Protein AF-0000000076599589 (afdb_homodimer)

Nearest PDB structures (foldseek):
  5wkc-assembly2_E  TM=8.569E-01  e=1.111E-43  Saccharomyces cerevisiae S288C
  7egv-assembly1_A  TM=8.825E-01  e=1.481E-42  Trichoderma harzianum
  5wkc-assembly1_A  TM=8.512E-01  e=2.184E-43  Saccharomyces cerevisiae S288C
  6deo-assembly1_A  TM=8.855E-01  e=2.102E-40  Candida albicans SC5314
  4d5e-assembly1_B  TM=8.788E-01  e=4.370E-40  Azoarcus olearius

Organism: Saccharopolyspora spinosa (NCBI:txid60894)

InterPro domains:
  IPR000399 TPP-binding enzyme, conserved site [PS00187] (434-453)
  IPR011766 Thiamine pyrophosphate enzyme, TPP-binding [PF02775] (398-544)
  IPR012000 Thiamine pyrophosphate enzyme, central domain [PF00205] (198-332)
  IPR012001 Thiamine pyrophosphate enzyme, N-terminal TPP-binding domain [PF02776] (6-121)
  IPR029035 DHS-like NAD/FAD-binding domain superfamily [SSF52467] (157-364)
  IPR029061 Thiamin diphosphate-binding fold [SSF52518] (2-182)
  IPR029061 Thiamin diphosphate-binding fold [SSF52518] (376-556)
  IPR045229 Thiamine pyrophosphate enzyme [PTHR18968] (4-552)

Solvent-accessible surface area (backbone atoms only — not comparable to full-atom values): 55666 Å² total; per-residue (Å²): 127,85,80,86,41,30,23,11,41,51,53,47,53,49,38,46,15,64,66,35,41,43,37,23,17,36,72,30,82,45,33,46,45,39,54,58,36,39,72,79,32,80,74,38,45,77,50,45,41,48,37,31,31,41,10,21,28,18,13,21,38,29,5,63,76,68,73,43,47,21,29,19,37,22,12,42,26,34,39,40,43,38,23,46,39,20,36,35,35,14,35,55,59,45,10,19,19,41,35,37,31,16,34,55,41,61,93,40,57,96,39,80,36,73,21,61,63,66,60,49,70,59,44,44,88,36,35,80,39,60,41,76,41,68,44,48,89,44,48,66,61,52,52,52,53,38,53,50,52,13,49,32,70,67,24,14,19,16,35,43,33,30,17,26,50,23,26,61,34,71,31,82,79,68,76,88,74,57,76,63,37,71,64,70,75,54,42,77,67,67,56,66,57,54,68,67,56,46,52,55,48,33,54,51,57,67,68,39,76,38,46,30,38,37,32,10,40,38,26,49,76,64,66,20,35,67,31,49,48,49,32,23,64,52,39,49,30,45,31,35,20,27,60,67,10,52,27,19,51,29,51,70,43,88,48,34,55,47,37,29,36,85,54,21,33,30,53,26,50,45,56,61,68,65,28,60,28,37,39,24,32,24,32,60,70,45,24,53,52,26,62,67,64,63,57,85,71,54,47,29,42,31,28,26,62,36,65,86,47,52,44,56,92,46,45,91,47,38,48,74,40,56,11,29,49,38,62,44,28,47,50,36,43,64,69,34,54,91,52,17,66,60,41,24,61,71,21,43,67,61,50,51,53,51,49,51,49,48,55,54,48,57,57,59,58,63,71,50,80,45,92,46,88,70,23,29,24,65,66,34,50,46,53,48,45,63,74,54,51,62,80,77,27,33,40,21,29,13,35,58,53,35,41,59,55,47,73,67,55,83,34,79,46,51,72,29,43,54,62,50,56,39,28,42,35,61,39,39,26,66,35,25,50,49,22,49,25,70,75,36,56,81,47,36,32,41,29,31,31,28,46,43,30,44,28,56,41,45,33,40,52,37,43,41,44,73,72,48,25,25,33,38,39,36,31,49,31,57,38,25,40,57,52,51,39,50,49,26,37,72,73,47,86,56,49,74,71,59,30,76,53,70,82,57,41,57,19,45,26,35,44,19,33,61,33,53,51,41,71,36,40,41,66,69,57,45,43,53,50,51,39,52,33,58,74,65,45,36,48,30,37,36,25,34,35,36,30,73,82,71,44,79,90,70,35,73,50,32,38,71,54,72,80,76,67,74,72,75,75,75,67,88,117,127,85,80,83,40,30,25,11,41,50,52,48,50,49,39,47,17,65,65,36,41,43,36,22,17,34,71,30,82,46,33,44,46,39,54,56,36,39,73,78,33,80,74,38,45,75,50,44,41,47,36,31,33,42,11,20,26,17,11,21,39,30,5,63,76,67,74,43,48,21,30,19,36,22,12,41,26,33,40,40,45,38,23,47,40,20,35,34,35,14,34,55,60,45,11,18,19,41,35,36,32,15,34,54,41,59,93,40,57,94,40,81,37,73,20,61,63,65,60,50,71,60,44,44,88,36,34,79,40,60,41,76,41,67,43,52,88,46,48,65,60,51,52,52,52,37,53,51,53,12,50,32,70,67,25,13,20,16,36,44,33,32,17,26,51,23,27,62,35,71,32,91,77,69,75,88,73,58,76,64,35,71,63,70,74,55,43,76,66,68,57,66,57,54,70,68,57,47,52,54,48,34,53,50,57,66,67,40,78,36,44,32,39,37,31,10,41,38,26,49,76,64,67,20,37,66,31,49,49,50,34,24,65,50,38,50,30,45,31,34,22,28,59,68,9,53,27,20,50,30,52,72,43,86,47,35,54,46,38,29,37,84,53,21,34,30,54,27,50,46,55,61,69,68,28,60,27,37,38,25,32,23,33,59,69,46,23,54,52,25,63,66,65,63,58,85,71,53,49,29,40,32,26,25,64,37,64,86,46,52,44,54,93,46,45,91,46,38,48,73,40,56,11,30,49,37,61,45,27,48,50,36,42,62,69,36,54,91,52,19,66,60,42,25,61,71,20,44,65,61,51,52,52,50,49,51,50,48,55,54,48,56,57,58,61,65,79,54,80,46,91,44,88,69,24,29,22,66,68,48,49,48,54,47,45,63,75,54,51,62,80,77,27,34,40,22,28,12,34,59,53,35,42,59,56,47,71,68,54,83,32,80,46,50,72,31,42,54,62,50,56,39,26,42,35,61,39,37,28,68,35,26,51,49,23,48,24,71,76,36,55,81,49,38,31,41,27,32,30,28,46,42,32,43,27,57,44,46,32,38,52,37,43,41,45,72,71,48,25,25,33,38,39,37,29,50,32,56,37,26,40,58,54,51,41,50,48,26,37,72,73,46,85,56,50,75,72,59,31,75,54,71,81,58,42,56,19,48,27,34,43,19,33,61,32,53,50,42,70,36,40,41,64,68,57,44,42,55,50,52,41,52,33,57,73,65,44,37,47,29,37,35,25,34,36,37,30,71,82,70,45,77,90,71,33,76,49,33,40,69,56,74,80,76,70,76,74,79,77,77,68,86,118

Radius of gyration: 31.48 Å; Cα contacts (8 Å, |Δi|>4): 2829; chains: 2; bounding box: 91×102×76 Å

pLDDT: mean 93.92, std 10.17, range [22.52, 98.94]

Secondary structure (DSSP, 8-state):
-----BHHHHHHHHHHHTT--EEEE---GGGHHHHHHHHT-TTSEEEE-SSHHHHHHHHHHHHHHHSSPPEEEE-STHHHHTTHHHHHHHHHTT--EEEEEE-S-GGGTTTT-TT---HHHHHGGG-S-EEEE-SGGGHHHHHHHHHHHHHSSS--EEEEEE-HHHHHSBPSSPPP--SS-THHHHTT------HHHHHHHHHHHHH-SSEEEEE-THHHHHT-HHHHHHHHHHHT--EEEESTTTTSS-TTSTTEEEEE-SS--HHHHHHHHH-SEEEEES----HHHHTTTTS---EEEEEESSGGGTTTTTGGGEEEEES-HHHHHHHHHHHTGGGHHHHHHHHHHHHHHHHHHHHHHHHTT-----SSTT-B-HHHHHHHHHHHS-TTPEEEEPTTHHHHHGGG---SSTT-B----SS--SS-HHHHHHHHHHH-TT--EEEEEEHHHHHHTTTHHHHHHHH--SEEEEEEE-SB-HHHHHHHHHHTTT---S-B-----HHHHHHHTT-EEEEE-SHHHHHHHHHHHHHHTS-EEEEEEB-TT--TTT-GGGS--------------/-----BHHHHHHHHHHHTT--EEEE---GGGHHHHHHHHT-TTSEEEE-SSHHHHHHHHHHHHHHHSSPPEEEE-STHHHHTTHHHHHHHHHTT--EEEEEE-S-GGGTTTT-TT---HHHHHGGG-S-EEEE-SGGGHHHHHHHHHHHHHSSS--EEEEEE-HHHHHSB-SSPPP--SS-THHHHTT------HHHHHHHHHHHHH-SSEEEEE-THHHHHT-HHHHHHHHHHHT--EEEESTTTTSS-TTSTTEEEEE-SS--HHHHHHHHH-SEEEEES----HHHHTTTTS---EEEEEESSGGGTTTTTGGGEEEEES-HHHHHHHHHHHTGGGHHHHHHHHHHHHHHHHHHHHHHHHTTS----SSTT-B-HHHHHHHHHHHS-TTPEEEEPTTHHHHHGGG---SSTT-B----SS--SS-HHHHHHHHHHH-TT--EEEEEEHHHHHHTTTHHHHHHHH--SEEEEEEE-SB-HHHHHHHHHHTTT---S-B-----HHHHHHHTT-EEEEE-SHHHHHHHHHHHHHHTS-EEEEEEB-TT--TTT-GGGS--------------

Structure (mmCIF, N/CA/C/O backbone):
data_AF-0000000076599589-model_v1
#
loop_
_entity.id
_entity.type
_entity.pdbx_description
1 polymer 'Acetolactate synthase-1/2/3 large subunit'
#
loop_
_atom_site.group_PDB
_atom_site.id
_atom_site.type_symbol
_atom_site.label_atom_id
_atom_site.label_alt_id
_atom_site.label_comp_id
_atom_site.label_asym_id
_atom_site.label_entity_id
_atom_site.label_seq_id
_atom_site.pdbx_PDB_ins_code
_atom_site.Cartn_x
_atom_site.Cartn_y
_atom_site.Cartn_z
_atom_site.occupancy
_atom_site.B_iso_or_equiv
_atom_site.auth_seq_id
_atom_site.auth_comp_id
_atom_site.auth_asym_id
_atom_site.auth_atom_id
_atom_site.pdbx_PDB_model_num
ATOM 1 N N . MET A 1 1 ? 44.25 4.984 -14.055 1 39.44 1 MET A N 1
ATOM 2 C CA . MET A 1 1 ? 43.156 4.312 -14.727 1 39.44 1 MET A CA 1
ATOM 3 C C . MET A 1 1 ? 41.812 4.617 -14.039 1 39.44 1 MET A C 1
ATOM 5 O O . MET A 1 1 ? 41.75 4.578 -12.812 1 39.44 1 MET A O 1
ATOM 9 N N . SER A 1 2 ? 41.031 5.32 -14.711 1 53.62 2 SER A N 1
ATOM 10 C CA . SER A 1 2 ? 39.812 5.809 -14.062 1 53.62 2 SER A CA 1
ATOM 11 C C . SER A 1 2 ? 39 4.668 -13.438 1 53.62 2 SER A C 1
ATOM 13 O O . SER A 1 2 ? 38.906 3.588 -14.023 1 53.62 2 SER A O 1
ATOM 15 N N . GLU A 1 3 ? 38.75 4.59 -12.141 1 69.44 3 GLU A N 1
ATOM 16 C CA . GLU A 1 3 ? 38.156 3.521 -11.359 1 69.44 3 GLU A CA 1
ATOM 17 C C . GLU A 1 3 ? 36.781 3.117 -11.938 1 69.44 3 GLU A C 1
ATOM 19 O O . GLU A 1 3 ? 35.969 3.975 -12.266 1 69.44 3 GLU A O 1
ATOM 24 N N . LYS A 1 4 ? 36.688 1.906 -12.508 1 88.31 4 LYS A N 1
ATOM 25 C CA . LYS A 1 4 ? 35.438 1.313 -13.008 1 88.31 4 LYS A CA 1
ATOM 26 C C . LYS A 1 4 ? 34.375 1.248 -11.914 1 88.31 4 LYS A C 1
ATOM 28 O O . LYS A 1 4 ? 34.625 0.699 -10.836 1 88.31 4 LYS A O 1
ATOM 33 N N . ILE A 1 5 ? 33.344 2.037 -12.141 1 94.81 5 ILE A N 1
ATOM 34 C CA . ILE A 1 5 ? 32.25 1.989 -11.164 1 94.81 5 ILE A CA 1
ATOM 35 C C . ILE A 1 5 ? 30.969 1.555 -11.852 1 94.81 5 ILE A C 1
ATOM 37 O O . ILE A 1 5 ? 30.766 1.825 -13.039 1 94.81 5 ILE A O 1
ATOM 41 N N . THR A 1 6 ? 30.125 0.84 -11.148 1 97.12 6 THR A N 1
ATOM 42 C CA . THR A 1 6 ? 28.812 0.448 -11.664 1 97.12 6 THR A CA 1
ATOM 43 C C . THR A 1 6 ? 27.828 1.616 -11.594 1 97.12 6 THR A C 1
ATOM 45 O O . THR A 1 6 ? 28.109 2.627 -10.938 1 97.12 6 THR A O 1
ATOM 48 N N . GLY A 1 7 ? 26.719 1.521 -12.359 1 98.12 7 GLY A N 1
ATOM 49 C CA . GLY A 1 7 ? 25.656 2.516 -12.242 1 98.12 7 GLY A CA 1
ATOM 50 C C . GLY A 1 7 ? 25.156 2.68 -10.82 1 98.12 7 GLY A C 1
ATOM 51 O O . GLY A 1 7 ? 24.859 3.793 -10.383 1 98.12 7 GLY A O 1
ATOM 52 N N . GLY A 1 8 ? 25.016 1.545 -10.102 1 98.38 8 GLY A N 1
ATOM 53 C CA . GLY A 1 8 ? 24.594 1.59 -8.711 1 98.38 8 GLY A CA 1
ATOM 54 C C . GLY A 1 8 ? 25.547 2.383 -7.824 1 98.38 8 GLY A C 1
ATOM 55 O O . GLY A 1 8 ? 25.094 3.17 -6.984 1 98.38 8 GLY A O 1
ATOM 56 N N . GLN A 1 9 ? 26.828 2.168 -7.957 1 98.12 9 GLN A N 1
ATOM 57 C CA . GLN A 1 9 ? 27.812 2.936 -7.219 1 98.12 9 GLN A CA 1
ATOM 58 C C . GLN A 1 9 ? 27.734 4.422 -7.555 1 98.12 9 GLN A C 1
ATOM 60 O O . GLN A 1 9 ? 27.859 5.27 -6.672 1 98.12 9 GLN A O 1
ATOM 65 N N . LEU A 1 10 ? 27.531 4.727 -8.844 1 98.12 10 LEU A N 1
ATOM 66 C CA . LEU A 1 10 ? 27.406 6.117 -9.266 1 98.12 10 LEU A CA 1
ATOM 67 C C . LEU A 1 10 ? 26.188 6.77 -8.602 1 98.12 10 LEU A C 1
ATOM 69 O O . LEU A 1 10 ? 26.266 7.922 -8.172 1 98.12 10 LEU A O 1
ATOM 73 N N . VAL A 1 11 ? 25.031 6.066 -8.531 1 98.75 11 VAL A N 1
ATOM 74 C CA . VAL A 1 11 ? 23.828 6.559 -7.875 1 98.75 11 VAL A CA 1
ATOM 75 C C . VAL A 1 11 ? 24.125 6.922 -6.426 1 98.75 11 VAL A C 1
ATOM 77 O O . VAL A 1 11 ? 23.781 8.008 -5.961 1 98.75 11 VAL A O 1
ATOM 80 N N . VAL A 1 12 ? 24.812 6.066 -5.703 1 98.75 12 VAL A N 1
ATOM 81 C CA . VAL A 1 12 ? 25.094 6.266 -4.281 1 98.75 12 VAL A CA 1
ATOM 82 C C . VAL A 1 12 ? 26.062 7.43 -4.105 1 98.75 12 VAL A C 1
ATOM 84 O O . VAL A 1 12 ? 25.906 8.242 -3.193 1 98.75 12 VAL A O 1
ATOM 87 N N . LYS A 1 13 ? 27.094 7.504 -4.98 1 98.12 13 LYS A N 1
ATOM 88 C CA . LYS A 1 13 ? 28.016 8.633 -4.93 1 98.12 13 LYS A CA 1
ATOM 89 C C . LYS A 1 13 ? 27.297 9.953 -5.16 1 98.12 13 LYS A C 1
ATOM 91 O O . LYS A 1 13 ? 27.594 10.953 -4.516 1 98.12 13 LYS A O 1
ATOM 96 N N . MET A 1 14 ? 26.359 9.938 -6.09 1 98.31 14 MET A N 1
ATOM 97 C CA . MET A 1 14 ? 25.547 11.117 -6.352 1 98.31 14 MET A CA 1
ATOM 98 C C . MET A 1 14 ? 24.719 11.492 -5.129 1 98.31 14 MET A C 1
ATOM 100 O O . MET A 1 14 ? 24.625 12.672 -4.777 1 98.31 14 MET A O 1
ATOM 104 N N . LEU A 1 15 ? 24.078 10.508 -4.492 1 98.75 15 LEU A N 1
ATOM 105 C CA . LEU A 1 15 ? 23.297 10.766 -3.287 1 98.75 15 LEU A CA 1
ATOM 106 C C . LEU A 1 15 ? 24.156 11.422 -2.213 1 98.75 15 LEU A C 1
ATOM 108 O O . LEU A 1 15 ? 23.734 12.391 -1.578 1 98.75 15 LEU A O 1
ATOM 112 N N . GLU A 1 16 ? 25.359 10.883 -2.039 1 98.25 16 GLU A N 1
ATOM 113 C CA . GLU A 1 16 ? 26.281 11.438 -1.061 1 98.25 16 GLU A CA 1
ATOM 114 C C . GLU A 1 16 ? 26.641 12.883 -1.407 1 98.25 16 GLU A C 1
ATOM 116 O O . GLU A 1 16 ? 26.641 13.758 -0.538 1 98.25 16 GLU A O 1
ATOM 121 N N . SER A 1 17 ? 26.984 13.07 -2.674 1 98 17 SER A N 1
ATOM 122 C CA . SER A 1 17 ? 27.344 14.406 -3.145 1 98 17 SER A CA 1
ATOM 123 C C . SER A 1 17 ? 26.219 15.406 -2.91 1 98 17 SER A C 1
ATOM 125 O O . SER A 1 17 ? 26.469 16.578 -2.607 1 98 17 SER A O 1
ATOM 127 N N . LEU A 1 18 ? 24.984 14.93 -2.998 1 98.25 18 LEU A N 1
ATOM 128 C CA . LEU A 1 18 ? 23.797 15.773 -2.859 1 98.25 18 LEU A CA 1
ATOM 129 C C . LEU A 1 18 ? 23.406 15.93 -1.393 1 98.25 18 LEU A C 1
ATOM 131 O O . LEU A 1 18 ? 22.453 16.625 -1.071 1 98.25 18 LEU A O 1
ATOM 135 N N . GLY A 1 19 ? 24.078 15.258 -0.465 1 97.62 19 GLY A N 1
ATOM 136 C CA . GLY A 1 19 ? 23.906 15.453 0.966 1 97.62 19 GLY A CA 1
ATOM 137 C C . GLY A 1 19 ? 22.891 14.508 1.576 1 97.62 19 GLY A C 1
ATOM 138 O O . GLY A 1 19 ? 22.422 14.719 2.701 1 97.62 19 GLY A O 1
ATOM 139 N N . VAL A 1 20 ? 22.5 13.469 0.83 1 98.62 20 VAL A N 1
ATOM 140 C CA . VAL A 1 20 ? 21.562 12.484 1.36 1 98.62 20 VAL A CA 1
ATOM 141 C C . VAL A 1 20 ? 22.266 11.625 2.42 1 98.62 20 VAL A C 1
ATOM 143 O O . VAL A 1 20 ? 23.375 11.125 2.197 1 98.62 20 VAL A O 1
ATOM 146 N N . THR A 1 21 ? 21.578 11.461 3.549 1 98.5 21 THR A N 1
ATOM 147 C CA . THR A 1 21 ? 22.203 10.734 4.641 1 98.5 21 THR A CA 1
ATOM 148 C C . THR A 1 21 ? 21.375 9.523 5.039 1 98.5 21 THR A C 1
ATOM 150 O O . THR A 1 21 ? 21.844 8.648 5.77 1 98.5 21 THR A O 1
ATOM 153 N N . HIS A 1 22 ? 20.141 9.469 4.598 1 98.75 22 HIS A N 1
ATOM 154 C CA . HIS A 1 22 ? 19.266 8.375 5.012 1 98.75 22 HIS A CA 1
ATOM 155 C C . HIS A 1 22 ? 18.516 7.793 3.822 1 98.75 22 HIS A C 1
ATOM 157 O O . HIS A 1 22 ? 18.031 8.531 2.967 1 98.75 22 HIS A O 1
ATOM 163 N N . VAL A 1 23 ? 18.484 6.496 3.752 1 98.88 23 VAL A N 1
ATOM 164 C CA . VAL A 1 23 ? 17.703 5.703 2.809 1 98.88 23 VAL A CA 1
ATOM 165 C C . VAL A 1 23 ? 16.797 4.746 3.568 1 98.88 23 VAL A C 1
ATOM 167 O O . VAL A 1 23 ? 17.25 4.031 4.465 1 98.88 23 VAL A O 1
ATOM 170 N N . PHE A 1 24 ? 15.5 4.809 3.262 1 98.88 24 PHE A N 1
ATOM 171 C CA . PHE A 1 24 ? 14.508 3.902 3.822 1 98.88 24 PHE A CA 1
ATOM 172 C C . PHE A 1 24 ? 13.969 2.959 2.752 1 98.88 24 PHE A C 1
ATOM 174 O O . PHE A 1 24 ? 13.734 3.371 1.614 1 98.88 24 PHE A O 1
ATOM 181 N N . GLY A 1 25 ? 13.828 1.687 3.057 1 98.5 25 GLY A N 1
ATOM 182 C CA . GLY A 1 25 ? 13.242 0.876 2.004 1 98.5 25 GLY A CA 1
ATOM 183 C C . GLY A 1 25 ? 13.219 -0.605 2.33 1 98.5 25 GLY A C 1
ATOM 184 O O . GLY A 1 25 ? 13.617 -1.01 3.426 1 98.5 25 GLY A O 1
ATOM 185 N N . VAL A 1 26 ? 12.594 -1.386 1.473 1 98.19 26 VAL A N 1
ATOM 186 C CA . VAL A 1 26 ? 12.664 -2.842 1.408 1 98.19 26 VAL A CA 1
ATOM 187 C C . VAL A 1 26 ? 13.57 -3.268 0.254 1 98.19 26 VAL A C 1
ATOM 189 O O . VAL A 1 26 ? 13.359 -2.857 -0.89 1 98.19 26 VAL A O 1
ATOM 192 N N . VAL A 1 27 ? 14.555 -4.094 0.578 1 97 27 VAL A N 1
ATOM 193 C CA . VAL A 1 27 ? 15.523 -4.508 -0.438 1 97 27 VAL A CA 1
ATOM 194 C C . VAL A 1 27 ? 14.906 -5.59 -1.322 1 97 27 VAL A C 1
ATOM 196 O O . VAL A 1 27 ? 14.242 -6.504 -0.826 1 97 27 VAL A O 1
ATOM 199 N N . GLY A 1 28 ? 14.969 -5.398 -2.553 1 95.81 28 GLY A N 1
ATOM 200 C CA . GLY A 1 28 ? 14.562 -6.387 -3.539 1 95.81 28 GLY A CA 1
ATOM 201 C C . GLY A 1 28 ? 15.641 -6.688 -4.562 1 95.81 28 GLY A C 1
ATOM 202 O O . GLY A 1 28 ? 16.672 -6.004 -4.613 1 95.81 28 GLY A O 1
ATOM 203 N N . GLY A 1 29 ? 15.406 -7.727 -5.316 1 94.44 29 GLY A N 1
ATOM 204 C CA . GLY A 1 29 ? 16.406 -8.219 -6.254 1 94.44 29 GLY A CA 1
ATOM 205 C C . GLY A 1 29 ? 16.922 -7.141 -7.188 1 94.44 29 GLY A C 1
ATOM 206 O O . GLY A 1 29 ? 18.125 -7.059 -7.441 1 94.44 29 GLY A O 1
ATOM 207 N N . GLN A 1 30 ? 16.078 -6.262 -7.629 1 96.19 30 GLN A N 1
ATOM 208 C CA . GLN A 1 30 ? 16.453 -5.273 -8.633 1 96.19 30 GLN A CA 1
ATOM 209 C C . GLN A 1 30 ? 17.266 -4.137 -8 1 96.19 30 GLN A C 1
ATOM 211 O O . GLN A 1 30 ? 17.891 -3.352 -8.711 1 96.19 30 GLN A O 1
ATOM 216 N N . THR A 1 31 ? 17.234 -3.984 -6.691 1 97.69 31 THR A N 1
ATOM 217 C CA . THR A 1 31 ? 17.844 -2.83 -6.035 1 97.69 31 THR A CA 1
ATOM 218 C C . THR A 1 31 ? 19.234 -3.168 -5.531 1 97.69 31 THR A C 1
ATOM 220 O O . THR A 1 31 ? 19.938 -2.307 -4.984 1 97.69 31 THR A O 1
ATOM 223 N N . LEU A 1 32 ? 19.734 -4.398 -5.668 1 97.88 32 LEU A N 1
ATOM 224 C CA . LEU A 1 32 ? 20.875 -4.922 -4.93 1 97.88 32 LEU A CA 1
ATOM 225 C C . LEU A 1 32 ? 22.156 -4.172 -5.297 1 97.88 32 LEU A C 1
ATOM 227 O O . LEU A 1 32 ? 23.031 -3.98 -4.453 1 97.88 32 LEU A O 1
ATOM 231 N N . ALA A 1 33 ? 22.297 -3.703 -6.555 1 97.81 33 ALA A N 1
ATOM 232 C CA . ALA A 1 33 ? 23.484 -2.969 -6.941 1 97.81 33 ALA A CA 1
ATOM 233 C C . ALA A 1 33 ? 23.594 -1.653 -6.176 1 97.81 33 ALA A C 1
ATOM 235 O O . ALA A 1 33 ? 24.703 -1.239 -5.793 1 97.81 33 ALA A O 1
ATOM 236 N N . ILE A 1 34 ? 22.469 -1.037 -5.953 1 98.5 34 ILE A N 1
ATOM 237 C CA . ILE A 1 34 ? 22.453 0.224 -5.219 1 98.5 34 ILE A CA 1
ATOM 238 C C . ILE A 1 34 ? 22.672 -0.042 -3.732 1 98.5 34 ILE A C 1
ATOM 240 O O . ILE A 1 34 ? 23.5 0.618 -3.088 1 98.5 34 ILE A O 1
ATOM 244 N N . THR A 1 35 ? 21.953 -1.015 -3.174 1 98.19 35 THR A N 1
ATOM 245 C CA . THR A 1 35 ? 22.031 -1.254 -1.737 1 98.19 35 THR A CA 1
ATOM 246 C C . THR A 1 35 ? 23.422 -1.781 -1.352 1 98.19 35 THR A C 1
ATOM 248 O O . THR A 1 35 ? 23.938 -1.44 -0.291 1 98.19 35 THR A O 1
ATOM 251 N N . ASP A 1 36 ? 24.016 -2.631 -2.229 1 98.25 36 ASP A N 1
ATOM 252 C CA . ASP A 1 36 ? 25.391 -3.084 -1.973 1 98.25 36 ASP A CA 1
ATOM 253 C C . ASP A 1 36 ? 26.359 -1.907 -1.919 1 98.25 36 ASP A C 1
ATOM 255 O O . ASP A 1 36 ? 27.25 -1.876 -1.079 1 98.25 36 ASP A O 1
ATOM 259 N N . ALA A 1 37 ? 26.156 -0.947 -2.814 1 98.19 37 ALA A N 1
ATOM 260 C CA . ALA A 1 37 ? 27.016 0.236 -2.857 1 98.19 37 ALA A CA 1
ATOM 261 C C . ALA A 1 37 ? 26.875 1.056 -1.577 1 98.19 37 ALA A C 1
ATOM 263 O O . ALA A 1 37 ? 27.828 1.725 -1.159 1 98.19 37 ALA A O 1
ATOM 264 N N . ILE A 1 38 ? 25.734 1.024 -0.933 1 98.5 38 ILE A N 1
ATOM 265 C CA . ILE A 1 38 ? 25.516 1.761 0.307 1 98.5 38 ILE A CA 1
ATOM 266 C C . ILE A 1 38 ? 26.391 1.18 1.415 1 98.5 38 ILE A C 1
ATOM 268 O O . ILE A 1 38 ? 26.875 1.913 2.275 1 98.5 38 ILE A O 1
ATOM 272 N N . ILE A 1 39 ? 26.641 -0.198 1.401 1 98 39 ILE A N 1
ATOM 273 C CA . ILE A 1 39 ? 27.5 -0.832 2.396 1 98 39 ILE A CA 1
ATOM 274 C C . ILE A 1 39 ? 28.859 -0.13 2.432 1 98 39 ILE A C 1
ATOM 276 O O . ILE A 1 39 ? 29.422 0.078 3.506 1 98 39 ILE A O 1
ATOM 280 N N . ASP A 1 40 ? 29.312 0.333 1.292 1 97.62 40 ASP A N 1
ATOM 281 C CA . ASP A 1 40 ? 30.625 0.945 1.17 1 97.62 40 ASP A CA 1
ATOM 282 C C . ASP A 1 40 ? 30.562 2.449 1.424 1 97.62 40 ASP A C 1
ATOM 284 O O . ASP A 1 40 ? 31.547 3.16 1.246 1 97.62 40 ASP A O 1
ATOM 288 N N . THR A 1 41 ? 29.422 2.945 1.796 1 97.75 41 THR A N 1
ATOM 289 C CA . THR A 1 41 ? 29.203 4.375 1.981 1 97.75 41 THR A CA 1
ATOM 290 C C . THR A 1 41 ? 28.641 4.664 3.369 1 97.75 41 THR A C 1
ATOM 292 O O . THR A 1 41 ? 27.453 4.984 3.508 1 97.75 41 THR A O 1
ATOM 295 N N . PRO A 1 42 ? 29.406 4.727 4.355 1 96.44 42 PRO A N 1
ATOM 296 C CA . PRO A 1 42 ? 28.969 4.824 5.746 1 96.44 42 PRO A CA 1
ATOM 297 C C . PRO A 1 42 ? 28.25 6.141 6.043 1 96.44 42 PRO A C 1
ATOM 299 O O . PRO A 1 42 ? 27.562 6.254 7.062 1 96.44 42 PRO A O 1
ATOM 302 N N . SER A 1 43 ? 28.438 7.156 5.18 1 97.25 43 SER A N 1
ATOM 303 C CA . SER A 1 43 ? 27.75 8.43 5.383 1 97.25 43 SER A CA 1
ATOM 304 C C . SER A 1 43 ? 26.25 8.297 5.129 1 97.25 43 SER A C 1
ATOM 306 O O . SER A 1 43 ? 25.469 9.188 5.48 1 97.25 43 SER A O 1
ATOM 308 N N . ILE A 1 44 ? 25.812 7.223 4.539 1 98.31 44 ILE A N 1
ATOM 309 C CA . ILE A 1 44 ? 24.406 6.977 4.273 1 98.31 44 ILE A CA 1
ATOM 310 C C . ILE A 1 44 ? 23.922 5.805 5.125 1 98.31 44 ILE A C 1
ATOM 312 O O . ILE A 1 44 ? 24.422 4.688 5 1 98.31 44 ILE A O 1
ATOM 316 N N . GLU A 1 45 ? 22.984 6.059 5.969 1 98.31 45 GLU A N 1
ATOM 317 C CA . GLU A 1 45 ? 22.359 5.004 6.766 1 98.31 45 GLU A CA 1
ATOM 318 C C . GLU A 1 45 ? 21.172 4.387 6.031 1 98.31 45 GLU A C 1
ATOM 320 O O . GLU A 1 45 ? 20.328 5.102 5.504 1 98.31 45 GLU A O 1
ATOM 325 N N . PHE A 1 46 ? 21.172 3.1 5.957 1 98.38 46 PHE A N 1
ATOM 326 C CA . PHE A 1 46 ? 20.031 2.373 5.41 1 98.38 46 PHE A CA 1
ATOM 327 C C . PHE A 1 46 ? 19.156 1.819 6.531 1 98.38 46 PHE A C 1
ATOM 329 O O . PHE A 1 46 ? 19.609 0.994 7.328 1 98.38 46 PHE A O 1
ATOM 336 N N . VAL A 1 47 ? 17.938 2.32 6.66 1 98.12 47 VAL A N 1
ATOM 337 C CA . VAL A 1 47 ? 16.938 1.773 7.566 1 98.12 47 VAL A CA 1
ATOM 338 C C . VAL A 1 47 ? 15.93 0.933 6.781 1 98.12 47 VAL A C 1
ATOM 340 O O . VAL A 1 47 ? 15.086 1.473 6.059 1 98.12 47 VAL A O 1
ATOM 343 N N . HIS A 1 48 ? 16.016 -0.36 6.871 1 96.06 48 HIS A N 1
ATOM 344 C CA . HIS A 1 48 ? 15.062 -1.151 6.105 1 96.06 48 HIS A CA 1
ATOM 345 C C . HIS A 1 48 ? 13.781 -1.38 6.895 1 96.06 48 HIS A C 1
ATOM 347 O O . HIS A 1 48 ? 13.82 -1.562 8.109 1 96.06 48 HIS A O 1
ATOM 353 N N . THR A 1 49 ? 12.703 -1.265 6.195 1 98.31 49 THR A N 1
ATOM 354 C CA . THR A 1 49 ? 11.352 -1.278 6.742 1 98.31 49 THR A CA 1
ATOM 355 C C . THR A 1 49 ? 10.68 -2.629 6.5 1 98.31 49 THR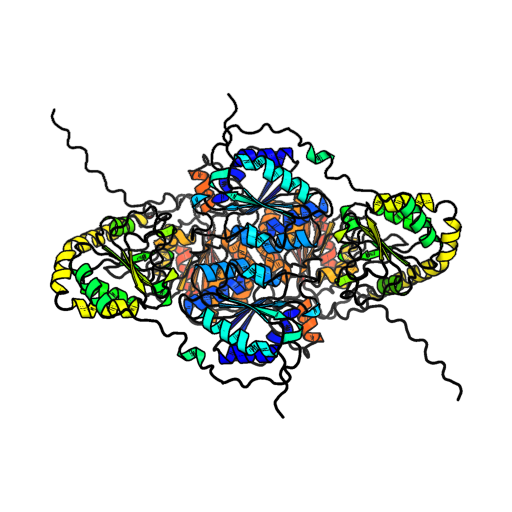 A C 1
ATOM 357 O O . THR A 1 49 ? 11.234 -3.484 5.805 1 98.31 49 THR A O 1
ATOM 360 N N . ARG A 1 50 ? 9.539 -2.844 7.125 1 98.06 50 ARG A N 1
ATOM 361 C CA . ARG A 1 50 ? 8.727 -4.039 6.914 1 98.06 50 ARG A CA 1
ATOM 362 C C . ARG A 1 50 ? 7.844 -3.891 5.684 1 98.06 50 ARG A C 1
ATOM 364 O O . ARG A 1 50 ? 7.402 -4.887 5.105 1 98.06 50 ARG A O 1
ATOM 371 N N . HIS A 1 51 ? 7.543 -2.734 5.289 1 98.5 51 HIS A N 1
ATOM 372 C CA . HIS A 1 51 ? 6.699 -2.422 4.141 1 98.5 51 HIS A CA 1
ATOM 373 C C . HIS A 1 51 ? 7.188 -1.172 3.42 1 98.5 51 HIS A C 1
ATOM 375 O O . HIS A 1 51 ? 7.582 -0.195 4.059 1 98.5 51 HIS A O 1
ATOM 381 N N . GLU A 1 52 ? 7.168 -1.118 2.139 1 98.69 52 GLU A N 1
ATOM 382 C CA . GLU A 1 52 ? 7.625 0.03 1.36 1 98.69 52 GLU A CA 1
ATOM 383 C C . GLU A 1 52 ? 6.785 1.269 1.661 1 98.69 52 GLU A C 1
ATOM 385 O O . GLU A 1 52 ? 7.297 2.389 1.648 1 98.69 52 GLU A O 1
ATOM 390 N N . GLY A 1 53 ? 5.449 1.083 1.934 1 98.56 53 GLY A N 1
ATOM 391 C CA . GLY A 1 53 ? 4.625 2.211 2.336 1 98.56 53 GLY A CA 1
ATOM 392 C C . GLY A 1 53 ? 5.195 2.977 3.514 1 98.56 53 GLY A C 1
ATOM 393 O O . GLY A 1 53 ? 5.152 4.207 3.539 1 98.56 53 GLY A O 1
ATOM 394 N N . ALA A 1 54 ? 5.742 2.27 4.523 1 98.75 54 ALA A N 1
ATOM 395 C CA . ALA A 1 54 ? 6.379 2.896 5.68 1 98.75 54 ALA A CA 1
ATOM 396 C C . ALA A 1 54 ? 7.641 3.652 5.27 1 98.75 54 ALA A C 1
ATOM 398 O O . ALA A 1 54 ? 7.938 4.719 5.816 1 98.75 54 ALA A O 1
ATOM 399 N N . ALA A 1 55 ? 8.383 3.098 4.297 1 98.88 55 ALA A N 1
ATOM 400 C CA . ALA A 1 55 ? 9.578 3.76 3.797 1 98.88 55 ALA A CA 1
ATOM 401 C C . ALA A 1 55 ? 9.25 5.125 3.199 1 98.88 55 ALA A C 1
ATOM 403 O O . ALA A 1 55 ? 9.945 6.109 3.455 1 98.88 55 ALA A O 1
ATOM 404 N N . ALA A 1 56 ? 8.188 5.141 2.395 1 98.88 56 ALA A N 1
ATOM 405 C CA . ALA A 1 56 ? 7.762 6.395 1.784 1 98.88 56 ALA A CA 1
ATOM 406 C C . ALA A 1 56 ? 7.324 7.402 2.844 1 98.88 56 ALA A C 1
ATOM 408 O O . ALA A 1 56 ? 7.629 8.594 2.742 1 98.88 56 ALA A O 1
ATOM 409 N N . VAL A 1 57 ? 6.609 6.957 3.871 1 98.88 57 VAL A N 1
ATOM 410 C CA . VAL A 1 57 ? 6.18 7.832 4.957 1 98.88 57 VAL A CA 1
ATOM 411 C C . VAL A 1 57 ? 7.398 8.344 5.719 1 98.88 57 VAL A C 1
ATOM 413 O O . VAL A 1 57 ? 7.438 9.508 6.125 1 98.88 57 VAL A O 1
ATOM 416 N N . MET A 1 58 ? 8.398 7.457 5.938 1 98.94 58 MET A N 1
ATOM 417 C CA . MET A 1 58 ? 9.609 7.879 6.633 1 98.94 58 MET A CA 1
ATOM 418 C C . MET A 1 58 ? 10.336 8.961 5.844 1 98.94 58 MET A C 1
ATOM 420 O O . MET A 1 58 ? 10.805 9.953 6.418 1 98.94 58 MET A O 1
ATOM 424 N N . ALA A 1 59 ? 10.398 8.805 4.516 1 98.94 59 ALA A N 1
ATOM 425 C CA . ALA A 1 59 ? 11.016 9.844 3.686 1 98.94 59 ALA A CA 1
ATOM 426 C C . ALA A 1 59 ? 10.234 11.148 3.771 1 98.94 59 ALA A C 1
ATOM 428 O O . ALA A 1 59 ? 10.828 12.227 3.836 1 98.94 59 ALA A O 1
ATOM 429 N N . ASP A 1 60 ? 8.914 11.07 3.795 1 98.75 60 ASP A N 1
ATOM 430 C CA . ASP A 1 60 ? 8.047 12.227 3.961 1 98.75 60 ASP A CA 1
ATOM 431 C C . ASP A 1 60 ? 8.336 12.953 5.273 1 98.75 60 ASP A C 1
ATOM 433 O O . ASP A 1 60 ? 8.656 14.148 5.273 1 98.75 60 ASP A O 1
ATOM 437 N N . ALA A 1 61 ? 8.297 12.195 6.387 1 98.69 61 ALA A N 1
ATOM 438 C CA . ALA A 1 61 ? 8.5 12.766 7.711 1 98.69 61 ALA A CA 1
ATOM 439 C C . ALA A 1 61 ? 9.906 13.359 7.844 1 98.69 61 ALA A C 1
ATOM 441 O O . ALA A 1 61 ? 10.078 14.438 8.422 1 98.69 61 ALA A O 1
ATOM 442 N N . TYR A 1 62 ? 10.891 12.672 7.305 1 98.69 62 TYR A N 1
ATOM 443 C CA . TYR A 1 62 ? 12.266 13.164 7.324 1 98.69 62 TYR A CA 1
ATOM 444 C C . TYR A 1 62 ? 12.383 14.508 6.625 1 98.69 62 TYR A C 1
ATOM 446 O O . TYR A 1 62 ? 12.992 15.445 7.152 1 98.69 62 TYR A O 1
ATOM 454 N N . GLY A 1 63 ? 11.789 14.57 5.449 1 98.19 63 GLY A N 1
ATOM 455 C CA . GLY A 1 63 ? 11.805 15.82 4.695 1 98.19 63 GLY A CA 1
ATOM 456 C C . GLY A 1 63 ? 11.141 16.969 5.43 1 98.19 63 GLY A C 1
ATOM 457 O O . GLY A 1 63 ? 11.641 18.094 5.402 1 98.19 63 GLY A O 1
ATOM 458 N N . ARG A 1 64 ? 10.023 16.703 6.109 1 97.44 64 ARG A N 1
ATOM 459 C CA . ARG A 1 64 ? 9.297 17.719 6.855 1 97.44 64 ARG A CA 1
ATOM 460 C C . ARG A 1 64 ? 10.125 18.219 8.039 1 97.44 64 ARG A C 1
ATOM 462 O O . ARG A 1 64 ? 10.148 19.422 8.312 1 97.44 64 ARG A O 1
ATOM 469 N N . LEU A 1 65 ? 10.789 17.312 8.695 1 97 65 LEU A N 1
ATOM 470 C CA . LEU A 1 65 ? 11.453 17.609 9.961 1 97 65 LEU A CA 1
ATOM 471 C C . LEU A 1 65 ? 12.812 18.25 9.719 1 97 65 LEU A C 1
ATOM 473 O O . LEU A 1 65 ? 13.273 19.062 10.539 1 97 65 LEU A O 1
ATOM 477 N N . THR A 1 66 ? 13.445 17.953 8.555 1 96.5 66 THR A N 1
ATOM 478 C CA . THR A 1 66 ? 14.828 18.375 8.359 1 96.5 66 THR A CA 1
ATOM 479 C C . THR A 1 66 ? 14.93 19.375 7.211 1 96.5 66 THR A C 1
ATOM 481 O O . THR A 1 66 ? 15.953 20.047 7.059 1 96.5 66 THR A O 1
ATOM 484 N N . ARG A 1 67 ? 13.883 19.359 6.34 1 94.38 67 ARG A N 1
ATOM 485 C CA . ARG A 1 67 ? 13.859 20.188 5.137 1 94.38 67 ARG A CA 1
ATOM 486 C C . ARG A 1 67 ? 14.867 19.688 4.109 1 94.38 67 ARG A C 1
ATOM 488 O O . ARG A 1 67 ? 15.211 20.406 3.164 1 94.38 67 ARG A O 1
ATOM 495 N N . ARG A 1 68 ? 15.43 18.484 4.352 1 95.88 68 ARG A N 1
ATOM 496 C CA . ARG A 1 68 ? 16.297 17.781 3.416 1 95.88 68 ARG A CA 1
ATOM 497 C C . ARG A 1 68 ? 15.672 16.469 2.969 1 95.88 68 ARG A C 1
ATOM 499 O O . ARG A 1 68 ? 15 15.797 3.752 1 95.88 68 ARG A O 1
ATOM 506 N N . PRO A 1 69 ? 15.984 16.141 1.703 1 98.31 69 PRO A N 1
ATOM 507 C CA . PRO A 1 69 ? 15.344 14.906 1.226 1 98.31 69 PRO A CA 1
ATOM 508 C C . PRO A 1 69 ? 16.062 13.648 1.721 1 98.31 69 PRO A C 1
ATOM 510 O O . PRO A 1 69 ? 17.281 13.617 1.804 1 98.31 69 PRO A O 1
ATOM 513 N N . ALA A 1 70 ? 15.312 12.664 2.168 1 98.81 70 ALA A N 1
ATOM 514 C CA . ALA A 1 70 ? 15.758 11.273 2.275 1 98.81 70 ALA A CA 1
ATOM 515 C C . ALA A 1 70 ? 15.273 10.453 1.088 1 98.81 70 ALA A C 1
ATOM 517 O O . ALA A 1 70 ? 14.523 10.953 0.243 1 98.81 70 ALA A O 1
ATOM 518 N N . VAL A 1 71 ? 15.82 9.266 0.989 1 98.88 71 VAL A N 1
ATOM 519 C CA . VAL A 1 71 ? 15.453 8.383 -0.111 1 98.88 71 VAL A CA 1
ATOM 520 C C . VAL A 1 71 ? 14.5 7.305 0.391 1 98.88 71 VAL A C 1
ATOM 522 O O . VAL A 1 71 ? 14.68 6.762 1.482 1 98.88 71 VAL A O 1
ATOM 525 N N . ALA A 1 72 ? 13.398 7.062 -0.304 1 98.94 72 ALA A N 1
ATOM 526 C CA . ALA A 1 72 ? 12.648 5.809 -0.226 1 98.94 72 ALA A CA 1
ATOM 527 C C . ALA A 1 72 ? 12.945 4.922 -1.433 1 98.94 72 ALA A C 1
ATOM 529 O O . ALA A 1 72 ? 12.766 5.344 -2.578 1 98.94 72 ALA A O 1
ATOM 530 N N . ILE A 1 73 ? 13.438 3.697 -1.209 1 98.81 73 ILE A N 1
ATOM 531 C CA . ILE A 1 73 ? 13.859 2.832 -2.305 1 98.81 73 ILE A CA 1
ATOM 532 C C . ILE A 1 73 ? 13.039 1.548 -2.301 1 98.81 73 ILE A C 1
ATOM 534 O O . ILE A 1 73 ? 12.719 1.008 -1.237 1 98.81 73 ILE A O 1
ATOM 538 N N . ALA A 1 74 ? 12.594 1.106 -3.424 1 98.44 74 ALA A N 1
ATOM 539 C CA . ALA A 1 74 ? 11.852 -0.142 -3.576 1 98.44 74 ALA A CA 1
ATOM 540 C C . ALA A 1 74 ? 12.188 -0.828 -4.895 1 98.44 74 ALA A C 1
ATOM 542 O O . ALA A 1 74 ? 12.648 -0.179 -5.84 1 98.44 74 ALA A O 1
ATOM 543 N N . THR A 1 75 ? 12.008 -2.145 -4.934 1 97.19 75 THR A N 1
ATOM 544 C CA . THR A 1 75 ? 12.172 -2.949 -6.141 1 97.19 75 THR A CA 1
ATOM 545 C C . THR A 1 75 ? 11 -2.736 -7.094 1 97.19 75 THR A C 1
ATOM 547 O O . THR A 1 75 ? 10.203 -1.809 -6.914 1 97.19 75 THR A O 1
ATOM 550 N N . THR A 1 76 ? 10.914 -3.494 -8.164 1 95.94 76 THR A N 1
ATOM 551 C CA . THR A 1 76 ? 9.938 -3.354 -9.234 1 95.94 76 THR A CA 1
ATOM 552 C C . THR A 1 76 ? 8.57 -3.855 -8.797 1 95.94 76 THR A C 1
ATOM 554 O O . THR A 1 76 ? 8.453 -4.543 -7.777 1 95.94 76 THR A O 1
ATOM 557 N N . GLY A 1 77 ? 7.535 -3.438 -9.547 1 96.44 77 GLY A N 1
ATOM 558 C CA . GLY A 1 77 ? 6.207 -4.016 -9.43 1 96.44 77 GLY A CA 1
ATOM 559 C C . GLY A 1 77 ? 5.562 -3.762 -8.078 1 96.44 77 GLY A C 1
ATOM 560 O O . GLY A 1 77 ? 5.305 -2.611 -7.715 1 96.44 77 GLY A O 1
ATOM 561 N N . PRO A 1 78 ? 5.383 -4.859 -7.285 1 97.38 78 PRO A N 1
ATOM 562 C CA . PRO A 1 78 ? 4.707 -4.707 -5.996 1 97.38 78 PRO A CA 1
ATOM 563 C C . PRO A 1 78 ? 5.469 -3.799 -5.031 1 97.38 78 PRO A C 1
ATOM 565 O O . PRO A 1 78 ? 4.855 -3.023 -4.293 1 97.38 78 PRO A O 1
ATOM 568 N N . GLY A 1 79 ? 6.797 -3.916 -5.047 1 97.94 79 GLY A N 1
ATOM 569 C CA . GLY A 1 79 ? 7.559 -3.004 -4.207 1 97.94 79 GLY A CA 1
ATOM 570 C C . GLY A 1 79 ? 7.289 -1.543 -4.516 1 97.94 79 GLY A C 1
ATOM 571 O O . GLY A 1 79 ? 7.039 -0.749 -3.607 1 97.94 79 GLY A O 1
ATOM 572 N N . ALA A 1 80 ? 7.32 -1.235 -5.785 1 98.25 80 ALA A N 1
ATOM 573 C CA . ALA A 1 80 ? 7.117 0.142 -6.227 1 98.25 80 ALA A CA 1
ATOM 574 C C . ALA A 1 80 ? 5.699 0.614 -5.906 1 98.25 80 ALA A C 1
ATOM 576 O O . ALA A 1 80 ? 5.508 1.707 -5.367 1 98.25 80 ALA A O 1
ATOM 577 N N . THR A 1 81 ? 4.695 -0.169 -6.219 1 98.12 81 THR A N 1
ATOM 578 C CA . THR A 1 81 ? 3.311 0.249 -6.043 1 98.12 81 THR A CA 1
ATOM 579 C C . THR A 1 81 ? 2.977 0.417 -4.562 1 98.12 81 THR A C 1
ATOM 581 O O . THR A 1 81 ? 2.096 1.202 -4.207 1 98.12 81 THR A O 1
ATOM 584 N N . ASN A 1 82 ? 3.678 -0.264 -3.686 1 98.56 82 ASN A N 1
ATOM 585 C CA . ASN A 1 82 ? 3.473 -0.136 -2.246 1 98.56 82 ASN A CA 1
ATOM 586 C C . ASN A 1 82 ? 3.906 1.236 -1.738 1 98.56 82 ASN A C 1
ATOM 588 O O . ASN A 1 82 ? 3.52 1.649 -0.644 1 98.56 82 ASN A O 1
ATOM 592 N N . LEU A 1 83 ? 4.715 1.979 -2.502 1 98.75 83 LEU A N 1
ATOM 593 C CA . LEU A 1 83 ? 5.223 3.281 -2.082 1 98.75 83 LEU A CA 1
ATOM 594 C C . LEU A 1 83 ? 4.156 4.359 -2.248 1 98.75 83 LEU A C 1
ATOM 596 O O . LEU A 1 83 ? 4.258 5.434 -1.654 1 98.75 83 LEU A O 1
ATOM 600 N N . LEU A 1 84 ? 3.152 4.129 -3.002 1 98.56 84 LEU A N 1
ATOM 601 C CA . LEU A 1 84 ? 2.371 5.176 -3.656 1 98.56 84 LEU A CA 1
ATOM 602 C C . LEU A 1 84 ? 1.652 6.039 -2.627 1 98.56 84 LEU A C 1
ATOM 604 O O . LEU A 1 84 ? 1.645 7.27 -2.74 1 98.56 84 LEU A O 1
ATOM 608 N N . THR A 1 85 ? 1.013 5.449 -1.611 1 98.62 85 THR A N 1
ATOM 609 C CA . THR A 1 85 ? 0.238 6.207 -0.636 1 98.62 85 THR A CA 1
ATOM 610 C C . THR A 1 85 ? 1.137 7.16 0.147 1 98.62 85 THR A C 1
ATOM 612 O O . THR A 1 85 ? 0.794 8.328 0.34 1 98.62 85 THR A O 1
ATOM 615 N N . GLY A 1 86 ? 2.332 6.629 0.624 1 98.62 86 GLY A N 1
ATOM 616 C CA . GLY A 1 86 ? 3.271 7.5 1.313 1 98.62 86 GLY A CA 1
ATOM 617 C C . GLY A 1 86 ? 3.787 8.633 0.443 1 98.62 86 GLY A C 1
ATOM 618 O O . GLY A 1 86 ? 3.971 9.75 0.918 1 98.62 86 GLY A O 1
ATOM 619 N N . VAL A 1 87 ? 4 8.344 -0.872 1 98.75 87 VAL A N 1
ATOM 620 C CA . VAL A 1 87 ? 4.457 9.359 -1.815 1 98.75 87 VAL A CA 1
ATOM 621 C C . VAL A 1 87 ? 3.373 10.414 -2.004 1 98.75 87 VAL A C 1
ATOM 623 O O . VAL A 1 87 ? 3.668 11.609 -2.072 1 98.75 87 VAL A O 1
ATOM 626 N N . GLY A 1 88 ? 2.102 9.961 -2.09 1 98 88 GLY A N 1
ATOM 627 C CA . GLY A 1 88 ? 0.991 10.898 -2.145 1 98 88 GLY A CA 1
ATOM 628 C C . GLY A 1 88 ? 0.94 11.836 -0.949 1 98 88 GLY A C 1
ATOM 629 O O . GLY A 1 88 ? 0.658 13.023 -1.097 1 98 88 GLY A O 1
ATOM 630 N N . GLY A 1 89 ? 1.187 11.312 0.261 1 97.5 89 GLY A N 1
ATOM 631 C CA . GLY A 1 89 ? 1.272 12.141 1.452 1 97.5 89 GLY A CA 1
ATOM 632 C C . GLY A 1 89 ? 2.357 13.195 1.366 1 97.5 89 GLY A C 1
ATOM 633 O O . GLY A 1 89 ? 2.115 14.367 1.658 1 97.5 89 GLY A O 1
ATOM 634 N N . ALA A 1 90 ? 3.539 12.758 0.91 1 98.38 90 ALA A N 1
ATOM 635 C CA . ALA A 1 90 ? 4.66 13.68 0.768 1 98.38 90 ALA A CA 1
ATOM 636 C C . ALA A 1 90 ? 4.328 14.797 -0.215 1 98.38 90 ALA A C 1
ATOM 638 O O . ALA A 1 90 ? 4.68 15.961 0.015 1 98.38 90 ALA A O 1
ATOM 639 N N . PHE A 1 91 ? 3.666 14.453 -1.27 1 97.56 91 PHE A N 1
ATOM 640 C CA . PHE A 1 91 ? 3.318 15.398 -2.324 1 97.56 91 PHE A CA 1
ATOM 641 C C . PHE A 1 91 ? 2.312 16.422 -1.82 1 97.56 91 PHE A C 1
ATOM 643 O O . PHE A 1 91 ? 2.529 17.641 -1.954 1 97.56 91 PHE A O 1
ATOM 650 N N . ARG A 1 92 ? 1.309 15.984 -1.148 1 95.44 92 ARG A N 1
ATOM 651 C CA . ARG A 1 92 ? 0.215 16.859 -0.734 1 95.44 92 ARG A CA 1
ATOM 652 C C . ARG A 1 92 ? 0.62 17.719 0.458 1 95.44 92 ARG A C 1
ATOM 654 O O . ARG A 1 92 ? 0.045 18.781 0.687 1 95.44 92 ARG A O 1
ATOM 661 N N . ASP A 1 93 ? 1.631 17.297 1.199 1 95.5 93 ASP A N 1
ATOM 662 C CA . ASP A 1 93 ? 2.066 18.062 2.363 1 95.5 93 ASP A CA 1
ATOM 663 C C . ASP A 1 93 ? 3.387 18.781 2.086 1 95.5 93 ASP A C 1
ATOM 665 O O . ASP A 1 93 ? 4.027 19.281 3.008 1 95.5 93 ASP A O 1
ATOM 669 N N . SER A 1 94 ? 3.838 18.781 0.829 1 95.81 94 SER A N 1
ATOM 670 C CA . SER A 1 94 ? 4.977 19.562 0.364 1 95.81 94 SER A CA 1
ATOM 671 C C . SER A 1 94 ? 6.258 19.156 1.08 1 95.81 94 SER A C 1
ATOM 673 O O . SER A 1 94 ? 6.977 20 1.609 1 95.81 94 SER A O 1
ATOM 675 N N . SER A 1 95 ? 6.551 17.891 1.066 1 97.38 95 SER A N 1
ATOM 676 C CA . SER A 1 95 ? 7.754 17.344 1.681 1 97.38 95 SER A CA 1
ATOM 677 C C . SER A 1 95 ? 8.758 16.891 0.624 1 97.38 95 SER A C 1
ATOM 679 O O . SER A 1 95 ? 8.422 16.109 -0.266 1 97.38 95 SER A O 1
ATOM 681 N N . PRO A 1 96 ? 10.031 17.406 0.665 1 98.19 96 PRO A N 1
ATOM 682 C CA . PRO A 1 96 ? 11.031 16.891 -0.278 1 98.19 96 PRO A CA 1
ATOM 683 C C . PRO A 1 96 ? 11.406 15.438 0.002 1 98.19 96 PRO A C 1
ATOM 685 O O . PRO A 1 96 ? 11.609 15.062 1.158 1 98.19 96 PRO A O 1
ATOM 688 N N . ALA A 1 97 ? 11.445 14.633 -0.977 1 98.81 97 ALA A N 1
ATOM 689 C CA . ALA A 1 97 ? 11.852 13.234 -0.914 1 98.81 97 ALA A CA 1
ATOM 690 C C . ALA A 1 97 ? 12.289 12.727 -2.285 1 98.81 97 ALA A C 1
ATOM 692 O O . ALA A 1 97 ? 11.812 13.211 -3.314 1 98.81 97 ALA A O 1
ATOM 693 N N . ILE A 1 98 ? 13.266 11.812 -2.312 1 98.94 98 ILE A N 1
ATOM 694 C CA . ILE A 1 98 ? 13.688 11.156 -3.543 1 98.94 98 ILE A CA 1
ATOM 695 C C . ILE A 1 98 ? 13.227 9.703 -3.533 1 98.94 98 ILE A C 1
ATOM 697 O O . ILE A 1 98 ? 13.711 8.898 -2.736 1 98.94 98 ILE A O 1
ATOM 701 N N . ILE A 1 99 ? 12.273 9.414 -4.406 1 98.94 99 ILE A N 1
ATOM 702 C CA . ILE A 1 99 ? 11.758 8.055 -4.551 1 98.94 99 ILE A CA 1
ATOM 703 C C . ILE A 1 99 ? 12.555 7.316 -5.629 1 98.94 99 ILE A C 1
ATOM 705 O O . ILE A 1 99 ? 12.594 7.75 -6.781 1 98.94 99 ILE A O 1
ATOM 709 N N . ILE A 1 100 ? 13.203 6.234 -5.211 1 98.88 100 ILE A N 1
ATOM 710 C CA . ILE A 1 100 ? 13.984 5.434 -6.145 1 98.88 100 ILE A CA 1
ATOM 711 C C . ILE A 1 100 ? 13.344 4.059 -6.316 1 98.88 100 ILE A C 1
ATOM 713 O O . ILE A 1 100 ? 13.148 3.334 -5.336 1 98.88 100 ILE A O 1
ATOM 717 N N . THR A 1 101 ? 12.938 3.781 -7.492 1 98.62 101 THR A N 1
ATOM 718 C CA . THR A 1 101 ? 12.555 2.42 -7.852 1 98.62 101 THR A CA 1
ATOM 719 C C . THR A 1 101 ? 13.523 1.841 -8.883 1 98.62 101 THR A C 1
ATOM 721 O O . THR A 1 101 ? 14.156 2.586 -9.633 1 98.62 101 THR A O 1
ATOM 724 N N . CYS A 1 102 ? 13.711 0.56 -8.805 1 97.94 102 CYS A N 1
ATOM 725 C CA . CYS A 1 102 ? 14.516 -0.151 -9.797 1 97.94 102 CYS A CA 1
ATOM 726 C C . CYS A 1 102 ? 13.656 -1.125 -10.594 1 97.94 102 CYS A C 1
ATOM 728 O O . CYS A 1 102 ? 13.094 -2.066 -10.031 1 97.94 102 CYS A O 1
ATOM 730 N N . ASN A 1 103 ? 13.602 -0.913 -11.859 1 96.81 103 ASN A N 1
ATOM 731 C CA . ASN A 1 103 ? 12.773 -1.687 -12.773 1 96.81 103 ASN A CA 1
ATOM 732 C C . ASN A 1 103 ? 13.508 -2.916 -13.297 1 96.81 103 ASN A C 1
ATOM 734 O O . ASN A 1 103 ? 14.594 -3.242 -12.82 1 96.81 103 ASN A O 1
ATOM 738 N N . ASN A 1 104 ? 12.859 -3.723 -14.164 1 95.69 104 ASN A N 1
ATOM 739 C CA . ASN A 1 104 ? 13.484 -4.836 -14.867 1 95.69 104 ASN A CA 1
ATOM 740 C C . ASN A 1 104 ? 14.57 -4.352 -15.828 1 95.69 104 ASN A C 1
ATOM 742 O O . ASN A 1 104 ? 14.805 -3.148 -15.953 1 95.69 104 ASN A O 1
ATOM 746 N N . ASN A 1 105 ? 15.297 -5.344 -16.422 1 95 105 ASN A N 1
ATOM 747 C CA . ASN A 1 105 ? 16.25 -4.98 -17.469 1 95 105 ASN A CA 1
ATOM 748 C C . ASN A 1 105 ? 15.586 -4.152 -18.578 1 95 105 ASN A C 1
ATOM 750 O O . ASN A 1 105 ? 14.445 -4.414 -18.953 1 95 105 ASN A O 1
ATOM 754 N N . GLY A 1 106 ? 16.375 -3.158 -19.016 1 93.44 106 GLY A N 1
ATOM 755 C CA . GLY A 1 106 ? 15.852 -2.27 -20.031 1 93.44 106 GLY A CA 1
ATOM 756 C C . GLY A 1 106 ? 15.172 -3.008 -21.172 1 93.44 106 GLY A C 1
ATOM 757 O O . GLY A 1 106 ? 14.094 -2.605 -21.625 1 93.44 106 GLY A O 1
ATOM 758 N N . ALA A 1 107 ? 15.758 -4.129 -21.578 1 90.75 107 ALA A N 1
ATOM 759 C CA . ALA A 1 107 ? 15.242 -4.891 -22.703 1 90.75 107 ALA A CA 1
ATOM 760 C C . ALA A 1 107 ? 13.883 -5.512 -22.375 1 90.75 107 ALA A C 1
ATOM 762 O O . ALA A 1 107 ? 13.141 -5.918 -23.266 1 90.75 107 ALA A O 1
ATOM 763 N N . ASN A 1 108 ? 13.586 -5.574 -21.078 1 91.12 108 ASN A N 1
ATOM 764 C CA . ASN A 1 108 ? 12.391 -6.293 -20.656 1 91.12 108 ASN A CA 1
ATOM 765 C C . ASN A 1 108 ? 11.32 -5.336 -20.125 1 91.12 108 ASN A C 1
ATOM 767 O O . ASN A 1 108 ? 10.195 -5.754 -19.844 1 91.12 108 ASN A O 1
ATOM 771 N N . ILE A 1 109 ? 11.633 -4.102 -20 1 90.06 109 ILE A N 1
ATOM 772 C CA . ILE A 1 109 ? 10.656 -3.121 -19.531 1 90.06 109 ILE A CA 1
ATOM 773 C C . ILE A 1 109 ? 9.516 -3.006 -20.531 1 90.06 109 ILE A C 1
ATOM 775 O O . ILE A 1 109 ? 9.75 -2.908 -21.75 1 90.06 109 ILE A O 1
ATOM 779 N N . HIS A 1 110 ? 8.266 -3.059 -20.016 1 82.94 110 HIS A N 1
ATOM 780 C CA . HIS A 1 110 ? 7.023 -2.973 -20.781 1 82.94 110 HIS A CA 1
ATOM 781 C C . HIS A 1 110 ? 6.77 -4.254 -21.562 1 82.94 110 HIS A C 1
ATOM 783 O O . HIS A 1 110 ? 5.918 -4.281 -22.453 1 82.94 110 HIS A O 1
ATOM 789 N N . LYS A 1 111 ? 7.703 -5.137 -21.141 1 85.88 111 LYS A N 1
ATOM 790 C CA . LYS A 1 111 ? 7.367 -6.484 -21.594 1 85.88 111 LYS A CA 1
ATOM 791 C C . LYS A 1 111 ? 6.613 -7.258 -20.531 1 85.88 111 LYS A C 1
ATOM 793 O O . LYS A 1 111 ? 6.305 -6.719 -19.469 1 85.88 111 LYS A O 1
ATOM 798 N N . ASP A 1 112 ? 5.832 -8.078 -20.641 1 85.12 112 ASP A N 1
ATOM 799 C CA . ASP A 1 112 ? 5.07 -8.914 -19.703 1 85.12 112 ASP A CA 1
ATOM 800 C C . ASP A 1 112 ? 6 -9.727 -18.812 1 85.12 112 ASP A C 1
ATOM 802 O O . ASP A 1 112 ? 5.758 -10.914 -18.578 1 85.12 112 ASP A O 1
ATOM 806 N N . ASP A 1 113 ? 7.188 -8.953 -18.375 1 89 113 ASP A N 1
ATOM 807 C CA . ASP A 1 113 ? 8.102 -9.602 -17.453 1 89 113 ASP A CA 1
ATOM 808 C C . ASP A 1 113 ? 7.48 -9.719 -16.062 1 89 113 ASP A C 1
ATOM 810 O O . ASP A 1 113 ? 6.398 -9.18 -15.812 1 89 113 ASP A O 1
ATOM 814 N N . ALA A 1 114 ? 8.125 -10.562 -15.25 1 87.38 114 ALA A N 1
ATOM 815 C CA . ALA A 1 114 ? 7.652 -10.719 -13.875 1 87.38 114 ALA A CA 1
ATOM 816 C C . ALA A 1 114 ? 7.625 -9.383 -13.141 1 87.38 114 ALA A C 1
ATOM 818 O O . ALA A 1 114 ? 8.523 -8.555 -13.312 1 87.38 114 ALA A O 1
ATOM 819 N N . GLN A 1 115 ? 6.629 -9.078 -12.391 1 89.75 115 GLN A N 1
ATOM 820 C CA . GLN A 1 115 ? 6.484 -7.914 -11.516 1 89.75 115 GLN A CA 1
ATOM 821 C C . GLN A 1 115 ? 6.453 -6.621 -12.328 1 89.75 115 GLN A C 1
ATOM 823 O O . GLN A 1 115 ? 6.664 -5.535 -11.781 1 89.75 115 GLN A O 1
ATOM 828 N N . ASN A 1 116 ? 6.172 -6.719 -13.633 1 89.62 116 ASN A N 1
ATOM 829 C CA . ASN A 1 116 ? 6.207 -5.559 -14.516 1 89.62 116 ASN A CA 1
ATOM 830 C C . ASN A 1 116 ? 5.16 -4.52 -14.125 1 89.62 116 ASN A C 1
ATOM 832 O O . ASN A 1 116 ? 4.031 -4.871 -13.781 1 89.62 116 ASN A O 1
ATOM 836 N N . ALA A 1 117 ? 5.547 -3.283 -14.07 1 93.25 117 ALA A N 1
ATOM 837 C CA . ALA A 1 117 ? 4.672 -2.129 -13.875 1 93.25 117 ALA A CA 1
ATOM 838 C C . ALA A 1 117 ? 5.289 -0.868 -14.477 1 93.25 117 ALA A C 1
ATOM 840 O O . ALA A 1 117 ? 6.512 -0.726 -14.516 1 93.25 117 ALA A O 1
ATOM 841 N N . ASP A 1 118 ? 4.414 -0.011 -15.008 1 94.38 118 ASP A N 1
ATOM 842 C CA . ASP A 1 118 ? 4.863 1.301 -15.461 1 94.38 118 ASP A CA 1
ATOM 843 C C . ASP A 1 118 ? 4.984 2.277 -14.297 1 94.38 118 ASP A C 1
ATOM 845 O O . ASP A 1 118 ? 4.078 3.082 -14.055 1 94.38 118 ASP A O 1
ATOM 849 N N . HIS A 1 119 ? 6.203 2.262 -13.711 1 96.5 119 HIS A N 1
ATOM 850 C CA . HIS A 1 119 ? 6.41 3.035 -12.492 1 96.5 119 HIS A CA 1
ATOM 851 C C . HIS A 1 119 ? 6.219 4.527 -12.742 1 96.5 119 HIS A C 1
ATOM 853 O O . HIS A 1 119 ? 5.586 5.219 -11.945 1 96.5 119 HIS A O 1
ATOM 859 N N . VAL A 1 120 ? 6.73 5.016 -13.828 1 96.62 120 VAL A N 1
ATOM 860 C CA . VAL A 1 120 ? 6.676 6.445 -14.125 1 96.62 120 VAL A CA 1
ATOM 861 C C . VAL A 1 120 ? 5.219 6.891 -14.234 1 96.62 120 VAL A C 1
ATOM 863 O O . VAL A 1 120 ? 4.832 7.918 -13.68 1 96.62 120 VAL A O 1
ATOM 866 N N . GLN A 1 121 ? 4.398 6.109 -14.914 1 94.81 121 GLN A N 1
ATOM 867 C CA . GLN A 1 121 ? 2.984 6.434 -15.07 1 94.81 121 GLN A CA 1
ATOM 868 C C . GLN A 1 121 ? 2.262 6.434 -13.727 1 94.81 121 GLN A C 1
ATOM 870 O O . GLN A 1 121 ? 1.431 7.305 -13.461 1 94.81 121 GLN A O 1
ATOM 875 N N . ILE A 1 122 ? 2.584 5.527 -12.914 1 95.88 122 ILE A N 1
ATOM 876 C CA . ILE A 1 122 ? 1.907 5.316 -11.641 1 95.88 122 ILE A CA 1
ATOM 877 C C . ILE A 1 122 ? 2.242 6.457 -10.688 1 95.88 122 ILE A C 1
ATOM 879 O O . ILE A 1 122 ? 1.381 6.914 -9.93 1 95.88 122 ILE A O 1
ATOM 883 N N . PHE A 1 123 ? 3.521 6.965 -10.703 1 97.5 123 PHE A N 1
ATOM 884 C CA . PHE A 1 123 ? 3.977 7.941 -9.727 1 97.5 123 PHE A CA 1
ATOM 885 C C . PHE A 1 123 ? 3.756 9.359 -10.234 1 97.5 123 PHE A C 1
ATOM 887 O O . PHE A 1 123 ? 3.801 10.32 -9.453 1 97.5 123 PHE A O 1
ATOM 894 N N . ALA A 1 124 ? 3.428 9.523 -11.461 1 95.94 124 ALA A N 1
ATOM 895 C CA . ALA A 1 124 ? 3.383 10.836 -12.102 1 95.94 124 ALA A CA 1
ATOM 896 C C . ALA A 1 124 ? 2.393 11.758 -11.398 1 95.94 124 ALA A C 1
ATOM 898 O O . ALA A 1 124 ? 2.674 12.945 -11.195 1 95.94 124 ALA A O 1
ATOM 899 N N . PRO A 1 125 ? 1.269 11.273 -10.961 1 94.31 125 PRO A N 1
ATOM 900 C CA . PRO A 1 125 ? 0.3 12.188 -10.344 1 94.31 125 PRO A CA 1
ATOM 901 C C . PRO A 1 125 ? 0.745 12.68 -8.969 1 94.31 125 PRO A C 1
ATOM 903 O O . PRO A 1 125 ? 0.165 13.625 -8.43 1 94.31 125 PRO A O 1
ATOM 906 N N . PHE A 1 126 ? 1.786 12.07 -8.391 1 96.88 126 PHE A N 1
ATOM 907 C CA . PHE A 1 126 ? 2.125 12.359 -7.004 1 96.88 126 PHE A CA 1
ATOM 908 C C . PHE A 1 126 ? 3.574 12.812 -6.887 1 96.88 126 PHE A C 1
ATOM 910 O O . PHE A 1 126 ? 4.176 12.719 -5.812 1 96.88 126 PHE A O 1
ATOM 917 N N . THR A 1 127 ? 4.219 13.211 -7.98 1 98 127 THR A N 1
ATOM 918 C CA . THR A 1 127 ? 5.598 13.68 -7.93 1 98 127 THR A CA 1
ATOM 919 C C . THR A 1 127 ? 5.773 14.945 -8.766 1 98 127 THR A C 1
ATOM 921 O O . THR A 1 127 ? 4.992 15.195 -9.688 1 98 127 THR A O 1
ATOM 924 N N . LYS A 1 128 ? 6.766 15.75 -8.406 1 97.62 128 LYS A N 1
ATOM 925 C CA . LYS A 1 128 ? 7.102 16.953 -9.156 1 97.62 128 LYS A CA 1
ATOM 926 C C . LYS A 1 128 ? 7.867 16.609 -10.438 1 97.62 128 LYS A C 1
ATOM 928 O O . LYS A 1 128 ? 7.879 17.391 -11.391 1 97.62 128 LYS A O 1
ATOM 933 N N . TYR A 1 129 ? 8.578 15.484 -10.367 1 97.06 129 TYR A N 1
ATOM 934 C CA . TYR A 1 129 ? 9.445 14.984 -11.43 1 97.06 129 TYR A CA 1
ATOM 935 C C . TYR A 1 129 ? 9.523 13.461 -11.391 1 97.06 129 TYR A C 1
ATOM 937 O O . TYR A 1 129 ? 9.711 12.867 -10.328 1 97.06 129 TYR A O 1
ATOM 945 N N . ALA A 1 130 ? 9.18 12.758 -12.477 1 98.12 130 ALA A N 1
ATOM 946 C CA . ALA A 1 130 ? 9.281 11.305 -12.586 1 98.12 130 ALA A CA 1
ATOM 947 C C . ALA A 1 130 ? 9.938 10.906 -13.914 1 98.12 130 ALA A C 1
ATOM 949 O O . ALA A 1 130 ? 9.539 11.383 -14.977 1 98.12 130 ALA A O 1
ATOM 950 N N . ARG A 1 131 ? 10.953 9.992 -13.781 1 96.94 131 ARG A N 1
ATOM 951 C CA . ARG A 1 131 ? 11.719 9.672 -14.984 1 96.94 131 ARG A CA 1
ATOM 952 C C . ARG A 1 131 ? 12.258 8.242 -14.914 1 96.94 131 ARG A C 1
ATOM 954 O O . ARG A 1 131 ? 12.711 7.797 -13.859 1 96.94 131 ARG A O 1
ATOM 961 N N . LEU A 1 132 ? 12.141 7.539 -16.047 1 97.88 132 LEU A N 1
ATOM 962 C CA . LEU A 1 132 ? 12.891 6.301 -16.234 1 97.88 132 LEU A CA 1
ATOM 963 C C . LEU A 1 132 ? 14.328 6.59 -16.641 1 97.88 132 LEU A C 1
ATOM 965 O O . LEU A 1 132 ? 14.578 7.332 -17.594 1 97.88 132 LEU A O 1
ATOM 969 N N . VAL A 1 133 ? 15.305 6.125 -15.906 1 98.06 133 VAL A N 1
ATOM 970 C CA . VAL A 1 133 ? 16.719 6.227 -16.234 1 98.06 133 VAL A CA 1
ATOM 971 C C . VAL A 1 133 ? 17.203 4.922 -16.875 1 98.06 133 VAL A C 1
ATOM 973 O O . VAL A 1 133 ? 17.688 4.027 -16.172 1 98.06 133 VAL A O 1
ATOM 976 N N . ALA A 1 134 ? 17.328 4.859 -18.156 1 96 134 ALA A N 1
ATOM 977 C CA . ALA A 1 134 ? 17.484 3.613 -18.891 1 96 134 ALA A CA 1
ATOM 978 C C . ALA A 1 134 ? 18.938 3.404 -19.312 1 96 134 ALA A C 1
ATOM 980 O O . ALA A 1 134 ? 19.281 2.359 -19.875 1 96 134 ALA A O 1
ATOM 981 N N . HIS A 1 135 ? 19.797 4.426 -19.125 1 95.38 135 HIS A N 1
ATOM 982 C CA . HIS A 1 135 ? 21.188 4.312 -19.547 1 95.38 135 HIS A CA 1
ATOM 983 C C . HIS A 1 135 ? 22.125 4.977 -18.531 1 95.38 135 HIS A C 1
ATOM 985 O O . HIS A 1 135 ? 21.797 6.023 -17.969 1 95.38 135 HIS A O 1
ATOM 991 N N . GLY A 1 136 ? 23.297 4.395 -18.344 1 95.75 136 GLY A N 1
ATOM 992 C CA . GLY A 1 136 ? 24.25 4.867 -17.359 1 95.75 136 GLY A CA 1
ATOM 993 C C . GLY A 1 136 ? 24.672 6.305 -17.594 1 95.75 136 GLY A C 1
ATOM 994 O O . GLY A 1 136 ? 24.938 7.035 -16.625 1 95.75 136 GLY A O 1
ATOM 995 N N . SER A 1 137 ? 24.734 6.785 -18.797 1 94.31 137 SER A N 1
ATOM 996 C CA . SER A 1 137 ? 25.188 8.133 -19.141 1 94.31 137 SER A CA 1
ATOM 997 C C . SER A 1 137 ? 24.172 9.18 -18.672 1 94.31 137 SER A C 1
ATOM 999 O O . SER A 1 137 ? 24.5 10.375 -18.609 1 94.31 137 SER A O 1
ATOM 1001 N N . SER A 1 138 ? 22.984 8.719 -18.281 1 95.38 138 SER A N 1
ATOM 1002 C CA . SER A 1 138 ? 21.922 9.648 -17.922 1 95.38 138 SER A CA 1
ATOM 1003 C C . SER A 1 138 ? 21.812 9.789 -16.406 1 95.38 138 SER A C 1
ATOM 1005 O O . SER A 1 138 ? 21.062 10.641 -15.914 1 95.38 138 SER A O 1
ATOM 1007 N N . ILE A 1 139 ? 22.516 9.016 -15.672 1 97.69 139 ILE A N 1
ATOM 1008 C CA . ILE A 1 139 ? 22.328 8.922 -14.227 1 97.69 139 ILE A CA 1
ATOM 1009 C C . ILE A 1 139 ? 22.578 10.289 -13.586 1 97.69 139 ILE A C 1
ATOM 1011 O O . ILE A 1 139 ? 21.734 10.805 -12.852 1 97.69 139 ILE A O 1
ATOM 1015 N N . LYS A 1 140 ? 23.734 10.883 -13.859 1 96.31 140 LYS A N 1
ATOM 1016 C CA . LYS A 1 140 ? 24.094 12.148 -13.227 1 96.31 140 LYS A CA 1
ATOM 1017 C C . LYS A 1 140 ? 23.062 13.227 -13.539 1 96.31 140 LYS A C 1
ATOM 1019 O O . LYS A 1 140 ? 22.562 13.898 -12.633 1 96.31 140 LYS A O 1
ATOM 1024 N N . GLN A 1 141 ? 22.719 13.383 -14.789 1 96.06 141 GLN A N 1
ATOM 1025 C CA . GLN A 1 141 ? 21.781 14.406 -15.203 1 96.06 141 GLN A CA 1
ATOM 1026 C C . GLN A 1 141 ? 20.406 14.195 -14.555 1 96.06 141 GLN A C 1
ATOM 1028 O O . GLN A 1 141 ? 19.797 15.148 -14.07 1 96.06 141 GLN A O 1
ATOM 1033 N N . ALA A 1 142 ? 19.938 12.961 -14.562 1 98 142 ALA A N 1
ATOM 1034 C CA . ALA A 1 142 ? 18.641 12.633 -13.992 1 98 142 ALA A CA 1
ATOM 1035 C C . ALA A 1 142 ? 18.594 12.961 -12.508 1 98 142 ALA A C 1
ATOM 1037 O O . ALA A 1 142 ? 17.609 13.516 -12.016 1 98 142 ALA A O 1
ATOM 1038 N N . MET A 1 143 ? 19.625 12.617 -11.836 1 98.31 143 MET A N 1
ATOM 1039 C CA . MET A 1 143 ? 19.641 12.82 -10.383 1 98.31 143 MET A CA 1
ATOM 1040 C C . MET A 1 143 ? 19.797 14.297 -10.047 1 98.31 143 MET A C 1
ATOM 1042 O O . MET A 1 143 ? 19.219 14.773 -9.062 1 98.31 143 MET A O 1
ATOM 1046 N N . GLU A 1 144 ? 20.547 15.07 -10.844 1 97.5 144 GLU A N 1
ATOM 1047 C CA . GLU A 1 144 ? 20.641 16.516 -10.672 1 97.5 144 GLU A CA 1
ATOM 1048 C C . GLU A 1 144 ? 19.281 17.188 -10.867 1 97.5 144 GLU A C 1
ATOM 1050 O O . GLU A 1 144 ? 18.859 17.984 -10.031 1 97.5 144 GLU A O 1
ATOM 1055 N N . GLU A 1 145 ? 18.609 16.797 -11.898 1 97.56 145 GLU A N 1
ATOM 1056 C CA . GLU A 1 145 ? 17.297 17.344 -12.18 1 97.56 145 GLU A CA 1
ATOM 1057 C C . GLU A 1 145 ? 16.297 16.984 -11.078 1 97.56 145 GLU A C 1
ATOM 1059 O O . GLU A 1 145 ? 15.5 17.828 -10.656 1 97.56 145 GLU A O 1
ATOM 1064 N N . ALA A 1 146 ? 16.406 15.758 -10.633 1 98.44 146 ALA A N 1
ATOM 1065 C CA . ALA A 1 146 ? 15.508 15.297 -9.57 1 98.44 146 ALA A CA 1
ATOM 1066 C C . ALA A 1 146 ? 15.711 16.109 -8.297 1 98.44 146 ALA A C 1
ATOM 1068 O O . ALA A 1 146 ? 14.75 16.547 -7.672 1 98.44 146 ALA A O 1
ATOM 1069 N N . TYR A 1 147 ? 16.953 16.312 -7.914 1 98.19 147 TYR A N 1
ATOM 1070 C CA . TYR A 1 147 ? 17.266 17.031 -6.688 1 98.19 147 TYR A CA 1
ATOM 1071 C C . TYR A 1 147 ? 16.766 18.469 -6.754 1 98.19 147 TYR A C 1
ATOM 1073 O O . TYR A 1 147 ? 16.156 18.969 -5.805 1 98.19 147 TYR A O 1
ATOM 1081 N N . ILE A 1 148 ? 16.984 19.156 -7.848 1 97.19 148 ILE A N 1
ATOM 1082 C CA . ILE A 1 148 ? 16.562 20.531 -8.039 1 97.19 148 ILE A CA 1
ATOM 1083 C C . ILE A 1 148 ? 15.039 20.625 -7.953 1 97.19 148 ILE A C 1
ATOM 1085 O O . ILE A 1 148 ? 14.508 21.484 -7.246 1 97.19 148 ILE A O 1
ATOM 1089 N N . ASN A 1 149 ? 14.359 19.719 -8.562 1 97.38 149 ASN A N 1
ATOM 1090 C CA . ASN A 1 149 ? 12.898 19.719 -8.539 1 97.38 149 ASN A CA 1
ATOM 1091 C C . ASN A 1 149 ? 12.367 19.438 -7.133 1 97.38 149 ASN A C 1
ATOM 1093 O O . ASN A 1 149 ? 11.375 20.047 -6.711 1 97.38 149 ASN A O 1
ATOM 1097 N N . ALA A 1 150 ? 13.008 18.562 -6.426 1 98.25 150 ALA A N 1
ATOM 1098 C CA . ALA A 1 150 ? 12.539 18.188 -5.094 1 98.25 150 ALA A CA 1
ATOM 1099 C C . ALA A 1 150 ? 12.641 19.359 -4.129 1 98.25 150 ALA A C 1
ATOM 1101 O O . ALA A 1 150 ? 11.812 19.5 -3.225 1 98.25 150 ALA A O 1
ATOM 1102 N N . MET A 1 151 ? 13.586 20.266 -4.367 1 96.62 151 MET A N 1
ATOM 1103 C CA . MET A 1 151 ? 13.984 21.188 -3.314 1 96.62 151 MET A CA 1
ATOM 1104 C C . MET A 1 151 ? 13.492 22.594 -3.625 1 96.62 151 MET A C 1
ATOM 1106 O O . MET A 1 151 ? 13.398 23.438 -2.729 1 96.62 151 MET A O 1
ATOM 1110 N N . THR A 1 152 ? 13.188 22.938 -4.848 1 93.44 152 THR A N 1
ATOM 1111 C CA . THR A 1 152 ? 12.891 24.312 -5.219 1 93.44 152 THR A CA 1
ATOM 1112 C C . THR A 1 152 ? 11.383 24.547 -5.242 1 93.44 152 THR A C 1
ATOM 1114 O O . THR A 1 152 ? 10.602 23.609 -5.328 1 93.44 152 THR A O 1
ATOM 1117 N N . GLY A 1 153 ? 10.992 25.891 -5.07 1 91.38 153 GLY A N 1
ATOM 1118 C CA . GLY A 1 153 ? 9.578 26.219 -4.973 1 91.38 153 GLY A CA 1
ATOM 1119 C C . GLY A 1 153 ? 8.898 25.594 -3.773 1 91.38 153 GLY A C 1
ATOM 1120 O O . GLY A 1 153 ? 9.398 25.688 -2.65 1 91.38 153 GLY A O 1
ATOM 1121 N N . ASN A 1 154 ? 7.738 25.172 -4.051 1 92.94 154 ASN A N 1
ATOM 1122 C CA . ASN A 1 154 ? 7.141 24.281 -3.07 1 92.94 154 ASN A CA 1
ATOM 1123 C C . ASN A 1 154 ? 7.789 22.891 -3.109 1 92.94 154 ASN A C 1
ATOM 1125 O O . ASN A 1 154 ? 7.703 22.188 -4.117 1 92.94 154 ASN A O 1
ATOM 1129 N N . PRO A 1 155 ? 8.562 22.578 -2.102 1 96.12 155 PRO A N 1
ATOM 1130 C CA . PRO A 1 155 ? 9.25 21.281 -2.158 1 96.12 155 PRO A CA 1
ATOM 1131 C C . PRO A 1 155 ? 8.289 20.109 -2.275 1 96.12 155 PRO A C 1
ATOM 1133 O O . PRO A 1 155 ? 7.098 20.25 -1.978 1 96.12 155 PRO A O 1
ATOM 1136 N N . GLY A 1 156 ? 8.773 18.938 -2.779 1 97.75 156 GLY A N 1
ATOM 1137 C CA . GLY A 1 156 ? 7.953 17.75 -2.953 1 97.75 156 GLY A CA 1
ATOM 1138 C C . GLY A 1 156 ? 8.742 16.547 -3.426 1 97.75 156 GLY A C 1
ATOM 1139 O O . GLY A 1 156 ? 9.938 16.641 -3.707 1 97.75 156 GLY A O 1
ATOM 1140 N N . PRO A 1 157 ? 8.086 15.422 -3.469 1 98.81 157 PRO A N 1
ATOM 1141 C CA . PRO A 1 157 ? 8.773 14.195 -3.879 1 98.81 157 PRO A CA 1
ATOM 1142 C C . PRO A 1 157 ? 9.055 14.148 -5.379 1 98.81 157 PRO A C 1
ATOM 1144 O O . PRO A 1 157 ? 8.297 14.727 -6.168 1 98.81 157 PRO A O 1
ATOM 1147 N N . VAL A 1 158 ? 10.18 13.484 -5.734 1 98.88 158 VAL A N 1
ATOM 1148 C CA . VAL A 1 158 ? 10.539 13.164 -7.109 1 98.88 158 VAL A CA 1
ATOM 1149 C C . VAL A 1 158 ? 10.789 11.664 -7.246 1 98.88 158 VAL A C 1
ATOM 1151 O O . VAL A 1 158 ? 11.023 10.977 -6.254 1 98.88 158 VAL A O 1
ATOM 1154 N N . HIS A 1 159 ? 10.633 11.148 -8.477 1 98.88 159 HIS A N 1
ATOM 1155 C CA . HIS A 1 159 ? 10.75 9.711 -8.711 1 98.88 159 HIS A CA 1
ATOM 1156 C C . HIS A 1 159 ? 11.766 9.406 -9.805 1 98.88 159 HIS A C 1
ATOM 1158 O O . HIS A 1 159 ? 11.68 9.953 -10.906 1 98.88 159 HIS A O 1
ATOM 1164 N N . LEU A 1 160 ? 12.766 8.641 -9.445 1 98.81 160 LEU A N 1
ATOM 1165 C CA . LEU A 1 160 ? 13.727 8.086 -10.391 1 98.81 160 LEU A CA 1
ATOM 1166 C C . LEU A 1 160 ? 13.57 6.574 -10.5 1 98.81 160 LEU A C 1
ATOM 1168 O O . LEU A 1 160 ? 13.789 5.852 -9.523 1 98.81 160 LEU A O 1
ATOM 1172 N N . ASP A 1 161 ? 13.195 6.137 -11.664 1 98.56 161 ASP A N 1
ATOM 1173 C CA . ASP A 1 161 ? 13.078 4.711 -11.961 1 98.56 161 ASP A CA 1
ATOM 1174 C C . ASP A 1 161 ? 14.273 4.219 -12.766 1 98.56 161 ASP A C 1
ATOM 1176 O O . ASP A 1 161 ? 14.438 4.574 -13.938 1 98.56 161 ASP A O 1
ATOM 1180 N N . PHE A 1 162 ? 15.133 3.369 -12.18 1 98.62 162 PHE A N 1
ATOM 1181 C CA . PHE A 1 162 ? 16.328 2.902 -12.867 1 98.62 162 PHE A CA 1
ATOM 1182 C C . PHE A 1 162 ? 16.094 1.535 -13.492 1 98.62 162 PHE A C 1
ATOM 1184 O O . PHE A 1 162 ? 15.578 0.626 -12.844 1 98.62 162 PHE A O 1
ATOM 1191 N N . ALA A 1 163 ? 16.484 1.393 -14.766 1 97.88 163 ALA A N 1
ATOM 1192 C CA . ALA A 1 163 ? 16.578 0.04 -15.312 1 97.88 163 ALA A CA 1
ATOM 1193 C C . ALA A 1 163 ? 17.641 -0.776 -14.586 1 97.88 163 ALA A C 1
ATOM 1195 O O . ALA A 1 163 ? 18.703 -0.256 -14.242 1 97.88 163 ALA A O 1
ATOM 1196 N N . ARG A 1 164 ? 17.328 -2.004 -14.398 1 96.94 164 ARG A N 1
ATOM 1197 C CA . ARG A 1 164 ? 18.203 -2.869 -13.617 1 96.94 164 ARG A CA 1
ATOM 1198 C C . ARG A 1 164 ? 19.609 -2.908 -14.203 1 96.94 164 ARG A C 1
ATOM 1200 O O . ARG A 1 164 ? 20.594 -2.791 -13.477 1 96.94 164 ARG A O 1
ATOM 1207 N N . ASP A 1 165 ? 19.734 -3.068 -15.5 1 96.75 165 ASP A N 1
ATOM 1208 C CA . ASP A 1 165 ? 21.031 -3.156 -16.156 1 96.75 165 ASP A CA 1
ATOM 1209 C C . ASP A 1 165 ? 21.781 -1.83 -16.078 1 96.75 165 ASP A C 1
ATOM 1211 O O . ASP A 1 165 ? 23.016 -1.808 -16.062 1 96.75 165 ASP A O 1
ATOM 1215 N N . THR A 1 166 ? 21.047 -0.697 -15.977 1 97.38 166 THR A N 1
ATOM 1216 C CA . THR A 1 166 ? 21.656 0.618 -15.836 1 97.38 166 THR A CA 1
ATOM 1217 C C . THR A 1 166 ? 22.438 0.71 -14.531 1 97.38 166 THR A C 1
ATOM 1219 O O . THR A 1 166 ? 23.516 1.305 -14.484 1 97.38 166 THR A O 1
ATOM 1222 N N . ILE A 1 167 ? 21.969 0.107 -13.477 1 97.69 167 ILE A N 1
ATOM 1223 C CA . ILE A 1 167 ? 22.641 0.247 -12.188 1 97.69 167 ILE A CA 1
ATOM 1224 C C . ILE A 1 167 ? 23.609 -0.909 -11.984 1 97.69 167 ILE A C 1
ATOM 1226 O O . ILE A 1 167 ? 24.594 -0.785 -11.234 1 97.69 167 ILE A O 1
ATOM 1230 N N . GLU A 1 168 ? 23.438 -2.057 -12.625 1 97.38 168 GLU A N 1
ATOM 1231 C CA . GLU A 1 168 ? 24.281 -3.232 -12.422 1 97.38 168 GLU A CA 1
ATOM 1232 C C . GLU A 1 168 ? 25.531 -3.172 -13.289 1 97.38 168 GLU A C 1
ATOM 1234 O O . GLU A 1 168 ? 26.594 -3.703 -12.922 1 97.38 168 GLU A O 1
ATOM 1239 N N . GLN A 1 169 ? 25.516 -2.496 -14.438 1 96.69 169 GLN A N 1
ATOM 1240 C CA . GLN A 1 169 ? 26.625 -2.498 -15.398 1 96.69 169 GLN A CA 1
ATOM 1241 C C . GLN A 1 169 ? 27.625 -1.396 -15.078 1 96.69 169 GLN A C 1
ATOM 1243 O O . GLN A 1 169 ? 27.281 -0.405 -14.43 1 96.69 169 GLN A O 1
ATOM 1248 N N . ILE A 1 170 ? 28.812 -1.605 -15.57 1 96.81 170 ILE A N 1
ATOM 1249 C CA . ILE A 1 170 ? 29.875 -0.608 -15.445 1 96.81 170 ILE A CA 1
ATOM 1250 C C . ILE A 1 170 ? 29.547 0.602 -16.312 1 96.81 170 ILE A C 1
ATOM 1252 O O . ILE A 1 170 ? 29.078 0.451 -17.453 1 96.81 170 ILE A O 1
ATOM 1256 N N . VAL A 1 171 ? 29.641 1.816 -15.719 1 95.38 171 VAL A N 1
ATOM 1257 C CA . VAL A 1 171 ? 29.422 3.059 -16.453 1 95.38 171 VAL A CA 1
ATOM 1258 C C . VAL A 1 171 ? 30.672 3.393 -17.281 1 95.38 171 VAL A C 1
ATOM 1260 O O . VAL A 1 171 ? 31.75 3.582 -16.719 1 95.38 171 VAL A O 1
ATOM 1263 N N . GLU A 1 172 ? 30.312 3.502 -18.578 1 88.81 172 GLU A N 1
ATOM 1264 C CA . GLU A 1 172 ? 31.406 3.887 -19.484 1 88.81 172 GLU A CA 1
ATOM 1265 C C . GLU A 1 172 ? 31.797 5.348 -19.266 1 88.81 172 GLU A C 1
ATOM 1267 O O . GLU A 1 172 ? 30.953 6.238 -19.359 1 88.81 172 GLU A O 1
ATOM 1272 N N . ASP A 1 173 ? 32.969 5.699 -18.828 1 89.38 173 ASP A N 1
ATOM 1273 C CA . ASP A 1 173 ? 33.5 7.051 -18.625 1 89.38 173 ASP A CA 1
ATOM 1274 C C . ASP A 1 173 ? 32.688 7.77 -17.516 1 89.38 173 ASP A C 1
ATOM 1276 O O . ASP A 1 173 ? 32 8.75 -17.781 1 89.38 173 ASP A O 1
ATOM 1280 N N . PRO A 1 174 ? 32.719 7.23 -16.422 1 92.81 174 PRO A N 1
ATOM 1281 C CA . PRO A 1 174 ? 31.969 7.828 -15.312 1 92.81 174 PRO A CA 1
ATOM 1282 C C . PRO A 1 174 ? 32.281 9.312 -15.125 1 92.81 174 PRO A C 1
ATOM 1284 O O . PRO A 1 174 ? 33.438 9.719 -15.227 1 92.81 174 PRO A O 1
ATOM 1287 N N . PRO A 1 175 ? 31.25 10.117 -14.93 1 92.38 175 PRO A N 1
ATOM 1288 C CA . PRO A 1 175 ? 31.453 11.547 -14.711 1 92.38 175 PRO A CA 1
ATOM 1289 C C . PRO A 1 175 ? 32.188 11.844 -13.406 1 92.38 175 PRO A C 1
ATOM 1291 O O . PRO A 1 175 ? 32.125 11.055 -12.461 1 92.38 175 PRO A O 1
ATOM 1294 N N . ALA A 1 176 ? 32.875 12.938 -13.398 1 91.25 176 ALA A N 1
ATOM 1295 C CA . ALA A 1 176 ? 33.438 13.438 -12.156 1 91.25 176 ALA A CA 1
ATOM 1296 C C . ALA A 1 176 ? 32.344 13.969 -11.227 1 91.25 176 ALA A C 1
ATOM 1298 O O . ALA A 1 176 ? 31.406 14.617 -11.68 1 91.25 176 ALA A O 1
ATOM 1299 N N . LEU A 1 177 ? 32.469 13.625 -9.992 1 94.12 177 LEU A N 1
ATOM 1300 C CA . LEU A 1 177 ? 31.5 14.102 -9.008 1 94.12 177 LEU A CA 1
ATOM 1301 C C . LEU A 1 177 ? 32.188 14.945 -7.934 1 94.12 177 LEU A C 1
ATOM 1303 O O . LEU A 1 177 ? 33.25 14.555 -7.414 1 94.12 177 LEU A O 1
ATOM 1307 N N . PRO A 1 178 ? 31.656 16.094 -7.688 1 94.56 178 PRO A N 1
ATOM 1308 C CA . PRO A 1 178 ? 32.188 16.844 -6.543 1 94.56 178 PRO A CA 1
ATOM 1309 C C . PRO A 1 178 ? 31.828 16.203 -5.203 1 94.56 178 PRO A C 1
ATOM 1311 O O . PRO A 1 178 ? 30.828 15.477 -5.113 1 94.56 178 PRO A O 1
ATOM 1314 N N . GLU A 1 179 ? 32.625 16.5 -4.215 1 95 179 GLU A N 1
ATOM 1315 C CA . GLU A 1 179 ? 32.312 16.016 -2.873 1 95 179 GLU A CA 1
ATOM 1316 C C . GLU A 1 179 ? 30.984 16.609 -2.375 1 95 179 GLU A C 1
ATOM 1318 O O . GLU A 1 179 ? 30.156 15.883 -1.815 1 95 179 GLU A O 1
ATOM 1323 N N . VAL A 1 180 ? 30.906 17.844 -2.584 1 97.12 180 VAL A N 1
ATOM 1324 C CA . VAL A 1 180 ? 29.672 18.562 -2.273 1 97.12 180 VAL A CA 1
ATOM 1325 C C . VAL A 1 180 ? 29.078 19.156 -3.553 1 97.12 180 VAL A C 1
ATOM 1327 O O . VAL A 1 180 ? 29.672 20.047 -4.16 1 97.12 180 VAL A O 1
ATOM 1330 N N . HIS A 1 181 ? 27.969 18.625 -3.92 1 96.44 181 HIS A N 1
ATOM 1331 C CA . HIS A 1 181 ? 27.344 19.094 -5.156 1 96.44 181 HIS A CA 1
ATOM 1332 C C . HIS A 1 181 ? 27 20.578 -5.062 1 96.44 181 HIS A C 1
ATOM 1334 O O . HIS A 1 181 ? 26.438 21.031 -4.062 1 96.44 181 HIS A O 1
ATOM 1340 N N . PRO A 1 182 ? 27.188 21.344 -6.07 1 94.25 182 PRO A N 1
ATOM 1341 C CA . PRO A 1 182 ? 26.969 22.781 -6.023 1 94.25 182 PRO A CA 1
ATOM 1342 C C . PRO A 1 182 ? 25.5 23.156 -5.848 1 94.25 182 PRO A C 1
ATOM 1344 O O . PRO A 1 182 ? 25.172 24.203 -5.281 1 94.25 182 PRO A O 1
ATOM 1347 N N . SER A 1 183 ? 24.578 22.297 -6.289 1 93.88 183 SER A N 1
ATOM 1348 C CA . SER A 1 183 ? 23.156 22.578 -6.184 1 93.88 183 SER A CA 1
ATOM 1349 C C . SER A 1 183 ? 22.719 22.734 -4.727 1 93.88 183 SER A C 1
ATOM 1351 O O . SER A 1 183 ? 21.734 23.406 -4.43 1 93.88 183 SER A O 1
ATOM 1353 N N . ARG A 1 184 ? 23.484 22.125 -3.844 1 94.75 184 ARG A N 1
ATOM 1354 C CA . ARG A 1 184 ? 23.141 22.172 -2.428 1 94.75 184 ARG A CA 1
ATOM 1355 C C . ARG A 1 184 ? 23.109 23.609 -1.923 1 94.75 184 ARG A C 1
ATOM 1357 O O . ARG A 1 184 ? 22.375 23.938 -0.983 1 94.75 184 ARG A O 1
ATOM 1364 N N . SER A 1 185 ? 23.859 24.531 -2.537 1 93.38 185 SER A N 1
ATOM 1365 C CA . SER A 1 185 ? 24.047 25.875 -2.012 1 93.38 185 SER A CA 1
ATOM 1366 C C . SER A 1 185 ? 22.938 26.812 -2.471 1 93.38 185 SER A C 1
ATOM 1368 O O . SER A 1 185 ? 22.609 27.797 -1.79 1 93.38 185 SER A O 1
ATOM 1370 N N . TRP A 1 186 ? 22.297 26.516 -3.596 1 90.44 186 TRP A N 1
ATOM 1371 C CA . TRP A 1 186 ? 21.406 27.562 -4.109 1 90.44 186 TRP A CA 1
ATOM 1372 C C . TRP A 1 186 ? 19.953 27.094 -4.117 1 90.44 186 TRP A C 1
ATOM 1374 O O . TRP A 1 186 ? 19.031 27.906 -4.254 1 90.44 186 TRP A O 1
ATOM 1384 N N . VAL A 1 187 ? 19.672 25.812 -3.98 1 90.75 187 VAL A N 1
ATOM 1385 C CA . VAL A 1 187 ? 18.312 25.297 -4.098 1 90.75 187 VAL A CA 1
ATOM 1386 C C . VAL A 1 187 ? 17.453 25.828 -2.941 1 90.75 187 VAL A C 1
ATOM 1388 O O . VAL A 1 187 ? 16.234 25.844 -3.021 1 90.75 187 VAL A O 1
ATOM 1391 N N . GLY A 1 188 ? 18.016 26.266 -1.892 1 85.81 188 GLY A N 1
ATOM 1392 C CA . GLY A 1 188 ? 17.297 26.797 -0.742 1 85.81 188 GLY A CA 1
ATOM 1393 C C . GLY A 1 188 ? 17 28.281 -0.862 1 85.81 188 GLY A C 1
ATOM 1394 O O . GLY A 1 188 ? 16.281 28.844 -0.028 1 85.81 188 GLY A O 1
ATOM 1395 N N . HIS A 1 189 ? 17.562 28.922 -1.933 1 87.88 189 HIS A N 1
ATOM 1396 C CA . HIS A 1 189 ? 17.297 30.344 -2.125 1 87.88 189 HIS A CA 1
ATOM 1397 C C . HIS A 1 189 ? 15.867 30.594 -2.568 1 87.88 189 HIS A C 1
ATOM 1399 O O . HIS A 1 189 ? 15.367 29.922 -3.477 1 87.88 189 HIS A O 1
ATOM 1405 N N . ARG A 1 190 ? 15.227 31.531 -1.862 1 91.31 190 ARG A N 1
ATOM 1406 C CA . ARG A 1 190 ? 13.82 31.859 -2.123 1 91.31 190 ARG A CA 1
ATOM 1407 C C . ARG A 1 190 ? 13.664 33.281 -2.633 1 91.31 190 ARG A C 1
ATOM 1409 O O . ARG A 1 190 ? 14.43 34.156 -2.25 1 91.31 190 ARG A O 1
ATOM 1416 N N . PRO A 1 191 ? 12.711 33.469 -3.492 1 92.12 191 PRO A N 1
ATOM 1417 C CA . PRO A 1 191 ? 12.477 34.812 -4 1 92.12 191 PRO A CA 1
ATOM 1418 C C . PRO A 1 191 ? 11.953 35.781 -2.928 1 92.12 191 PRO A C 1
ATOM 1420 O O . PRO A 1 191 ? 11.414 35.344 -1.91 1 92.12 191 PRO A O 1
ATOM 1423 N N . VAL A 1 192 ? 12.156 37.031 -3.193 1 95.5 192 VAL A N 1
ATOM 1424 C CA . VAL A 1 192 ? 11.641 38.062 -2.291 1 95.5 192 VAL A CA 1
ATOM 1425 C C . VAL A 1 192 ? 10.703 39 -3.053 1 95.5 192 VAL A C 1
ATOM 1427 O O . VAL A 1 192 ? 10.852 39.188 -4.262 1 95.5 192 VAL A O 1
ATOM 1430 N N . ALA A 1 193 ? 9.719 39.562 -2.318 1 95.5 193 ALA A N 1
ATOM 1431 C CA . ALA A 1 193 ? 8.742 40.469 -2.914 1 95.5 193 ALA A CA 1
ATOM 1432 C C . ALA A 1 193 ? 9.383 41.812 -3.262 1 95.5 193 ALA A C 1
ATOM 1434 O O . ALA A 1 193 ? 10.281 42.281 -2.557 1 95.5 193 ALA A O 1
ATOM 1435 N N . ALA A 1 194 ? 8.828 42.438 -4.309 1 94.56 194 ALA A N 1
ATOM 1436 C CA . ALA A 1 194 ? 9.305 43.75 -4.715 1 94.56 194 ALA A CA 1
ATOM 1437 C C . ALA A 1 194 ? 8.961 44.812 -3.666 1 94.56 194 ALA A C 1
ATOM 1439 O O . ALA A 1 194 ? 7.895 44.75 -3.043 1 94.56 194 ALA A O 1
ATOM 1440 N N . ALA A 1 195 ? 9.812 45.875 -3.617 1 96.12 195 ALA A N 1
ATOM 1441 C CA . ALA A 1 195 ? 9.641 46.938 -2.631 1 96.12 195 ALA A CA 1
ATOM 1442 C C . ALA A 1 195 ? 8.312 47.656 -2.822 1 96.12 195 ALA A C 1
ATOM 1444 O O . ALA A 1 195 ? 7.664 48.062 -1.849 1 96.12 195 ALA A O 1
ATOM 1445 N N . GLU A 1 196 ? 7.992 47.844 -4.016 1 96.25 196 GLU A N 1
ATOM 1446 C CA . GLU A 1 196 ? 6.738 48.531 -4.316 1 96.25 196 GLU A CA 1
ATOM 1447 C C . GLU A 1 196 ? 5.539 47.75 -3.801 1 96.25 196 GLU A C 1
ATOM 1449 O O . GLU A 1 196 ? 4.566 48.344 -3.314 1 96.25 196 GLU A O 1
ATOM 1454 N N . GLN A 1 197 ? 5.633 46.5 -3.947 1 96.25 197 GLN A N 1
ATOM 1455 C CA . GLN A 1 197 ? 4.559 45.656 -3.461 1 96.25 197 GLN A CA 1
ATOM 1456 C C . GLN A 1 197 ? 4.484 45.656 -1.937 1 96.25 197 GLN A C 1
ATOM 1458 O O . GLN A 1 197 ? 3.395 45.688 -1.363 1 96.25 197 GLN A O 1
ATOM 1463 N N . ILE A 1 198 ? 5.648 45.688 -1.335 1 98.12 198 ILE A N 1
ATOM 1464 C CA . ILE A 1 198 ? 5.719 45.75 0.12 1 98.12 198 ILE A CA 1
ATOM 1465 C C . ILE A 1 198 ? 5.07 47.031 0.608 1 98.12 198 ILE A C 1
ATOM 1467 O O . ILE A 1 198 ? 4.27 47.031 1.547 1 98.12 198 ILE A O 1
ATOM 1471 N N . SER A 1 199 ? 5.398 48.094 -0.047 1 97.75 199 SER A N 1
ATOM 1472 C CA . SER A 1 199 ? 4.855 49.406 0.342 1 97.75 199 SER A CA 1
ATOM 1473 C C . SER A 1 199 ? 3.34 49.438 0.191 1 97.75 199 SER A C 1
ATOM 1475 O O . SER A 1 199 ? 2.637 49.938 1.061 1 97.75 199 SER A O 1
ATOM 1477 N N . ALA A 1 200 ? 2.922 48.938 -0.891 1 97.69 200 ALA A N 1
ATOM 1478 C CA . ALA A 1 200 ? 1.484 48.906 -1.15 1 97.69 200 ALA A CA 1
ATOM 1479 C C . ALA A 1 200 ? 0.749 48.062 -0.109 1 97.69 200 ALA A C 1
ATOM 1481 O O . ALA A 1 200 ? -0.318 48.469 0.371 1 97.69 200 ALA A O 1
ATOM 1482 N N . VAL A 1 201 ? 1.285 46.938 0.256 1 98.25 201 VAL A N 1
ATOM 1483 C CA . VAL A 1 201 ? 0.667 46.062 1.233 1 98.25 201 VAL A CA 1
ATOM 1484 C C . VAL A 1 201 ? 0.714 46.688 2.619 1 98.25 201 VAL A C 1
ATOM 1486 O O . VAL A 1 201 ? -0.234 46.562 3.398 1 98.25 201 VAL A O 1
ATOM 1489 N N . ALA A 1 202 ? 1.824 47.344 2.93 1 98.44 202 ALA A N 1
ATOM 1490 C CA . ALA A 1 202 ? 1.964 48 4.215 1 98.44 202 ALA A CA 1
ATOM 1491 C C . ALA A 1 202 ? 0.847 49.031 4.426 1 98.44 202 ALA A C 1
ATOM 1493 O O . ALA A 1 202 ? 0.269 49.125 5.512 1 98.44 202 ALA A O 1
ATOM 1494 N N . GLU A 1 203 ? 0.553 49.781 3.395 1 98.06 203 GLU A N 1
ATOM 1495 C CA . GLU A 1 203 ? -0.499 50.781 3.494 1 98.06 203 GLU A CA 1
ATOM 1496 C C . GLU A 1 203 ? -1.861 50.156 3.732 1 98.06 203 GLU A C 1
ATOM 1498 O O . GLU A 1 203 ? -2.658 50.656 4.531 1 98.06 203 GLU A O 1
ATOM 1503 N N . ARG A 1 204 ? -2.092 49.125 3.092 1 97.69 204 ARG A N 1
ATOM 1504 C CA . ARG A 1 204 ? -3.355 48.406 3.26 1 97.69 204 ARG A CA 1
ATOM 1505 C C . ARG A 1 204 ? -3.463 47.812 4.656 1 97.69 204 ARG A C 1
ATOM 1507 O O . ARG A 1 204 ? -4.531 47.844 5.273 1 97.69 204 ARG A O 1
ATOM 1514 N N . LEU A 1 205 ? -2.383 47.25 5.074 1 97.88 205 LEU A N 1
ATOM 1515 C CA . LEU A 1 205 ? -2.342 46.656 6.398 1 97.88 205 LEU A CA 1
ATOM 1516 C C . LEU A 1 205 ? -2.6 47.688 7.488 1 97.88 205 LEU A C 1
ATOM 1518 O O . LEU A 1 205 ? -3.336 47.438 8.438 1 97.88 205 LEU A O 1
ATOM 1522 N N . LEU A 1 206 ? -2.01 48.844 7.328 1 97.88 206 LEU A N 1
ATOM 1523 C CA . LEU A 1 206 ? -2.166 49.906 8.297 1 97.88 206 LEU A CA 1
ATOM 1524 C C . LEU A 1 206 ? -3.582 50.469 8.273 1 97.88 206 LEU A C 1
ATOM 1526 O O . LEU A 1 206 ? -4.094 50.938 9.289 1 97.88 206 LEU A O 1
ATOM 1530 N N . ALA A 1 207 ? -4.211 50.406 7.137 1 97.12 207 ALA A N 1
ATOM 1531 C CA . ALA A 1 207 ? -5.562 50.906 6.969 1 97.12 207 ALA A CA 1
ATOM 1532 C C . ALA A 1 207 ? -6.602 49.969 7.527 1 97.12 207 ALA A C 1
ATOM 1534 O O . ALA A 1 207 ? -7.707 50.375 7.895 1 97.12 207 ALA A O 1
ATOM 1535 N N . ALA A 1 208 ? -6.266 48.688 7.66 1 98 208 ALA A N 1
ATOM 1536 C CA . ALA A 1 208 ? -7.203 47.688 8.125 1 98 208 ALA A CA 1
ATOM 1537 C C . ALA A 1 208 ? -7.469 47.812 9.617 1 98 208 ALA A C 1
ATOM 1539 O O . ALA A 1 208 ? -6.555 48.094 10.398 1 98 208 ALA A O 1
ATOM 1540 N N . ASP A 1 209 ? -8.703 47.625 10.031 1 97.81 209 ASP A N 1
ATOM 1541 C CA . ASP A 1 209 ? -9.086 47.656 11.438 1 97.81 209 ASP A CA 1
ATOM 1542 C C . ASP A 1 209 ? -8.82 46.312 12.117 1 97.81 209 ASP A C 1
ATOM 1544 O O . ASP A 1 209 ? -8.336 46.281 13.25 1 97.81 209 ASP A O 1
ATOM 1548 N N . LYS A 1 210 ? -9.148 45.219 11.414 1 98.44 210 LYS A N 1
ATOM 1549 C CA . LYS A 1 210 ? -9.047 43.875 11.984 1 98.44 210 LYS A CA 1
ATOM 1550 C C . LYS A 1 210 ? -8.344 42.906 11.031 1 98.44 210 LYS A C 1
ATOM 1552 O O . LYS A 1 210 ? -8.922 41.906 10.602 1 98.44 210 LYS A O 1
ATOM 1557 N N . PRO A 1 211 ? -7.027 43.219 10.742 1 98.62 211 PRO A N 1
ATOM 1558 C CA . PRO A 1 211 ? -6.281 42.25 9.922 1 98.62 211 PRO A CA 1
ATOM 1559 C C . PRO A 1 211 ? -5.957 40.969 10.664 1 98.62 211 PRO A C 1
ATOM 1561 O O . PRO A 1 211 ? -5.789 40.969 11.891 1 98.62 211 PRO A O 1
ATOM 1564 N N . VAL A 1 212 ? -5.883 39.875 9.953 1 98.56 212 VAL A N 1
ATOM 1565 C CA . VAL A 1 212 ? -5.5 38.594 10.516 1 98.56 212 VAL A CA 1
ATOM 1566 C C . VAL A 1 212 ? -4.391 37.969 9.68 1 98.56 212 VAL A C 1
ATOM 1568 O O . VAL A 1 212 ? -4.414 38.062 8.445 1 98.56 212 VAL A O 1
ATOM 1571 N N . ILE A 1 213 ? -3.363 37.469 10.32 1 98.81 213 ILE A N 1
ATOM 1572 C CA . ILE A 1 213 ? -2.377 36.594 9.664 1 98.81 213 ILE A CA 1
ATOM 1573 C C . ILE A 1 213 ? -2.863 35.156 9.664 1 98.81 213 ILE A C 1
ATOM 1575 O O . ILE A 1 213 ? -3.117 34.594 10.727 1 98.81 213 ILE A O 1
ATOM 1579 N N . TRP A 1 214 ? -3.141 34.594 8.539 1 98.25 214 TRP A N 1
ATOM 1580 C CA . TRP A 1 214 ? -3.498 33.188 8.359 1 98.25 214 TRP A CA 1
ATOM 1581 C C . TRP A 1 214 ? -2.332 32.406 7.773 1 98.25 214 TRP A C 1
ATOM 1583 O O . TRP A 1 214 ? -2.184 32.312 6.551 1 98.25 214 TRP A O 1
ATOM 1593 N N . LEU A 1 215 ? -1.545 31.812 8.703 1 98.44 215 LEU A N 1
ATOM 1594 C CA . LEU A 1 215 ? -0.288 31.156 8.375 1 98.44 215 LEU A CA 1
ATOM 1595 C C . LEU A 1 215 ? -0.531 29.719 7.926 1 98.44 215 LEU A C 1
ATOM 1597 O O . LEU A 1 215 ? -1.223 28.953 8.609 1 98.44 215 LEU A O 1
ATOM 1601 N N . GLY A 1 216 ? -0.021 29.375 6.715 1 97.38 216 GLY A N 1
ATOM 1602 C CA . GLY A 1 216 ? -0.158 28.031 6.203 1 97.38 216 GLY A CA 1
ATOM 1603 C C . GLY A 1 216 ? 1.07 27.172 6.441 1 97.38 216 GLY A C 1
ATOM 1604 O O . GLY A 1 216 ? 1.928 27.516 7.254 1 97.38 216 GLY A O 1
ATOM 1605 N N . ASN A 1 217 ? 1.103 26.016 5.77 1 96.69 217 ASN A N 1
ATOM 1606 C CA . ASN A 1 217 ? 2.199 25.062 5.891 1 96.69 217 ASN A CA 1
ATOM 1607 C C . ASN A 1 217 ? 3.516 25.656 5.391 1 96.69 217 ASN A C 1
ATOM 1609 O O . ASN A 1 217 ? 4.59 25.141 5.715 1 96.69 217 ASN A O 1
ATOM 1613 N N . GLY A 1 218 ? 3.408 26.703 4.609 1 96.94 218 GLY A N 1
ATOM 1614 C CA . GLY A 1 218 ? 4.609 27.406 4.215 1 96.94 218 GLY A CA 1
ATOM 1615 C C . GLY A 1 218 ? 5.406 27.938 5.395 1 96.94 218 GLY A C 1
ATOM 1616 O O . GLY A 1 218 ? 6.629 28.078 5.312 1 96.94 218 GLY A O 1
ATOM 1617 N N . GLY A 1 219 ? 4.715 28.297 6.488 1 97.69 219 GLY A N 1
ATOM 1618 C CA . GLY A 1 219 ? 5.402 28.703 7.699 1 97.69 219 GLY A CA 1
ATOM 1619 C C . GLY A 1 219 ? 6.309 27.625 8.266 1 97.69 219 GLY A C 1
ATOM 1620 O O . GLY A 1 219 ? 7.387 27.922 8.781 1 97.69 219 GLY A O 1
ATOM 1621 N N . ASN A 1 220 ? 5.809 26.375 8.188 1 97 220 ASN A N 1
ATOM 1622 C CA . ASN A 1 220 ? 6.637 25.25 8.609 1 97 220 ASN A CA 1
ATOM 1623 C C . ASN A 1 220 ? 7.828 25.047 7.68 1 97 220 ASN A C 1
ATOM 1625 O O . ASN A 1 220 ? 8.961 24.875 8.133 1 97 220 ASN A O 1
ATOM 1629 N N . ARG A 1 221 ? 7.578 25.156 6.406 1 95.12 221 ARG A N 1
ATOM 1630 C CA . ARG A 1 221 ? 8.594 24.859 5.398 1 95.12 221 ARG A CA 1
ATOM 1631 C C . ARG A 1 221 ? 9.664 25.953 5.371 1 95.12 221 ARG A C 1
ATOM 1633 O O . ARG A 1 221 ? 10.844 25.672 5.156 1 95.12 221 ARG A O 1
ATOM 1640 N N . ALA A 1 222 ? 9.25 27.172 5.625 1 95.25 222 ALA A N 1
ATOM 1641 C CA . ALA A 1 222 ? 10.164 28.312 5.582 1 95.25 222 ALA A CA 1
ATOM 1642 C C . ALA A 1 222 ? 10.797 28.562 6.945 1 95.25 222 ALA A C 1
ATOM 1644 O O . ALA A 1 222 ? 11.719 29.375 7.066 1 95.25 222 ALA A O 1
ATOM 1645 N N . GLN A 1 223 ? 10.336 27.891 7.992 1 95.75 223 GLN A N 1
ATOM 1646 C CA . GLN A 1 223 ? 10.75 28.172 9.359 1 95.75 223 GLN A CA 1
ATOM 1647 C C . GLN A 1 223 ? 10.633 29.672 9.664 1 95.75 223 GLN A C 1
ATOM 1649 O O . GLN A 1 223 ? 11.594 30.297 10.117 1 95.75 223 GLN A O 1
ATOM 1654 N N . ALA A 1 224 ? 9.422 30.109 9.57 1 97.88 224 ALA A N 1
ATOM 1655 C CA . ALA A 1 224 ? 9.219 31.562 9.539 1 97.88 224 ALA A CA 1
ATOM 1656 C C . ALA A 1 224 ? 8.57 32.062 10.82 1 97.88 224 ALA A C 1
ATOM 1658 O O . ALA A 1 224 ? 8.07 33.188 10.883 1 97.88 224 ALA A O 1
ATOM 1659 N N . ALA A 1 225 ? 8.594 31.281 11.867 1 98.5 225 ALA A N 1
ATOM 1660 C CA . ALA A 1 225 ? 7.887 31.609 13.109 1 98.5 225 ALA A CA 1
ATOM 1661 C C . ALA A 1 225 ? 8.289 32.969 13.633 1 98.5 225 ALA A C 1
ATOM 1663 O O . ALA A 1 225 ? 7.43 33.844 13.883 1 98.5 225 ALA A O 1
ATOM 1664 N N . ASP A 1 226 ? 9.562 33.281 13.727 1 98.56 226 ASP A N 1
ATOM 1665 C CA . ASP A 1 226 ? 10.055 34.531 14.32 1 98.56 226 ASP A CA 1
ATOM 1666 C C . ASP A 1 226 ? 9.617 35.75 13.5 1 98.56 226 ASP A C 1
ATOM 1668 O O . ASP A 1 226 ? 9.172 36.75 14.055 1 98.56 226 ASP A O 1
ATOM 1672 N N . ALA A 1 227 ? 9.773 35.594 12.195 1 98.75 227 ALA A N 1
ATOM 1673 C CA . ALA A 1 227 ? 9.422 36.688 11.305 1 98.75 227 ALA A CA 1
ATOM 1674 C C . ALA A 1 227 ? 7.93 37 11.383 1 98.75 227 ALA A C 1
ATOM 1676 O O . ALA A 1 227 ? 7.531 38.188 11.461 1 98.75 227 ALA A O 1
ATOM 1677 N N . VAL A 1 228 ? 7.109 35.969 11.383 1 98.81 228 VAL A N 1
ATOM 1678 C CA . VAL A 1 228 ? 5.656 36.125 11.406 1 98.81 228 VAL A CA 1
ATOM 1679 C C . VAL A 1 228 ? 5.219 36.719 12.742 1 98.81 228 VAL A C 1
ATOM 1681 O O . VAL A 1 228 ? 4.375 37.625 12.781 1 98.81 228 VAL A O 1
ATOM 1684 N N . LEU A 1 229 ? 5.801 36.25 13.844 1 98.75 229 LEU A N 1
ATOM 1685 C CA . LEU A 1 229 ? 5.426 36.719 15.172 1 98.75 229 LEU A CA 1
ATOM 1686 C C . LEU A 1 229 ? 5.914 38.156 15.383 1 98.75 229 LEU A C 1
ATOM 1688 O O . LEU A 1 229 ? 5.258 38.938 16.062 1 98.75 229 LEU A O 1
ATOM 1692 N N . ALA A 1 230 ? 7.074 38.469 14.797 1 98.75 230 ALA A N 1
ATOM 1693 C CA . ALA A 1 230 ? 7.547 39.875 14.867 1 98.75 230 ALA A CA 1
ATOM 1694 C C . ALA A 1 230 ? 6.551 40.812 14.211 1 98.75 230 ALA A C 1
ATOM 1696 O O . ALA A 1 230 ? 6.289 41.906 14.727 1 98.75 230 ALA A O 1
ATOM 1697 N N . LEU A 1 231 ? 6.051 40.406 13.086 1 98.81 231 LEU A N 1
ATOM 1698 C CA . LEU A 1 231 ? 5.047 41.188 12.391 1 98.81 231 LEU A CA 1
ATOM 1699 C C . LEU A 1 231 ? 3.77 41.312 13.219 1 98.81 231 LEU A C 1
ATOM 1701 O O . LEU A 1 231 ? 3.203 42.375 13.367 1 98.81 231 LEU A O 1
ATOM 1705 N N . ALA A 1 232 ? 3.299 40.188 13.758 1 98.81 232 ALA A N 1
ATOM 1706 C CA . ALA A 1 232 ? 2.109 40.156 14.602 1 98.81 232 ALA A CA 1
ATOM 1707 C C . ALA A 1 232 ? 2.262 41.094 15.805 1 98.81 232 ALA A C 1
ATOM 1709 O O . ALA A 1 232 ? 1.368 41.875 16.094 1 98.81 232 ALA A O 1
ATOM 1710 N N . ASP A 1 233 ? 3.393 41.031 16.469 1 98.56 233 ASP A N 1
ATOM 1711 C CA . ASP A 1 233 ? 3.672 41.812 17.672 1 98.56 233 ASP A CA 1
ATOM 1712 C C . ASP A 1 233 ? 3.76 43.281 17.344 1 98.56 233 ASP A C 1
ATOM 1714 O O . ASP A 1 233 ? 3.266 44.125 18.109 1 98.56 233 ASP A O 1
ATOM 1718 N N . ALA A 1 234 ? 4.387 43.562 16.219 1 98.25 234 ALA A N 1
ATOM 1719 C CA . ALA A 1 234 ? 4.625 44.969 15.859 1 98.25 234 ALA A CA 1
ATOM 1720 C C . ALA A 1 234 ? 3.307 45.688 15.633 1 98.25 234 ALA A C 1
ATOM 1722 O O . ALA A 1 234 ? 3.201 46.906 15.906 1 98.25 234 ALA A O 1
ATOM 1723 N N . LEU A 1 235 ? 2.297 44.969 15.172 1 98.38 235 LEU A N 1
ATOM 1724 C CA . LEU A 1 235 ? 1.094 45.656 14.719 1 98.38 235 LEU A CA 1
ATOM 1725 C C . LEU A 1 235 ? -0.138 45.156 15.453 1 98.38 235 LEU A C 1
ATOM 1727 O O . LEU A 1 235 ? -1.263 45.562 15.148 1 98.38 235 LEU A O 1
ATOM 1731 N N . ASN A 1 236 ? 0.065 44.25 16.422 1 98.31 236 ASN A N 1
ATOM 1732 C CA . ASN A 1 236 ? -1.016 43.625 17.188 1 98.31 236 ASN A CA 1
ATOM 1733 C C . ASN A 1 236 ? -2.025 42.938 16.266 1 98.31 236 ASN A C 1
ATOM 1735 O O . ASN A 1 236 ? -3.223 43.219 16.328 1 98.31 236 ASN A O 1
ATOM 1739 N N . ILE A 1 237 ? -1.527 42.031 15.477 1 98.75 237 ILE A N 1
ATOM 1740 C CA . ILE A 1 237 ? -2.354 41.312 14.531 1 98.75 237 ILE A CA 1
ATOM 1741 C C . ILE A 1 237 ? -2.504 39.844 15 1 98.75 237 ILE A C 1
ATOM 1743 O O . ILE A 1 237 ? -1.509 39.188 15.258 1 98.75 237 ILE A O 1
ATOM 1747 N N . PRO A 1 238 ? -3.744 39.344 15.188 1 98.5 238 PRO A N 1
ATOM 1748 C CA . PRO A 1 238 ? -3.912 37.938 15.547 1 98.5 238 PRO A CA 1
ATOM 1749 C C . PRO A 1 238 ? -3.418 36.969 14.461 1 98.5 238 PRO A C 1
ATOM 1751 O O . PRO A 1 238 ? -3.512 37.281 13.273 1 98.5 238 PRO A O 1
ATOM 1754 N N . VAL A 1 239 ? -2.871 35.844 14.914 1 98.44 239 VAL A N 1
ATOM 1755 C CA . VAL A 1 239 ? -2.357 34.812 14.031 1 98.44 239 VAL A CA 1
ATOM 1756 C C . VAL A 1 239 ? -3.186 33.531 14.195 1 98.44 239 VAL A C 1
ATOM 1758 O O . VAL A 1 239 ? -3.424 33.062 15.312 1 98.44 239 VAL A O 1
ATOM 1761 N N . ILE A 1 240 ? -3.676 33 13.117 1 96.69 240 ILE A N 1
ATOM 1762 C CA . ILE A 1 240 ? -4.23 31.656 13.062 1 96.69 240 ILE A CA 1
ATOM 1763 C C . ILE A 1 240 ? -3.479 30.828 12.023 1 96.69 240 ILE A C 1
ATOM 1765 O O . ILE A 1 240 ? -2.719 31.375 11.219 1 96.69 240 ILE A O 1
ATOM 1769 N N . THR A 1 241 ? -3.611 29.516 12.078 1 96.38 241 THR A N 1
ATOM 1770 C CA . THR A 1 241 ? -2.963 28.656 11.102 1 96.38 241 THR A CA 1
ATOM 1771 C C . THR A 1 241 ? -3.994 27.812 10.344 1 96.38 241 THR A C 1
ATOM 1773 O O . THR A 1 241 ? -5.137 27.688 10.789 1 96.38 241 THR A O 1
ATOM 1776 N N . THR A 1 242 ? -3.578 27.422 9.133 1 94.25 242 THR A N 1
ATOM 1777 C CA . THR A 1 242 ? -4.336 26.344 8.516 1 94.25 242 THR A CA 1
ATOM 1778 C C . THR A 1 242 ? -4.152 25.047 9.289 1 94.25 242 THR A C 1
ATOM 1780 O O . THR A 1 242 ? -3.336 24.969 10.211 1 94.25 242 THR A O 1
ATOM 1783 N N . PHE A 1 243 ? -4.965 24.078 8.914 1 90.88 243 PHE A N 1
ATOM 1784 C CA . PHE A 1 243 ? -4.793 22.75 9.492 1 90.88 243 PHE A CA 1
ATOM 1785 C C . PHE A 1 243 ? -3.398 22.203 9.195 1 90.88 243 PHE A C 1
ATOM 1787 O O . PHE A 1 243 ? -2.744 21.641 10.078 1 90.88 243 PHE A O 1
ATOM 1794 N N . ASN A 1 244 ? -2.91 22.438 8.039 1 91.94 244 ASN A N 1
ATOM 1795 C CA . ASN A 1 244 ? -1.588 21.984 7.617 1 91.94 244 ASN A CA 1
ATOM 1796 C C . ASN A 1 244 ? -0.483 22.844 8.227 1 91.94 244 ASN A C 1
ATOM 1798 O O . ASN A 1 244 ? 0.679 22.438 8.258 1 91.94 244 ASN A O 1
ATOM 1802 N N . GLY A 1 245 ? -0.818 24 8.664 1 95.44 245 GLY A N 1
ATOM 1803 C CA . GLY A 1 245 ? 0.157 24.953 9.18 1 95.44 245 GLY A CA 1
ATOM 1804 C C . GLY A 1 245 ? 0.39 24.812 10.672 1 95.44 245 GLY A C 1
ATOM 1805 O O . GLY A 1 245 ? 1.234 25.5 11.242 1 95.44 245 GLY A O 1
ATOM 1806 N N . MET A 1 246 ? -0.342 23.844 11.297 1 94.62 246 MET A N 1
ATOM 1807 C CA . MET A 1 246 ? -0.123 23.609 12.719 1 94.62 246 MET A CA 1
ATOM 1808 C C . MET A 1 246 ? 1.347 23.328 13.008 1 94.62 246 MET A C 1
ATOM 1810 O O . MET A 1 246 ? 2.002 22.609 12.25 1 94.62 246 MET A O 1
ATOM 1814 N N . GLY A 1 247 ? 1.853 23.922 14.055 1 96.06 247 GLY A N 1
ATOM 1815 C CA . GLY A 1 247 ? 3.236 23.719 14.453 1 96.06 247 GLY A CA 1
ATOM 1816 C C . GLY A 1 247 ? 4.164 24.812 13.984 1 96.06 247 GLY A C 1
ATOM 1817 O O . GLY A 1 247 ? 5.293 24.938 14.469 1 96.06 247 GLY A O 1
ATOM 1818 N N . ALA A 1 248 ? 3.676 25.703 13.086 1 97.81 248 ALA A N 1
ATOM 1819 C CA . ALA A 1 248 ? 4.523 26.75 12.508 1 97.81 248 ALA A CA 1
ATOM 1820 C C . ALA A 1 248 ? 4.828 27.844 13.531 1 97.81 248 ALA A C 1
ATOM 1822 O O . ALA A 1 248 ? 5.84 28.531 13.422 1 97.81 248 ALA A O 1
ATOM 1823 N N . VAL A 1 249 ? 3.924 28.062 14.453 1 98.12 249 VAL A N 1
ATOM 1824 C CA . VAL A 1 249 ? 4.086 29.031 15.531 1 98.12 249 VAL A CA 1
ATOM 1825 C C . VAL A 1 249 ? 3.646 28.406 16.859 1 98.12 249 VAL A C 1
ATOM 1827 O O . VAL A 1 249 ? 2.84 27.484 16.875 1 98.12 249 VAL A O 1
ATOM 1830 N N . PRO A 1 250 ? 4.199 28.875 17.969 1 97.38 250 PRO A N 1
ATOM 1831 C CA . PRO A 1 250 ? 3.742 28.359 19.266 1 97.38 250 PRO A CA 1
ATOM 1832 C C . PRO A 1 250 ? 2.309 28.781 19.578 1 97.38 250 PRO A C 1
ATOM 1834 O O . PRO A 1 250 ? 1.948 29.953 19.438 1 97.38 250 PRO A O 1
ATOM 1837 N N . THR A 1 251 ? 1.53 27.828 20.047 1 93.38 251 THR A N 1
ATOM 1838 C CA . THR A 1 251 ? 0.146 28.109 20.406 1 93.38 251 THR A CA 1
ATOM 1839 C C . THR A 1 251 ? 0.079 28.891 21.719 1 93.38 251 THR A C 1
ATOM 1841 O O . THR A 1 251 ? -0.959 29.469 22.047 1 93.38 251 THR A O 1
ATOM 1844 N N . THR A 1 252 ? 1.185 29 22.406 1 94.88 252 THR A N 1
ATOM 1845 C CA . THR A 1 252 ? 1.239 29.688 23.688 1 94.88 252 THR A CA 1
ATOM 1846 C C . THR A 1 252 ? 1.491 31.172 23.5 1 94.88 252 THR A C 1
ATOM 1848 O O . THR A 1 252 ? 1.389 31.953 24.438 1 94.88 252 THR A O 1
ATOM 1851 N N . HIS A 1 253 ? 1.845 31.594 22.297 1 97.5 253 HIS A N 1
ATOM 1852 C CA . HIS A 1 253 ? 2.016 33.031 22.031 1 97.5 253 HIS A CA 1
ATOM 1853 C C . HIS A 1 253 ? 0.693 33.781 22.156 1 97.5 253 HIS A C 1
ATOM 1855 O O . HIS A 1 253 ? -0.336 33.312 21.656 1 97.5 253 HIS A O 1
ATOM 1861 N N . PRO A 1 254 ? 0.661 34.875 22.766 1 97.25 254 PRO A N 1
ATOM 1862 C CA . PRO A 1 254 ? -0.587 35.562 23.109 1 97.25 254 PRO A CA 1
ATOM 1863 C C . PRO A 1 254 ? -1.366 36.031 21.875 1 97.25 254 PRO A C 1
ATOM 1865 O O . PRO A 1 254 ? -2.562 36.312 21.969 1 97.25 254 PRO A O 1
ATOM 1868 N N . LEU A 1 255 ? -0.766 36.094 20.703 1 98.25 255 LEU A N 1
ATOM 1869 C CA . LEU A 1 255 ? -1.451 36.562 19.5 1 98.25 255 LEU A CA 1
ATOM 1870 C C . LEU A 1 255 ? -1.805 35.375 18.594 1 98.25 255 LEU A C 1
ATOM 1872 O O . LEU A 1 255 ? -2.303 35.562 17.484 1 98.25 255 LEU A O 1
ATOM 1876 N N . VAL A 1 256 ? -1.508 34.125 19.031 1 97.44 256 VAL A N 1
ATOM 1877 C CA . VAL A 1 256 ? -1.828 32.938 18.25 1 97.44 256 VAL A CA 1
ATOM 1878 C C . VAL A 1 256 ? -3.119 32.312 18.766 1 97.44 256 VAL A C 1
ATOM 1880 O O . VAL A 1 256 ? -3.248 32.062 19.953 1 97.44 256 VAL A O 1
ATOM 1883 N N . PHE A 1 257 ? -4.07 32.094 17.859 1 95.38 257 PHE A N 1
ATOM 1884 C CA . PHE A 1 257 ? -5.398 31.703 18.312 1 95.38 257 PHE A CA 1
ATOM 1885 C C . PHE A 1 257 ? -5.801 30.344 17.719 1 95.38 257 PHE A C 1
ATOM 1887 O O . PHE A 1 257 ? -6.988 30.031 17.656 1 95.38 257 PHE A O 1
ATOM 1894 N N . GLY A 1 258 ? -4.836 29.531 17.203 1 92.31 258 GLY A N 1
ATOM 1895 C CA . GLY A 1 258 ? -5.09 28.141 16.859 1 92.31 258 GLY A CA 1
ATOM 1896 C C . GLY A 1 258 ? -5.309 27.922 15.375 1 92.31 258 GLY A C 1
ATOM 1897 O O . GLY A 1 258 ? -5.016 28.812 14.562 1 92.31 258 GLY A O 1
ATOM 1898 N N . ALA A 1 259 ? -5.734 26.719 15.008 1 93 259 ALA A N 1
ATOM 1899 C CA . ALA A 1 259 ? -5.863 26.297 13.617 1 93 259 ALA A CA 1
ATOM 1900 C C . ALA A 1 259 ? -7.316 26.359 13.156 1 93 259 ALA A C 1
ATOM 1902 O O . ALA A 1 259 ? -8.234 26.016 13.914 1 93 259 ALA A O 1
ATOM 1903 N N . LEU A 1 260 ? -7.465 26.844 11.961 1 90.69 260 LEU A N 1
ATOM 1904 C CA . LEU A 1 260 ? -8.766 26.766 11.305 1 90.69 260 LEU A CA 1
ATOM 1905 C C . LEU A 1 260 ? -8.906 25.453 10.523 1 90.69 260 LEU A C 1
ATOM 1907 O O . LEU A 1 260 ? -8.125 25.188 9.609 1 90.69 260 LEU A O 1
ATOM 1911 N N . SER A 1 261 ? -9.727 24.516 10.961 1 80.19 261 SER A N 1
ATOM 1912 C CA . SER A 1 261 ? -10.055 23.25 10.297 1 80.19 261 SER A CA 1
ATOM 1913 C C . SER A 1 261 ? -11.562 23.031 10.242 1 80.19 261 SER A C 1
ATOM 1915 O O . SER A 1 261 ? -12.336 23.891 10.664 1 80.19 261 SER A O 1
ATOM 1917 N N . ARG A 1 262 ? -12.016 21.906 9.477 1 71.25 262 ARG A N 1
ATOM 1918 C CA . ARG A 1 262 ? -13.422 21.547 9.508 1 71.25 262 ARG A CA 1
ATOM 1919 C C . ARG A 1 262 ? -13.93 21.453 10.945 1 71.25 262 ARG A C 1
ATOM 1921 O O . ARG A 1 262 ? -15.062 21.828 11.234 1 71.25 262 ARG A O 1
ATOM 1928 N N . MET A 1 263 ? -13.062 20.953 11.781 1 61 263 MET A N 1
ATOM 1929 C CA . MET A 1 263 ? -13.359 20.734 13.195 1 61 263 MET A CA 1
ATOM 1930 C C . MET A 1 263 ? -12.688 21.812 14.055 1 61 263 MET A C 1
ATOM 1932 O O . MET A 1 263 ? -12.828 21.797 15.281 1 61 263 MET A O 1
ATOM 1936 N N . GLY A 1 264 ? -12.234 22.781 13.438 1 62.75 264 GLY A N 1
ATOM 1937 C CA . GLY A 1 264 ? -11.445 23.75 14.18 1 62.75 264 GLY A CA 1
ATOM 1938 C C . GLY A 1 264 ? -12.125 24.234 15.438 1 62.75 264 GLY A C 1
ATOM 1939 O O . GLY A 1 264 ? -13.07 23.625 15.922 1 62.75 264 GLY A O 1
ATOM 1940 N N . THR A 1 265 ? -11.445 25.266 16.078 1 73 265 THR A N 1
ATOM 1941 C CA . THR A 1 265 ? -11.93 25.781 17.344 1 73 265 THR A CA 1
ATOM 1942 C C . THR A 1 265 ? -12.938 26.906 17.125 1 73 265 THR A C 1
ATOM 1944 O O . THR A 1 265 ? -12.891 27.609 16.094 1 73 265 THR A O 1
ATOM 1947 N N . ASN A 1 266 ? -13.93 26.953 17.859 1 74.62 266 ASN A N 1
ATOM 1948 C CA . ASN A 1 266 ? -14.852 28.078 17.875 1 74.62 266 ASN A CA 1
ATOM 1949 C C . ASN A 1 266 ? -14.102 29.422 17.906 1 74.62 266 ASN A C 1
ATOM 1951 O O . ASN A 1 266 ? -14.609 30.422 17.422 1 74.62 266 ASN A O 1
ATOM 1955 N N . LEU A 1 267 ? -12.828 29.328 18.172 1 84 267 LEU A N 1
ATOM 1956 C CA . LEU A 1 267 ? -12.039 30.547 18.328 1 84 267 LEU A CA 1
ATOM 1957 C C . LEU A 1 267 ? -11.516 31.016 16.969 1 84 267 LEU A C 1
ATOM 1959 O O . LEU A 1 267 ? -11.617 32.188 16.641 1 84 267 LEU A O 1
ATOM 1963 N N . THR A 1 268 ? -11.047 30.125 16.203 1 89.19 268 THR A N 1
ATOM 1964 C CA . THR A 1 268 ? -10.398 30.484 14.945 1 89.19 268 THR A CA 1
ATOM 1965 C C . THR A 1 268 ? -11.414 30.984 13.922 1 89.19 268 THR A C 1
ATOM 1967 O O . THR A 1 268 ? -11.125 31.891 13.141 1 89.19 268 THR A O 1
ATOM 1970 N N . THR A 1 269 ? -12.594 30.391 13.992 1 88.06 269 THR A N 1
ATOM 1971 C CA . THR A 1 269 ? -13.656 30.828 13.094 1 88.06 269 THR A CA 1
ATOM 1972 C C . THR A 1 269 ? -14.086 32.25 13.43 1 88.06 269 THR A C 1
ATOM 1974 O O . THR A 1 269 ? -14.461 33.031 12.531 1 88.06 269 THR A O 1
ATOM 1977 N N . ARG A 1 270 ? -14.016 32.594 14.625 1 89.31 270 ARG A N 1
ATOM 1978 C CA . ARG A 1 270 ? -14.32 33.969 15.047 1 89.31 270 ARG A CA 1
ATOM 1979 C C . ARG A 1 270 ? -13.289 34.969 14.508 1 89.31 270 ARG A C 1
ATOM 1981 O O . ARG A 1 270 ? -13.641 36.031 14.016 1 89.31 270 ARG A O 1
ATOM 1988 N N . VAL A 1 271 ? -12.016 34.562 14.625 1 93.75 271 VAL A N 1
ATOM 1989 C CA . VAL A 1 271 ? -10.922 35.438 14.195 1 93.75 271 VAL A CA 1
ATOM 1990 C C . VAL A 1 271 ? -11.086 35.781 12.719 1 93.75 271 VAL A C 1
ATOM 1992 O O . VAL A 1 271 ? -11.07 36.938 12.336 1 93.75 271 VAL A O 1
ATOM 1995 N N . VAL A 1 272 ? -11.258 34.844 11.914 1 93 272 VAL A N 1
ATOM 1996 C CA . VAL A 1 272 ? -11.352 35.031 10.477 1 93 272 VAL A CA 1
ATOM 1997 C C . VAL A 1 272 ? -12.672 35.719 10.133 1 93 272 VAL A C 1
ATOM 1999 O O . VAL A 1 272 ? -12.727 36.594 9.258 1 93 272 VAL A O 1
ATOM 2002 N N . GLY A 1 273 ? -13.734 35.344 10.844 1 91.25 273 GLY A N 1
ATOM 2003 C CA . GLY A 1 273 ? -15.055 35.906 10.594 1 91.25 273 GLY A CA 1
ATOM 2004 C C . GLY A 1 273 ? -15.133 37.406 10.867 1 91.25 273 GLY A C 1
ATOM 2005 O O . GLY A 1 273 ? -15.883 38.125 10.211 1 91.25 273 GLY A O 1
ATOM 2006 N N . GLU A 1 274 ? -14.383 37.875 11.773 1 94.31 274 GLU A N 1
ATOM 2007 C CA . GLU A 1 274 ? -14.398 39.281 12.172 1 94.31 274 GLU A CA 1
ATOM 2008 C C . GLU A 1 274 ? -13.391 40.094 11.367 1 94.31 274 GLU A C 1
ATOM 2010 O O . GLU A 1 274 ? -13.438 41.312 11.359 1 94.31 274 GLU A O 1
ATOM 2015 N N . SER A 1 275 ? -12.562 39.469 10.648 1 97.12 275 SER A N 1
ATOM 2016 C CA . SER A 1 275 ? -11.445 40.125 10 1 97.12 275 SER A CA 1
ATOM 2017 C C . SER A 1 275 ? -11.914 40.938 8.797 1 97.12 275 SER A C 1
ATOM 2019 O O . SER A 1 275 ? -12.891 40.594 8.133 1 97.12 275 SER A O 1
ATOM 2021 N N . ASP A 1 276 ? -11.25 42.062 8.523 1 98.31 276 ASP A N 1
ATOM 2022 C CA . ASP A 1 276 ? -11.531 42.875 7.34 1 98.31 276 ASP A CA 1
ATOM 2023 C C . ASP A 1 276 ? -10.398 42.781 6.328 1 98.31 276 ASP A C 1
ATOM 2025 O O . ASP A 1 276 ? -10.5 43.344 5.223 1 98.31 276 ASP A O 1
ATOM 2029 N N . LEU A 1 277 ? -9.312 42.094 6.652 1 98.56 277 LEU A N 1
ATOM 2030 C CA . LEU A 1 277 ? -8.188 41.812 5.773 1 98.56 277 LEU A CA 1
ATOM 2031 C C . LEU A 1 277 ? -7.492 40.531 6.184 1 98.56 277 LEU A C 1
ATOM 2033 O O . LEU A 1 277 ? -7.176 40.312 7.359 1 98.56 277 LEU A O 1
ATOM 2037 N N . VAL A 1 278 ? -7.316 39.625 5.25 1 98.38 278 VAL A N 1
ATOM 2038 C CA . VAL A 1 278 ? -6.613 38.375 5.512 1 98.38 278 VAL A CA 1
ATOM 2039 C C . VAL A 1 278 ? -5.227 38.406 4.871 1 98.38 278 VAL A C 1
ATOM 2041 O O . VAL A 1 278 ? -5.098 38.625 3.664 1 98.38 278 VAL A O 1
ATOM 2044 N N . LEU A 1 279 ? -4.199 38.312 5.664 1 98.62 279 LEU A N 1
ATOM 2045 C CA . LEU A 1 279 ? -2.84 38.094 5.199 1 98.62 279 LEU A CA 1
ATOM 2046 C C . LEU A 1 279 ? -2.527 36.594 5.195 1 98.62 279 LEU A C 1
ATOM 2048 O O . LEU A 1 279 ? -2.057 36.031 6.195 1 98.62 279 LEU A O 1
ATOM 2052 N N . ALA A 1 280 ? -2.732 35.938 4.043 1 98.5 280 ALA A N 1
ATOM 2053 C CA . ALA A 1 280 ? -2.463 34.5 3.873 1 98.5 280 ALA A CA 1
ATOM 2054 C C . ALA A 1 280 ? -0.993 34.25 3.543 1 98.5 280 ALA A C 1
ATOM 2056 O O . ALA A 1 280 ? -0.581 34.375 2.389 1 98.5 280 ALA A O 1
ATOM 2057 N N . LEU A 1 281 ? -0.212 33.844 4.543 1 98.56 281 LEU A N 1
ATOM 2058 C CA . LEU A 1 281 ? 1.229 33.688 4.391 1 98.56 281 LEU A CA 1
ATOM 2059 C C . LEU A 1 281 ? 1.589 32.219 4.238 1 98.56 281 LEU A C 1
ATOM 2061 O O . LEU A 1 281 ? 1.369 31.422 5.156 1 98.56 281 LEU A O 1
ATOM 2065 N N . GLY A 1 282 ? 2.254 31.859 3.117 1 97.69 282 GLY A N 1
ATOM 2066 C CA . GLY A 1 282 ? 2.543 30.453 2.881 1 97.69 282 GLY A CA 1
ATOM 2067 C C . GLY A 1 282 ? 1.316 29.562 2.988 1 97.69 282 GLY A C 1
ATOM 2068 O O . GLY A 1 282 ? 1.384 28.469 3.547 1 97.69 282 GLY A O 1
ATOM 2069 N N . ASN A 1 283 ? 0.214 30.031 2.594 1 97 283 ASN A N 1
ATOM 2070 C CA . ASN A 1 283 ? -1.124 29.469 2.746 1 97 283 ASN A CA 1
ATOM 2071 C C . ASN A 1 283 ? -1.812 29.281 1.396 1 97 283 ASN A C 1
ATOM 2073 O O . ASN A 1 283 ? -2.07 30.266 0.69 1 97 283 ASN A O 1
ATOM 2077 N N . SER A 1 284 ? -2.158 28.047 1.062 1 93.38 284 SER A N 1
ATOM 2078 C CA . SER A 1 284 ? -2.787 27.766 -0.222 1 93.38 284 SER A CA 1
ATOM 2079 C C . SER A 1 284 ? -4.289 28.016 -0.172 1 93.38 284 SER A C 1
ATOM 2081 O O . SER A 1 284 ? -4.977 27.906 -1.19 1 93.38 284 SER A O 1
ATOM 2083 N N . LEU A 1 285 ? -4.824 28.391 0.97 1 94.12 285 LEU A N 1
ATOM 2084 C CA . LEU A 1 285 ? -6.266 28.516 1.162 1 94.12 285 LEU A CA 1
ATOM 2085 C C . LEU A 1 285 ? -6.973 27.219 0.745 1 94.12 285 LEU A C 1
ATOM 2087 O O . LEU A 1 285 ? -7.914 27.266 -0.054 1 94.12 285 LEU A O 1
ATOM 2091 N N . ASN A 1 286 ? -6.535 26.125 1.365 1 90.19 286 ASN A N 1
ATOM 2092 C CA . ASN A 1 286 ? -6.953 24.781 0.96 1 90.19 286 ASN A CA 1
ATOM 2093 C C . ASN A 1 286 ? -8.406 24.516 1.331 1 90.19 286 ASN A C 1
ATOM 2095 O O . ASN A 1 286 ? -9.023 25.297 2.055 1 90.19 286 ASN A O 1
ATOM 2099 N N . ALA A 1 287 ? -8.922 23.406 0.874 1 90.81 287 ALA A N 1
ATOM 2100 C CA . ALA A 1 287 ? -10.328 23.031 1.012 1 90.81 287 ALA A CA 1
ATOM 2101 C C . ALA A 1 287 ? -10.703 22.844 2.479 1 90.81 287 ALA A C 1
ATOM 2103 O O . ALA A 1 287 ? -11.766 23.297 2.914 1 90.81 287 ALA A O 1
ATOM 2104 N N . VAL A 1 288 ? -9.867 22.297 3.242 1 88.44 288 VAL A N 1
ATOM 2105 C CA . VAL A 1 288 ? -10.18 21.938 4.621 1 88.44 288 VAL A CA 1
ATOM 2106 C C . VAL A 1 288 ? -10.359 23.203 5.461 1 88.44 288 VAL A C 1
ATOM 2108 O O . VAL A 1 288 ? -11.352 23.328 6.188 1 88.44 288 VAL A O 1
ATOM 2111 N N . SER A 1 289 ? -9.516 24.094 5.297 1 90.5 289 SER A N 1
ATOM 2112 C CA . SER A 1 289 ? -9.516 25.297 6.129 1 90.5 289 SER A CA 1
ATOM 2113 C C . SER A 1 289 ? -10.555 26.297 5.648 1 90.5 289 SER A C 1
ATOM 2115 O O . SER A 1 289 ? -11.047 27.109 6.434 1 90.5 289 SER A O 1
ATOM 2117 N N . THR A 1 290 ? -10.977 26.219 4.375 1 91.19 290 THR A N 1
ATOM 2118 C CA . THR A 1 290 ? -11.898 27.203 3.818 1 91.19 290 THR A CA 1
ATOM 2119 C C . THR A 1 290 ? -13.297 26.625 3.686 1 91.19 290 THR A C 1
ATOM 2121 O O . THR A 1 290 ? -14.172 27.234 3.062 1 91.19 290 THR A O 1
ATOM 2124 N N . GLY A 1 291 ? -13.484 25.406 4.211 1 88.5 291 GLY A N 1
ATOM 2125 C CA . GLY A 1 291 ? -14.773 24.766 4.008 1 88.5 291 GLY A CA 1
ATOM 2126 C C . GLY A 1 291 ? -15.102 24.531 2.547 1 88.5 291 GLY A C 1
ATOM 2127 O O . GLY A 1 291 ? -16.188 24.875 2.084 1 88.5 291 GLY A O 1
ATOM 2128 N N . ARG A 1 292 ? -14.039 24 1.817 1 90.88 292 ARG A N 1
ATOM 2129 C CA . ARG A 1 292 ? -14.141 23.734 0.385 1 90.88 292 ARG A CA 1
ATOM 2130 C C . ARG A 1 292 ? -14.492 25 -0.381 1 90.88 292 ARG A C 1
ATOM 2132 O O . ARG A 1 292 ? -15.414 25 -1.196 1 90.88 292 ARG A O 1
ATOM 2139 N N . TRP A 1 293 ? -13.789 26.078 0.074 1 91.25 293 TRP A N 1
ATOM 2140 C CA . TRP A 1 293 ? -13.766 27.375 -0.584 1 91.25 293 TRP A CA 1
ATOM 2141 C C . TRP A 1 293 ? -15.141 28.047 -0.527 1 91.25 293 TRP A C 1
ATOM 2143 O O . TRP A 1 293 ? -15.453 28.906 -1.344 1 91.25 293 TRP A O 1
ATOM 2153 N N . ARG A 1 294 ? -15.93 27.656 0.478 1 90.06 294 ARG A N 1
ATOM 2154 C CA . ARG A 1 294 ? -17.219 28.281 0.695 1 90.06 294 ARG A CA 1
ATOM 2155 C C . ARG A 1 294 ? -17.125 29.422 1.706 1 90.06 294 ARG A C 1
ATOM 2157 O O . ARG A 1 294 ? -18.016 30.25 1.809 1 90.06 294 ARG A O 1
ATOM 2164 N N . LEU A 1 295 ? -16.047 29.422 2.451 1 91 295 LEU A N 1
ATOM 2165 C CA . LEU A 1 295 ? -15.836 30.484 3.436 1 91 295 LEU A CA 1
ATOM 2166 C C . LEU A 1 295 ? -15.734 31.844 2.756 1 91 295 LEU A C 1
ATOM 2168 O O . LEU A 1 295 ? -14.945 32.031 1.825 1 91 295 LEU A O 1
ATOM 2172 N N . GLN A 1 296 ? -16.594 32.719 3.191 1 92.81 296 GLN A N 1
ATOM 2173 C CA . GLN A 1 296 ? -16.484 34.094 2.686 1 92.81 296 GLN A CA 1
ATOM 2174 C C . GLN A 1 296 ? -15.312 34.812 3.338 1 92.81 296 GLN A C 1
ATOM 2176 O O . GLN A 1 296 ? -15.188 34.844 4.566 1 92.81 296 GLN A O 1
ATOM 2181 N N . LEU A 1 297 ? -14.492 35.344 2.537 1 95.5 297 LEU A N 1
ATOM 2182 C CA . LEU A 1 297 ? -13.312 36.062 3.02 1 95.5 297 LEU A CA 1
ATOM 2183 C C . LEU A 1 297 ? -13.336 37.5 2.572 1 95.5 297 LEU A C 1
ATOM 2185 O O . LEU A 1 297 ? -13.906 37.844 1.525 1 95.5 297 LEU A O 1
ATOM 2189 N N . PRO A 1 298 ? -12.828 38.375 3.416 1 96.62 298 PRO A N 1
ATOM 2190 C CA . PRO A 1 298 ? -12.562 39.719 2.916 1 96.62 298 PRO A CA 1
ATOM 2191 C C . PRO A 1 298 ? -11.422 39.75 1.901 1 96.62 298 PRO A C 1
ATOM 2193 O O . PRO A 1 298 ? -11.094 38.719 1.289 1 96.62 298 PRO A O 1
ATOM 2196 N N . GLU A 1 299 ? -10.906 40.969 1.677 1 96.94 299 GLU A N 1
ATOM 2197 C CA . GLU A 1 299 ? -9.734 41.062 0.811 1 96.94 299 GLU A CA 1
ATOM 2198 C C . GLU A 1 299 ? -8.586 40.188 1.346 1 96.94 299 GLU A C 1
ATOM 2200 O O . GLU A 1 299 ? -8.359 40.125 2.557 1 96.94 299 GLU A O 1
ATOM 2205 N N . VAL A 1 300 ? -7.945 39.531 0.404 1 98.25 300 VAL A N 1
ATOM 2206 C CA . VAL A 1 300 ? -6.859 38.625 0.765 1 98.25 300 VAL A CA 1
ATOM 2207 C C . VAL A 1 300 ? -5.551 39.094 0.144 1 98.25 300 VAL A C 1
ATOM 2209 O O . VAL A 1 300 ? -5.516 39.469 -1.03 1 98.25 300 VAL A O 1
ATOM 2212 N N . ILE A 1 301 ? -4.562 39.25 0.904 1 98.5 301 ILE A N 1
ATOM 2213 C CA . ILE A 1 301 ? -3.186 39.344 0.426 1 98.5 301 ILE A CA 1
ATOM 2214 C C . ILE A 1 301 ? -2.5 37.969 0.624 1 98.5 301 ILE A C 1
ATOM 2216 O O . ILE A 1 301 ? -2.326 37.531 1.757 1 98.5 301 ILE A O 1
ATOM 2220 N N . GLN A 1 302 ? -2.174 37.312 -0.407 1 98.44 302 GLN A N 1
ATOM 2221 C CA . GLN A 1 302 ? -1.602 35.969 -0.345 1 98.44 302 GLN A CA 1
ATOM 2222 C C . GLN A 1 302 ? -0.14 35.969 -0.784 1 98.44 302 GLN A C 1
ATOM 2224 O O . GLN A 1 302 ? 0.188 36.469 -1.861 1 98.44 302 GLN A O 1
ATOM 2229 N N . VAL A 1 303 ? 0.718 35.469 0.06 1 98.25 303 VAL A N 1
ATOM 2230 C CA . VAL A 1 303 ? 2.152 35.406 -0.19 1 98.25 303 VAL A CA 1
ATOM 2231 C C . VAL A 1 303 ? 2.574 33.938 -0.295 1 98.25 303 VAL A C 1
ATOM 2233 O O . VAL A 1 303 ? 2.312 33.125 0.61 1 98.25 303 VAL A O 1
ATOM 2236 N N . ASP A 1 304 ? 3.203 33.594 -1.343 1 96.94 304 ASP A N 1
ATOM 2237 C CA . ASP A 1 304 ? 3.68 32.219 -1.553 1 96.94 304 ASP A CA 1
ATOM 2238 C C . ASP A 1 304 ? 4.914 32.188 -2.451 1 96.94 304 ASP A C 1
ATOM 2240 O O . ASP A 1 304 ? 5.086 33.094 -3.297 1 96.94 304 ASP A O 1
ATOM 2244 N N . VAL A 1 305 ? 5.789 31.266 -2.197 1 95.81 305 VAL A N 1
ATOM 2245 C CA . VAL A 1 305 ? 6.988 31.125 -3.014 1 95.81 305 VAL A CA 1
ATOM 2246 C C . VAL A 1 305 ? 6.621 30.578 -4.387 1 95.81 305 VAL A C 1
ATOM 2248 O O . VAL A 1 305 ? 7.348 30.781 -5.363 1 95.81 305 VAL A O 1
ATOM 2251 N N . ASP A 1 306 ? 5.566 29.844 -4.465 1 93.38 306 ASP A N 1
ATOM 2252 C CA . ASP A 1 306 ? 5.055 29.25 -5.699 1 93.38 306 ASP A CA 1
ATOM 2253 C C . ASP A 1 306 ? 3.885 30.078 -6.25 1 93.38 306 ASP A C 1
ATOM 2255 O O . ASP A 1 306 ? 2.775 30.016 -5.715 1 93.38 306 ASP A O 1
ATOM 2259 N N . PRO A 1 307 ? 4.082 30.734 -7.355 1 92.56 307 PRO A N 1
ATOM 2260 C CA . PRO A 1 307 ? 3.018 31.594 -7.891 1 92.56 307 PRO A CA 1
ATOM 2261 C C . PRO A 1 307 ? 1.772 30.797 -8.281 1 92.56 307 PRO A C 1
ATOM 2263 O O . PRO A 1 307 ? 0.671 31.359 -8.32 1 92.56 307 PRO A O 1
ATOM 2266 N N . THR A 1 308 ? 1.931 29.5 -8.523 1 91 308 THR A N 1
ATOM 2267 C CA . THR A 1 308 ? 0.801 28.688 -8.977 1 91 308 THR A CA 1
ATOM 2268 C C . THR A 1 308 ? -0.161 28.406 -7.82 1 91 308 THR A C 1
ATOM 2270 O O . THR A 1 308 ? -1.297 27.984 -8.047 1 91 308 THR A O 1
ATOM 2273 N N . MET A 1 309 ? 0.235 28.672 -6.633 1 92.5 309 MET A N 1
ATOM 2274 C CA . MET A 1 309 ? -0.615 28.484 -5.465 1 92.5 309 MET A CA 1
ATOM 2275 C C . MET A 1 309 ? -1.454 29.719 -5.184 1 92.5 309 MET A C 1
ATOM 2277 O O . MET A 1 309 ? -2.428 29.656 -4.434 1 92.5 309 MET A O 1
ATOM 2281 N N . ILE A 1 310 ? -1.163 30.828 -5.77 1 95 310 ILE A N 1
ATOM 2282 C CA . ILE A 1 310 ? -1.749 32.094 -5.414 1 95 310 ILE A CA 1
ATOM 2283 C C . ILE A 1 310 ? -3.062 32.312 -6.168 1 95 310 ILE A C 1
ATOM 2285 O O . ILE A 1 310 ? -3.119 32.125 -7.383 1 95 310 ILE A O 1
ATOM 2289 N N . GLY A 1 311 ? -4.098 32.688 -5.383 1 93.25 311 GLY A N 1
ATOM 2290 C CA . GLY A 1 311 ? -5.375 33.094 -5.949 1 93.25 311 GLY A CA 1
ATOM 2291 C C . GLY A 1 311 ? -6.23 31.922 -6.402 1 93.25 311 GLY A C 1
ATOM 2292 O O . GLY A 1 311 ? -7.238 32.125 -7.082 1 93.25 311 GLY A O 1
ATOM 2293 N N . ARG A 1 312 ? -5.73 30.75 -5.93 1 88.25 312 ARG A N 1
ATOM 2294 C CA . ARG A 1 312 ? -6.527 29.594 -6.309 1 88.25 312 ARG A CA 1
ATOM 2295 C C . ARG A 1 312 ? -7.926 29.656 -5.699 1 88.25 312 ARG A C 1
ATOM 2297 O O . ARG A 1 312 ? -8.07 29.828 -4.488 1 88.25 312 ARG A O 1
ATOM 2304 N N . TYR A 1 313 ? -8.977 29.703 -6.27 1 89.56 313 TYR A N 1
ATOM 2305 C CA . TYR A 1 313 ? -10.391 29.594 -5.906 1 89.56 313 TYR A CA 1
ATOM 2306 C C . TYR A 1 313 ? -10.875 30.891 -5.246 1 89.56 313 TYR A C 1
ATOM 2308 O O . TYR A 1 313 ? -12.047 31 -4.891 1 89.56 313 TYR A O 1
ATOM 2316 N N . TYR A 1 314 ? -9.898 31.891 -4.855 1 95.12 314 TYR A N 1
ATOM 2317 C CA . TYR A 1 314 ? -10.242 33.219 -4.316 1 95.12 314 TYR A CA 1
ATOM 2318 C C . TYR A 1 314 ? -9.594 34.312 -5.133 1 95.12 314 TYR A C 1
ATOM 2320 O O . TYR A 1 314 ? -9.188 35.344 -4.582 1 95.12 314 TYR A O 1
ATOM 2328 N N . SER A 1 315 ? -9.531 34.156 -6.387 1 94.44 315 SER A N 1
ATOM 2329 C CA . SER A 1 315 ? -8.727 35.031 -7.254 1 94.44 315 SER A CA 1
ATOM 2330 C C . SER A 1 315 ? -9.25 36.438 -7.266 1 94.44 315 SER A C 1
ATOM 2332 O O . SER A 1 315 ? -8.461 37.406 -7.305 1 94.44 315 SER A O 1
ATOM 2334 N N . GLU A 1 316 ? -10.539 36.625 -7.223 1 94.94 316 GLU A N 1
ATOM 2335 C CA . GLU A 1 316 ? -11.156 37.938 -7.426 1 94.94 316 GLU A CA 1
ATOM 2336 C C . GLU A 1 316 ? -10.883 38.875 -6.246 1 94.94 316 GLU A C 1
ATOM 2338 O O . GLU A 1 316 ? -10.93 40.094 -6.387 1 94.94 316 GLU A O 1
ATOM 2343 N N . ILE A 1 317 ? -10.602 38.312 -5.145 1 96.81 317 ILE A N 1
ATOM 2344 C CA . ILE A 1 317 ? -10.43 39.156 -3.961 1 96.81 317 ILE A CA 1
ATOM 2345 C C . ILE A 1 317 ? -8.984 39.062 -3.469 1 96.81 317 ILE A C 1
ATOM 2347 O O . ILE A 1 317 ? -8.68 39.469 -2.344 1 96.81 317 ILE A O 1
ATOM 2351 N N . THR A 1 318 ? -8.102 38.438 -4.312 1 97.62 318 THR A N 1
ATOM 2352 C CA . THR A 1 318 ? -6.742 38.188 -3.857 1 97.62 318 THR A CA 1
ATOM 2353 C C . THR A 1 318 ? -5.746 39.125 -4.527 1 97.62 318 THR A C 1
ATOM 2355 O O . THR A 1 318 ? -5.746 39.25 -5.75 1 97.62 318 THR A O 1
ATOM 2358 N N . THR A 1 319 ? -4.953 39.812 -3.752 1 97.31 319 THR A N 1
ATOM 2359 C CA . THR A 1 319 ? -3.689 40.406 -4.199 1 97.31 319 THR A CA 1
ATOM 2360 C C . THR A 1 319 ? -2.543 39.406 -3.99 1 97.31 319 THR A C 1
ATOM 2362 O O . THR A 1 319 ? -2.262 39 -2.859 1 97.31 319 THR A O 1
ATOM 2365 N N . GLY A 1 320 ? -1.941 39.031 -5.023 1 97.19 320 GLY A N 1
ATOM 2366 C CA . GLY A 1 320 ? -0.892 38.031 -4.953 1 97.19 320 GLY A CA 1
ATOM 2367 C C . GLY A 1 320 ? 0.498 38.625 -4.832 1 97.19 320 GLY A C 1
ATOM 2368 O O . GLY A 1 320 ? 0.801 39.625 -5.461 1 97.19 320 GLY A O 1
ATOM 2369 N N . VAL A 1 321 ? 1.296 38.062 -3.977 1 97.56 321 VAL A N 1
ATOM 2370 C CA . VAL A 1 321 ? 2.705 38.406 -3.812 1 97.56 321 VAL A CA 1
ATOM 2371 C C . VAL A 1 321 ? 3.555 37.125 -3.902 1 97.56 321 VAL A C 1
ATOM 2373 O O . VAL A 1 321 ? 3.41 36.219 -3.086 1 97.56 321 VAL A O 1
ATOM 2376 N N . THR A 1 322 ? 4.363 37.031 -4.922 1 96.06 322 THR A N 1
ATOM 2377 C CA . THR A 1 322 ? 5.297 35.906 -5.016 1 96.06 322 THR A CA 1
ATOM 2378 C C . THR A 1 322 ? 6.566 36.219 -4.219 1 96.06 322 THR A C 1
ATOM 2380 O O . THR A 1 322 ? 7.27 37.188 -4.488 1 96.06 322 THR A O 1
ATOM 2383 N N . GLY A 1 323 ? 6.84 35.406 -3.193 1 96.44 323 GLY A N 1
ATOM 2384 C CA . GLY A 1 323 ? 8.031 35.625 -2.385 1 96.44 323 GLY A CA 1
ATOM 2385 C C . GLY A 1 323 ? 8.039 34.781 -1.116 1 96.44 323 GLY A C 1
ATOM 2386 O O . GLY A 1 323 ? 7.062 34.094 -0.807 1 96.44 323 GLY A O 1
ATOM 2387 N N . ASP A 1 324 ? 9.172 34.875 -0.46 1 97.19 324 ASP A N 1
ATOM 2388 C CA . ASP A 1 324 ? 9.352 34.219 0.82 1 97.19 324 ASP A CA 1
ATOM 2389 C C . ASP A 1 324 ? 8.602 34.938 1.937 1 97.19 324 ASP A C 1
ATOM 2391 O O . ASP A 1 324 ? 8.727 36.156 2.088 1 97.19 324 ASP A O 1
ATOM 2395 N N . LEU A 1 325 ? 7.879 34.125 2.686 1 98.06 325 LEU A N 1
ATOM 2396 C CA . LEU A 1 325 ? 6.973 34.75 3.65 1 98.06 325 LEU A CA 1
ATOM 2397 C C . LEU A 1 325 ? 7.754 35.375 4.805 1 98.06 325 LEU A C 1
ATOM 2399 O O . LEU A 1 325 ? 7.312 36.375 5.395 1 98.06 325 LEU A O 1
ATOM 2403 N N . ALA A 1 326 ? 8.891 34.781 5.199 1 98.06 326 ALA A N 1
ATOM 2404 C CA . ALA A 1 326 ? 9.695 35.375 6.262 1 98.06 326 ALA A CA 1
ATOM 2405 C C . ALA A 1 326 ? 10.266 36.75 5.832 1 98.06 326 ALA A C 1
ATOM 2407 O O . ALA A 1 326 ? 10.18 37.719 6.574 1 98.06 326 ALA A O 1
ATOM 2408 N N . ALA A 1 327 ? 10.867 36.75 4.648 1 97.88 327 ALA A N 1
ATOM 2409 C CA . ALA A 1 327 ? 11.391 37.969 4.102 1 97.88 327 ALA A CA 1
ATOM 2410 C C . ALA A 1 327 ? 10.297 39.031 3.967 1 97.88 327 ALA A C 1
ATOM 2412 O O . ALA A 1 327 ? 10.508 40.219 4.277 1 97.88 327 ALA A O 1
ATOM 2413 N N . PHE A 1 328 ? 9.219 38.656 3.496 1 98.38 328 PHE A N 1
ATOM 2414 C CA . PHE A 1 328 ? 8.062 39.531 3.332 1 98.38 328 PHE A CA 1
ATOM 2415 C C . PHE A 1 328 ? 7.633 40.094 4.672 1 98.38 328 PHE A C 1
ATOM 2417 O O . PHE A 1 328 ? 7.406 41.312 4.785 1 98.38 328 PHE A O 1
ATOM 2424 N N . SER A 1 329 ? 7.461 39.281 5.691 1 98.69 329 SER A N 1
ATOM 2425 C CA . SER A 1 329 ? 7.047 39.688 7.023 1 98.69 329 SER A CA 1
ATOM 2426 C C . SER A 1 329 ? 8.031 40.719 7.609 1 98.69 329 SER A C 1
ATOM 2428 O O . SER A 1 329 ? 7.617 41.719 8.164 1 98.69 329 SER A O 1
ATOM 2430 N N . ASN A 1 330 ? 9.297 40.438 7.484 1 98.5 330 ASN A N 1
ATOM 2431 C CA . ASN A 1 330 ? 10.32 41.344 7.969 1 98.5 330 ASN A CA 1
ATOM 2432 C C . ASN A 1 330 ? 10.234 42.688 7.262 1 98.5 330 ASN A C 1
ATOM 2434 O O . ASN A 1 330 ? 10.375 43.75 7.895 1 98.5 330 ASN A O 1
ATOM 2438 N N . ALA A 1 331 ? 10.031 42.625 5.984 1 98.5 331 ALA A N 1
ATOM 2439 C CA . ALA A 1 331 ? 9.922 43.875 5.203 1 98.5 331 ALA A CA 1
ATOM 2440 C C . ALA A 1 331 ? 8.711 44.688 5.645 1 98.5 331 ALA A C 1
ATOM 2442 O O . ALA A 1 331 ? 8.766 45.906 5.672 1 98.5 331 ALA A O 1
ATOM 2443 N N . LEU A 1 332 ? 7.621 44.062 5.957 1 98.56 332 LEU A N 1
ATOM 2444 C CA . LEU A 1 332 ? 6.422 44.75 6.402 1 98.56 332 LEU A CA 1
ATOM 2445 C C . LEU A 1 332 ? 6.645 45.406 7.758 1 98.56 332 LEU A C 1
ATOM 2447 O O . LEU A 1 332 ? 6.141 46.531 8.008 1 98.56 332 LEU A O 1
ATOM 2451 N N . VAL A 1 333 ? 7.336 44.688 8.688 1 98.62 333 VAL A N 1
ATOM 2452 C CA . VAL A 1 333 ? 7.66 45.281 9.984 1 98.62 333 VAL A CA 1
ATOM 2453 C C . VAL A 1 333 ? 8.406 46.594 9.773 1 98.62 333 VAL A C 1
ATOM 2455 O O . VAL A 1 333 ? 8.07 47.625 10.383 1 98.62 333 VAL A O 1
ATOM 2458 N N . ALA A 1 334 ? 9.375 46.531 8.883 1 98.31 334 ALA A N 1
ATOM 2459 C CA . ALA A 1 334 ? 10.18 47.719 8.594 1 98.31 334 ALA A CA 1
ATOM 2460 C C . ALA A 1 334 ? 9.328 48.812 7.973 1 98.31 334 ALA A C 1
ATOM 2462 O O . ALA A 1 334 ? 9.43 50 8.359 1 98.31 334 ALA A O 1
ATOM 2463 N N . ALA A 1 335 ? 8.492 48.469 7.086 1 98.31 335 ALA A N 1
ATOM 2464 C CA . ALA A 1 335 ? 7.715 49.438 6.312 1 98.31 335 ALA A CA 1
ATOM 2465 C C . ALA A 1 335 ? 6.637 50.094 7.176 1 98.31 335 ALA A C 1
ATOM 2467 O O . ALA A 1 335 ? 6.145 51.156 6.852 1 98.31 335 ALA A O 1
ATOM 2468 N N . THR A 1 336 ? 6.238 49.469 8.266 1 98.25 336 THR A N 1
ATOM 2469 C CA . THR A 1 336 ? 5.133 50 9.07 1 98.25 336 THR A CA 1
ATOM 2470 C C . THR A 1 336 ? 5.641 50.531 10.398 1 98.25 336 THR A C 1
ATOM 2472 O O . THR A 1 336 ? 4.848 50.938 11.258 1 98.25 336 THR A O 1
ATOM 2475 N N . ALA A 1 337 ? 6.926 50.594 10.609 1 97.94 337 ALA A N 1
ATOM 2476 C CA . ALA A 1 337 ? 7.547 50.875 11.898 1 97.94 337 ALA A CA 1
ATOM 2477 C C . ALA A 1 337 ? 7.066 52.219 12.438 1 97.94 337 ALA A C 1
ATOM 2479 O O . ALA A 1 337 ? 6.781 52.344 13.633 1 97.94 337 ALA A O 1
ATOM 2480 N N . ASP A 1 338 ? 6.863 53.188 11.594 1 97.31 338 ASP A N 1
ATOM 2481 C CA . ASP A 1 338 ? 6.559 54.562 12.008 1 97.31 338 ASP A CA 1
ATOM 2482 C C . ASP A 1 338 ? 5.125 54.656 12.523 1 97.31 338 ASP A C 1
ATOM 2484 O O . ASP A 1 338 ? 4.793 55.594 13.25 1 97.31 338 ASP A O 1
ATOM 2488 N N . ARG A 1 339 ? 4.32 53.781 12.164 1 97.88 339 ARG A N 1
ATOM 2489 C CA . ARG A 1 339 ? 2.912 53.844 12.539 1 97.88 339 ARG A CA 1
ATOM 2490 C C . ARG A 1 339 ? 2.48 52.625 13.328 1 97.88 339 ARG A C 1
ATOM 2492 O O . ARG A 1 339 ? 1.285 52.375 13.477 1 97.88 339 ARG A O 1
ATOM 2499 N N . ALA A 1 340 ? 3.41 51.906 13.836 1 97.69 340 ALA A N 1
ATOM 2500 C CA . ALA A 1 340 ? 3.152 50.625 14.516 1 97.69 340 ALA A CA 1
ATOM 2501 C C . ALA A 1 340 ? 2.398 50.844 15.82 1 97.69 340 ALA A C 1
ATOM 2503 O O . ALA A 1 340 ? 1.466 50.094 16.141 1 97.69 340 ALA A O 1
ATOM 2504 N N . ALA A 1 341 ? 2.801 51.812 16.547 1 97.38 341 ALA A N 1
ATOM 2505 C CA . ALA A 1 341 ? 2.201 52.062 17.859 1 97.38 341 ALA A CA 1
ATOM 2506 C C . ALA A 1 341 ? 0.721 52.406 17.719 1 97.38 341 ALA A C 1
ATOM 2508 O O . ALA A 1 341 ? -0.104 51.969 18.516 1 97.38 341 ALA A O 1
ATOM 2509 N N . GLU A 1 342 ? 0.491 53.25 16.797 1 97.38 342 GLU A N 1
ATOM 2510 C CA . GLU A 1 342 ? -0.894 53.625 16.547 1 97.38 342 GLU A CA 1
ATOM 2511 C C . GLU A 1 342 ? -1.739 52.438 16.125 1 97.38 342 GLU A C 1
ATOM 2513 O O . GLU A 1 342 ? -2.867 52.25 16.594 1 97.38 342 GLU A O 1
ATOM 2518 N N . ALA A 1 343 ? -1.189 51.719 15.242 1 96.69 343 ALA A N 1
ATOM 2519 C CA . ALA A 1 343 ? -1.88 50.5 14.773 1 96.69 343 ALA A CA 1
ATOM 2520 C C . ALA A 1 343 ? -2.146 49.531 15.922 1 96.69 343 ALA A C 1
ATOM 2522 O O . ALA A 1 343 ? -3.232 48.969 16.016 1 96.69 343 ALA A O 1
ATOM 2523 N N . LYS A 1 344 ? -1.229 49.344 16.797 1 97.19 344 LYS A N 1
ATOM 2524 C CA . LYS A 1 344 ? -1.355 48.469 17.953 1 97.19 344 LYS A CA 1
ATOM 2525 C C . LYS A 1 344 ? -2.475 48.906 18.875 1 97.19 344 LYS A C 1
ATOM 2527 O O . LYS A 1 344 ? -3.283 48.125 19.344 1 97.19 344 LYS A O 1
ATOM 2532 N N . ALA A 1 345 ? -2.414 50.188 19.109 1 96.94 345 ALA A N 1
ATOM 2533 C CA . ALA A 1 345 ? -3.406 50.75 20.016 1 96.94 345 ALA A CA 1
ATOM 2534 C C . ALA A 1 345 ? -4.816 50.594 19.469 1 96.94 345 ALA A C 1
ATOM 2536 O O . ALA A 1 345 ? -5.754 50.281 20.219 1 96.94 345 ALA A O 1
ATOM 2537 N N . LYS A 1 346 ? -4.883 50.75 18.234 1 96.81 346 LYS A N 1
ATOM 2538 C CA . LYS A 1 346 ? -6.168 50.656 17.547 1 96.81 346 LYS A CA 1
ATOM 2539 C C . LYS A 1 346 ? -6.754 49.25 17.656 1 96.81 346 LYS A C 1
ATOM 2541 O O . LYS A 1 346 ? -7.977 49.094 17.703 1 96.81 346 LYS A O 1
ATOM 2546 N N . ARG A 1 347 ? -5.953 48.25 17.781 1 98.06 347 ARG A N 1
ATOM 2547 C CA . ARG A 1 347 ? -6.387 46.875 17.703 1 98.06 347 ARG A CA 1
ATOM 2548 C C . ARG A 1 347 ? -6.445 46.25 19.094 1 98.06 347 ARG A C 1
ATOM 2550 O O . ARG A 1 347 ? -6.859 45.094 19.234 1 98.06 347 ARG A O 1
ATOM 2557 N N . SER A 1 348 ? -6.117 46.938 20.125 1 97.88 348 SER A N 1
ATOM 2558 C CA . SER A 1 348 ? -5.934 46.406 21.469 1 97.88 348 SER A CA 1
ATOM 2559 C C . SER A 1 348 ? -7.223 45.781 22.016 1 97.88 348 SER A C 1
ATOM 2561 O O . SER A 1 348 ? -7.211 44.719 22.594 1 97.88 348 SER A O 1
ATOM 2563 N N . ASP A 1 349 ? -8.312 46.469 21.797 1 97.69 349 ASP A N 1
ATOM 2564 C CA . ASP A 1 349 ? -9.586 45.969 22.312 1 97.69 349 ASP A CA 1
ATOM 2565 C C . ASP A 1 349 ? -9.984 44.688 21.641 1 97.69 349 ASP A C 1
ATOM 2567 O O . ASP A 1 349 ? -10.492 43.75 22.297 1 97.69 349 ASP A O 1
ATOM 2571 N N . TRP A 1 350 ? -9.805 44.656 20.391 1 97.5 350 TRP A N 1
ATOM 2572 C CA . TRP A 1 350 ? -10.125 43.438 19.625 1 97.5 350 TRP A CA 1
ATOM 2573 C C . TRP A 1 350 ? -9.289 42.281 20.109 1 97.5 350 TRP A C 1
ATOM 2575 O O . TRP A 1 350 ? -9.812 41.188 20.359 1 97.5 350 TRP A O 1
ATOM 2585 N N . ILE A 1 351 ? -7.992 42.469 20.344 1 97.94 351 ILE A N 1
ATOM 2586 C CA . ILE A 1 351 ? -7.07 41.438 20.797 1 97.94 351 ILE A CA 1
ATOM 2587 C C . ILE A 1 351 ? -7.465 40.938 22.188 1 97.94 351 ILE A C 1
ATOM 2589 O O . ILE A 1 351 ? -7.461 39.75 22.453 1 97.94 351 ILE A O 1
ATOM 2593 N N . GLN A 1 352 ? -7.785 41.844 23.016 1 97.62 352 GLN A N 1
ATOM 2594 C CA . GLN A 1 352 ? -8.211 41.469 24.359 1 97.62 352 GLN A CA 1
ATOM 2595 C C . GLN A 1 352 ? -9.461 40.594 24.328 1 97.62 352 GLN A C 1
ATOM 2597 O O . GLN A 1 352 ? -9.586 39.656 25.094 1 97.62 352 GLN A O 1
ATOM 2602 N N . SER A 1 353 ? -10.344 40.969 23.453 1 96.5 353 SER A N 1
ATOM 2603 C CA . SER A 1 353 ? -11.555 40.156 23.312 1 96.5 353 SER A CA 1
ATOM 2604 C C . SER A 1 353 ? -11.25 38.75 22.828 1 96.5 353 SER A C 1
ATOM 2606 O O . SER A 1 353 ? -11.867 37.781 23.281 1 96.5 353 SER A O 1
ATOM 2608 N N . LEU A 1 354 ? -10.344 38.625 21.922 1 96.31 354 LEU A N 1
ATOM 2609 C CA . LEU A 1 354 ? -9.938 37.312 21.406 1 96.31 354 LEU A CA 1
ATOM 2610 C C . LEU A 1 354 ? -9.227 36.5 22.484 1 96.31 354 LEU A C 1
ATOM 2612 O O . LEU A 1 354 ? -9.43 35.281 22.578 1 96.31 354 LEU A O 1
ATOM 2616 N N . GLN A 1 355 ? -8.398 37.125 23.281 1 97.12 355 GLN A N 1
ATOM 2617 C CA . GLN A 1 355 ? -7.684 36.438 24.359 1 97.12 355 GLN A CA 1
ATOM 2618 C C . GLN A 1 355 ? -8.648 35.938 25.422 1 97.12 355 GLN A C 1
ATOM 2620 O O . GLN A 1 355 ? -8.453 34.875 25.984 1 97.12 355 GLN A O 1
ATOM 2625 N N . GLN A 1 356 ? -9.648 36.719 25.656 1 95.62 356 GLN A N 1
ATOM 2626 C CA . GLN A 1 356 ? -10.688 36.25 26.562 1 95.62 356 GLN A CA 1
ATOM 2627 C C . GLN A 1 356 ? -11.43 35.062 26 1 95.62 356 GLN A C 1
ATOM 2629 O O . GLN A 1 356 ? -11.719 34.094 26.703 1 95.62 356 GLN A O 1
ATOM 2634 N N . ALA A 1 357 ? -11.75 35.125 24.734 1 92.19 357 ALA A N 1
ATOM 2635 C CA . ALA A 1 357 ? -12.406 34.031 24.062 1 92.19 357 ALA A CA 1
ATOM 2636 C C . ALA A 1 357 ? -11.547 32.75 24.125 1 92.19 357 ALA A C 1
ATOM 2638 O O . ALA A 1 357 ? -12.07 31.641 24.234 1 92.19 357 ALA A O 1
ATOM 2639 N N . GLU A 1 358 ? -10.273 32.938 24 1 93.19 358 GLU A N 1
ATOM 2640 C CA . GLU A 1 358 ? -9.344 31.797 24.078 1 93.19 358 GLU A CA 1
ATOM 2641 C C . GLU A 1 358 ? -9.398 31.141 25.453 1 93.19 358 GLU A C 1
ATOM 2643 O O . GLU A 1 358 ? -9.398 29.906 25.562 1 93.19 358 GLU A O 1
ATOM 2648 N N . LYS A 1 359 ? -9.375 31.922 26.484 1 92.88 359 LYS A N 1
ATOM 2649 C CA . LYS A 1 359 ? -9.484 31.406 27.844 1 92.88 359 LYS A CA 1
ATOM 2650 C C . LYS A 1 359 ? -10.773 30.594 28.016 1 92.88 359 LYS A C 1
ATOM 2652 O O . LYS A 1 359 ? -10.758 29.516 28.594 1 92.88 359 LYS A O 1
ATOM 2657 N N . GLU A 1 360 ? -11.797 31.094 27.484 1 89.69 360 GLU A N 1
ATOM 2658 C CA . GLU A 1 360 ? -13.094 30.422 27.562 1 89.69 360 GLU A CA 1
ATOM 2659 C C . GLU A 1 360 ? -13.078 29.109 26.781 1 89.69 360 GLU A C 1
ATOM 2661 O O . GLU A 1 360 ? -13.672 28.125 27.219 1 89.69 360 GLU A O 1
ATOM 2666 N N . TRP A 1 361 ? -12.453 29.125 25.688 1 88.75 361 TRP A N 1
ATOM 2667 C CA . TRP A 1 361 ? -12.367 27.938 24.844 1 88.75 361 TRP A CA 1
ATOM 2668 C C . TRP A 1 361 ? -11.641 26.812 25.578 1 88.75 361 TRP A C 1
ATOM 2670 O O . TRP A 1 361 ? -12.062 25.656 25.531 1 88.75 361 TRP A O 1
ATOM 2680 N N . TRP A 1 362 ? -10.57 27.109 26.25 1 88.44 362 TRP A N 1
ATOM 2681 C CA . TRP A 1 362 ? -9.797 26.109 27 1 88.44 362 TRP A CA 1
ATOM 2682 C C . TRP A 1 362 ? -10.617 25.531 28.141 1 88.44 362 TRP A C 1
ATOM 2684 O O . TRP A 1 362 ? -10.461 24.359 28.484 1 88.44 362 TRP A O 1
ATOM 2694 N N . GLU A 1 363 ? -11.523 26.281 28.641 1 87.94 363 GLU A N 1
ATOM 2695 C CA . GLU A 1 363 ? -12.391 25.828 29.734 1 87.94 363 GLU A CA 1
ATOM 2696 C C . GLU A 1 363 ? -13.383 24.781 29.234 1 87.94 363 GLU A C 1
ATOM 2698 O O . GLU A 1 363 ? -13.805 23.906 30 1 87.94 363 GLU A O 1
ATOM 2703 N N . LEU A 1 364 ? -13.719 24.844 27.984 1 83.5 364 LEU A N 1
ATOM 2704 C CA . LEU A 1 364 ? -14.633 23.875 27.391 1 83.5 364 LEU A CA 1
ATOM 2705 C C . LEU A 1 364 ? -14.023 22.469 27.406 1 83.5 364 LEU A C 1
ATOM 2707 O O . LEU A 1 364 ? -14.75 21.469 27.344 1 83.5 364 LEU A O 1
ATOM 2711 N N . SER A 1 365 ? -12.781 22.312 27.469 1 78.38 365 SER A N 1
ATOM 2712 C CA . SER A 1 365 ? -12.117 21.016 27.375 1 78.38 365 SER A CA 1
ATOM 2713 C C . SER A 1 365 ? -11.617 20.547 28.734 1 78.38 365 SER A C 1
ATOM 2715 O O . SER A 1 365 ? -10.945 19.516 28.828 1 78.38 365 SER A O 1
ATOM 2717 N N . ALA A 1 366 ? -11.977 21.219 29.766 1 75.94 366 ALA A N 1
ATOM 2718 C CA . ALA A 1 366 ? -11.391 20.984 31.094 1 75.94 366 ALA A CA 1
ATOM 2719 C C . ALA A 1 366 ? -11.984 19.734 31.734 1 75.94 366 ALA A C 1
ATOM 2721 O O . ALA A 1 366 ? -11.375 19.141 32.625 1 75.94 366 ALA A O 1
ATOM 2722 N N . SER A 1 367 ? -13.07 19.219 31.172 1 68.81 367 SER A N 1
ATOM 2723 C CA . SER A 1 367 ? -13.648 18.047 31.812 1 68.81 367 SER A CA 1
ATOM 2724 C C . SER A 1 367 ? -12.891 16.766 31.438 1 68.81 367 SER A C 1
ATOM 2726 O O . SER A 1 367 ? -12.586 16.562 30.266 1 68.81 367 SER A O 1
ATOM 2728 N N . LEU A 1 368 ? -12.516 15.93 32.5 1 67.19 368 LEU A N 1
ATOM 2729 C CA . LEU A 1 368 ? -11.586 14.82 32.344 1 67.19 368 LEU A CA 1
ATOM 2730 C C . LEU A 1 368 ? -12.281 13.484 32.594 1 67.19 368 LEU A C 1
ATOM 2732 O O . LEU A 1 368 ? -11.734 12.43 32.25 1 67.19 368 LEU A O 1
ATOM 2736 N N . GLU A 1 369 ? -13.477 13.398 33.062 1 75.31 369 GLU A N 1
ATOM 2737 C CA . GLU A 1 369 ? -13.891 12.078 33.531 1 75.31 369 GLU A CA 1
ATOM 2738 C C . GLU A 1 369 ? -14.492 11.266 32.375 1 75.31 369 GLU A C 1
ATOM 2740 O O . GLU A 1 369 ? -15.281 11.797 31.578 1 75.31 369 GLU A O 1
ATOM 2745 N N . PRO A 1 370 ? -14.023 9.961 32.281 1 79.94 370 PRO A N 1
ATOM 2746 C CA . PRO A 1 370 ? -14.656 9.07 31.312 1 79.94 370 PRO A CA 1
ATOM 2747 C C . PRO A 1 370 ? -16.094 8.703 31.688 1 79.94 370 PRO A C 1
ATOM 2749 O O . PRO A 1 370 ? -16.453 8.781 32.875 1 79.94 370 PRO A O 1
ATOM 2752 N N . GLU A 1 371 ? -16.875 8.383 30.719 1 80.06 371 GLU A N 1
ATOM 2753 C CA . GLU A 1 371 ? -18.234 7.922 30.984 1 80.06 371 GLU A CA 1
ATOM 2754 C C . GLU A 1 371 ? -18.25 6.457 31.406 1 80.06 371 GLU A C 1
ATOM 2756 O O . GLU A 1 371 ? -19.109 6.039 32.188 1 80.06 371 GLU A O 1
ATOM 2761 N N . ASN A 1 372 ? -17.266 5.66 30.891 1 86.19 372 ASN A N 1
ATOM 2762 C CA . ASN A 1 372 ? -17.203 4.23 31.172 1 86.19 372 ASN A CA 1
ATOM 2763 C C . ASN A 1 372 ? -16.031 3.885 32.062 1 86.19 372 ASN A C 1
ATOM 2765 O O . ASN A 1 372 ? -14.906 4.34 31.844 1 86.19 372 ASN A O 1
ATOM 2769 N N . GLU A 1 373 ? -16.344 3.006 33.062 1 85.88 373 GLU A N 1
ATOM 2770 C CA . GLU A 1 373 ? -15.312 2.578 34 1 85.88 373 GLU A CA 1
ATOM 2771 C C . GLU A 1 373 ? -14.234 1.752 33.312 1 85.88 373 GLU A C 1
ATOM 2773 O O . GLU A 1 373 ? -14.531 0.998 32.375 1 85.88 373 GLU A O 1
ATOM 2778 N N . GLY A 1 374 ? -13.062 1.924 33.719 1 90.56 374 GLY A N 1
ATOM 2779 C CA . GLY A 1 374 ? -11.977 1.131 33.188 1 90.56 374 GLY A CA 1
ATOM 2780 C C . GLY A 1 374 ? -11.461 1.659 31.859 1 90.56 374 GLY A C 1
ATOM 2781 O O . GLY A 1 374 ? -10.758 0.952 31.125 1 90.56 374 GLY A O 1
ATOM 2782 N N . THR A 1 375 ? -11.875 2.814 31.422 1 94.06 375 THR A N 1
ATOM 2783 C CA . THR A 1 375 ? -11.422 3.467 30.203 1 94.06 375 THR A CA 1
ATOM 2784 C C . THR A 1 375 ? -10.891 4.867 30.5 1 94.06 375 THR A C 1
ATOM 2786 O O . THR A 1 375 ? -11.008 5.352 31.625 1 94.06 375 THR A O 1
ATOM 2789 N N . VAL A 1 376 ? -10.234 5.445 29.578 1 94.94 376 VAL A N 1
ATOM 2790 C CA . VAL A 1 376 ? -9.719 6.805 29.703 1 94.94 376 VAL A CA 1
ATOM 2791 C C . VAL A 1 376 ? -10.344 7.691 28.625 1 94.94 376 VAL A C 1
ATOM 2793 O O . VAL A 1 376 ? -10.477 7.277 27.469 1 94.94 376 VAL A O 1
ATOM 2796 N N . SER A 1 377 ? -10.781 8.906 29.031 1 92.94 377 SER A N 1
ATOM 2797 C CA . SER A 1 377 ? -11.32 9.852 28.047 1 92.94 377 SER A CA 1
ATOM 2798 C C . SER A 1 377 ? -10.219 10.383 27.125 1 92.94 377 SER A C 1
ATOM 2800 O O . SER A 1 377 ? -9.117 10.68 27.594 1 92.94 377 SER A O 1
ATOM 2802 N N . PRO A 1 378 ? -10.547 10.461 25.828 1 93.12 378 PRO A N 1
ATOM 2803 C CA . PRO A 1 378 ? -9.508 10.922 24.906 1 93.12 378 PRO A CA 1
ATOM 2804 C C . PRO A 1 378 ? -8.984 12.312 25.25 1 93.12 378 PRO A C 1
ATOM 2806 O O . PRO A 1 378 ? -7.777 12.562 25.156 1 93.12 378 PRO A O 1
ATOM 2809 N N . ALA A 1 379 ? -9.844 13.25 25.641 1 91.44 379 ALA A N 1
ATOM 2810 C CA . ALA A 1 379 ? -9.414 14.594 26.031 1 91.44 379 ALA A CA 1
ATOM 2811 C C . ALA A 1 379 ? -8.484 14.539 27.234 1 91.44 379 ALA A C 1
ATOM 2813 O O . ALA A 1 379 ? -7.504 15.289 27.297 1 91.44 379 ALA A O 1
ATOM 2814 N N . ALA A 1 380 ? -8.781 13.617 28.156 1 92.19 380 ALA A N 1
ATOM 2815 C CA . ALA A 1 380 ? -7.961 13.453 29.359 1 92.19 380 ALA A CA 1
ATOM 2816 C C . ALA A 1 380 ? -6.574 12.93 29 1 92.19 380 ALA A C 1
ATOM 2818 O O . ALA A 1 380 ? -5.582 13.312 29.625 1 92.19 380 ALA A O 1
ATOM 2819 N N . VAL A 1 381 ? -6.52 12.078 28.016 1 95 381 VAL A N 1
ATOM 2820 C CA . VAL A 1 381 ? -5.242 11.523 27.578 1 95 381 VAL A CA 1
ATOM 2821 C C . VAL A 1 381 ? -4.328 12.656 27.109 1 95 381 VAL A C 1
ATOM 2823 O O . VAL A 1 381 ? -3.182 12.758 27.547 1 95 381 VAL A O 1
ATOM 2826 N N . VAL A 1 382 ? -4.82 13.523 26.219 1 94.62 382 VAL A N 1
ATOM 2827 C CA . VAL A 1 382 ? -4.008 14.578 25.609 1 94.62 382 VAL A CA 1
ATOM 2828 C C . VAL A 1 382 ? -3.562 15.562 26.703 1 94.62 382 VAL A C 1
ATOM 2830 O O . VAL A 1 382 ? -2.395 15.953 26.75 1 94.62 382 VAL A O 1
ATOM 2833 N N . ARG A 1 383 ? -4.43 15.922 27.578 1 90.94 383 ARG A N 1
ATOM 2834 C CA . ARG A 1 383 ? -4.113 16.859 28.656 1 90.94 383 ARG A CA 1
ATOM 2835 C C . ARG A 1 383 ? -3.064 16.281 29.594 1 90.94 383 ARG A C 1
ATOM 2837 O O . ARG A 1 383 ? -2.129 16.969 30 1 90.94 383 ARG A O 1
ATOM 2844 N N . ALA A 1 384 ? -3.297 15.023 29.922 1 92.75 384 ALA A N 1
ATOM 2845 C CA . ALA A 1 384 ? -2.363 14.352 30.828 1 92.75 384 ALA A CA 1
ATOM 2846 C C . ALA A 1 384 ? -0.973 14.266 30.203 1 92.75 384 ALA A C 1
ATOM 2848 O O . ALA A 1 384 ? 0.034 14.445 30.891 1 92.75 384 ALA A O 1
ATOM 2849 N N . LEU A 1 385 ? -0.924 13.984 28.969 1 95.94 385 LEU A N 1
ATOM 2850 C CA . LEU A 1 385 ? 0.35 13.797 28.281 1 95.94 385 LEU A CA 1
ATOM 2851 C C . LEU A 1 385 ? 1.106 15.117 28.172 1 95.94 385 LEU A C 1
ATOM 2853 O O . LEU A 1 385 ? 2.34 15.133 28.141 1 95.94 385 LEU A O 1
ATOM 2857 N N . ARG A 1 386 ? 0.439 16.281 28.125 1 91.81 386 ARG A N 1
ATOM 2858 C CA . ARG A 1 386 ? 1.069 17.594 28.062 1 91.81 386 ARG A CA 1
ATOM 2859 C C . ARG A 1 386 ? 1.985 17.828 29.25 1 91.81 386 ARG A C 1
ATOM 2861 O O . ARG A 1 386 ? 3.02 18.5 29.141 1 91.81 386 ARG A O 1
ATOM 2868 N N . ASP A 1 387 ? 1.593 17.25 30.312 1 85.81 387 ASP A N 1
ATOM 2869 C CA . ASP A 1 387 ? 2.285 17.516 31.562 1 85.81 387 ASP A CA 1
ATOM 2870 C C . ASP A 1 387 ? 3.592 16.719 31.656 1 85.81 387 ASP A C 1
ATOM 2872 O O . ASP A 1 387 ? 4.52 17.125 32.375 1 85.81 387 ASP A O 1
ATOM 2876 N N . VAL A 1 388 ? 3.652 15.672 30.938 1 95 388 VAL A N 1
ATOM 2877 C CA . VAL A 1 388 ? 4.766 14.766 31.203 1 95 388 VAL A CA 1
ATOM 2878 C C . VAL A 1 388 ? 5.656 14.672 29.969 1 95 388 VAL A C 1
ATOM 2880 O O . VAL A 1 388 ? 6.789 14.195 30.047 1 95 388 VAL A O 1
ATOM 2883 N N . THR A 1 389 ? 5.207 15.094 28.844 1 97 389 THR A N 1
ATOM 2884 C CA . THR A 1 389 ? 6.004 15.047 27.625 1 97 389 THR A CA 1
ATOM 2885 C C . THR A 1 389 ? 7.051 16.156 27.609 1 97 389 THR A C 1
ATOM 2887 O O . THR A 1 389 ? 6.746 17.312 27.922 1 97 389 THR A O 1
ATOM 2890 N N . PRO A 1 390 ? 8.289 15.859 27.234 1 96.12 390 PRO A N 1
ATOM 2891 C CA . PRO A 1 390 ? 9.312 16.906 27.156 1 96.12 390 PRO A CA 1
ATOM 2892 C C . PRO A 1 390 ? 8.914 18.047 26.219 1 96.12 390 PRO A C 1
ATOM 2894 O O . PRO A 1 390 ? 8.312 17.797 25.156 1 96.12 390 PRO A O 1
ATOM 2897 N N . THR A 1 391 ? 9.32 19.234 26.531 1 92.25 391 THR A N 1
ATOM 2898 C CA . THR A 1 391 ? 8.922 20.422 25.781 1 92.25 391 THR A CA 1
ATOM 2899 C C . THR A 1 391 ? 9.492 20.391 24.375 1 92.25 391 THR A C 1
ATOM 2901 O O . THR A 1 391 ? 8.883 20.938 23.438 1 92.25 391 THR A O 1
ATOM 2904 N N . ASP A 1 392 ? 10.539 19.688 24.234 1 93.56 392 ASP A N 1
ATOM 2905 C CA . ASP A 1 392 ? 11.203 19.672 22.938 1 93.56 392 ASP A CA 1
ATOM 2906 C C . ASP A 1 392 ? 10.766 18.469 22.109 1 93.56 392 ASP A C 1
ATOM 2908 O O . ASP A 1 392 ? 11.25 18.266 21 1 93.56 392 ASP A O 1
ATOM 2912 N N . ALA A 1 393 ? 9.805 17.75 22.594 1 97.38 393 ALA A N 1
ATOM 2913 C CA . ALA A 1 393 ? 9.344 16.562 21.891 1 97.38 393 ALA A CA 1
ATOM 2914 C C . ALA A 1 393 ? 8.57 16.922 20.641 1 97.38 393 ALA A C 1
ATOM 2916 O O . ALA A 1 393 ? 7.879 17.938 20.594 1 97.38 393 ALA A O 1
ATOM 2917 N N . VAL A 1 394 ? 8.797 16.125 19.609 1 97.75 394 VAL A N 1
ATOM 2918 C CA . VAL A 1 394 ? 7.926 16.219 18.438 1 97.75 394 VAL A CA 1
ATOM 2919 C C . VAL A 1 394 ? 6.637 15.438 18.688 1 97.75 394 VAL A C 1
ATOM 2921 O O . VAL A 1 394 ? 6.676 14.273 19.078 1 97.75 394 VAL A O 1
ATOM 2924 N N . LEU A 1 395 ? 5.516 16.094 18.578 1 98.31 395 LEU A N 1
ATOM 2925 C CA . LEU A 1 395 ? 4.227 15.406 18.609 1 98.31 395 LEU A CA 1
ATOM 2926 C C . LEU A 1 395 ? 3.805 14.953 17.219 1 98.31 395 LEU A C 1
ATOM 2928 O O . LEU A 1 395 ? 3.811 15.75 16.281 1 98.31 395 LEU A O 1
ATOM 2932 N N . ILE A 1 396 ? 3.414 13.68 17.125 1 98.5 396 ILE A N 1
ATOM 2933 C CA . ILE A 1 396 ? 2.98 13.133 15.836 1 98.5 396 ILE A CA 1
ATOM 2934 C C . ILE A 1 396 ? 1.624 12.453 16 1 98.5 396 ILE A C 1
ATOM 2936 O O . ILE A 1 396 ? 1.55 11.234 16.141 1 98.5 396 ILE A O 1
ATOM 2940 N N . PRO A 1 397 ? 0.599 13.211 15.961 1 98.12 397 PRO A N 1
ATOM 2941 C CA . PRO A 1 397 ? -0.727 12.594 15.898 1 98.12 397 PRO A CA 1
ATOM 2942 C C . PRO A 1 397 ? -1.034 12 14.531 1 98.12 397 PRO A C 1
ATOM 2944 O O . PRO A 1 397 ? -0.744 12.617 13.5 1 98.12 397 PRO A O 1
ATOM 2947 N N . ASP A 1 398 ? -1.623 10.82 14.5 1 98.12 398 ASP A N 1
ATOM 2948 C CA . ASP A 1 398 ? -1.994 10.172 13.25 1 98.12 398 ASP A CA 1
ATOM 2949 C C . ASP A 1 398 ? -3.318 10.711 12.711 1 98.12 398 ASP A C 1
ATOM 2951 O O . ASP A 1 398 ? -3.934 11.578 13.336 1 98.12 398 ASP A O 1
ATOM 2955 N N . ALA A 1 399 ? -3.688 10.297 11.508 1 95.69 399 ALA A N 1
ATOM 2956 C CA . ALA A 1 399 ? -5.004 10.609 10.953 1 95.69 399 ALA A CA 1
ATOM 2957 C C . ALA A 1 399 ? -6.117 10.055 11.836 1 95.69 399 ALA A C 1
ATOM 2959 O O . ALA A 1 399 ? -5.887 9.148 12.641 1 95.69 399 ALA A O 1
ATOM 2960 N N . GLY A 1 400 ? -7.273 10.633 11.703 1 94.31 400 GLY A N 1
ATOM 2961 C CA . GLY A 1 400 ? -8.414 10.211 12.5 1 94.31 400 GLY A CA 1
ATOM 2962 C C . GLY A 1 400 ? -8.539 10.969 13.812 1 94.31 400 GLY A C 1
ATOM 2963 O O . GLY A 1 400 ? -8.125 12.125 13.906 1 94.31 400 GLY A O 1
ATOM 2964 N N . ASN A 1 401 ? -9.133 10.297 14.789 1 95.62 401 ASN A N 1
ATOM 2965 C CA . ASN A 1 401 ? -9.461 10.961 16.047 1 95.62 401 ASN A CA 1
ATOM 2966 C C . ASN A 1 401 ? -8.211 11.469 16.766 1 95.62 401 ASN A C 1
ATOM 2968 O O . ASN A 1 401 ? -8.242 12.523 17.391 1 95.62 401 ASN A O 1
ATOM 2972 N N . PRO A 1 402 ? -7.062 10.727 16.688 1 96.38 402 PRO A N 1
ATOM 2973 C CA . PRO A 1 402 ? -5.867 11.281 17.312 1 96.38 402 PRO A CA 1
ATOM 2974 C C . PRO A 1 402 ? -5.512 12.672 16.781 1 96.38 402 PRO A C 1
ATOM 2976 O O . PRO A 1 402 ? -5.105 13.547 17.547 1 96.38 402 PRO A O 1
ATOM 2979 N N . GLY A 1 403 ? -5.691 12.867 15.516 1 94.12 403 GLY A N 1
ATOM 2980 C CA . GLY A 1 403 ? -5.449 14.172 14.922 1 94.12 403 GLY A CA 1
ATOM 2981 C C . GLY A 1 403 ? -6.41 15.234 15.414 1 94.12 403 GLY A C 1
ATOM 2982 O O . GLY A 1 403 ? -6.023 16.391 15.609 1 94.12 403 GLY A O 1
ATOM 2983 N N . VAL A 1 404 ? -7.633 14.867 15.633 1 91.75 404 VAL A N 1
ATOM 2984 C CA . VAL A 1 404 ? -8.648 15.805 16.094 1 91.75 404 VAL A CA 1
ATOM 2985 C C . VAL A 1 404 ? -8.367 16.188 17.547 1 91.75 404 VAL A C 1
ATOM 2987 O O . VAL A 1 404 ? -8.328 17.375 17.891 1 91.75 404 VAL A O 1
ATOM 2990 N N . TRP A 1 405 ? -8.094 15.219 18.344 1 92.56 405 TRP A N 1
ATOM 2991 C CA . TRP A 1 405 ? -7.867 15.453 19.766 1 92.56 405 TRP A CA 1
ATOM 2992 C C . TRP A 1 405 ? -6.586 16.25 19.984 1 92.56 405 TRP A C 1
ATOM 2994 O O . TRP A 1 405 ? -6.434 16.922 21.016 1 92.56 405 TRP A O 1
ATOM 3004 N N . SER A 1 406 ? -5.723 16.219 19 1 92.81 406 SER A N 1
ATOM 3005 C CA . SER A 1 406 ? -4.445 16.922 19.125 1 92.81 406 SER A CA 1
ATOM 3006 C C . SER A 1 406 ? -4.629 18.422 19.109 1 92.81 406 SER A C 1
ATOM 3008 O O . SER A 1 406 ? -3.715 19.172 19.484 1 92.81 406 SER A O 1
ATOM 3010 N N . PHE A 1 407 ? -5.84 18.938 18.828 1 90.06 407 PHE A N 1
ATOM 3011 C CA . PHE A 1 407 ? -6.117 20.375 18.922 1 90.06 407 PHE A CA 1
ATOM 3012 C C . PHE A 1 407 ? -5.992 20.844 20.375 1 90.06 407 PHE A C 1
ATOM 3014 O O . PHE A 1 407 ? -5.824 22.047 20.625 1 90.06 407 PHE A O 1
ATOM 3021 N N . LEU A 1 408 ? -6.074 19.891 21.266 1 90.44 408 LEU A N 1
ATOM 3022 C CA . LEU A 1 408 ? -5.973 20.219 22.688 1 90.44 408 LEU A CA 1
ATOM 3023 C C . LEU A 1 408 ? -4.52 20.203 23.141 1 90.44 408 LEU A C 1
ATOM 3025 O O . LEU A 1 408 ? -4.238 20.328 24.328 1 90.44 408 LEU A O 1
ATOM 3029 N N . TRP A 1 409 ? -3.625 20.078 22.203 1 93.5 409 TRP A N 1
ATOM 3030 C CA . TRP A 1 409 ? -2.199 20.078 22.516 1 93.5 409 TRP A CA 1
ATOM 3031 C C . TRP A 1 409 ? -1.633 21.5 22.453 1 93.5 409 TRP A C 1
ATOM 3033 O O . TRP A 1 409 ? -1.827 22.203 21.469 1 93.5 409 TRP A O 1
ATOM 3043 N N . GLU A 1 410 ? -0.954 21.922 23.484 1 91.06 410 GLU A N 1
ATOM 3044 C CA . GLU A 1 410 ? -0.253 23.203 23.5 1 91.06 410 GLU A CA 1
ATOM 3045 C C . GLU A 1 410 ? 1.162 23.062 22.953 1 91.06 410 GLU A C 1
ATOM 3047 O O . GLU A 1 410 ? 1.911 22.172 23.359 1 91.06 410 GLU A O 1
ATOM 3052 N N . MET A 1 411 ? 1.485 23.875 22 1 92.88 411 MET A N 1
ATOM 3053 C CA . MET A 1 411 ? 2.812 23.875 21.391 1 92.88 411 MET A CA 1
ATOM 3054 C C . MET A 1 411 ? 3.625 25.078 21.859 1 92.88 411 MET A C 1
ATOM 3056 O O . MET A 1 411 ? 3.408 26.188 21.391 1 92.88 411 MET A O 1
ATOM 3060 N N . GLU A 1 412 ? 4.629 24.828 22.641 1 93.75 412 GLU A N 1
ATOM 3061 C CA . GLU A 1 412 ? 5.473 25.891 23.172 1 93.75 412 GLU A CA 1
ATOM 3062 C C . GLU A 1 412 ? 6.582 26.25 22.188 1 93.75 412 GLU A C 1
ATOM 3064 O O . GLU A 1 412 ? 7.043 27.406 22.172 1 93.75 412 GLU A O 1
ATOM 3069 N N . LYS A 1 413 ? 6.992 25.281 21.5 1 95.75 413 LYS A N 1
ATOM 3070 C CA . LYS A 1 413 ? 8.039 25.469 20.5 1 95.75 413 LYS A CA 1
ATOM 3071 C C . LYS A 1 413 ? 7.52 25.188 19.094 1 95.75 413 LYS A C 1
ATOM 3073 O O . LYS A 1 413 ? 6.758 24.25 18.891 1 95.75 413 LYS A O 1
ATOM 3078 N N . PRO A 1 414 ? 7.898 26.078 18.141 1 97.12 414 PRO A N 1
ATOM 3079 C CA . PRO A 1 414 ? 7.5 25.797 16.766 1 97.12 414 PRO A CA 1
ATOM 3080 C C . PRO A 1 414 ? 8.234 24.609 16.172 1 97.12 414 PRO A C 1
ATOM 3082 O O . PRO A 1 414 ? 9.25 24.172 16.719 1 97.12 414 PRO A O 1
ATOM 3085 N N . TYR A 1 415 ? 7.688 24.031 15.148 1 96.75 415 TYR A N 1
ATOM 3086 C CA . TYR A 1 415 ? 8.289 23.016 14.297 1 96.75 415 TYR A CA 1
ATOM 3087 C C . TYR A 1 415 ? 8.453 21.703 15.062 1 96.75 415 TYR A C 1
ATOM 3089 O O . TYR A 1 415 ? 9.406 20.953 14.828 1 96.75 415 TYR A O 1
ATOM 3097 N N . ARG A 1 416 ? 7.578 21.469 16.094 1 96.56 416 ARG A N 1
ATOM 3098 C CA . ARG A 1 416 ? 7.574 20.25 16.875 1 96.56 416 ARG A CA 1
ATOM 3099 C C . ARG A 1 416 ? 6.266 19.484 16.703 1 96.56 416 ARG A C 1
ATOM 3101 O O . ARG A 1 416 ? 5.809 18.797 17.609 1 96.56 416 ARG A O 1
ATOM 3108 N N . TYR A 1 417 ? 5.688 19.625 15.523 1 97.06 417 TYR A N 1
ATOM 3109 C CA . TYR A 1 417 ? 4.398 19 15.242 1 97.06 417 TYR A CA 1
ATOM 3110 C C . TYR A 1 417 ? 4.305 18.578 13.781 1 97.06 417 TYR A C 1
ATOM 3112 O O . TYR A 1 417 ? 4.469 19.391 12.875 1 97.06 417 TYR A O 1
ATOM 3120 N N . ILE A 1 418 ? 4.051 17.25 13.523 1 96.94 418 ILE A N 1
ATOM 3121 C CA . ILE A 1 418 ? 3.738 16.844 12.164 1 96.94 418 ILE A CA 1
ATOM 3122 C C . ILE A 1 418 ? 2.592 15.836 12.18 1 96.94 418 ILE A C 1
ATOM 3124 O O . ILE A 1 418 ? 2.496 15.008 13.094 1 96.94 418 ILE A O 1
ATOM 3128 N N . LYS A 1 419 ? 1.72 15.914 11.273 1 95.88 419 LYS A N 1
ATOM 3129 C CA . LYS A 1 419 ? 0.583 15.023 11.078 1 95.88 419 LYS A CA 1
ATOM 3130 C C . LYS A 1 419 ? 0.21 14.914 9.602 1 95.88 419 LYS A C 1
ATOM 3132 O O . LYS A 1 419 ? 0.5 15.82 8.82 1 95.88 419 LYS A O 1
ATOM 3137 N N . PRO A 1 420 ? -0.394 13.773 9.18 1 95.94 420 PRO A N 1
ATOM 3138 C CA . PRO A 1 420 ? -0.883 13.719 7.797 1 95.94 420 PRO A CA 1
ATOM 3139 C C . PRO A 1 420 ? -2.158 14.539 7.594 1 95.94 420 PRO A C 1
ATOM 3141 O O . PRO A 1 420 ? -3.182 14.258 8.219 1 95.94 420 PRO A O 1
ATOM 3144 N N . VAL A 1 421 ? -2.113 15.57 6.75 1 92.62 421 VAL A N 1
ATOM 3145 C CA . VAL A 1 421 ? -3.27 16.438 6.578 1 92.62 421 VAL A CA 1
ATOM 3146 C C . VAL A 1 421 ? -3.705 16.438 5.113 1 92.62 421 VAL A C 1
ATOM 3148 O O . VAL A 1 421 ? -4.852 16.109 4.801 1 92.62 421 VAL A O 1
ATOM 3151 N N . GLY A 1 422 ? -2.75 16.734 4.227 1 91.62 422 GLY A N 1
ATOM 3152 C CA . GLY A 1 422 ? -3.094 16.875 2.82 1 91.62 422 GLY A CA 1
ATOM 3153 C C . GLY A 1 422 ? -3.74 15.633 2.238 1 91.62 422 GLY A C 1
ATOM 3154 O O . GLY A 1 422 ? -4.875 15.68 1.758 1 91.62 422 GLY A O 1
ATOM 3155 N N . PHE A 1 423 ? -3.023 14.531 2.336 1 94.56 423 PHE A N 1
ATOM 3156 C CA . PHE A 1 423 ? -3.555 13.273 1.823 1 94.56 423 PHE A CA 1
ATOM 3157 C C . PHE A 1 423 ? -4.348 12.539 2.9 1 94.56 423 PHE A C 1
ATOM 3159 O O . PHE A 1 423 ? -5.223 11.727 2.59 1 94.56 423 PHE A O 1
ATOM 3166 N N . GLY A 1 424 ? -3.988 12.781 4.176 1 95.62 424 GLY A N 1
ATOM 3167 C CA . GLY A 1 424 ? -4.734 12.242 5.297 1 95.62 424 GLY A CA 1
ATOM 3168 C C . GLY A 1 424 ? -4.578 10.742 5.449 1 95.62 424 GLY A C 1
ATOM 3169 O O . GLY A 1 424 ? -5.508 10.055 5.879 1 95.62 424 GLY A O 1
ATOM 3170 N N . ASN A 1 425 ? -3.479 10.156 5.047 1 97.25 425 ASN A N 1
ATOM 3171 C CA . ASN A 1 425 ? -3.295 8.711 5.09 1 97.25 425 ASN A CA 1
ATOM 3172 C C . ASN A 1 425 ? -3.086 8.219 6.52 1 97.25 425 ASN A C 1
ATOM 3174 O O . ASN A 1 425 ? -2.309 8.797 7.277 1 97.25 425 ASN A O 1
ATOM 3178 N N . MET A 1 426 ? -3.799 7.191 6.898 1 97.56 426 MET A N 1
ATOM 3179 C CA . MET A 1 426 ? -3.523 6.441 8.125 1 97.56 426 MET A CA 1
ATOM 3180 C C . MET A 1 426 ? -2.203 5.688 8.008 1 97.56 426 MET A C 1
ATOM 3182 O O . MET A 1 426 ? -1.662 5.531 6.914 1 97.56 426 MET A O 1
ATOM 3186 N N . GLY A 1 427 ? -1.691 5.227 9.133 1 97.81 427 GLY A N 1
ATOM 3187 C CA . GLY A 1 427 ? -0.431 4.5 9.133 1 97.81 427 GLY A CA 1
ATOM 3188 C C . GLY A 1 427 ? 0.781 5.41 9.07 1 97.81 427 GLY A C 1
ATOM 3189 O O . GLY A 1 427 ? 1.861 4.984 8.656 1 97.81 427 GLY A O 1
ATOM 3190 N N . PHE A 1 428 ? 0.659 6.672 9.445 1 98.56 428 PHE A N 1
ATOM 3191 C CA . PHE A 1 428 ? 1.685 7.699 9.305 1 98.56 428 PHE A CA 1
ATOM 3192 C C . PHE A 1 428 ? 2.539 7.789 10.562 1 98.56 428 PHE A C 1
ATOM 3194 O O . PHE A 1 428 ? 3.77 7.82 10.484 1 98.56 428 PHE A O 1
ATOM 3201 N N . ALA A 1 429 ? 2.027 7.75 11.734 1 98.81 429 ALA A N 1
ATOM 3202 C CA . ALA A 1 429 ? 2.67 8.203 12.969 1 98.81 429 ALA A CA 1
ATOM 3203 C C . ALA A 1 429 ? 3.832 7.297 13.352 1 98.81 429 ALA A C 1
ATOM 3205 O O . ALA A 1 429 ? 4.902 7.77 13.742 1 98.81 429 ALA A O 1
ATOM 3206 N N . LEU A 1 430 ? 3.639 6.004 13.234 1 98.88 430 LEU A N 1
ATOM 3207 C CA . LEU A 1 430 ? 4.688 5.082 13.648 1 98.88 430 LEU A CA 1
ATOM 3208 C C . LEU A 1 430 ? 5.91 5.199 12.742 1 98.88 430 LEU A C 1
ATOM 3210 O O . LEU A 1 430 ? 7.016 5.477 13.219 1 98.88 430 LEU A O 1
ATOM 3214 N N . PRO A 1 431 ? 5.758 5.086 11.414 1 98.88 431 PRO A N 1
ATOM 3215 C CA . PRO A 1 431 ? 6.934 5.285 10.562 1 98.88 431 PRO A CA 1
ATOM 3216 C C . PRO A 1 431 ? 7.539 6.68 10.711 1 98.88 431 PRO A C 1
ATOM 3218 O O . PRO A 1 431 ? 8.766 6.832 10.68 1 98.88 431 PRO A O 1
ATOM 3221 N N . ALA A 1 432 ? 6.695 7.695 10.875 1 98.88 432 ALA A N 1
ATOM 3222 C CA . ALA A 1 432 ? 7.188 9.062 11.039 1 98.88 432 ALA A CA 1
ATOM 3223 C C . ALA A 1 432 ? 8.023 9.195 12.305 1 98.88 432 ALA A C 1
ATOM 3225 O O . ALA A 1 432 ? 9.023 9.922 12.328 1 98.88 432 ALA A O 1
ATOM 3226 N N . SER A 1 433 ? 7.621 8.516 13.383 1 98.81 433 SER A N 1
ATOM 3227 C CA . SER A 1 433 ? 8.383 8.523 14.625 1 98.81 433 SER A CA 1
ATOM 3228 C C . SER A 1 433 ? 9.781 7.934 14.422 1 98.81 433 SER A C 1
ATOM 3230 O O . SER A 1 433 ? 10.766 8.477 14.922 1 98.81 433 SER A O 1
ATOM 3232 N N . ILE A 1 434 ? 9.852 6.879 13.664 1 98.81 434 ILE A N 1
ATOM 3233 C CA . ILE A 1 434 ? 11.125 6.223 13.383 1 98.81 434 ILE A CA 1
ATOM 3234 C C . ILE A 1 434 ? 12.016 7.16 12.57 1 98.81 434 ILE A C 1
ATOM 3236 O O . ILE A 1 434 ? 13.211 7.293 12.852 1 98.81 434 ILE A O 1
ATOM 3240 N N . ALA A 1 435 ? 11.422 7.836 11.586 1 98.75 435 ALA A N 1
ATOM 3241 C CA . ALA A 1 435 ? 12.172 8.789 10.773 1 98.75 435 ALA A CA 1
ATOM 3242 C C . ALA A 1 435 ? 12.695 9.938 11.633 1 98.75 435 ALA A C 1
ATOM 3244 O O . ALA A 1 435 ? 13.781 10.469 11.375 1 98.75 435 ALA A O 1
ATOM 3245 N N . SER A 1 436 ? 11.898 10.344 12.617 1 98.38 436 SER A N 1
ATOM 3246 C CA . SER A 1 436 ? 12.297 11.438 13.5 1 98.38 436 SER A CA 1
ATOM 3247 C C . SER A 1 436 ? 13.586 11.102 14.242 1 98.38 436 SER A C 1
ATOM 3249 O O . SER A 1 436 ? 14.508 11.914 14.297 1 98.38 436 SER A O 1
ATOM 3251 N N . VAL A 1 437 ? 13.688 9.891 14.758 1 97.5 437 VAL A N 1
ATOM 3252 C CA . VAL A 1 437 ? 14.867 9.508 15.523 1 97.5 437 VAL A CA 1
ATOM 3253 C C . VAL A 1 437 ? 16.016 9.164 14.578 1 97.5 437 VAL A C 1
ATOM 3255 O O . VAL A 1 437 ? 17.188 9.289 14.938 1 97.5 437 VAL A O 1
ATOM 3258 N N . ALA A 1 438 ? 15.656 8.719 13.344 1 97.62 438 ALA A N 1
ATOM 3259 C CA . ALA A 1 438 ? 16.703 8.555 12.344 1 97.62 438 ALA A CA 1
ATOM 3260 C C . ALA A 1 438 ? 17.406 9.883 12.055 1 97.62 438 ALA A C 1
ATOM 3262 O O . ALA A 1 438 ? 18.625 9.922 11.883 1 97.62 438 ALA A O 1
ATOM 3263 N N . ALA A 1 439 ? 16.641 10.945 12.047 1 96.88 439 ALA A N 1
ATOM 3264 C CA . ALA A 1 439 ? 17.156 12.281 11.773 1 96.88 439 ALA A CA 1
ATOM 3265 C C . ALA A 1 439 ? 17.906 12.836 12.969 1 96.88 439 ALA A C 1
ATOM 3267 O O . ALA A 1 439 ? 18.922 13.523 12.812 1 96.88 439 ALA A O 1
ATOM 3268 N N . ASP A 1 440 ? 17.406 12.609 14.172 1 96.94 440 ASP A N 1
ATOM 3269 C CA . ASP A 1 440 ? 17.969 13.07 15.438 1 96.94 440 ASP A CA 1
ATOM 3270 C C . ASP A 1 440 ? 17.734 12.055 16.547 1 96.94 440 ASP A C 1
ATOM 3272 O O . ASP A 1 440 ? 16.703 12.102 17.234 1 96.94 440 ASP A O 1
ATOM 3276 N N . PRO A 1 441 ? 18.703 11.219 16.797 1 96.5 441 PRO A N 1
ATOM 3277 C CA . PRO A 1 441 ? 18.531 10.078 17.703 1 96.5 441 PRO A CA 1
ATOM 3278 C C . PRO A 1 441 ? 18.172 10.5 19.125 1 96.5 441 PRO A C 1
ATOM 3280 O O . PRO A 1 441 ? 17.656 9.688 19.906 1 96.5 441 PRO A O 1
ATOM 3283 N N . ASP A 1 442 ? 18.406 11.773 19.453 1 95.69 442 ASP A N 1
ATOM 3284 C CA . ASP A 1 442 ? 18.188 12.219 20.828 1 95.69 442 ASP A CA 1
ATOM 3285 C C . ASP A 1 442 ? 16.859 12.953 20.969 1 95.69 442 ASP A C 1
ATOM 3287 O O . ASP A 1 442 ? 16.453 13.305 22.078 1 95.69 442 ASP A O 1
ATOM 3291 N N . ARG A 1 443 ? 16.172 13.172 19.891 1 95.19 443 ARG A N 1
ATOM 3292 C CA . ARG A 1 443 ? 14.914 13.914 19.906 1 95.19 443 ARG A CA 1
ATOM 3293 C C . ARG A 1 443 ? 13.781 13.078 20.484 1 95.19 443 ARG A C 1
ATOM 3295 O O . ARG A 1 443 ? 13.453 12.016 19.953 1 95.19 443 ARG A O 1
ATOM 3302 N N . PRO A 1 444 ? 13.18 13.57 21.609 1 98.19 444 PRO A N 1
ATOM 3303 C CA . PRO A 1 444 ? 12 12.844 22.094 1 98.19 444 PRO A CA 1
ATOM 3304 C C . PRO A 1 444 ? 10.82 12.93 21.125 1 98.19 444 PRO A C 1
ATOM 3306 O O . PRO A 1 444 ? 10.609 13.977 20.484 1 98.19 444 PRO A O 1
ATOM 3309 N N . VAL A 1 445 ? 10.094 11.828 21.016 1 98.69 445 VAL A N 1
ATOM 3310 C CA . VAL A 1 445 ? 8.938 11.766 20.125 1 98.69 445 VAL A CA 1
ATOM 3311 C C . VAL A 1 445 ? 7.738 11.195 20.875 1 98.69 445 VAL A C 1
ATOM 3313 O O . VAL A 1 445 ? 7.863 10.195 21.578 1 98.69 445 VAL A O 1
ATOM 3316 N N . LEU A 1 446 ? 6.629 11.852 20.797 1 98.75 446 LEU A N 1
ATOM 3317 C CA . LEU A 1 446 ? 5.348 11.32 21.25 1 98.75 446 LEU A CA 1
ATOM 3318 C C . LEU A 1 446 ? 4.402 11.117 20.062 1 98.75 446 LEU A C 1
ATOM 3320 O O . LEU A 1 446 ? 4.039 12.078 19.391 1 98.75 446 LEU A O 1
ATOM 3324 N N . ALA A 1 447 ? 4.059 9.906 19.812 1 98.75 447 ALA A N 1
ATOM 3325 C CA . ALA A 1 447 ? 3.092 9.602 18.766 1 98.75 447 ALA A CA 1
ATOM 3326 C C . ALA A 1 447 ? 1.732 9.242 19.359 1 98.75 447 ALA A C 1
ATOM 3328 O O . ALA A 1 447 ? 1.653 8.484 20.328 1 98.75 447 ALA A O 1
ATOM 3329 N N . LEU A 1 448 ? 0.68 9.852 18.875 1 98.62 448 LEU A N 1
ATOM 3330 C CA . LEU A 1 448 ? -0.702 9.477 19.156 1 98.62 448 LEU A CA 1
ATOM 3331 C C . LEU A 1 448 ? -1.313 8.742 17.969 1 98.62 448 LEU A C 1
ATOM 3333 O O . LEU A 1 448 ? -1.501 9.328 16.891 1 98.62 448 LEU A O 1
ATOM 3337 N N . ILE A 1 449 ? -1.641 7.473 18.156 1 98.62 449 ILE A N 1
ATOM 3338 C CA . ILE A 1 449 ? -2.076 6.668 17.031 1 98.62 449 ILE A CA 1
ATOM 3339 C C . ILE A 1 449 ? -3.338 5.891 17.391 1 98.62 449 ILE A C 1
ATOM 3341 O O . ILE A 1 449 ? -3.414 5.293 18.469 1 98.62 449 ILE A O 1
ATOM 3345 N N . GLY A 1 450 ? -4.398 5.969 16.547 1 98.12 450 GLY A N 1
ATOM 3346 C CA . GLY A 1 450 ? -5.543 5.09 16.734 1 98.12 450 GLY A CA 1
ATOM 3347 C C . GLY A 1 450 ? -5.227 3.631 16.469 1 98.12 450 GLY A C 1
ATOM 3348 O O . GLY A 1 450 ? -4.336 3.32 15.672 1 98.12 450 GLY A O 1
ATOM 3349 N N . ASP A 1 451 ? -6.031 2.74 17.109 1 97.88 451 ASP A N 1
ATOM 3350 C CA . ASP A 1 451 ? -5.789 1.312 16.906 1 97.88 451 ASP A CA 1
ATOM 3351 C C . ASP A 1 451 ? -6.012 0.906 15.461 1 97.88 451 ASP A C 1
ATOM 3353 O O . ASP A 1 451 ? -5.348 -0.002 14.953 1 97.88 451 ASP A O 1
ATOM 3357 N N . GLY A 1 452 ? -6.961 1.553 14.75 1 97.62 452 GLY A N 1
ATOM 3358 C CA . GLY A 1 452 ? -7.145 1.297 13.336 1 97.62 452 GLY A CA 1
ATOM 3359 C C . GLY A 1 452 ? -5.93 1.66 12.5 1 97.62 452 GLY A C 1
ATOM 3360 O O . GLY A 1 452 ? -5.469 0.86 11.68 1 97.62 452 GLY A O 1
ATOM 3361 N N . SER A 1 453 ? -5.395 2.834 12.719 1 98.12 453 SER A N 1
ATOM 3362 C CA . SER A 1 453 ? -4.23 3.318 11.984 1 98.12 453 SER A CA 1
ATOM 3363 C C . SER A 1 453 ? -2.992 2.48 12.289 1 98.12 453 SER A C 1
ATOM 3365 O O . SER A 1 453 ? -2.205 2.172 11.391 1 98.12 453 SER A O 1
ATOM 3367 N N . LEU A 1 454 ? -2.787 2.105 13.539 1 98.56 454 LEU A N 1
ATOM 3368 C CA . LEU A 1 454 ? -1.634 1.288 13.898 1 98.56 454 LEU A CA 1
ATOM 3369 C C . LEU A 1 454 ? -1.655 -0.042 13.156 1 98.56 454 LEU A C 1
ATOM 3371 O O . LEU A 1 454 ? -0.605 -0.552 12.758 1 98.56 454 LEU A O 1
ATOM 3375 N N . GLY A 1 455 ? -2.83 -0.577 12.969 1 97.69 455 GLY A N 1
ATOM 3376 C CA . GLY A 1 455 ? -2.963 -1.836 12.25 1 97.69 455 GLY A CA 1
ATOM 3377 C C . GLY A 1 455 ? -2.4 -1.785 10.844 1 97.69 455 GLY A C 1
ATOM 3378 O O . GLY A 1 455 ? -1.958 -2.805 10.312 1 97.69 455 GLY A O 1
ATOM 3379 N N . MET A 1 456 ? -2.295 -0.622 10.242 1 97.94 456 MET A N 1
ATOM 3380 C CA . MET A 1 456 ? -1.86 -0.466 8.859 1 97.94 456 MET A CA 1
ATOM 3381 C C . MET A 1 456 ? -0.338 -0.481 8.766 1 97.94 456 MET A C 1
ATOM 3383 O O . MET A 1 456 ? 0.218 -0.692 7.684 1 97.94 456 MET A O 1
ATOM 3387 N N . SER A 1 457 ? 0.325 -0.208 9.852 1 97.88 457 SER A N 1
ATOM 3388 C CA . SER A 1 457 ? 1.784 -0.193 9.859 1 97.88 457 SER A CA 1
ATOM 3389 C C . SER A 1 457 ? 2.338 -1.027 11.008 1 97.88 457 SER A C 1
ATOM 3391 O O . SER A 1 457 ? 3.459 -0.794 11.469 1 97.88 457 SER A O 1
ATOM 3393 N N . LEU A 1 458 ? 1.61 -2.004 11.438 1 98.38 458 LEU A N 1
ATOM 3394 C CA . LEU A 1 458 ? 1.877 -2.746 12.664 1 98.38 458 LEU A CA 1
ATOM 3395 C C . LEU A 1 458 ? 3.25 -3.41 12.617 1 98.38 458 LEU A C 1
ATOM 3397 O O . LEU A 1 458 ? 3.947 -3.484 13.625 1 98.38 458 LEU A O 1
ATOM 3401 N N . GLY A 1 459 ? 3.631 -3.895 11.461 1 98.19 459 GLY A N 1
ATOM 3402 C CA . GLY A 1 459 ? 4.918 -4.559 11.32 1 98.19 459 GLY A CA 1
ATOM 3403 C C . GLY A 1 459 ? 6.09 -3.668 11.688 1 98.19 459 GLY A C 1
ATOM 3404 O O . GLY A 1 459 ? 7.141 -4.156 12.102 1 98.19 459 GLY A O 1
ATOM 3405 N N . GLU A 1 460 ? 5.938 -2.365 11.609 1 98.75 460 GLU A N 1
ATOM 3406 C CA . GLU A 1 460 ? 7.027 -1.418 11.828 1 98.75 460 GLU A CA 1
ATOM 3407 C C . GLU A 1 460 ? 7.367 -1.291 13.312 1 98.75 460 GLU A C 1
ATOM 3409 O O . GLU A 1 460 ? 8.367 -0.668 13.672 1 98.75 460 GLU A O 1
ATOM 3414 N N . LEU A 1 461 ? 6.535 -1.872 14.219 1 98.81 461 LEU A N 1
ATOM 3415 C CA . LEU A 1 461 ? 6.957 -1.952 15.617 1 98.81 461 LEU A CA 1
ATOM 3416 C C . LEU A 1 461 ? 8.305 -2.648 15.734 1 98.81 461 LEU A C 1
ATOM 3418 O O . LEU A 1 461 ? 9.133 -2.277 16.578 1 98.81 461 LEU A O 1
ATOM 3422 N N . GLU A 1 462 ? 8.531 -3.674 14.906 1 98.62 462 GLU A N 1
ATOM 3423 C CA . GLU A 1 462 ? 9.828 -4.344 14.883 1 98.62 462 GLU A CA 1
ATOM 3424 C C . GLU A 1 462 ? 10.922 -3.408 14.383 1 98.62 462 GLU A C 1
ATOM 3426 O O . GLU A 1 462 ? 12.039 -3.424 14.906 1 98.62 462 GLU A O 1
ATOM 3431 N N . THR A 1 463 ? 10.648 -2.6 13.336 1 98.62 463 THR A N 1
ATOM 3432 C CA . THR A 1 463 ? 11.609 -1.612 12.859 1 98.62 463 THR A CA 1
ATOM 3433 C C . THR A 1 463 ? 11.984 -0.642 13.977 1 98.62 463 THR A C 1
ATOM 3435 O O . THR A 1 463 ? 13.148 -0.281 14.133 1 98.62 463 THR A O 1
ATOM 3438 N N . LEU A 1 464 ? 10.938 -0.223 14.719 1 98.62 464 LEU A N 1
ATOM 3439 C CA . LEU A 1 464 ? 11.164 0.654 15.859 1 98.62 464 LEU A CA 1
ATOM 3440 C C . LEU A 1 464 ? 12.07 -0.014 16.891 1 98.62 464 LEU A C 1
ATOM 3442 O O . LEU A 1 464 ? 12.969 0.625 17.438 1 98.62 464 LEU A O 1
ATOM 3446 N N . ALA A 1 465 ? 11.812 -1.278 17.125 1 98.44 465 ALA A N 1
ATOM 3447 C CA . ALA A 1 465 ? 12.633 -2.025 18.078 1 98.44 465 ALA A CA 1
ATOM 3448 C C . ALA A 1 465 ? 14.102 -2.035 17.656 1 98.44 465 ALA A C 1
ATOM 3450 O O . ALA A 1 465 ? 15 -1.905 18.484 1 98.44 465 ALA A O 1
ATOM 3451 N N . ARG A 1 466 ? 14.383 -2.18 16.359 1 97.38 466 ARG A N 1
ATOM 3452 C CA . ARG A 1 466 ? 15.742 -2.191 15.828 1 97.38 466 ARG A CA 1
ATOM 3453 C C . ARG A 1 466 ? 16.359 -0.8 15.898 1 97.38 466 ARG A C 1
ATOM 3455 O O . ARG A 1 466 ? 17.547 -0.656 16.219 1 97.38 466 ARG A O 1
ATOM 3462 N N . LYS A 1 467 ? 15.586 0.214 15.555 1 97.12 467 LYS A N 1
ATOM 3463 C CA . LYS A 1 467 ? 16.109 1.569 15.445 1 97.12 467 LYS A CA 1
ATOM 3464 C C . LYS A 1 467 ? 16.391 2.162 16.828 1 97.12 467 LYS A C 1
ATOM 3466 O O . LYS A 1 467 ? 17.375 2.883 17.016 1 97.12 467 LYS A O 1
ATOM 3471 N N . GLY A 1 468 ? 15.422 1.948 17.812 1 97.44 468 GLY A N 1
ATOM 3472 C CA . GLY A 1 468 ? 15.539 2.525 19.141 1 97.44 468 GLY A CA 1
ATOM 3473 C C . GLY A 1 468 ? 15.203 4.004 19.172 1 97.44 468 GLY A C 1
ATOM 3474 O O . GLY A 1 468 ? 14.508 4.512 18.297 1 97.44 468 GLY A O 1
ATOM 3475 N N . GLY A 1 469 ? 15.555 4.699 20.328 1 97.56 469 GLY A N 1
ATOM 3476 C CA . GLY A 1 469 ? 15.352 6.125 20.5 1 97.56 469 GLY A CA 1
ATOM 3477 C C . GLY A 1 469 ? 14.281 6.457 21.531 1 97.56 469 GLY A C 1
ATOM 3478 O O . GLY A 1 469 ? 13.594 5.562 22.016 1 97.56 469 GLY A O 1
ATOM 3479 N N . PRO A 1 470 ? 14.234 7.691 21.938 1 98.5 470 PRO A N 1
ATOM 3480 C CA . PRO A 1 470 ? 13.258 8.148 22.938 1 98.5 470 PRO A CA 1
ATOM 3481 C C . PRO A 1 470 ? 11.875 8.391 22.344 1 98.5 470 PRO A C 1
ATOM 3483 O O . PRO A 1 470 ? 11.406 9.531 22.312 1 98.5 470 PRO A O 1
ATOM 3486 N N . ILE A 1 471 ? 11.219 7.312 21.984 1 98.69 471 ILE A N 1
ATOM 3487 C CA . ILE A 1 471 ? 9.922 7.359 21.344 1 98.69 471 ILE A CA 1
ATOM 3488 C C . ILE A 1 471 ? 8.867 6.703 22.234 1 98.69 471 ILE A C 1
ATOM 3490 O O . ILE A 1 471 ? 9.055 5.574 22.688 1 98.69 471 ILE A O 1
ATOM 3494 N N . VAL A 1 472 ? 7.824 7.398 22.484 1 98.88 472 VAL A N 1
ATOM 3495 C CA . VAL A 1 472 ? 6.664 6.812 23.141 1 98.88 472 VAL A CA 1
ATOM 3496 C C . VAL A 1 472 ? 5.48 6.777 22.172 1 98.88 472 VAL A C 1
ATOM 3498 O O . VAL A 1 472 ? 5.047 7.82 21.688 1 98.88 472 VAL A O 1
ATOM 3501 N N . ILE A 1 473 ? 5.023 5.598 21.875 1 98.81 473 ILE A N 1
ATOM 3502 C CA . ILE A 1 473 ? 3.83 5.391 21.062 1 98.81 473 ILE A CA 1
ATOM 3503 C C . ILE A 1 473 ? 2.619 5.191 21.969 1 98.81 473 ILE A C 1
ATOM 3505 O O . ILE A 1 473 ? 2.553 4.215 22.719 1 98.81 473 ILE A O 1
ATOM 3509 N N . VAL A 1 474 ? 1.695 6.086 21.891 1 98.81 474 VAL A N 1
ATOM 3510 C CA . VAL A 1 474 ? 0.445 5.957 22.625 1 98.81 474 VAL A CA 1
ATOM 3511 C C . VAL A 1 474 ? -0.674 5.527 21.688 1 98.81 474 VAL A C 1
ATOM 3513 O O . VAL A 1 474 ? -1.082 6.293 20.812 1 98.81 474 VAL A O 1
ATOM 3516 N N . VAL A 1 475 ? -1.162 4.32 21.906 1 98.75 475 VAL A N 1
ATOM 3517 C CA . VAL A 1 475 ? -2.258 3.781 21.109 1 98.75 475 VAL A CA 1
ATOM 3518 C C . VAL A 1 475 ? -3.594 4.145 21.766 1 98.75 475 VAL A C 1
ATOM 3520 O O . VAL A 1 475 ? -3.891 3.705 22.875 1 98.75 475 VAL A O 1
ATOM 3523 N N . LEU A 1 476 ? -4.297 4.984 21.094 1 98.25 476 LEU A N 1
ATOM 3524 C CA . LEU A 1 476 ? -5.668 5.277 21.5 1 98.25 476 LEU A CA 1
ATOM 3525 C C . LEU A 1 476 ? -6.621 4.188 21.016 1 98.25 476 LEU A C 1
ATOM 3527 O O . LEU A 1 476 ? -7.184 4.289 19.922 1 98.25 476 LEU A O 1
ATOM 3531 N N . ASN A 1 477 ? -6.871 3.184 21.875 1 98.25 477 ASN A N 1
ATOM 3532 C CA . ASN A 1 477 ? -7.512 1.93 21.5 1 98.25 477 ASN A CA 1
ATOM 3533 C C . ASN A 1 477 ? -8.992 1.927 21.859 1 98.25 477 ASN A C 1
ATOM 3535 O O . ASN A 1 477 ? -9.359 1.619 23 1 98.25 477 ASN A O 1
ATOM 3539 N N . ASP A 1 478 ? -9.812 2.207 20.906 1 96.94 478 ASP A N 1
ATOM 3540 C CA . ASP A 1 478 ? -11.25 2.094 21.109 1 96.94 478 ASP A CA 1
ATOM 3541 C C . ASP A 1 478 ? -11.836 0.912 20.344 1 96.94 478 ASP A C 1
ATOM 3543 O O . ASP A 1 478 ? -13.047 0.835 20.125 1 96.94 478 ASP A O 1
ATOM 3547 N N . SER A 1 479 ? -10.969 0.022 19.766 1 97.19 479 SER A N 1
ATOM 3548 C CA . SER A 1 479 ? -11.312 -1.196 19.047 1 97.19 479 SER A CA 1
ATOM 3549 C C . SER A 1 479 ? -12.242 -0.898 17.875 1 97.19 479 SER A C 1
ATOM 3551 O O . SER A 1 479 ? -13.234 -1.604 17.672 1 97.19 479 SER A O 1
ATOM 3553 N N . SER A 1 480 ? -11.922 0.179 17.172 1 97.44 480 SER A N 1
ATOM 3554 C CA . SER A 1 480 ? -12.75 0.552 16.031 1 97.44 480 SER A CA 1
ATOM 3555 C C . SER A 1 480 ? -12.047 1.572 15.133 1 97.44 480 SER A C 1
ATOM 3557 O O . SER A 1 480 ? -11.078 2.209 15.562 1 97.44 480 SER A O 1
ATOM 3559 N N . TYR A 1 481 ? -12.445 1.645 13.891 1 97.69 481 TYR A N 1
ATOM 3560 C CA . TYR A 1 481 ? -12.242 2.896 13.164 1 97.69 481 TYR A CA 1
ATOM 3561 C C . TYR A 1 481 ? -13.102 4.012 13.758 1 97.69 481 TYR A C 1
ATOM 3563 O O . TYR A 1 481 ? -14.164 4.336 13.227 1 97.69 481 TYR A O 1
ATOM 3571 N N . GLY A 1 482 ? -12.555 4.59 14.844 1 96.88 482 GLY A N 1
ATOM 3572 C CA . GLY A 1 482 ? -13.352 5.406 15.75 1 96.88 482 GLY A CA 1
ATOM 3573 C C . GLY A 1 482 ? -13.984 6.609 15.07 1 96.88 482 GLY A C 1
ATOM 3574 O O . GLY A 1 482 ? -15.141 6.93 15.328 1 96.88 482 GLY A O 1
ATOM 3575 N N . ASN A 1 483 ? -13.242 7.301 14.242 1 96.5 483 ASN A N 1
ATOM 3576 C CA . ASN A 1 483 ? -13.766 8.484 13.578 1 96.5 483 ASN A CA 1
ATOM 3577 C C . ASN A 1 483 ? -14.93 8.133 12.648 1 96.5 483 ASN A C 1
ATOM 3579 O O . ASN A 1 483 ? -15.961 8.812 12.656 1 96.5 483 ASN A O 1
ATOM 3583 N N . ILE A 1 484 ? -14.828 7.062 11.891 1 97 484 ILE A N 1
ATOM 3584 C CA . ILE A 1 484 ? -15.852 6.633 10.938 1 97 484 ILE A CA 1
ATOM 3585 C C . ILE A 1 484 ? -17.047 6.062 11.695 1 97 484 ILE A C 1
ATOM 3587 O O . ILE A 1 484 ? -18.203 6.297 11.312 1 97 484 ILE A O 1
ATOM 3591 N N . ARG A 1 485 ? -16.781 5.316 12.727 1 97.44 485 ARG A N 1
ATOM 3592 C CA . ARG A 1 485 ? -17.875 4.816 13.562 1 97.44 485 ARG A CA 1
ATOM 3593 C C . ARG A 1 485 ? -18.734 5.965 14.078 1 97.44 485 ARG A C 1
ATOM 3595 O O . ARG A 1 485 ? -19.969 5.879 14.055 1 97.44 485 ARG A O 1
ATOM 3602 N N . GLN A 1 486 ? -18.078 6.973 14.625 1 96.38 486 GLN A N 1
ATOM 3603 C CA . GLN A 1 486 ? -18.781 8.133 15.156 1 96.38 486 GLN A CA 1
ATOM 3604 C C . GLN A 1 486 ? -19.594 8.828 14.078 1 96.38 486 GLN A C 1
ATOM 3606 O O . GLN A 1 486 ? -20.719 9.266 14.328 1 96.38 486 GLN A O 1
ATOM 3611 N N . GLU A 1 487 ? -19.047 8.883 12.883 1 95.06 487 GLU A N 1
ATOM 3612 C CA . GLU A 1 487 ? -19.781 9.445 11.758 1 95.06 487 GLU A CA 1
ATOM 3613 C C . GLU A 1 487 ? -21.016 8.609 11.422 1 95.06 487 GLU A C 1
ATOM 3615 O O . GLU A 1 487 ? -22.078 9.156 11.117 1 95.06 487 GLU A O 1
ATOM 3620 N N . GLN A 1 488 ? -20.859 7.281 11.398 1 96.88 488 GLN A N 1
ATOM 3621 C CA . GLN A 1 488 ? -21.984 6.391 11.156 1 96.88 488 GLN A CA 1
ATOM 3622 C C . GLN A 1 488 ? -23.078 6.59 12.195 1 96.88 488 GLN A C 1
ATOM 3624 O O . GLN A 1 488 ? -24.266 6.695 11.852 1 96.88 488 GLN A O 1
ATOM 3629 N N . VAL A 1 489 ? -22.703 6.707 13.438 1 96 489 VAL A N 1
ATOM 3630 C CA . VAL A 1 489 ? -23.672 6.879 14.523 1 96 489 VAL A CA 1
ATOM 3631 C C . VAL A 1 489 ? -24.422 8.188 14.344 1 96 489 VAL A C 1
ATOM 3633 O O . VAL A 1 489 ? -25.641 8.234 14.523 1 96 489 VAL A O 1
ATOM 3636 N N . LEU A 1 490 ? -23.734 9.188 13.93 1 94.5 490 LEU A N 1
ATOM 3637 C CA . LEU A 1 490 ? -24.312 10.523 13.828 1 94.5 490 LEU A CA 1
ATOM 3638 C C . LEU A 1 490 ? -25.219 10.641 12.609 1 94.5 490 LEU A C 1
ATOM 3640 O O . LEU A 1 490 ? -26.266 11.281 12.672 1 94.5 490 LEU A O 1
ATOM 3644 N N . HIS A 1 491 ? -24.828 9.953 11.5 1 94.62 491 HIS A N 1
ATOM 3645 C CA . HIS A 1 491 ? -25.469 10.305 10.242 1 94.62 491 HIS A CA 1
ATOM 3646 C C . HIS A 1 491 ? -26.281 9.141 9.688 1 94.62 491 HIS A C 1
ATOM 3648 O O . HIS A 1 491 ? -27.047 9.305 8.734 1 94.62 491 HIS A O 1
ATOM 3654 N N . PHE A 1 492 ? -26.172 7.98 10.281 1 96.06 492 PHE A N 1
ATOM 3655 C CA . PHE A 1 492 ? -26.859 6.812 9.75 1 96.06 492 PHE A CA 1
ATOM 3656 C C . PHE A 1 492 ? -27.672 6.117 10.844 1 96.06 492 PHE A C 1
ATOM 3658 O O . PHE A 1 492 ? -27.625 4.891 10.969 1 96.06 492 PHE A O 1
ATOM 3665 N N . ASN A 1 493 ? -28.375 6.891 11.633 1 95.06 493 ASN A N 1
ATOM 3666 C CA . ASN A 1 493 ? -29.344 6.441 12.633 1 95.06 493 ASN A CA 1
ATOM 3667 C C . ASN A 1 493 ? -28.719 5.43 13.594 1 95.06 493 ASN A C 1
ATOM 3669 O O . ASN A 1 493 ? -29.344 4.426 13.93 1 95.06 493 ASN A O 1
ATOM 3673 N N . GLY A 1 494 ? -27.453 5.629 13.883 1 94.88 494 GLY A N 1
ATOM 3674 C CA . GLY A 1 494 ? -26.781 4.797 14.867 1 94.88 494 GLY A CA 1
ATOM 3675 C C . GLY A 1 494 ? -26.328 3.455 14.312 1 94.88 494 GLY A C 1
ATOM 3676 O O . GLY A 1 494 ? -25.734 2.654 15.023 1 94.88 494 GLY A O 1
ATOM 3677 N N . ARG A 1 495 ? -26.594 3.182 13.016 1 96.56 495 ARG A N 1
ATOM 3678 C CA . ARG A 1 495 ? -26.203 1.927 12.383 1 96.56 495 ARG A CA 1
ATOM 3679 C C . ARG A 1 495 ? -24.719 1.929 12.055 1 96.56 495 ARG A C 1
ATOM 3681 O O . ARG A 1 495 ? -24.188 2.91 11.516 1 96.56 495 ARG A O 1
ATOM 3688 N N . THR A 1 496 ? -24 0.904 12.5 1 97.25 496 THR A N 1
ATOM 3689 C CA . THR A 1 496 ? -22.578 0.819 12.211 1 97.25 496 THR A CA 1
ATOM 3690 C C . THR A 1 496 ? -22.266 -0.455 11.43 1 97.25 496 THR A C 1
ATOM 3692 O O . THR A 1 496 ? -22.938 -1.476 11.602 1 97.25 496 THR A O 1
ATOM 3695 N N . ILE A 1 497 ? -21.312 -0.397 10.531 1 98.06 497 ILE A N 1
ATOM 3696 C CA . ILE A 1 497 ? -20.828 -1.527 9.75 1 98.06 497 ILE A CA 1
ATOM 3697 C C . ILE A 1 497 ? -19.344 -1.329 9.414 1 98.06 497 ILE A C 1
ATOM 3699 O O . ILE A 1 497 ? -18.922 -0.215 9.109 1 98.06 497 ILE A O 1
ATOM 3703 N N . GLY A 1 498 ? -18.594 -2.385 9.516 1 97.56 498 GLY A N 1
ATOM 3704 C CA . GLY A 1 498 ? -17.234 -2.406 9 1 97.56 498 GLY A CA 1
ATOM 3705 C C . GLY A 1 498 ? -16.266 -1.56 9.812 1 97.56 498 GLY A C 1
ATOM 3706 O O . GLY A 1 498 ? -15.234 -1.124 9.305 1 97.56 498 GLY A O 1
ATOM 3707 N N . VAL A 1 499 ? -16.578 -1.273 11.109 1 97.81 499 VAL A N 1
ATOM 3708 C CA . VAL A 1 499 ? -15.75 -0.316 11.828 1 97.81 499 VAL A CA 1
ATOM 3709 C C . VAL A 1 499 ? -15.297 -0.92 13.156 1 97.81 499 VAL A C 1
ATOM 3711 O O . VAL A 1 499 ? -14.367 -0.41 13.789 1 97.81 499 VAL A O 1
ATOM 3714 N N . ASP A 1 500 ? -15.898 -1.993 13.594 1 97.44 500 ASP A N 1
ATOM 3715 C CA . ASP A 1 500 ? -15.609 -2.531 14.914 1 97.44 500 ASP A CA 1
ATOM 3716 C C . ASP A 1 500 ? -14.602 -3.678 14.836 1 97.44 500 ASP A C 1
ATOM 3718 O O . ASP A 1 500 ? -14.758 -4.586 14.016 1 97.44 500 ASP A O 1
ATOM 3722 N N . PHE A 1 501 ? -13.586 -3.643 15.656 1 97.38 501 PHE A N 1
ATOM 3723 C CA . PHE A 1 501 ? -12.562 -4.672 15.766 1 97.38 501 PHE A CA 1
ATOM 3724 C C . PHE A 1 501 ? -12.75 -5.488 17.031 1 97.38 501 PHE A C 1
ATOM 3726 O O . PHE A 1 501 ? -13.516 -5.102 17.922 1 97.38 501 PHE A O 1
ATOM 3733 N N . HIS A 1 502 ? -12 -6.652 17.047 1 94.62 502 HIS A N 1
ATOM 3734 C CA . HIS A 1 502 ? -11.781 -7.336 18.328 1 94.62 502 HIS A CA 1
ATOM 3735 C C . HIS A 1 502 ? -10.859 -6.527 19.234 1 94.62 502 HIS A C 1
ATOM 3737 O O . HIS A 1 502 ? -10.117 -5.664 18.75 1 94.62 502 HIS A O 1
ATOM 3743 N N . ASP A 1 503 ? -11.047 -6.77 20.5 1 93.88 503 ASP A N 1
ATOM 3744 C CA . ASP A 1 503 ? -10.125 -6.141 21.438 1 93.88 503 ASP A CA 1
ATOM 3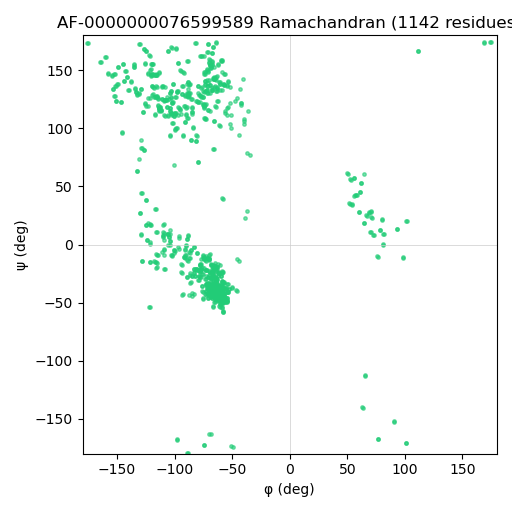745 C C . ASP A 1 503 ? -8.711 -6.68 21.266 1 93.88 503 ASP A C 1
ATOM 3747 O O . ASP A 1 503 ? -8.422 -7.824 21.625 1 93.88 503 ASP A O 1
ATOM 3751 N N . VAL A 1 504 ? -7.859 -5.906 20.703 1 97.88 504 VAL A N 1
ATOM 3752 C CA . VAL A 1 504 ? -6.461 -6.273 20.516 1 97.88 504 VAL A CA 1
ATOM 3753 C C . VAL A 1 504 ? -5.621 -5.746 21.672 1 97.88 504 VAL A C 1
ATOM 3755 O O . VAL A 1 504 ? -5.738 -4.582 22.047 1 97.88 504 VAL A O 1
ATOM 3758 N N . ASP A 1 505 ? -4.805 -6.57 22.297 1 98.56 505 ASP A N 1
ATOM 3759 C CA . ASP A 1 505 ? -3.824 -6.156 23.297 1 98.56 505 ASP A CA 1
ATOM 3760 C C . ASP A 1 505 ? -2.52 -5.711 22.625 1 98.56 505 ASP A C 1
ATOM 3762 O O . ASP A 1 505 ? -1.575 -6.496 22.516 1 98.56 505 ASP A O 1
ATOM 3766 N N . PHE A 1 506 ? -2.486 -4.438 22.328 1 98.75 506 PHE A N 1
ATOM 3767 C CA . PHE A 1 506 ? -1.346 -3.934 21.578 1 98.75 506 PHE A CA 1
ATOM 3768 C C . PHE A 1 506 ? -0.08 -3.965 22.422 1 98.75 506 PHE A C 1
ATOM 3770 O O . PHE A 1 506 ? 1.031 -3.938 21.891 1 98.75 506 PHE A O 1
ATOM 3777 N N . ALA A 1 507 ? -0.197 -3.934 23.75 1 98.81 507 ALA A N 1
ATOM 3778 C CA . ALA A 1 507 ? 0.985 -4.109 24.594 1 98.81 507 ALA A CA 1
ATOM 3779 C C . ALA A 1 507 ? 1.596 -5.496 24.406 1 98.81 507 ALA A C 1
ATOM 3781 O O . ALA A 1 507 ? 2.816 -5.633 24.297 1 98.81 507 ALA A O 1
ATOM 3782 N N . GLN A 1 508 ? 0.74 -6.504 24.359 1 98.56 508 GLN A N 1
ATOM 3783 C CA . GLN A 1 508 ? 1.198 -7.867 24.109 1 98.56 508 GLN A CA 1
ATOM 3784 C C . GLN A 1 508 ? 1.818 -7.996 22.719 1 98.56 508 GLN A C 1
ATOM 3786 O O . GLN A 1 508 ? 2.842 -8.664 22.547 1 98.56 508 GLN A O 1
ATOM 3791 N N . VAL A 1 509 ? 1.184 -7.402 21.75 1 98.75 509 VAL A N 1
ATOM 3792 C CA . VAL A 1 509 ? 1.7 -7.41 20.391 1 98.75 509 VAL A CA 1
ATOM 3793 C C . VAL A 1 509 ? 3.098 -6.793 20.359 1 98.75 509 VAL A C 1
ATOM 3795 O O . VAL A 1 509 ? 4.023 -7.367 19.781 1 98.75 509 VAL A O 1
ATOM 3798 N N . ALA A 1 510 ? 3.203 -5.598 21 1 98.75 510 ALA A N 1
ATOM 3799 C CA . ALA A 1 510 ? 4.48 -4.887 21.016 1 98.75 510 ALA A CA 1
ATOM 3800 C C . ALA A 1 510 ? 5.566 -5.727 21.688 1 98.75 510 ALA A C 1
ATOM 3802 O O . ALA A 1 510 ? 6.715 -5.73 21.234 1 98.75 510 ALA A O 1
ATOM 3803 N N . LYS A 1 511 ? 5.223 -6.422 22.719 1 98.44 511 LYS A N 1
ATOM 3804 C CA . LYS A 1 511 ? 6.184 -7.297 23.391 1 98.44 511 LYS A CA 1
ATOM 3805 C C . LYS A 1 511 ? 6.703 -8.375 22.438 1 98.44 511 LYS A C 1
ATOM 3807 O O . LYS A 1 511 ? 7.902 -8.656 22.406 1 98.44 511 LYS A O 1
ATOM 3812 N N . GLY A 1 512 ? 5.762 -8.945 21.688 1 98.38 512 GLY A N 1
ATOM 3813 C CA . GLY A 1 512 ? 6.172 -9.938 20.703 1 98.38 512 GLY A CA 1
ATOM 3814 C C . GLY A 1 512 ? 7.098 -9.375 19.641 1 98.38 512 GLY A C 1
ATOM 3815 O O . GLY A 1 512 ? 7.887 -10.117 19.047 1 98.38 512 GLY A O 1
ATOM 3816 N N . MET A 1 513 ? 7 -8.094 19.453 1 98.12 513 MET A N 1
ATOM 3817 C CA . MET A 1 513 ? 7.789 -7.422 18.438 1 98.12 513 MET A CA 1
ATOM 3818 C C . MET A 1 513 ? 9.117 -6.926 19 1 98.12 513 MET A C 1
ATOM 3820 O O . MET A 1 513 ? 9.914 -6.32 18.281 1 98.12 513 MET A O 1
ATOM 3824 N N . GLY A 1 514 ? 9.359 -7.051 20.266 1 97.75 514 GLY A N 1
ATOM 3825 C CA . GLY A 1 514 ? 10.633 -6.711 20.875 1 97.75 514 GLY A CA 1
ATOM 3826 C C . GLY A 1 514 ? 10.609 -5.371 21.594 1 97.75 514 GLY A C 1
ATOM 3827 O O . GLY A 1 514 ? 11.664 -4.789 21.859 1 97.75 514 GLY A O 1
ATOM 3828 N N . LEU A 1 515 ? 9.414 -4.855 21.953 1 98.56 515 LEU A N 1
ATOM 3829 C CA . LEU A 1 515 ? 9.312 -3.533 22.562 1 98.56 515 LEU A CA 1
ATOM 3830 C C . LEU A 1 515 ? 8.758 -3.625 23.984 1 98.56 515 LEU A C 1
ATOM 3832 O O . LEU A 1 515 ? 7.898 -4.465 24.266 1 98.56 515 LEU A O 1
ATOM 3836 N N . ALA A 1 516 ? 9.242 -2.727 24.875 1 98.62 516 ALA A N 1
ATOM 3837 C CA . ALA A 1 516 ? 8.562 -2.525 26.156 1 98.62 516 ALA A CA 1
ATOM 3838 C C . ALA A 1 516 ? 7.188 -1.9 25.953 1 98.62 516 ALA A C 1
ATOM 3840 O O . ALA A 1 516 ? 6.988 -1.112 25.031 1 98.62 516 ALA A O 1
ATOM 3841 N N . SER A 1 517 ? 6.297 -2.332 26.75 1 98.81 517 SER A N 1
ATOM 3842 C CA . SER A 1 517 ? 4.926 -1.883 26.547 1 98.81 517 SER A CA 1
ATOM 3843 C C . SER A 1 517 ? 4.086 -2.062 27.797 1 98.81 517 SER A C 1
ATOM 3845 O O . SER A 1 517 ? 4.469 -2.801 28.719 1 98.81 517 SER A O 1
ATOM 3847 N N . LYS A 1 518 ? 3.008 -1.399 27.891 1 98.75 518 LYS A N 1
ATOM 3848 C CA . LYS A 1 518 ? 2.043 -1.518 28.969 1 98.75 518 LYS A CA 1
ATOM 3849 C C . LYS A 1 518 ? 0.641 -1.134 28.5 1 98.75 518 LYS A C 1
ATOM 3851 O O . LYS A 1 518 ? 0.473 -0.173 27.75 1 98.75 518 LYS A O 1
ATOM 3856 N N . ARG A 1 519 ? -0.34 -1.952 28.844 1 98.44 519 ARG A N 1
ATOM 3857 C CA . ARG A 1 519 ? -1.742 -1.596 28.656 1 98.44 519 ARG A CA 1
ATOM 3858 C C . ARG A 1 519 ? -2.285 -0.845 29.875 1 98.44 519 ARG A C 1
ATOM 3860 O O . ARG A 1 519 ? -2.08 -1.265 31.016 1 98.44 519 ARG A O 1
ATOM 3867 N N . VAL A 1 520 ? -2.914 0.348 29.672 1 98.12 520 VAL A N 1
ATOM 3868 C CA . VAL A 1 520 ? -3.375 1.184 30.766 1 98.12 520 VAL A CA 1
ATOM 3869 C C . VAL A 1 520 ? -4.871 1.447 30.625 1 98.12 520 VAL A C 1
ATOM 3871 O O . VAL A 1 520 ? -5.383 1.583 29.516 1 98.12 520 VAL A O 1
ATOM 3874 N N . THR A 1 521 ? -5.605 1.571 31.766 1 96.69 521 THR A N 1
ATOM 3875 C CA . THR A 1 521 ? -7.043 1.824 31.797 1 96.69 521 THR A CA 1
ATOM 3876 C C . THR A 1 521 ? -7.363 3.004 32.719 1 96.69 521 THR A C 1
ATOM 3878 O O . THR A 1 521 ? -8.531 3.25 33.031 1 96.69 521 THR A O 1
ATOM 3881 N N . ASP A 1 522 ? -6.281 3.689 33.156 1 94.12 522 ASP A N 1
ATOM 3882 C CA . ASP A 1 522 ? -6.438 4.84 34.062 1 94.12 522 ASP A CA 1
ATOM 3883 C C . ASP A 1 522 ? -5.43 5.934 33.719 1 94.12 522 ASP A C 1
ATOM 3885 O O . ASP A 1 522 ? -4.285 5.641 33.344 1 94.12 522 ASP A O 1
ATOM 3889 N N . VAL A 1 523 ? -5.855 7.16 33.969 1 93.38 523 VAL A N 1
ATOM 3890 C CA . VAL A 1 523 ? -5.082 8.312 33.5 1 93.38 523 VAL A CA 1
ATOM 3891 C C . VAL A 1 523 ? -3.805 8.43 34.344 1 93.38 523 VAL A C 1
ATOM 3893 O O . VAL A 1 523 ? -2.756 8.828 33.812 1 93.38 523 VAL A O 1
ATOM 3896 N N . ASN A 1 524 ? -3.855 8.156 35.625 1 94.25 524 ASN A N 1
ATOM 3897 C CA . ASN A 1 524 ? -2.668 8.242 36.469 1 94.25 524 ASN A CA 1
ATOM 3898 C C . ASN A 1 524 ? -1.605 7.234 36.062 1 94.25 524 ASN A C 1
ATOM 3900 O O . ASN A 1 524 ? -0.414 7.547 36.031 1 94.25 524 ASN A O 1
ATOM 3904 N N . ASP A 1 525 ? -2.115 6.105 35.75 1 96.38 525 ASP A N 1
ATOM 3905 C CA . ASP A 1 525 ? -1.213 5.07 35.25 1 96.38 525 ASP A CA 1
ATOM 3906 C C . ASP A 1 525 ? -0.581 5.48 33.938 1 96.38 525 ASP A C 1
ATOM 3908 O O . ASP A 1 525 ? 0.601 5.219 33.688 1 96.38 525 ASP A O 1
ATOM 3912 N N . LEU A 1 526 ? -1.354 6.098 33.094 1 96.81 526 LEU A N 1
ATOM 3913 C CA . LEU A 1 526 ? -0.846 6.625 31.812 1 96.81 526 LEU A CA 1
ATOM 3914 C C . LEU A 1 526 ? 0.284 7.621 32.062 1 96.81 526 LEU A C 1
ATOM 3916 O O . LEU A 1 526 ? 1.352 7.512 31.453 1 96.81 526 LEU A O 1
ATOM 3920 N N . VAL A 1 527 ? 0.064 8.555 32.969 1 96.69 527 VAL A N 1
ATOM 3921 C CA . VAL A 1 527 ? 1.015 9.625 33.25 1 96.69 527 VAL A CA 1
ATOM 3922 C C . VAL A 1 527 ? 2.318 9.023 33.781 1 96.69 527 VAL A C 1
ATOM 3924 O O . VAL A 1 527 ? 3.4 9.352 33.281 1 96.69 527 VAL A O 1
ATOM 3927 N N . GLU A 1 528 ? 2.246 8.125 34.688 1 97.44 528 GLU A N 1
ATOM 3928 C CA . GLU A 1 528 ? 3.428 7.496 35.281 1 97.44 528 GLU A CA 1
ATOM 3929 C C . GLU A 1 528 ? 4.195 6.688 34.25 1 97.44 528 GLU A C 1
ATOM 3931 O O . GLU A 1 528 ? 5.426 6.762 34.156 1 97.44 528 GLU A O 1
ATOM 3936 N N . THR A 1 529 ? 3.451 5.988 33.469 1 97.94 529 THR A N 1
ATOM 3937 C CA . THR A 1 529 ? 4.051 5.137 32.438 1 97.94 529 THR A CA 1
ATOM 3938 C C . THR A 1 529 ? 4.816 5.973 31.422 1 97.94 529 THR A C 1
ATOM 3940 O O . THR A 1 529 ? 5.957 5.656 31.078 1 97.94 529 THR A O 1
ATOM 3943 N N . VAL A 1 530 ? 4.246 7.012 30.953 1 98.31 530 VAL A N 1
ATOM 3944 C CA . VAL A 1 530 ? 4.855 7.828 29.906 1 98.31 530 VAL A CA 1
ATOM 3945 C C . VAL A 1 530 ? 6.051 8.586 30.484 1 98.31 530 VAL A C 1
ATOM 3947 O O . VAL A 1 530 ? 7.086 8.719 29.812 1 98.31 530 VAL A O 1
ATOM 3950 N N . LYS A 1 531 ? 5.875 9.125 31.703 1 97.44 531 LYS A N 1
ATOM 3951 C CA . LYS A 1 531 ? 6.992 9.781 32.375 1 97.44 531 LYS A CA 1
ATOM 3952 C C . LYS A 1 531 ? 8.203 8.859 32.469 1 97.44 531 LYS A C 1
ATOM 3954 O O . LYS A 1 531 ? 9.312 9.242 32.094 1 97.44 531 LYS A O 1
ATOM 3959 N N . ASP A 1 532 ? 7.977 7.656 32.906 1 97.56 532 ASP A N 1
ATOM 3960 C CA . ASP A 1 532 ? 9.039 6.664 33.031 1 97.56 532 ASP A CA 1
ATOM 3961 C C . ASP A 1 532 ? 9.633 6.293 31.688 1 97.56 532 ASP A C 1
ATOM 3963 O O . ASP A 1 532 ? 10.844 6.105 31.562 1 97.56 532 ASP A O 1
ATOM 3967 N N . ALA A 1 533 ? 8.773 6.203 30.703 1 97.88 533 ALA A N 1
ATOM 3968 C CA . ALA A 1 533 ? 9.219 5.828 29.359 1 97.88 533 ALA A CA 1
ATOM 3969 C C . ALA A 1 533 ? 10.188 6.863 28.797 1 97.88 533 ALA A C 1
ATOM 3971 O O . ALA A 1 533 ? 11.227 6.504 28.234 1 97.88 533 ALA A O 1
ATOM 3972 N N . PHE A 1 534 ? 9.898 8.109 28.938 1 97.44 534 PHE A N 1
ATOM 3973 C CA . PHE A 1 534 ? 10.781 9.148 28.422 1 97.44 534 PHE A CA 1
ATOM 3974 C C . PHE A 1 534 ? 12.078 9.188 29.219 1 97.44 534 PHE A C 1
ATOM 3976 O O . PHE A 1 534 ? 13.141 9.484 28.656 1 97.44 534 PHE A O 1
ATOM 3983 N N . ALA A 1 535 ? 12.016 8.906 30.484 1 96.44 535 ALA A N 1
ATOM 3984 C CA . ALA A 1 535 ? 13.219 8.883 31.312 1 96.44 535 ALA A CA 1
ATOM 3985 C C . ALA A 1 535 ? 14.172 7.777 30.859 1 96.44 535 ALA A C 1
ATOM 3987 O O . ALA A 1 535 ? 15.391 7.934 30.938 1 96.44 535 ALA A O 1
ATOM 3988 N N . ASP A 1 536 ? 13.703 6.699 30.328 1 95.94 536 ASP A N 1
ATOM 3989 C CA . ASP A 1 536 ? 14.484 5.547 29.906 1 95.94 536 ASP A CA 1
ATOM 3990 C C . ASP A 1 536 ? 15.109 5.785 28.531 1 95.94 536 ASP A C 1
ATOM 3992 O O . ASP A 1 536 ? 16.047 5.09 28.141 1 95.94 536 ASP A O 1
ATOM 3996 N N . SER A 1 537 ? 14.648 6.652 27.719 1 96.19 537 SER A N 1
ATOM 3997 C CA . SER A 1 537 ? 15.133 7.031 26.406 1 96.19 537 SER A CA 1
ATOM 3998 C C . SER A 1 537 ? 15.133 5.84 25.453 1 96.19 537 SER A C 1
ATOM 4000 O O . SER A 1 537 ? 16.047 5.691 24.625 1 96.19 537 SER A O 1
ATOM 4002 N N . GLN A 1 538 ? 14.234 4.844 25.656 1 97.44 538 GLN A N 1
ATOM 4003 C CA . GLN A 1 538 ? 13.992 3.705 24.781 1 97.44 538 GLN A CA 1
ATOM 4004 C C . GLN A 1 538 ? 12.547 3.699 24.281 1 97.44 538 GLN A C 1
ATOM 4006 O O . GLN A 1 538 ? 11.664 4.266 24.922 1 97.44 538 GLN A O 1
ATOM 4011 N N . PRO A 1 539 ? 12.352 3.062 23.125 1 98.56 539 PRO A N 1
ATOM 4012 C CA . PRO A 1 539 ? 10.977 3.021 22.641 1 98.56 539 PRO A CA 1
ATOM 4013 C C . PRO A 1 539 ? 10.023 2.326 23.594 1 98.56 539 PRO A C 1
ATOM 4015 O O . PRO A 1 539 ? 10.391 1.327 24.219 1 98.56 539 PRO A O 1
ATOM 4018 N N . PHE A 1 540 ? 8.891 2.855 23.766 1 98.88 540 PHE A N 1
ATOM 4019 C CA . PHE A 1 540 ? 7.867 2.309 24.641 1 98.88 540 PHE A CA 1
ATOM 4020 C C . PHE A 1 540 ? 6.484 2.439 24.016 1 98.88 540 PHE A C 1
ATOM 4022 O O . PHE A 1 540 ? 6.164 3.465 23.422 1 98.88 540 PHE A O 1
ATOM 4029 N N . VAL A 1 541 ? 5.68 1.371 24.031 1 98.88 541 VAL A N 1
ATOM 4030 C CA . VAL A 1 541 ? 4.312 1.386 23.516 1 98.88 541 VAL A CA 1
ATOM 4031 C C . VAL A 1 541 ? 3.322 1.363 24.688 1 98.88 541 VAL A C 1
ATOM 4033 O O . VAL A 1 541 ? 3.387 0.482 25.547 1 98.88 541 VAL A O 1
ATOM 4036 N N . VAL A 1 542 ? 2.445 2.32 24.734 1 98.88 542 VAL A N 1
ATOM 4037 C CA . VAL A 1 542 ? 1.376 2.359 25.734 1 98.88 542 VAL A CA 1
ATOM 4038 C C . VAL A 1 542 ? 0.029 2.131 25.047 1 98.88 542 VAL A C 1
ATOM 4040 O O . VAL A 1 542 ? -0.388 2.924 24.203 1 98.88 542 VAL A O 1
ATOM 4043 N N . ASP A 1 543 ? -0.617 1.043 25.375 1 98.81 543 ASP A N 1
ATOM 4044 C CA . ASP A 1 543 ? -1.962 0.744 24.891 1 98.81 543 ASP A CA 1
ATOM 4045 C C . ASP A 1 543 ? -3.021 1.288 25.859 1 98.81 543 ASP A C 1
ATOM 4047 O O . ASP A 1 543 ? -3.262 0.711 26.922 1 98.81 543 ASP A O 1
ATOM 4051 N N . VAL A 1 544 ? -3.664 2.381 25.438 1 98.38 544 VAL A N 1
ATOM 4052 C CA . VAL A 1 544 ? -4.664 3.027 26.281 1 98.38 544 VAL A CA 1
ATOM 4053 C C . VAL A 1 544 ? -6.062 2.551 25.875 1 98.38 544 VAL A C 1
ATOM 4055 O O . VAL A 1 544 ? -6.508 2.785 24.75 1 98.38 544 VAL A O 1
ATOM 4058 N N . VAL A 1 545 ? -6.785 1.904 26.797 1 97.94 545 VAL A N 1
ATOM 4059 C CA . VAL A 1 545 ? -8.18 1.541 26.547 1 97.94 545 VAL A CA 1
ATOM 4060 C C . VAL A 1 545 ? -9.055 2.785 26.609 1 97.94 545 VAL A C 1
ATOM 4062 O O . VAL A 1 545 ? -9.328 3.301 27.703 1 97.94 545 VAL A O 1
ATOM 4065 N N . LEU A 1 546 ? -9.531 3.219 25.531 1 96.38 546 LEU A N 1
ATOM 4066 C CA . LEU A 1 546 ? -10.195 4.512 25.406 1 96.38 546 LEU A CA 1
ATOM 4067 C C . LEU A 1 546 ? -11.703 4.371 25.625 1 96.38 546 LEU A C 1
ATOM 4069 O O . LEU A 1 546 ? -12.297 3.367 25.219 1 96.38 546 LEU A O 1
ATOM 4073 N N . ASP A 1 547 ? -12.289 5.422 26.188 1 93.38 547 ASP A N 1
ATOM 4074 C CA . ASP A 1 547 ? -13.742 5.52 26.281 1 93.38 547 ASP A CA 1
ATOM 4075 C C . ASP A 1 547 ? -14.359 5.871 24.922 1 93.38 547 ASP A C 1
ATOM 4077 O O . ASP A 1 547 ? -14.125 6.957 24.391 1 93.38 547 ASP A O 1
ATOM 4081 N N . ARG A 1 548 ? -15.188 5.074 24.438 1 89.69 548 ARG A N 1
ATOM 4082 C CA . ARG A 1 548 ? -15.766 5.234 23.109 1 89.69 548 ARG A CA 1
ATOM 4083 C C . ARG A 1 548 ? -16.906 6.242 23.125 1 89.69 548 ARG A C 1
ATOM 4085 O O . ARG A 1 548 ? -17.391 6.656 22.062 1 89.69 548 ARG A O 1
ATOM 4092 N N . SER A 1 549 ? -17.266 6.656 24.266 1 88.56 549 SER A N 1
ATOM 4093 C CA . SER A 1 549 ? -18.453 7.508 24.375 1 88.56 549 SER A CA 1
ATOM 4094 C C . SER A 1 549 ? -18.156 8.93 23.906 1 88.56 549 SER A C 1
ATOM 4096 O O . SER A 1 549 ? -19.062 9.648 23.484 1 88.56 549 SER A O 1
ATOM 4098 N N . ALA A 1 550 ? -16.875 9.297 24 1 87.31 550 ALA A N 1
ATOM 4099 C CA . ALA A 1 550 ? -16.5 10.633 23.547 1 87.31 550 ALA A CA 1
ATOM 4100 C C . ALA A 1 550 ? -16.516 10.719 22.016 1 87.31 550 ALA A C 1
ATOM 4102 O O . ALA A 1 550 ? -15.836 9.93 21.344 1 87.31 550 ALA A O 1
ATOM 4103 N N . ASN A 1 551 ? -17.328 11.578 21.531 1 89.19 551 ASN A N 1
ATOM 4104 C CA . ASN A 1 551 ? -17.453 11.773 20.078 1 89.19 551 ASN A CA 1
ATOM 4105 C C . ASN A 1 551 ? -16.75 13.055 19.641 1 89.19 551 ASN A C 1
ATOM 4107 O O . ASN A 1 551 ? -17.141 14.148 20.031 1 89.19 551 ASN A O 1
ATOM 4111 N N . ALA A 1 552 ? -15.734 12.891 18.797 1 89.44 552 ALA A N 1
ATOM 4112 C CA . ALA A 1 552 ? -14.914 14.023 18.359 1 89.44 552 ALA A CA 1
ATOM 4113 C C . ALA A 1 552 ? -15.734 14.977 17.484 1 89.44 552 ALA A C 1
ATOM 4115 O O . ALA A 1 552 ? -15.453 16.172 17.453 1 89.44 552 ALA A O 1
ATOM 4116 N N . TRP A 1 553 ? -16.812 14.484 16.859 1 88.44 553 TRP A N 1
ATOM 4117 C CA . TRP A 1 553 ? -17.625 15.289 15.953 1 88.44 553 TRP A CA 1
ATOM 4118 C C . TRP A 1 553 ? -18.531 16.234 16.719 1 88.44 553 TRP A C 1
ATOM 4120 O O . TRP A 1 553 ? -19.016 17.234 16.172 1 88.44 553 TRP A O 1
ATOM 4130 N N . THR A 1 554 ? -18.797 15.938 17.953 1 87.31 554 THR A N 1
ATOM 4131 C CA . THR A 1 554 ? -19.766 16.703 18.719 1 87.31 554 THR A CA 1
ATOM 4132 C C . THR A 1 554 ? -19.125 17.312 19.969 1 87.31 554 THR A C 1
ATOM 4134 O O . THR A 1 554 ? -19.797 17.984 20.75 1 87.31 554 THR A O 1
ATOM 4137 N N . TYR A 1 555 ? -17.875 17.047 20.109 1 87.44 555 TYR A N 1
ATOM 4138 C CA . TYR A 1 555 ? -17.188 17.578 21.281 1 87.44 555 TYR A CA 1
ATOM 4139 C C . TYR A 1 555 ? -17.281 19.094 21.328 1 87.44 555 TYR A C 1
ATOM 4141 O O . TYR A 1 555 ? -16.969 19.781 20.344 1 87.44 555 TYR A O 1
ATOM 4149 N N . PRO A 1 556 ? -17.609 19.75 22.391 1 83.5 556 PRO A N 1
ATOM 4150 C CA . PRO A 1 556 ? -17.922 21.172 22.453 1 83.5 556 PRO A CA 1
ATOM 4151 C C . PRO A 1 556 ? -16.766 22.047 21.984 1 83.5 556 PRO A C 1
ATOM 4153 O O . PRO A 1 556 ? -16.984 23.078 21.328 1 83.5 556 PRO A O 1
ATOM 4156 N N . ALA A 1 557 ? -15.578 21.656 22.234 1 83.94 557 ALA A N 1
ATOM 4157 C CA . ALA A 1 557 ? -14.414 22.469 21.891 1 83.94 557 ALA A CA 1
ATOM 4158 C C . ALA A 1 557 ? -14.164 22.453 20.391 1 83.94 557 ALA A C 1
ATOM 4160 O O . ALA A 1 557 ? -13.414 23.281 19.875 1 83.94 557 ALA A O 1
ATOM 4161 N N . PHE A 1 558 ? -14.805 21.547 19.703 1 84.62 558 PHE A N 1
ATOM 4162 C CA . PHE A 1 558 ? -14.469 21.391 18.297 1 84.62 558 PHE A CA 1
ATOM 4163 C C . PHE A 1 558 ? -15.609 21.875 17.406 1 84.62 558 PHE A C 1
ATOM 4165 O O . PHE A 1 558 ? -15.562 21.703 16.188 1 84.62 558 PHE A O 1
ATOM 4172 N N . VAL A 1 559 ? -16.609 22.5 18 1 79.25 559 VAL A N 1
ATOM 4173 C CA . VAL A 1 559 ? -17.734 23.047 17.25 1 79.25 559 VAL A CA 1
ATOM 4174 C C . VAL A 1 559 ? -17.438 24.484 16.828 1 79.25 559 VAL A C 1
ATOM 4176 O O . VAL A 1 559 ? -16.859 25.25 17.609 1 79.25 559 VAL A O 1
ATOM 4179 N N . PRO A 1 560 ? -17.797 24.812 15.586 1 76.81 560 PRO A N 1
ATOM 4180 C CA . PRO A 1 560 ? -17.516 26.172 15.125 1 76.81 560 PRO A CA 1
ATOM 4181 C C . PRO A 1 560 ? -18.25 27.234 15.938 1 76.81 560 PRO A C 1
ATOM 4183 O O . PRO A 1 560 ? -19.312 26.969 16.5 1 76.81 560 PRO A O 1
ATOM 4186 N N . PHE A 1 561 ? -17.656 28.469 15.953 1 72.12 561 PHE A N 1
ATOM 4187 C CA . PHE A 1 561 ? -18.234 29.609 16.641 1 72.12 561 PHE A CA 1
ATOM 4188 C C . PHE A 1 561 ? -19.5 30.078 15.922 1 72.12 561 PHE A C 1
ATOM 4190 O O . PHE A 1 561 ? -19.5 30.234 14.703 1 72.12 561 PHE A O 1
ATOM 4197 N N . LYS A 1 562 ? -20.797 30.031 16.469 1 62.69 562 LYS A N 1
ATOM 4198 C CA . LYS A 1 562 ? -22.016 30.641 15.953 1 62.69 562 LYS A CA 1
ATOM 4199 C C . LYS A 1 562 ? -22.266 32 16.594 1 62.69 562 LYS A C 1
ATOM 4201 O O . LYS A 1 562 ? -22.406 32.094 17.812 1 62.69 562 LYS A O 1
ATOM 4206 N N . ALA A 1 563 ? -22.141 33.031 15.742 1 52.94 563 ALA A N 1
ATOM 4207 C CA . ALA A 1 563 ? -22.422 34.344 16.281 1 52.94 563 ALA A CA 1
ATOM 4208 C C . ALA A 1 563 ? -23.859 34.438 16.781 1 52.94 563 ALA A C 1
ATOM 4210 O O . ALA A 1 563 ? -24.781 33.938 16.125 1 52.94 563 ALA A O 1
ATOM 4211 N N . THR A 1 564 ? -24.188 34.375 17.969 1 44.34 564 THR A N 1
ATOM 4212 C CA . THR A 1 564 ? -25.547 34.656 18.453 1 44.34 564 THR A CA 1
ATOM 4213 C C . THR A 1 564 ? -26.141 35.844 17.719 1 44.34 564 THR A C 1
ATOM 4215 O O . THR A 1 564 ? -25.531 36.906 17.656 1 44.34 564 THR A O 1
ATOM 4218 N N . ALA A 1 565 ? -27.094 35.5 16.859 1 44.81 565 ALA A N 1
ATOM 4219 C CA . ALA A 1 565 ? -27.953 36.594 16.344 1 44.81 565 ALA A CA 1
ATOM 4220 C C . ALA A 1 565 ? -28.406 37.5 17.469 1 44.81 565 ALA A C 1
ATOM 4222 O O . ALA A 1 565 ? -28.828 37.031 18.531 1 44.81 565 ALA A O 1
ATOM 4223 N N . PRO A 1 566 ? -28.172 38.75 17.328 1 31.89 566 PRO A N 1
ATOM 4224 C CA . PRO A 1 566 ? -28.891 39.531 18.328 1 31.89 566 PRO A CA 1
ATOM 4225 C C . PRO A 1 566 ? -30.359 39.125 18.438 1 31.89 566 PRO A C 1
ATOM 4227 O O . PRO A 1 566 ? -30.969 38.688 17.469 1 31.89 566 PRO A O 1
ATOM 4230 N N . ALA A 1 567 ? -30.766 38.75 19.641 1 39.94 567 ALA A N 1
ATOM 4231 C CA . ALA A 1 567 ? -32.188 38.562 19.797 1 39.94 567 ALA A CA 1
ATOM 4232 C C . ALA A 1 567 ? -33 39.656 19.125 1 39.94 567 ALA A C 1
ATOM 4234 O O . ALA A 1 567 ? -32.594 40.844 19.203 1 39.94 567 ALA A O 1
ATOM 4235 N N . PRO A 1 568 ? -33.906 39.25 18.094 1 35.91 568 PRO A N 1
ATOM 4236 C CA . PRO A 1 568 ? -34.75 40.312 17.578 1 35.91 568 PRO A CA 1
ATOM 4237 C C . PRO A 1 568 ? -35.188 41.312 18.656 1 35.91 568 PRO A C 1
ATOM 4239 O O . PRO A 1 568 ? -35.344 40.906 19.812 1 35.91 568 PRO A O 1
ATOM 4242 N N . GLN A 1 569 ? -34.75 42.531 18.547 1 31.66 569 GLN A N 1
ATOM 4243 C CA . GLN A 1 569 ? -35.406 43.531 19.359 1 31.66 569 GLN A CA 1
ATOM 4244 C C . GLN A 1 569 ? -36.938 43.375 19.328 1 31.66 569 GLN A C 1
ATOM 4246 O O . GLN A 1 569 ? -37.531 43.25 18.266 1 31.66 569 GLN A O 1
ATOM 4251 N N . GLN A 1 570 ? -37.469 42.625 20.375 1 37.09 570 GLN A N 1
ATOM 4252 C CA . GLN A 1 570 ? -38.906 42.625 20.641 1 37.09 570 GLN A CA 1
ATOM 4253 C C . GLN A 1 570 ? -39.5 44 20.328 1 37.09 570 GLN A C 1
ATOM 4255 O O . GLN A 1 570 ? -39.125 45 20.938 1 37.09 570 GLN A O 1
ATOM 4260 N N . ASP A 1 571 ? -39.688 44.281 19.031 1 30.16 571 ASP A N 1
ATOM 4261 C CA . ASP A 1 571 ? -40.594 45.438 18.828 1 30.16 571 ASP A CA 1
ATOM 4262 C C . ASP A 1 571 ? -41.75 45.406 19.812 1 30.16 571 ASP A C 1
ATOM 4264 O O . ASP A 1 571 ? -42.375 44.375 20 1 30.16 571 ASP A O 1
ATOM 4268 N N . ALA A 1 572 ? -41.719 46.312 20.859 1 40.06 572 ALA A N 1
ATOM 4269 C CA . ALA A 1 572 ? -42.812 46.781 21.719 1 40.06 572 ALA A CA 1
ATOM 4270 C C . ALA A 1 572 ? -44.094 46.938 20.938 1 40.06 572 ALA A C 1
ATOM 4272 O O . ALA A 1 572 ? -45.094 47.438 21.484 1 40.06 572 ALA A O 1
ATOM 4273 N N . ASP A 1 573 ? -44.375 46.156 19.797 1 26.56 573 ASP A N 1
ATOM 4274 C CA . ASP A 1 573 ? -45.812 46.281 19.562 1 26.56 573 ASP A CA 1
ATOM 4275 C C . ASP A 1 573 ? -46.594 45.312 20.422 1 26.56 573 ASP A C 1
ATOM 4277 O O . ASP A 1 573 ? -46.188 44.156 20.625 1 26.56 573 ASP A O 1
ATOM 4281 N N . MET B 1 1 ? -46.031 4.293 -5.895 1 39.81 1 MET B N 1
ATOM 4282 C CA . MET B 1 1 ? -44.969 5.312 -5.973 1 39.81 1 MET B CA 1
ATOM 4283 C C . MET B 1 1 ? -43.594 4.672 -5.98 1 39.81 1 MET B C 1
ATOM 4285 O O . MET B 1 1 ? -43.312 3.758 -5.203 1 39.81 1 MET B O 1
ATOM 4289 N N . SER B 1 2 ? -42.938 4.797 -7.07 1 53.25 2 SER B N 1
ATOM 4290 C CA . SER B 1 2 ? -41.688 4.082 -7.227 1 53.25 2 SER B CA 1
ATOM 4291 C C . SER B 1 2 ? -40.719 4.391 -6.078 1 53.25 2 SER B C 1
ATOM 4293 O O . SER B 1 2 ? -40.625 5.539 -5.637 1 53.25 2 SER B O 1
ATOM 4295 N N . GLU B 1 3 ? -40.281 3.469 -5.23 1 69.12 3 GLU B N 1
ATOM 4296 C CA . GLU B 1 3 ? -39.469 3.596 -4.016 1 69.12 3 GLU B CA 1
ATOM 4297 C C . GLU B 1 3 ? -38.219 4.402 -4.273 1 69.12 3 GLU B C 1
ATOM 4299 O O . GLU B 1 3 ? -37.5 4.168 -5.258 1 69.12 3 GLU B O 1
ATOM 4304 N N . LYS B 1 4 ? -38.094 5.621 -3.715 1 88.25 4 LYS B N 1
ATOM 4305 C CA . LYS B 1 4 ? -36.906 6.469 -3.752 1 88.25 4 LYS B CA 1
ATOM 4306 C C . LYS B 1 4 ? -35.719 5.742 -3.188 1 88.25 4 LYS B C 1
ATOM 4308 O O . LYS B 1 4 ? -35.75 5.234 -2.064 1 88.25 4 LYS B O 1
ATOM 4313 N N . ILE B 1 5 ? -34.75 5.5 -4.09 1 94.81 5 ILE B N 1
ATOM 4314 C CA . ILE B 1 5 ? -33.531 4.855 -3.613 1 94.81 5 ILE B CA 1
ATOM 4315 C C . ILE B 1 5 ? -32.344 5.758 -3.889 1 94.81 5 ILE B C 1
ATOM 4317 O O . ILE B 1 5 ? -32.344 6.523 -4.855 1 94.81 5 ILE B O 1
ATOM 4321 N N . THR B 1 6 ? -31.359 5.738 -3.025 1 97.12 6 THR B N 1
ATOM 4322 C CA . THR B 1 6 ? -30.125 6.48 -3.232 1 97.12 6 THR B CA 1
ATOM 4323 C C . THR B 1 6 ? -29.234 5.766 -4.238 1 97.12 6 THR B C 1
ATOM 4325 O O . THR B 1 6 ? -29.469 4.602 -4.574 1 97.12 6 THR B O 1
ATOM 4328 N N . GLY B 1 7 ? -28.25 6.5 -4.805 1 98.12 7 GLY B N 1
ATOM 4329 C CA . GLY B 1 7 ? -27.25 5.859 -5.656 1 98.12 7 GLY B CA 1
ATOM 4330 C C . GLY B 1 7 ? -26.547 4.695 -4.984 1 98.12 7 GLY B C 1
ATOM 4331 O O . GLY B 1 7 ? -26.266 3.682 -5.625 1 98.12 7 GLY B O 1
ATOM 4332 N N . GLY B 1 8 ? -26.219 4.863 -3.689 1 98.38 8 GLY B N 1
ATOM 4333 C CA . GLY B 1 8 ? -25.594 3.793 -2.934 1 98.38 8 GLY B CA 1
ATOM 4334 C C . GLY B 1 8 ? -26.453 2.539 -2.859 1 98.38 8 GLY B C 1
ATOM 4335 O O . GLY B 1 8 ? -25.938 1.428 -3.02 1 98.38 8 GLY B O 1
ATOM 4336 N N . GLN B 1 9 ? -27.719 2.686 -2.58 1 98.12 9 GLN B N 1
ATOM 4337 C CA . GLN B 1 9 ? -28.641 1.557 -2.568 1 98.12 9 GLN B CA 1
ATOM 4338 C C . GLN B 1 9 ? -28.703 0.887 -3.938 1 98.12 9 GLN B C 1
ATOM 4340 O O . GLN B 1 9 ? -28.766 -0.34 -4.031 1 98.12 9 GLN B O 1
ATOM 4345 N N . LEU B 1 10 ? -28.75 1.705 -4.996 1 98.12 10 LEU B N 1
ATOM 4346 C CA . LEU B 1 10 ? -28.781 1.166 -6.352 1 98.12 10 LEU B CA 1
ATOM 4347 C C . LEU B 1 10 ? -27.531 0.333 -6.633 1 98.12 10 LEU B C 1
ATOM 4349 O O . LEU B 1 10 ? -27.609 -0.734 -7.246 1 98.12 10 LEU B O 1
ATOM 4353 N N . VAL B 1 11 ? -26.312 0.803 -6.223 1 98.75 11 VAL B N 1
ATOM 4354 C CA . VAL B 1 11 ? -25.062 0.074 -6.383 1 98.75 11 VAL B CA 1
ATOM 4355 C C . VAL B 1 11 ? -25.172 -1.3 -5.727 1 98.75 11 VAL B C 1
ATOM 4357 O O . VAL B 1 11 ? -24.844 -2.316 -6.336 1 98.75 11 VAL B O 1
ATOM 4360 N N . VAL B 1 12 ? -25.688 -1.371 -4.512 1 98.75 12 VAL B N 1
ATOM 4361 C CA . VAL B 1 12 ? -25.75 -2.613 -3.75 1 98.75 12 VAL B CA 1
ATOM 4362 C C . VAL B 1 12 ? -26.766 -3.557 -4.391 1 98.75 12 VAL B C 1
ATOM 4364 O O . VAL B 1 12 ? -26.531 -4.762 -4.484 1 98.75 12 VAL B O 1
ATOM 4367 N N . LYS B 1 13 ? -27.906 -2.998 -4.84 1 98.12 13 LYS B N 1
ATOM 4368 C CA . LYS B 1 13 ? -28.891 -3.816 -5.539 1 98.12 13 LYS B CA 1
ATOM 4369 C C . LYS B 1 13 ? -28.312 -4.414 -6.812 1 98.12 13 LYS B C 1
ATOM 4371 O O . LYS B 1 13 ? -28.578 -5.57 -7.145 1 98.12 13 LYS B O 1
ATOM 4376 N N . MET B 1 14 ? -27.531 -3.615 -7.512 1 98.31 14 MET B N 1
ATOM 4377 C CA . MET B 1 14 ? -26.859 -4.098 -8.711 1 98.31 14 MET B CA 1
ATOM 4378 C C . MET B 1 14 ? -25.891 -5.219 -8.375 1 98.31 14 MET B C 1
ATOM 4380 O O . MET B 1 14 ? -25.812 -6.223 -9.078 1 98.31 14 MET B O 1
ATOM 4384 N N . LEU B 1 15 ? -25.078 -5.043 -7.316 1 98.75 15 LEU B N 1
ATOM 4385 C CA . LEU B 1 15 ? -24.141 -6.078 -6.891 1 98.75 15 LEU B CA 1
ATOM 4386 C C . LEU B 1 15 ? -24.875 -7.387 -6.602 1 98.75 15 LEU B C 1
ATOM 4388 O O . LEU B 1 15 ? -24.438 -8.453 -7.027 1 98.75 15 LEU B O 1
ATOM 4392 N N . GLU B 1 16 ? -25.984 -7.266 -5.895 1 98.25 16 GLU B N 1
ATOM 4393 C CA . GLU B 1 16 ? -26.797 -8.445 -5.582 1 98.25 16 GLU B CA 1
ATOM 4394 C C . GLU B 1 16 ? -27.312 -9.109 -6.852 1 98.25 16 GLU B C 1
ATOM 4396 O O . GLU B 1 16 ? -27.234 -10.336 -6.992 1 98.25 16 GLU B O 1
ATOM 4401 N N . SER B 1 17 ? -27.844 -8.281 -7.734 1 98 17 SER B N 1
ATOM 4402 C CA . SER B 1 17 ? -28.375 -8.781 -9 1 98 17 SER B CA 1
ATOM 4403 C C . SER B 1 17 ? -27.312 -9.508 -9.797 1 98 17 SER B C 1
ATOM 4405 O O . SER B 1 17 ? -27.594 -10.5 -10.477 1 98 17 SER B O 1
ATOM 4407 N N . LEU B 1 18 ? -26.062 -9.055 -9.68 1 98.31 18 LEU B N 1
ATOM 4408 C CA . LEU B 1 18 ? -24.938 -9.609 -10.422 1 98.31 18 LEU B CA 1
ATOM 4409 C C . LEU B 1 18 ? -24.344 -10.812 -9.695 1 98.31 18 LEU B C 1
ATOM 4411 O O . LEU B 1 18 ? -23.391 -11.43 -10.188 1 98.31 18 LEU B O 1
ATOM 4415 N N . GLY B 1 19 ? -24.812 -11.156 -8.5 1 97.62 19 GLY B N 1
ATOM 4416 C CA . GLY B 1 19 ? -24.438 -12.367 -7.797 1 97.62 19 GLY B CA 1
ATOM 4417 C C . GLY B 1 19 ? -23.281 -12.172 -6.844 1 97.62 19 GLY B C 1
ATOM 4418 O O . GLY B 1 19 ? -22.672 -13.141 -6.391 1 97.62 19 GLY B O 1
ATOM 4419 N N . VAL B 1 20 ? -22.938 -10.906 -6.566 1 98.62 20 VAL B N 1
ATOM 4420 C CA . VAL B 1 20 ? -21.859 -10.633 -5.621 1 98.62 20 VAL B CA 1
ATOM 4421 C C . VAL B 1 20 ? -22.328 -10.961 -4.203 1 98.62 20 VAL B C 1
ATOM 4423 O O . VAL B 1 20 ? -23.406 -10.555 -3.783 1 98.62 20 VAL B O 1
ATOM 4426 N N . THR B 1 21 ? -21.469 -11.68 -3.484 1 98.5 21 THR B N 1
ATOM 4427 C CA . THR B 1 21 ? -21.859 -12.109 -2.148 1 98.5 21 THR B CA 1
ATOM 4428 C C . THR B 1 21 ? -20.891 -11.594 -1.098 1 98.5 21 THR B C 1
ATOM 4430 O O . THR B 1 21 ? -21.172 -11.641 0.101 1 98.5 21 THR B O 1
ATOM 4433 N N . HIS B 1 22 ? -19.734 -11.125 -1.51 1 98.75 22 HIS B N 1
ATOM 4434 C CA . HIS B 1 22 ? -18.734 -10.695 -0.545 1 98.75 22 HIS B CA 1
ATOM 4435 C C . HIS B 1 22 ? -18.125 -9.352 -0.94 1 98.75 22 HIS B C 1
ATOM 4437 O O . HIS B 1 22 ? -17.828 -9.117 -2.115 1 98.75 22 HIS B O 1
ATOM 4443 N N . VAL B 1 23 ? -18.031 -8.477 0.01 1 98.88 23 VAL B N 1
ATOM 4444 C CA . VAL B 1 23 ? -17.344 -7.191 -0.077 1 98.88 23 VAL B CA 1
ATOM 4445 C C . VAL B 1 23 ? -16.25 -7.109 0.992 1 98.88 23 VAL B C 1
ATOM 4447 O O . VAL B 1 23 ? -16.516 -7.387 2.166 1 98.88 23 VAL B O 1
ATOM 4450 N N . PHE B 1 24 ? -15.031 -6.816 0.557 1 98.88 24 PHE B N 1
ATOM 4451 C CA . PHE B 1 24 ? -13.891 -6.609 1.447 1 98.88 24 PHE B CA 1
ATOM 4452 C C . PHE B 1 24 ? -13.461 -5.148 1.438 1 98.88 24 PHE B C 1
ATOM 4454 O O . PHE B 1 24 ? -13.422 -4.512 0.384 1 98.88 24 PHE B O 1
ATOM 4461 N N . GLY B 1 25 ? -13.188 -4.574 2.594 1 98.5 25 GLY B N 1
ATOM 4462 C CA . GLY B 1 25 ? -12.711 -3.207 2.482 1 98.5 25 GLY B CA 1
ATOM 4463 C C . GLY B 1 25 ? -12.531 -2.525 3.826 1 98.5 25 GLY B C 1
ATOM 4464 O O . GLY B 1 25 ? -12.727 -3.146 4.875 1 98.5 25 GLY B O 1
ATOM 4465 N N . VAL B 1 26 ? -11.992 -1.319 3.811 1 98.12 26 VAL B N 1
ATOM 4466 C CA . VAL B 1 26 ? -11.969 -0.359 4.91 1 98.12 26 VAL B CA 1
ATOM 4467 C C . VAL B 1 26 ? -13.008 0.734 4.668 1 98.12 26 VAL B C 1
ATOM 4469 O O . VAL B 1 26 ? -13.008 1.375 3.613 1 98.12 26 VAL B O 1
ATOM 4472 N N . VAL B 1 27 ? -13.859 0.935 5.652 1 96.94 27 VAL B N 1
ATOM 4473 C CA . VAL B 1 27 ? -14.938 1.91 5.496 1 96.94 27 VAL B CA 1
ATOM 4474 C C . VAL B 1 27 ? -14.391 3.32 5.691 1 96.94 27 VAL B C 1
ATOM 4476 O O . VAL B 1 27 ? -13.594 3.564 6.605 1 96.94 27 VAL B O 1
ATOM 4479 N N . GLY B 1 28 ? -14.656 4.141 4.797 1 95.75 28 GLY B N 1
ATOM 4480 C CA . GLY B 1 28 ? -14.336 5.559 4.891 1 95.75 28 GLY B CA 1
ATOM 4481 C C . GLY B 1 28 ? -15.531 6.457 4.66 1 95.75 28 GLY B C 1
ATOM 4482 O O . GLY B 1 28 ? -16.594 5.984 4.25 1 95.75 28 GLY B O 1
ATOM 4483 N N . GLY B 1 29 ? -15.344 7.711 4.969 1 94.44 29 GLY B N 1
ATOM 4484 C CA . GLY B 1 29 ? -16.438 8.664 4.922 1 94.44 29 GLY B CA 1
ATOM 4485 C C . GLY B 1 29 ? -17.172 8.672 3.592 1 94.44 29 GLY B C 1
ATOM 4486 O O . GLY B 1 29 ? -18.406 8.727 3.557 1 94.44 29 GLY B O 1
ATOM 4487 N N . GLN B 1 30 ? -16.469 8.531 2.51 1 96.19 30 GLN B N 1
ATOM 4488 C CA . GLN B 1 30 ? -17.062 8.648 1.188 1 96.19 30 GLN B CA 1
ATOM 4489 C C . GLN B 1 30 ? -17.844 7.387 0.821 1 96.19 30 GLN B C 1
ATOM 4491 O O . GLN B 1 30 ? -18.641 7.391 -0.125 1 96.19 30 GLN B O 1
ATOM 4496 N N . THR B 1 31 ? -17.625 6.281 1.507 1 97.69 31 THR B N 1
ATOM 4497 C CA . THR B 1 31 ? -18.203 5 1.113 1 97.69 31 THR B CA 1
ATOM 4498 C C . THR B 1 31 ? -19.484 4.723 1.891 1 97.69 31 THR B C 1
ATOM 4500 O O . THR B 1 31 ? -20.141 3.705 1.664 1 97.69 31 THR B O 1
ATOM 4503 N N . LEU B 1 32 ? -19.891 5.562 2.834 1 97.88 32 LEU B N 1
ATOM 4504 C CA . LEU B 1 32 ? -20.875 5.238 3.867 1 97.88 32 LEU B CA 1
ATOM 4505 C C . LEU B 1 32 ? -22.25 4.961 3.254 1 97.88 32 LEU B C 1
ATOM 4507 O O . LEU B 1 32 ? -23 4.121 3.756 1 97.88 32 LEU B O 1
ATOM 4511 N N . ALA B 1 33 ? -22.609 5.633 2.139 1 97.81 33 ALA B N 1
ATOM 4512 C CA . ALA B 1 33 ? -23.906 5.383 1.512 1 97.81 33 ALA B CA 1
ATOM 4513 C C . ALA B 1 33 ? -23.984 3.953 0.984 1 97.81 33 ALA B C 1
ATOM 4515 O O . ALA B 1 33 ? -25.047 3.318 1.065 1 97.81 33 ALA B O 1
ATOM 4516 N N . ILE B 1 34 ? -22.891 3.477 0.469 1 98.56 34 ILE B N 1
ATOM 4517 C CA . ILE B 1 34 ? -22.859 2.117 -0.059 1 98.56 34 ILE B CA 1
ATOM 4518 C C . ILE B 1 34 ? -22.812 1.116 1.094 1 98.56 34 ILE B C 1
ATOM 4520 O O . ILE B 1 34 ? -23.578 0.144 1.104 1 98.56 34 ILE B O 1
ATOM 4524 N N . THR B 1 35 ? -21.953 1.346 2.084 1 98.19 35 THR B N 1
ATOM 4525 C CA . THR B 1 35 ? -21.797 0.376 3.162 1 98.19 35 THR B CA 1
ATOM 4526 C C . THR B 1 35 ? -23.047 0.307 4.02 1 98.19 35 THR B C 1
ATOM 4528 O O . THR B 1 35 ? -23.438 -0.768 4.492 1 98.19 35 THR B O 1
ATOM 4531 N N . ASP B 1 36 ? -23.734 1.479 4.227 1 98.19 36 ASP B N 1
ATOM 4532 C CA . ASP B 1 36 ? -25 1.465 4.945 1 98.19 36 ASP B CA 1
ATOM 4533 C C . ASP B 1 36 ? -26.031 0.611 4.215 1 98.19 36 ASP B C 1
ATOM 4535 O O . ASP B 1 36 ? -26.797 -0.125 4.844 1 98.19 36 ASP B O 1
ATOM 4539 N N . ALA B 1 37 ? -26.047 0.714 2.895 1 98.19 37 ALA B N 1
ATOM 4540 C CA . ALA B 1 37 ? -26.984 -0.06 2.082 1 98.19 37 ALA B CA 1
ATOM 4541 C C . ALA B 1 37 ? -26.719 -1.557 2.217 1 98.19 37 ALA B C 1
ATOM 4543 O O . ALA B 1 37 ? -27.641 -2.371 2.096 1 98.19 37 ALA B O 1
ATOM 4544 N N . ILE B 1 38 ? -25.484 -1.961 2.457 1 98.5 38 ILE B N 1
ATOM 4545 C CA . ILE B 1 38 ? -25.125 -3.367 2.615 1 98.5 38 ILE B CA 1
ATOM 4546 C C . ILE B 1 38 ? -25.781 -3.924 3.879 1 98.5 38 ILE B C 1
ATOM 4548 O O . ILE B 1 38 ? -26.188 -5.09 3.912 1 98.5 38 ILE B O 1
ATOM 4552 N N . ILE B 1 39 ? -25.938 -3.059 4.98 1 98 39 ILE B N 1
ATOM 4553 C CA . ILE B 1 39 ? -26.578 -3.494 6.215 1 98 39 ILE B CA 1
ATOM 4554 C C . ILE B 1 39 ? -27.969 -4.062 5.898 1 98 39 ILE B C 1
ATOM 4556 O O . ILE B 1 39 ? -28.375 -5.066 6.48 1 98 39 ILE B O 1
ATOM 4560 N N . ASP B 1 40 ? -28.625 -3.502 4.91 1 97.56 40 ASP B N 1
ATOM 4561 C CA . ASP B 1 40 ? -29.984 -3.889 4.562 1 97.56 40 ASP B CA 1
ATOM 4562 C C . ASP B 1 40 ? -29.984 -5.027 3.545 1 97.56 40 ASP B C 1
ATOM 4564 O O . ASP B 1 40 ? -31.047 -5.41 3.039 1 97.56 40 ASP B O 1
ATOM 4568 N N . THR B 1 41 ? -28.844 -5.543 3.213 1 97.75 41 THR B N 1
ATOM 4569 C CA . THR B 1 41 ? -28.703 -6.574 2.188 1 97.75 41 THR B CA 1
ATOM 4570 C C . THR B 1 41 ? -27.953 -7.785 2.732 1 97.75 41 THR B C 1
ATOM 4572 O O . THR B 1 41 ? -26.797 -8.008 2.389 1 97.75 41 THR B O 1
ATOM 4575 N N . PRO B 1 42 ? -28.578 -8.648 3.416 1 96.44 42 PRO B N 1
ATOM 4576 C CA . PRO B 1 42 ? -27.922 -9.75 4.129 1 96.44 42 PRO B CA 1
ATOM 4577 C C . PRO B 1 42 ? -27.266 -10.758 3.188 1 96.44 42 PRO B C 1
ATOM 4579 O O . PRO B 1 42 ? -26.438 -11.57 3.621 1 96.44 42 PRO B O 1
ATOM 4582 N N . SER B 1 43 ? -27.656 -10.742 1.891 1 97.31 43 SER B N 1
ATOM 4583 C CA . SER B 1 43 ? -27.031 -11.648 0.927 1 97.31 43 SER B CA 1
ATOM 4584 C C . SER B 1 43 ? -25.594 -11.258 0.645 1 97.31 43 SER B C 1
ATOM 4586 O O . SER B 1 43 ? -24.844 -12.031 0.053 1 97.31 43 SER B O 1
ATOM 4588 N N . ILE B 1 44 ? -25.172 -10.094 1.047 1 98.38 44 ILE B N 1
ATOM 4589 C CA . ILE B 1 44 ? -23.812 -9.625 0.858 1 98.38 44 ILE B CA 1
ATOM 4590 C C . ILE B 1 44 ? -23.109 -9.508 2.213 1 98.38 44 ILE B C 1
ATOM 4592 O O . ILE B 1 44 ? -23.547 -8.742 3.078 1 98.38 44 ILE B O 1
ATOM 4596 N N . GLU B 1 45 ? -22.078 -10.25 2.4 1 98.31 45 GLU B N 1
ATOM 4597 C CA . GLU B 1 45 ? -21.266 -10.156 3.609 1 98.31 45 GLU B CA 1
ATOM 4598 C C . GLU B 1 45 ? -20.172 -9.109 3.455 1 98.31 45 GLU B C 1
ATOM 4600 O O . GLU B 1 45 ? -19.469 -9.094 2.447 1 98.31 45 GLU B O 1
ATOM 4605 N N . PHE B 1 46 ? -20.094 -8.234 4.395 1 98.31 46 PHE B N 1
ATOM 4606 C CA . PHE B 1 46 ? -19 -7.273 4.449 1 98.31 46 PHE B CA 1
ATOM 4607 C C . PHE B 1 46 ? -17.922 -7.727 5.434 1 98.31 46 PHE B C 1
ATOM 4609 O O . PHE B 1 46 ? -18.188 -7.852 6.633 1 98.31 46 PHE B O 1
ATOM 4616 N N . VAL B 1 47 ? -16.734 -8.062 4.941 1 98.12 47 VAL B N 1
ATOM 4617 C CA . VAL B 1 47 ? -15.57 -8.344 5.77 1 98.12 47 VAL B CA 1
ATOM 4618 C C . VAL B 1 47 ? -14.641 -7.133 5.785 1 98.12 47 VAL B C 1
ATOM 4620 O O . VAL B 1 47 ? -13.961 -6.852 4.793 1 98.12 47 VAL B O 1
ATOM 4623 N N . HIS B 1 48 ? -14.625 -6.391 6.852 1 96.06 48 HIS B N 1
ATOM 4624 C CA . HIS B 1 48 ? -13.75 -5.23 6.848 1 96.06 48 HIS B CA 1
ATOM 4625 C C . HIS B 1 48 ? -12.344 -5.602 7.312 1 96.06 48 HIS B C 1
ATOM 4627 O O . HIS B 1 48 ? -12.18 -6.438 8.203 1 96.06 48 HIS B O 1
ATOM 4633 N N . THR B 1 49 ? -11.391 -5.062 6.629 1 98.31 49 THR B N 1
ATOM 4634 C CA . THR B 1 49 ? -9.969 -5.379 6.77 1 98.31 49 THR B CA 1
ATOM 4635 C C . THR B 1 49 ? -9.25 -4.293 7.566 1 98.31 49 THR B C 1
ATOM 4637 O O . THR B 1 49 ? -9.836 -3.258 7.887 1 98.31 49 THR B O 1
ATOM 4640 N N . ARG B 1 50 ? -8.016 -4.555 7.949 1 98.06 50 ARG B N 1
ATOM 4641 C CA . ARG B 1 50 ? -7.16 -3.588 8.625 1 98.06 50 ARG B CA 1
ATOM 4642 C C . ARG B 1 50 ? -6.488 -2.658 7.621 1 98.06 50 ARG B C 1
ATOM 4644 O O . ARG B 1 50 ? -6.062 -1.556 7.977 1 98.06 50 ARG B O 1
ATOM 4651 N N . HIS B 1 51 ? -6.34 -3.062 6.434 1 98.5 51 HIS B N 1
ATOM 4652 C CA . HIS B 1 51 ? -5.703 -2.307 5.363 1 98.5 51 HIS B CA 1
ATOM 4653 C C . HIS B 1 51 ? -6.387 -2.568 4.023 1 98.5 51 HIS B C 1
ATOM 4655 O O . HIS B 1 51 ? -6.754 -3.705 3.721 1 98.5 51 HIS B O 1
ATOM 4661 N N . GLU B 1 52 ? -6.562 -1.605 3.193 1 98.69 52 GLU B N 1
ATOM 4662 C CA . GLU B 1 52 ? -7.211 -1.755 1.894 1 98.69 52 GLU B CA 1
ATOM 4663 C C . GLU B 1 52 ? -6.426 -2.707 0.993 1 98.69 52 GLU B C 1
ATOM 4665 O O . GLU B 1 52 ? -7.016 -3.439 0.195 1 98.69 52 GLU B O 1
ATOM 4670 N N . GLY B 1 53 ? -5.062 -2.705 1.095 1 98.56 53 GLY B N 1
ATOM 4671 C CA . GLY B 1 53 ? -4.27 -3.664 0.343 1 98.56 53 GLY B CA 1
ATOM 4672 C C . GLY B 1 53 ? -4.707 -5.102 0.563 1 98.56 53 GLY B C 1
ATOM 4673 O O . GLY B 1 53 ? -4.754 -5.891 -0.381 1 98.56 53 GLY B O 1
ATOM 4674 N N . ALA B 1 54 ? -5.031 -5.48 1.82 1 98.75 54 ALA B N 1
ATOM 4675 C CA . ALA B 1 54 ? -5.527 -6.816 2.145 1 98.75 54 ALA B CA 1
ATOM 4676 C C . ALA B 1 54 ? -6.891 -7.066 1.502 1 98.75 54 ALA B C 1
ATOM 4678 O O . ALA B 1 54 ? -7.176 -8.18 1.06 1 98.75 54 ALA B O 1
ATOM 4679 N N . ALA B 1 55 ? -7.727 -6.023 1.44 1 98.88 55 ALA B N 1
ATOM 4680 C CA . ALA B 1 55 ? -9.039 -6.145 0.804 1 98.88 55 ALA B CA 1
ATOM 4681 C C . ALA B 1 55 ? -8.898 -6.512 -0.669 1 98.88 55 ALA B C 1
ATOM 4683 O O . ALA B 1 55 ? -9.617 -7.387 -1.167 1 98.88 55 ALA B O 1
ATOM 4684 N N . ALA B 1 56 ? -7.977 -5.82 -1.337 1 98.88 56 ALA B N 1
ATOM 4685 C CA . ALA B 1 56 ? -7.746 -6.105 -2.75 1 98.88 56 ALA B CA 1
ATOM 4686 C C . ALA B 1 56 ? -7.223 -7.527 -2.941 1 98.88 56 ALA B C 1
ATOM 4688 O O . ALA B 1 56 ? -7.629 -8.219 -3.879 1 98.88 56 ALA B O 1
ATOM 4689 N N . VAL B 1 57 ? -6.324 -7.988 -2.076 1 98.88 57 VAL B N 1
ATOM 4690 C CA . VAL B 1 57 ? -5.801 -9.352 -2.15 1 98.88 57 VAL B CA 1
ATOM 4691 C C . VAL B 1 57 ? -6.926 -10.352 -1.896 1 98.88 57 VAL B C 1
ATOM 4693 O O . VAL B 1 57 ? -6.988 -11.398 -2.541 1 98.88 57 VAL B O 1
ATOM 4696 N N . MET B 1 58 ? -7.816 -10.031 -0.918 1 98.94 58 MET B N 1
ATOM 4697 C CA . MET B 1 58 ? -8.938 -10.922 -0.636 1 98.94 58 MET B CA 1
ATOM 4698 C C . MET B 1 58 ? -9.852 -11.055 -1.851 1 98.94 58 MET B C 1
ATOM 4700 O O . MET B 1 58 ? -10.289 -12.148 -2.189 1 98.94 58 MET B O 1
ATOM 4704 N N . ALA B 1 59 ? -10.102 -9.93 -2.531 1 98.94 59 ALA B N 1
ATOM 4705 C CA . ALA B 1 59 ? -10.906 -9.984 -3.75 1 98.94 59 ALA B CA 1
ATOM 4706 C C . ALA B 1 59 ? -10.219 -10.812 -4.828 1 98.94 59 ALA B C 1
ATOM 4708 O O . ALA B 1 59 ? -10.867 -11.594 -5.531 1 98.94 59 ALA B O 1
ATOM 4709 N N . ASP B 1 60 ? -8.914 -10.695 -4.957 1 98.75 60 ASP B N 1
ATOM 4710 C CA . ASP B 1 60 ? -8.109 -11.492 -5.883 1 98.75 60 ASP B CA 1
ATOM 4711 C C . ASP B 1 60 ? -8.258 -12.984 -5.59 1 98.75 60 ASP B C 1
ATOM 4713 O O . ASP B 1 60 ? -8.656 -13.758 -6.461 1 98.75 60 ASP B O 1
ATOM 4717 N N . ALA B 1 61 ? -7.988 -13.367 -4.32 1 98.69 61 ALA B N 1
ATOM 4718 C CA . ALA B 1 61 ? -8.031 -14.766 -3.918 1 98.69 61 ALA B CA 1
ATOM 4719 C C . ALA B 1 61 ? -9.438 -15.344 -4.082 1 98.69 61 ALA B C 1
ATOM 4721 O O . ALA B 1 61 ? -9.602 -16.484 -4.535 1 98.69 61 ALA B O 1
ATOM 4722 N N . TYR B 1 62 ? -10.445 -14.562 -3.738 1 98.69 62 TYR B N 1
ATOM 4723 C CA . TYR B 1 62 ? -11.828 -14.984 -3.893 1 98.69 62 TYR B CA 1
ATOM 4724 C C . TYR B 1 62 ? -12.141 -15.305 -5.352 1 98.69 62 TYR B C 1
ATOM 4726 O O . TYR B 1 62 ? -12.734 -16.344 -5.652 1 98.69 62 TYR B O 1
ATOM 4734 N N . GLY B 1 63 ? -11.742 -14.383 -6.211 1 98.25 63 GLY B N 1
ATOM 4735 C CA . GLY B 1 63 ? -11.961 -14.586 -7.637 1 98.25 63 GLY B CA 1
ATOM 4736 C C . GLY B 1 63 ? -11.281 -15.828 -8.172 1 98.25 63 GLY B C 1
ATOM 4737 O O . GLY B 1 63 ? -11.859 -16.562 -8.984 1 98.25 63 GLY B O 1
ATOM 4738 N N . ARG B 1 64 ? -10.055 -16.109 -7.719 1 97.44 64 ARG B N 1
ATOM 4739 C CA . ARG B 1 64 ? -9.305 -17.281 -8.164 1 97.44 64 ARG B CA 1
ATOM 4740 C C . ARG B 1 64 ? -9.969 -18.562 -7.703 1 97.44 64 ARG B C 1
ATOM 4742 O O . ARG B 1 64 ? -10.039 -19.547 -8.453 1 97.44 64 ARG B O 1
ATOM 4749 N N . LEU B 1 65 ? -10.461 -18.547 -6.477 1 97 65 LEU B N 1
ATOM 4750 C CA . LEU B 1 65 ? -10.945 -19.766 -5.836 1 97 65 LEU B CA 1
ATOM 4751 C C . LEU B 1 65 ? -12.367 -20.094 -6.273 1 97 65 LEU B C 1
ATOM 4753 O O . LEU B 1 65 ? -12.758 -21.266 -6.32 1 97 65 LEU B O 1
ATOM 4757 N N . THR B 1 66 ? -13.141 -19.031 -6.656 1 96.5 66 THR B N 1
ATOM 4758 C CA . THR B 1 66 ? -14.562 -19.25 -6.891 1 96.5 66 THR B CA 1
ATOM 4759 C C . THR B 1 66 ? -14.914 -19 -8.359 1 96.5 66 THR B C 1
ATOM 4761 O O . THR B 1 66 ? -16 -19.391 -8.812 1 96.5 66 THR B O 1
ATOM 4764 N N . ARG B 1 67 ? -14.016 -18.25 -9.047 1 94.38 67 ARG B N 1
ATOM 4765 C CA . ARG B 1 67 ? -14.234 -17.828 -10.43 1 94.38 67 ARG B CA 1
ATOM 4766 C C . ARG B 1 67 ? -15.344 -16.797 -10.516 1 94.38 67 ARG B C 1
ATOM 4768 O O . ARG B 1 67 ? -15.875 -16.531 -11.602 1 94.38 67 ARG B O 1
ATOM 4775 N N . ARG B 1 68 ? -15.781 -16.266 -9.359 1 95.88 68 ARG B N 1
ATOM 4776 C CA . ARG B 1 68 ? -16.734 -15.164 -9.25 1 95.88 68 ARG B CA 1
ATOM 4777 C C . ARG B 1 68 ? -16.094 -13.945 -8.609 1 95.88 68 ARG B C 1
ATOM 4779 O O . ARG B 1 68 ? -15.258 -14.078 -7.707 1 95.88 68 ARG B O 1
ATOM 4786 N N . PRO B 1 69 ? -16.562 -12.781 -9.086 1 98.31 69 PRO B N 1
ATOM 4787 C CA . PRO B 1 69 ? -15.914 -11.594 -8.523 1 98.31 69 PRO B CA 1
ATOM 4788 C C . PRO B 1 69 ? -16.453 -11.234 -7.137 1 98.31 69 PRO B C 1
ATOM 4790 O O . PRO B 1 69 ? -17.641 -11.383 -6.875 1 98.31 69 PRO B O 1
ATOM 4793 N N . ALA B 1 70 ? -15.586 -10.906 -6.215 1 98.81 70 ALA B N 1
ATOM 4794 C CA . ALA B 1 70 ? -15.906 -10.148 -5.008 1 98.81 70 ALA B CA 1
ATOM 4795 C C . ALA B 1 70 ? -15.547 -8.672 -5.172 1 98.81 70 ALA B C 1
ATOM 4797 O O . ALA B 1 70 ? -14.969 -8.281 -6.191 1 98.81 70 ALA B O 1
ATOM 4798 N N . VAL B 1 71 ? -16.016 -7.891 -4.242 1 98.88 71 VAL B N 1
ATOM 4799 C CA . VAL B 1 71 ? -15.766 -6.457 -4.293 1 98.88 71 VAL B CA 1
ATOM 4800 C C . VAL B 1 71 ? -14.672 -6.094 -3.293 1 98.88 71 VAL B C 1
ATOM 4802 O O . VAL B 1 71 ? -14.648 -6.605 -2.172 1 98.88 71 VAL B O 1
ATOM 4805 N N . ALA B 1 72 ? -13.672 -5.324 -3.697 1 98.94 72 ALA B N 1
ATOM 4806 C CA . ALA B 1 72 ? -12.836 -4.539 -2.791 1 98.94 72 ALA B CA 1
ATOM 4807 C C . ALA B 1 72 ? -13.25 -3.07 -2.801 1 98.94 72 ALA B C 1
ATOM 4809 O O . ALA B 1 72 ? -13.297 -2.439 -3.859 1 98.94 72 ALA B O 1
ATOM 4810 N N . ILE B 1 73 ? -13.602 -2.504 -1.644 1 98.81 73 ILE B N 1
ATOM 4811 C CA . ILE B 1 73 ? -14.125 -1.146 -1.584 1 98.81 73 ILE B CA 1
ATOM 4812 C C . ILE B 1 73 ? -13.219 -0.278 -0.715 1 98.81 73 ILE B C 1
ATOM 4814 O O . ILE B 1 73 ? -12.703 -0.736 0.308 1 98.81 73 ILE B O 1
ATOM 4818 N N . ALA B 1 74 ? -12.922 0.899 -1.132 1 98.44 74 ALA B N 1
ATOM 4819 C CA . ALA B 1 74 ? -12.117 1.857 -0.375 1 98.44 74 ALA B CA 1
ATOM 4820 C C . ALA B 1 74 ? -12.609 3.283 -0.604 1 98.44 74 ALA B C 1
ATOM 4822 O O . ALA B 1 74 ? -13.25 3.572 -1.617 1 98.44 74 ALA B O 1
ATOM 4823 N N . THR B 1 75 ? -12.336 4.16 0.364 1 97.19 75 THR B N 1
ATOM 4824 C CA . THR B 1 75 ? -12.617 5.586 0.268 1 97.19 75 THR B CA 1
ATOM 4825 C C . THR B 1 75 ? -11.625 6.273 -0.663 1 97.19 75 THR B C 1
ATOM 4827 O O . THR B 1 75 ? -10.883 5.605 -1.387 1 97.19 75 THR B O 1
ATOM 4830 N N . THR B 1 76 ? -11.641 7.582 -0.744 1 95.88 76 THR B N 1
ATOM 4831 C CA . THR B 1 76 ? -10.852 8.391 -1.665 1 95.88 76 THR B CA 1
ATOM 4832 C C . THR B 1 76 ? -9.398 8.477 -1.207 1 95.88 76 THR B C 1
ATOM 4834 O O . THR B 1 76 ? -9.086 8.125 -0.068 1 95.88 76 THR B O 1
ATOM 4837 N N . GLY B 1 77 ? -8.523 8.867 -2.143 1 96.44 77 GLY B N 1
ATOM 4838 C CA . GLY B 1 77 ? -7.16 9.242 -1.819 1 96.44 77 GLY B CA 1
ATOM 4839 C C . GLY B 1 77 ? -6.336 8.086 -1.282 1 96.44 77 GLY B C 1
ATOM 4840 O O . GLY B 1 77 ? -6.105 7.098 -1.986 1 96.44 77 GLY B O 1
ATOM 4841 N N . PRO B 1 78 ? -5.965 8.188 0.02 1 97.31 78 PRO B N 1
ATOM 4842 C CA . PRO B 1 78 ? -5.113 7.145 0.599 1 97.31 78 PRO B CA 1
ATOM 4843 C C . PRO B 1 78 ? -5.777 5.77 0.608 1 97.31 78 PRO B C 1
ATOM 4845 O O . PRO B 1 78 ? -5.117 4.758 0.372 1 97.31 78 PRO B O 1
ATOM 4848 N N . GLY B 1 79 ? -7.078 5.754 0.886 1 97.94 79 GLY B N 1
ATOM 4849 C CA . GLY B 1 79 ? -7.766 4.473 0.818 1 97.94 79 GLY B CA 1
ATOM 4850 C C . GLY B 1 79 ? -7.652 3.807 -0.541 1 97.94 79 GLY B C 1
ATOM 4851 O O . GLY B 1 79 ? -7.32 2.623 -0.633 1 97.94 79 GLY B O 1
ATOM 4852 N N . ALA B 1 80 ? -7.918 4.586 -1.561 1 98.25 80 ALA B N 1
ATOM 4853 C CA . ALA B 1 80 ? -7.879 4.07 -2.926 1 98.25 80 ALA B CA 1
ATOM 4854 C C . ALA B 1 80 ? -6.469 3.635 -3.311 1 98.25 80 ALA B C 1
ATOM 4856 O O . ALA B 1 80 ? -6.277 2.543 -3.854 1 98.25 80 ALA B O 1
ATOM 4857 N N . THR B 1 81 ? -5.473 4.445 -3.045 1 98.12 81 THR B N 1
ATOM 4858 C CA . THR B 1 81 ? -4.109 4.152 -3.473 1 98.12 81 THR B CA 1
ATOM 4859 C C . THR B 1 81 ? -3.562 2.928 -2.744 1 98.12 81 THR B C 1
ATOM 4861 O O . THR B 1 81 ? -2.693 2.225 -3.264 1 98.12 81 THR B O 1
ATOM 4864 N N . ASN B 1 82 ? -4.07 2.621 -1.569 1 98.56 82 ASN B N 1
ATOM 4865 C CA . ASN B 1 82 ? -3.658 1.441 -0.815 1 98.56 82 ASN B CA 1
ATOM 4866 C C . ASN B 1 82 ? -4.105 0.153 -1.5 1 98.56 82 ASN B C 1
ATOM 4868 O O . ASN B 1 82 ? -3.586 -0.924 -1.205 1 98.56 82 ASN B O 1
ATOM 4872 N N . LEU B 1 83 ? -5.074 0.217 -2.426 1 98.75 83 LEU B N 1
ATOM 4873 C CA . LEU B 1 83 ? -5.602 -0.965 -3.096 1 98.75 83 LEU B CA 1
ATOM 4874 C C . LEU B 1 83 ? -4.652 -1.438 -4.191 1 98.75 83 LEU B C 1
ATOM 4876 O O . LEU B 1 83 ? -4.738 -2.584 -4.641 1 98.75 83 LEU B O 1
ATOM 4880 N N . LEU B 1 84 ? -3.762 -0.634 -4.633 1 98.56 84 LEU B N 1
ATOM 4881 C CA . LEU B 1 84 ? -3.168 -0.73 -5.961 1 98.56 84 LEU B CA 1
ATOM 4882 C C . LEU B 1 84 ? -2.365 -2.02 -6.105 1 98.56 84 LEU B C 1
ATOM 4884 O O . LEU B 1 84 ? -2.465 -2.705 -7.125 1 98.56 84 LEU B O 1
ATOM 4888 N N . THR B 1 85 ? -1.542 -2.391 -5.121 1 98.62 85 THR B N 1
ATOM 4889 C CA . THR B 1 85 ? -0.686 -3.566 -5.223 1 98.62 85 THR B CA 1
ATOM 4890 C C . THR B 1 85 ? -1.522 -4.836 -5.34 1 98.62 85 THR B C 1
ATOM 4892 O O . THR B 1 85 ? -1.241 -5.699 -6.176 1 98.62 85 THR B O 1
ATOM 4895 N N . GLY B 1 86 ? -2.59 -4.957 -4.457 1 98.62 86 GLY B N 1
ATOM 4896 C CA . GLY B 1 86 ? -3.473 -6.109 -4.562 1 98.62 86 GLY B CA 1
ATOM 4897 C C . GLY B 1 86 ? -4.199 -6.184 -5.895 1 98.62 86 GLY B C 1
ATOM 4898 O O . GLY B 1 86 ? -4.387 -7.27 -6.445 1 98.62 86 GLY B O 1
ATOM 4899 N N . VAL B 1 87 ? -4.586 -4.996 -6.445 1 98.75 87 VAL B N 1
ATOM 4900 C CA . VAL B 1 87 ? -5.258 -4.941 -7.742 1 98.75 87 VAL B CA 1
ATOM 4901 C C . VAL B 1 87 ? -4.293 -5.383 -8.844 1 98.75 87 VAL B C 1
ATOM 4903 O O . VAL B 1 87 ? -4.68 -6.102 -9.766 1 98.75 87 VAL B O 1
ATOM 4906 N N . GLY B 1 88 ? -3.021 -4.938 -8.742 1 98.06 88 GLY B N 1
ATOM 4907 C CA . GLY B 1 88 ? -2.004 -5.406 -9.664 1 98.06 88 GLY B CA 1
ATOM 4908 C C . GLY B 1 88 ? -1.841 -6.914 -9.664 1 98.06 88 GLY B C 1
ATOM 4909 O O . GLY B 1 88 ? -1.675 -7.527 -10.719 1 98.06 88 GLY B O 1
ATOM 4910 N N . GLY B 1 89 ? -1.857 -7.547 -8.477 1 97.62 89 GLY B N 1
ATOM 4911 C CA . GLY B 1 89 ? -1.821 -8.992 -8.375 1 97.62 89 GLY B CA 1
ATOM 4912 C C . GLY B 1 89 ? -2.98 -9.672 -9.078 1 97.62 89 GLY B C 1
ATOM 4913 O O . GLY B 1 89 ? -2.779 -10.617 -9.844 1 97.62 89 GLY B O 1
ATOM 4914 N N . ALA B 1 90 ? -4.184 -9.125 -8.836 1 98.38 90 ALA B N 1
ATOM 4915 C CA . ALA B 1 90 ? -5.379 -9.68 -9.469 1 98.38 90 ALA B CA 1
ATOM 4916 C C . ALA B 1 90 ? -5.281 -9.602 -10.992 1 98.38 90 ALA B C 1
ATOM 4918 O O . ALA B 1 90 ? -5.672 -10.531 -11.695 1 98.38 90 ALA B O 1
ATOM 4919 N N . PHE B 1 91 ? -4.758 -8.516 -11.469 1 97.56 91 PHE B N 1
ATOM 4920 C CA . PHE B 1 91 ? -4.645 -8.266 -12.898 1 97.56 91 PHE B CA 1
ATOM 4921 C C . PHE B 1 91 ? -3.65 -9.227 -13.539 1 97.56 91 PHE B C 1
ATOM 4923 O O . PHE B 1 91 ? -3.971 -9.898 -14.523 1 97.56 91 PHE B O 1
ATOM 4930 N N . ARG B 1 92 ? -2.527 -9.398 -12.938 1 95.5 92 ARG B N 1
ATOM 4931 C CA . ARG B 1 92 ? -1.448 -10.188 -13.523 1 95.5 92 ARG B CA 1
ATOM 4932 C C . ARG B 1 92 ? -1.729 -11.68 -13.391 1 95.5 92 ARG B C 1
ATOM 4934 O O . ARG B 1 92 ? -1.207 -12.484 -14.164 1 95.5 92 ARG B O 1
ATOM 4941 N N . ASP B 1 93 ? -2.58 -12.07 -12.453 1 95.56 93 ASP B N 1
ATOM 4942 C CA . ASP B 1 93 ? -2.889 -13.484 -12.266 1 95.56 93 ASP B CA 1
ATOM 4943 C C . ASP B 1 93 ? -4.281 -13.812 -12.797 1 95.56 93 ASP B C 1
ATOM 4945 O O . ASP B 1 93 ? -4.809 -14.898 -12.531 1 95.56 93 ASP B O 1
ATOM 4949 N N . SER B 1 94 ? -4.918 -12.883 -13.5 1 95.81 94 SER B N 1
ATOM 4950 C CA . SER B 1 94 ? -6.164 -13.102 -14.219 1 95.81 94 SER B CA 1
ATOM 4951 C C . SER B 1 94 ? -7.293 -13.492 -13.273 1 95.81 94 SER B C 1
ATOM 4953 O O . SER B 1 94 ? -7.98 -14.484 -13.5 1 95.81 94 SER B O 1
ATOM 4955 N N . SER B 1 95 ? -7.492 -12.703 -12.266 1 97.38 95 SER B N 1
ATOM 4956 C CA . SER B 1 95 ? -8.547 -12.922 -11.273 1 97.38 95 SER B CA 1
ATOM 4957 C C . SER B 1 95 ? -9.664 -11.898 -11.43 1 97.38 95 SER B C 1
ATOM 4959 O O . SER B 1 95 ? -9.414 -10.688 -11.422 1 97.38 95 SER B O 1
ATOM 4961 N N . PRO B 1 96 ? -10.945 -12.344 -11.609 1 98.19 96 PRO B N 1
ATOM 4962 C CA . PRO B 1 96 ? -12.039 -11.359 -11.641 1 98.19 96 PRO B CA 1
ATOM 4963 C C . PRO B 1 96 ? -12.266 -10.688 -10.289 1 98.19 96 PRO B C 1
ATOM 4965 O O . PRO B 1 96 ? -12.258 -11.359 -9.25 1 98.19 96 PRO B O 1
ATOM 4968 N N . ALA B 1 97 ? -12.391 -9.43 -10.266 1 98.81 97 ALA B N 1
ATOM 4969 C CA . ALA B 1 97 ? -12.688 -8.625 -9.078 1 98.81 97 ALA B CA 1
ATOM 4970 C C . ALA B 1 97 ? -13.289 -7.277 -9.469 1 98.81 97 ALA B C 1
ATOM 4972 O O . ALA B 1 97 ? -13.023 -6.758 -10.555 1 98.81 97 ALA B O 1
ATOM 4973 N N . ILE B 1 98 ? -14.18 -6.754 -8.625 1 98.94 98 ILE B N 1
ATOM 4974 C CA . ILE B 1 98 ? -14.734 -5.418 -8.812 1 98.94 98 ILE B CA 1
ATOM 4975 C C . ILE B 1 98 ? -14.18 -4.473 -7.746 1 98.94 98 ILE B C 1
ATOM 4977 O O . ILE B 1 98 ? -14.484 -4.617 -6.562 1 98.94 98 ILE B O 1
ATOM 4981 N N . ILE B 1 99 ? -13.359 -3.553 -8.203 1 98.94 99 ILE B N 1
ATOM 4982 C CA . ILE B 1 99 ? -12.773 -2.547 -7.32 1 98.94 99 ILE B CA 1
ATOM 4983 C C . ILE B 1 99 ? -13.664 -1.308 -7.293 1 98.94 99 ILE B C 1
ATOM 4985 O O . ILE B 1 99 ? -13.914 -0.69 -8.328 1 98.94 99 ILE B O 1
ATOM 4989 N N . ILE B 1 100 ? -14.164 -0.991 -6.102 1 98.88 100 ILE B N 1
ATOM 4990 C CA . ILE B 1 100 ? -15.023 0.177 -5.941 1 98.88 100 ILE B CA 1
ATOM 4991 C C . ILE B 1 100 ? -14.312 1.222 -5.078 1 98.88 100 ILE B C 1
ATOM 4993 O O . ILE B 1 100 ? -13.922 0.938 -3.945 1 98.88 100 ILE B O 1
ATOM 4997 N N . THR B 1 101 ? -14.078 2.328 -5.648 1 98.62 101 THR B N 1
ATOM 4998 C CA . THR B 1 101 ? -13.656 3.488 -4.871 1 98.62 101 THR B CA 1
ATOM 4999 C C . THR B 1 101 ? -14.727 4.578 -4.906 1 98.62 101 THR B C 1
ATOM 5001 O O . THR B 1 101 ? -15.523 4.645 -5.848 1 98.62 101 THR B O 1
ATOM 5004 N N . CYS B 1 102 ? -14.805 5.309 -3.842 1 97.94 102 CYS B N 1
ATOM 5005 C CA . CYS B 1 102 ? -15.688 6.461 -3.773 1 97.94 102 CYS B CA 1
ATOM 5006 C C . CYS B 1 102 ? -14.891 7.754 -3.641 1 97.94 102 CYS B C 1
ATOM 5008 O O . CYS B 1 102 ? -14.18 7.953 -2.654 1 97.94 102 CYS B O 1
ATOM 5010 N N . ASN B 1 103 ? -15.062 8.602 -4.578 1 96.75 103 ASN B N 1
ATOM 5011 C CA . ASN B 1 103 ? -14.328 9.859 -4.668 1 96.75 103 ASN B CA 1
ATOM 5012 C C . ASN B 1 103 ? -15.039 10.984 -3.932 1 96.75 103 ASN B C 1
ATOM 5014 O O . ASN B 1 103 ? -16.031 10.742 -3.225 1 96.75 103 ASN B O 1
ATOM 5018 N N . ASN B 1 104 ? -14.477 12.211 -3.943 1 95.56 104 ASN B N 1
ATOM 5019 C CA . ASN B 1 104 ? -15.125 13.414 -3.422 1 95.56 104 ASN B CA 1
ATOM 5020 C C . ASN B 1 104 ? -16.375 13.766 -4.223 1 95.56 104 ASN B C 1
ATOM 5022 O O . ASN B 1 104 ? -16.703 13.086 -5.191 1 95.56 104 ASN B O 1
ATOM 5026 N N . ASN B 1 105 ? -17.109 14.805 -3.725 1 94.94 105 ASN B N 1
ATOM 5027 C CA . ASN B 1 105 ? -18.234 15.312 -4.504 1 94.94 105 ASN B CA 1
ATOM 5028 C C . ASN B 1 105 ? -17.812 15.688 -5.922 1 94.94 105 ASN B C 1
ATOM 5030 O O . ASN B 1 105 ? -16.719 16.234 -6.125 1 94.94 105 ASN B O 1
ATOM 5034 N N . GLY B 1 106 ? -18.734 15.344 -6.84 1 93.31 106 GLY B N 1
ATOM 5035 C CA . GLY B 1 106 ? -18.422 15.617 -8.234 1 93.31 106 GLY B CA 1
ATOM 5036 C C . GLY B 1 106 ? -17.875 17.016 -8.469 1 93.31 106 GLY B C 1
ATOM 5037 O O . GLY B 1 106 ? -16.906 17.188 -9.219 1 93.31 106 GLY B O 1
ATOM 5038 N N . ALA B 1 107 ? -18.438 17.984 -7.762 1 90.5 107 ALA B N 1
ATOM 5039 C CA . ALA B 1 107 ? -18.031 19.375 -7.949 1 90.5 107 ALA B CA 1
ATOM 5040 C C . ALA B 1 107 ? -16.609 19.609 -7.461 1 90.5 107 ALA B C 1
ATOM 5042 O O . ALA B 1 107 ? -15.977 20.609 -7.816 1 90.5 107 ALA B O 1
ATOM 5043 N N . ASN B 1 108 ? -16.109 18.672 -6.656 1 90.81 108 ASN B N 1
ATOM 5044 C CA . ASN B 1 108 ? -14.82 18.875 -6.012 1 90.81 108 ASN B CA 1
ATOM 5045 C C . ASN B 1 108 ? -13.75 17.969 -6.598 1 90.81 108 ASN B C 1
ATOM 5047 O O . ASN B 1 108 ? -12.57 18.094 -6.27 1 90.81 108 ASN B O 1
ATOM 5051 N N . ILE B 1 109 ? -14.125 17.047 -7.422 1 89.94 109 ILE B N 1
ATOM 5052 C CA . ILE B 1 109 ? -13.164 16.141 -8.039 1 89.94 109 ILE B CA 1
ATOM 5053 C C . ILE B 1 109 ? -12.203 16.938 -8.922 1 89.94 109 ILE B C 1
ATOM 5055 O O . ILE B 1 109 ? -12.625 17.781 -9.703 1 89.94 109 ILE B O 1
ATOM 5059 N N . HIS B 1 110 ? -10.883 16.656 -8.742 1 82.56 110 HIS B N 1
ATOM 5060 C CA . HIS B 1 110 ? -9.781 17.281 -9.461 1 82.56 110 HIS B CA 1
ATOM 5061 C C . HIS B 1 110 ? -9.562 18.719 -9 1 82.56 110 HIS B C 1
ATOM 5063 O O . HIS B 1 110 ? -8.859 19.5 -9.656 1 82.56 110 HIS B O 1
ATOM 5069 N N . LYS B 1 111 ? -10.367 18.891 -7.918 1 85.5 111 LYS B N 1
ATOM 5070 C CA . LYS B 1 111 ? -10.008 20.109 -7.211 1 85.5 111 LYS B CA 1
ATOM 5071 C C . LYS B 1 111 ? -9.039 19.828 -6.062 1 85.5 111 LYS B C 1
ATOM 5073 O O . LYS B 1 111 ? -8.609 18.688 -5.883 1 85.5 111 LYS B O 1
ATOM 5078 N N . ASP B 1 112 ? -8.227 20.484 -5.625 1 84.75 112 ASP B N 1
ATOM 5079 C CA . ASP B 1 112 ? -7.27 20.344 -4.527 1 84.75 112 ASP B CA 1
ATOM 5080 C C . ASP B 1 112 ? -7.984 20.094 -3.203 1 84.75 112 ASP B C 1
ATOM 5082 O O . ASP B 1 112 ? -7.625 20.672 -2.178 1 84.75 112 ASP B O 1
ATOM 5086 N N . ASP B 1 113 ? -9.148 19.188 -3.357 1 88.75 113 ASP B N 1
ATOM 5087 C CA . ASP B 1 113 ? -9.859 18.812 -2.141 1 88.75 113 ASP B CA 1
ATOM 5088 C C . ASP B 1 113 ? -9.023 17.859 -1.29 1 88.75 113 ASP B C 1
ATOM 5090 O O . ASP B 1 113 ? -7.965 17.391 -1.721 1 88.75 113 ASP B O 1
ATOM 5094 N N . ALA B 1 114 ? -9.484 17.719 -0.04 1 87.19 114 ALA B N 1
ATOM 5095 C CA . ALA B 1 114 ? -8.797 16.797 0.858 1 87.19 114 ALA B CA 1
ATOM 5096 C C . ALA B 1 114 ? -8.758 15.391 0.271 1 87.19 114 ALA B C 1
ATOM 5098 O O . ALA B 1 114 ? -9.734 14.93 -0.326 1 87.19 114 ALA B O 1
ATOM 5099 N N . GLN B 1 115 ? -7.672 14.68 0.337 1 89.75 115 GLN B N 1
ATOM 5100 C CA . GLN B 1 115 ? -7.484 13.289 -0.049 1 89.75 115 GLN B CA 1
ATOM 5101 C C . GLN B 1 115 ? -7.68 13.102 -1.551 1 89.75 115 GLN B C 1
ATOM 5103 O O . GLN B 1 115 ? -7.902 11.984 -2.02 1 89.75 115 GLN B O 1
ATOM 5108 N N . ASN B 1 116 ? -7.598 14.188 -2.324 1 89.44 116 ASN B N 1
ATOM 5109 C CA . ASN B 1 116 ? -7.855 14.141 -3.76 1 89.44 116 ASN B CA 1
ATOM 5110 C C . ASN B 1 116 ? -6.836 13.258 -4.48 1 89.44 116 ASN B C 1
ATOM 5112 O O . ASN B 1 116 ? -5.645 13.297 -4.168 1 89.44 116 ASN B O 1
ATOM 5116 N N . ALA B 1 117 ? -7.293 12.414 -5.355 1 93.25 117 ALA B N 1
ATOM 5117 C CA . ALA B 1 117 ? -6.48 11.602 -6.262 1 93.25 117 ALA B CA 1
ATOM 5118 C C . ALA B 1 117 ? -7.266 11.227 -7.512 1 93.25 117 ALA B C 1
ATOM 5120 O O . ALA B 1 117 ? -8.492 11.07 -7.465 1 93.25 117 ALA B O 1
ATOM 5121 N N . ASP B 1 118 ? -6.547 11.156 -8.625 1 94.38 118 ASP B N 1
ATOM 5122 C CA . ASP B 1 118 ? -7.148 10.648 -9.852 1 94.38 118 ASP B CA 1
ATOM 5123 C C . ASP B 1 118 ? -7.156 9.125 -9.875 1 94.38 118 ASP B C 1
ATOM 5125 O O . ASP B 1 118 ? -6.289 8.5 -10.492 1 94.38 118 ASP B O 1
ATOM 5129 N N . HIS B 1 119 ? -8.266 8.586 -9.32 1 96.5 119 HIS B N 1
ATOM 5130 C CA . HIS B 1 119 ? -8.344 7.145 -9.133 1 96.5 119 HIS B CA 1
ATOM 5131 C C . HIS B 1 119 ? -8.297 6.414 -10.477 1 96.5 119 HIS B C 1
ATOM 5133 O O . HIS B 1 119 ? -7.605 5.402 -10.609 1 96.5 119 HIS B O 1
ATOM 5139 N N . VAL B 1 120 ? -9.008 6.906 -11.438 1 96.69 120 VAL B N 1
ATOM 5140 C CA . VAL B 1 120 ? -9.102 6.246 -12.734 1 96.69 120 VAL B CA 1
ATOM 5141 C C . VAL B 1 120 ? -7.711 6.156 -13.367 1 96.69 120 VAL B C 1
ATOM 5143 O O . VAL B 1 120 ? -7.32 5.105 -13.875 1 96.69 120 VAL B O 1
ATOM 5146 N N . GLN B 1 121 ? -6.945 7.23 -13.305 1 94.75 121 GLN B N 1
ATOM 5147 C CA . GLN B 1 121 ? -5.598 7.25 -13.859 1 94.75 121 GLN B CA 1
ATOM 5148 C C . GLN B 1 121 ? -4.688 6.266 -13.141 1 94.75 121 GLN B C 1
ATOM 5150 O O . GLN B 1 121 ? -3.883 5.578 -13.773 1 94.75 121 GLN B O 1
ATOM 5155 N N . ILE B 1 122 ? -4.82 6.184 -11.898 1 95.88 122 ILE B N 1
ATOM 5156 C CA . ILE B 1 122 ? -3.947 5.379 -11.047 1 95.88 122 ILE B CA 1
ATOM 5157 C C . ILE B 1 122 ? -4.211 3.896 -11.297 1 95.88 122 ILE B C 1
ATOM 5159 O O . ILE B 1 122 ? -3.283 3.086 -11.312 1 95.88 122 ILE B O 1
ATOM 5163 N N . PHE B 1 123 ? -5.516 3.502 -11.508 1 97.5 123 PHE B N 1
ATOM 5164 C CA . PHE B 1 123 ? -5.883 2.094 -11.594 1 97.5 123 PHE B CA 1
ATOM 5165 C C . PHE B 1 123 ? -5.848 1.608 -13.039 1 97.5 123 PHE B C 1
ATOM 5167 O O . PHE B 1 123 ? -5.844 0.403 -13.289 1 97.5 123 PHE B O 1
ATOM 5174 N N . ALA B 1 124 ? -5.719 2.482 -13.969 1 96 124 ALA B N 1
ATOM 5175 C CA . ALA B 1 124 ? -5.867 2.16 -15.383 1 96 124 ALA B CA 1
ATOM 5176 C C . ALA B 1 124 ? -4.848 1.109 -15.82 1 96 124 ALA B C 1
ATOM 5178 O O . ALA B 1 124 ? -5.176 0.186 -16.562 1 96 124 ALA B O 1
ATOM 5179 N N . PRO B 1 125 ? -3.637 1.155 -15.344 1 94.31 125 PRO B N 1
ATOM 5180 C CA . PRO B 1 125 ? -2.652 0.179 -15.812 1 94.31 125 PRO B CA 1
ATOM 5181 C C . PRO B 1 125 ? -2.914 -1.228 -15.281 1 94.31 125 PRO B C 1
ATOM 5183 O O . PRO B 1 125 ? -2.324 -2.195 -15.766 1 94.31 125 PRO B O 1
ATOM 5186 N N . PHE B 1 126 ? -3.812 -1.364 -14.297 1 96.88 126 PHE B N 1
ATOM 5187 C CA . PHE B 1 126 ? -3.959 -2.646 -13.617 1 96.88 126 PHE B CA 1
ATOM 5188 C C . PHE B 1 126 ? -5.402 -3.131 -13.68 1 96.88 126 PHE B C 1
ATOM 5190 O O . PHE B 1 126 ? -5.828 -3.941 -12.852 1 96.88 126 PHE B O 1
ATOM 5197 N N . THR B 1 127 ? -6.23 -2.58 -14.562 1 98 127 THR B N 1
ATOM 5198 C CA . THR B 1 127 ? -7.617 -3.016 -14.688 1 98 127 THR B CA 1
ATOM 5199 C C . THR B 1 127 ? -8 -3.18 -16.156 1 98 127 THR B C 1
ATOM 5201 O O . THR B 1 127 ? -7.391 -2.574 -17.031 1 98 127 THR B O 1
ATOM 5204 N N . LYS B 1 128 ? -8.992 -4.027 -16.406 1 97.62 128 LYS B N 1
ATOM 5205 C CA . LYS B 1 128 ? -9.523 -4.23 -17.75 1 97.62 128 LYS B CA 1
ATOM 5206 C C . LYS B 1 128 ? -10.445 -3.084 -18.156 1 97.62 128 LYS B C 1
ATOM 5208 O O . LYS B 1 128 ? -10.656 -2.844 -19.344 1 97.62 128 LYS B O 1
ATOM 5213 N N . TYR B 1 129 ? -11.055 -2.482 -17.125 1 97.06 129 TYR B N 1
ATOM 5214 C CA . TYR B 1 129 ? -12.031 -1.405 -17.266 1 97.06 129 TYR B CA 1
ATOM 5215 C C . TYR B 1 129 ? -11.992 -0.481 -16.047 1 97.06 129 TYR B C 1
ATOM 5217 O O . TYR B 1 129 ? -11.977 -0.945 -14.914 1 97.06 129 TYR B O 1
ATOM 5225 N N . ALA B 1 130 ? -11.773 0.816 -16.219 1 98.12 130 ALA B N 1
ATOM 5226 C CA . ALA B 1 130 ? -11.789 1.811 -15.156 1 98.12 130 ALA B CA 1
ATOM 5227 C C . ALA B 1 130 ? -12.602 3.039 -15.562 1 98.12 130 ALA B C 1
ATOM 5229 O O . ALA B 1 130 ? -12.406 3.592 -16.641 1 98.12 130 ALA B O 1
ATOM 5230 N N . ARG B 1 131 ? -13.516 3.447 -14.617 1 96.94 131 ARG B N 1
ATOM 5231 C CA . ARG B 1 131 ? -14.43 4.523 -14.984 1 96.94 131 ARG B CA 1
ATOM 5232 C C . ARG B 1 131 ? -14.859 5.324 -13.758 1 96.94 131 ARG B C 1
ATOM 5234 O O . ARG B 1 131 ? -15.109 4.754 -12.695 1 96.94 131 ARG B O 1
ATOM 5241 N N . LEU B 1 132 ? -14.867 6.652 -13.93 1 97.88 132 LEU B N 1
ATOM 5242 C CA . LEU B 1 132 ? -15.547 7.516 -12.969 1 97.88 132 LEU B CA 1
ATOM 5243 C C . LEU B 1 132 ? -17.047 7.535 -13.227 1 97.88 132 LEU B C 1
ATOM 5245 O O . LEU B 1 132 ? -17.484 7.789 -14.352 1 97.88 132 LEU B O 1
ATOM 5249 N N . VAL B 1 133 ? -17.859 7.188 -12.266 1 98.06 133 VAL B N 1
ATOM 5250 C CA . VAL B 1 133 ? -19.312 7.273 -12.336 1 98.06 133 VAL B CA 1
ATOM 5251 C C . VAL B 1 133 ? -19.797 8.547 -11.641 1 98.06 133 VAL B C 1
ATOM 5253 O O . VAL B 1 133 ? -20.094 8.539 -10.445 1 98.06 133 VAL B O 1
ATOM 5256 N N . ALA B 1 134 ? -20.109 9.562 -12.375 1 95.94 134 ALA B N 1
ATOM 5257 C CA . ALA B 1 134 ? -20.297 10.914 -11.844 1 95.94 134 ALA B CA 1
ATOM 5258 C C . ALA B 1 134 ? -21.766 11.258 -11.719 1 95.94 134 ALA B C 1
ATOM 5260 O O . ALA B 1 134 ? -22.125 12.305 -11.18 1 95.94 134 ALA B O 1
ATOM 5261 N N . HIS B 1 135 ? -22.672 10.414 -12.266 1 95.31 135 HIS B N 1
ATOM 5262 C CA . HIS B 1 135 ? -24.094 10.703 -12.227 1 95.31 135 HIS B CA 1
ATOM 5263 C C . HIS B 1 135 ? -24.906 9.438 -11.977 1 95.31 135 HIS B C 1
ATOM 5265 O O . HIS B 1 135 ? -24.578 8.367 -12.492 1 95.31 135 HIS B O 1
ATOM 5271 N N . GLY B 1 136 ? -25.984 9.57 -11.234 1 95.69 136 GLY B N 1
ATOM 5272 C CA . GLY B 1 136 ? -26.812 8.445 -10.844 1 95.69 136 GLY B CA 1
ATOM 5273 C C . GLY B 1 136 ? -27.375 7.676 -12.031 1 95.69 136 GLY B C 1
ATOM 5274 O O . GLY B 1 136 ? -27.547 6.457 -11.961 1 95.69 136 GLY B O 1
ATOM 5275 N N . SER B 1 137 ? -27.641 8.312 -13.148 1 94.25 137 SER B N 1
ATOM 5276 C CA . SER B 1 137 ? -28.234 7.684 -14.32 1 94.25 137 SER B CA 1
ATOM 5277 C C . SER B 1 137 ? -27.25 6.734 -14.992 1 94.25 137 SER B C 1
ATOM 5279 O O . SER B 1 137 ? -27.641 5.918 -15.836 1 94.25 137 SER B O 1
ATOM 5281 N N . SER B 1 138 ? -25.984 6.824 -14.586 1 95.38 138 SER B N 1
ATOM 5282 C CA . SER B 1 138 ? -24.953 6.031 -15.242 1 95.38 138 SER B CA 1
ATOM 5283 C C . SER B 1 138 ? -24.609 4.781 -14.438 1 95.38 138 SER B C 1
ATOM 5285 O O . SER B 1 138 ? -23.859 3.918 -14.898 1 95.38 138 SER B O 1
ATOM 5287 N N . ILE B 1 139 ? -25.156 4.648 -13.273 1 97.69 139 ILE B N 1
ATOM 5288 C CA . ILE B 1 139 ? -24.734 3.604 -12.336 1 97.69 139 ILE B CA 1
ATOM 5289 C C . ILE B 1 139 ? -24.984 2.23 -12.961 1 97.69 139 ILE B C 1
ATOM 5291 O O . ILE B 1 139 ? -24.078 1.402 -13.031 1 97.69 139 ILE B O 1
ATOM 5295 N N . LYS B 1 140 ? -26.203 1.989 -13.414 1 96.31 140 LYS B N 1
ATOM 5296 C CA . LYS B 1 140 ? -26.547 0.676 -13.945 1 96.31 140 LYS B CA 1
ATOM 5297 C C . LYS B 1 140 ? -25.656 0.311 -15.133 1 96.31 140 LYS B C 1
ATOM 5299 O O . LYS B 1 140 ? -25.078 -0.773 -15.172 1 96.31 140 LYS B O 1
ATOM 5304 N N . GLN B 1 141 ? -25.531 1.2 -16.062 1 96.06 141 GLN B N 1
ATOM 5305 C CA . GLN B 1 141 ? -24.734 0.948 -17.266 1 96.06 141 GLN B CA 1
ATOM 5306 C C . GLN B 1 141 ? -23.281 0.679 -16.906 1 96.06 141 GLN B C 1
ATOM 5308 O O . GLN B 1 141 ? -22.656 -0.247 -17.438 1 96.06 141 GLN B O 1
ATOM 5313 N N . ALA B 1 142 ? -22.734 1.496 -16.031 1 97.94 142 ALA B N 1
ATOM 5314 C CA . ALA B 1 142 ? -21.328 1.357 -15.625 1 97.94 142 ALA B CA 1
ATOM 5315 C C . ALA B 1 142 ? -21.078 0.004 -14.969 1 97.94 142 ALA B C 1
ATOM 5317 O O . ALA B 1 142 ? -20.078 -0.656 -15.25 1 97.94 142 ALA B O 1
ATOM 5318 N N . MET B 1 143 ? -21.969 -0.374 -14.133 1 98.31 143 MET B N 1
ATOM 5319 C CA . MET B 1 143 ? -21.781 -1.62 -13.398 1 98.31 143 MET B CA 1
ATOM 5320 C C . MET B 1 143 ? -21.984 -2.826 -14.305 1 98.31 143 MET B C 1
ATOM 5322 O O . MET B 1 143 ? -21.297 -3.842 -14.164 1 98.31 143 MET B O 1
ATOM 5326 N N . GLU B 1 144 ? -22.906 -2.742 -15.281 1 97.56 144 GLU B N 1
ATOM 5327 C CA . GLU B 1 144 ? -23.078 -3.791 -16.281 1 97.56 144 GLU B CA 1
ATOM 5328 C C . GLU B 1 144 ? -21.812 -3.965 -17.125 1 97.56 144 GLU B C 1
ATOM 5330 O O . GLU B 1 144 ? -21.328 -5.082 -17.297 1 97.56 144 GLU B O 1
ATOM 5335 N N . GLU B 1 145 ? -21.281 -2.871 -17.562 1 97.56 145 GLU B N 1
ATOM 5336 C CA . GLU B 1 145 ? -20.062 -2.906 -18.359 1 97.56 145 GLU B CA 1
ATOM 5337 C C . GLU B 1 145 ? -18.891 -3.461 -17.562 1 97.56 145 GLU B C 1
ATOM 5339 O O . GLU B 1 145 ? -18.094 -4.258 -18.062 1 97.56 145 GLU B O 1
ATOM 5344 N N . ALA B 1 146 ? -18.828 -3.039 -16.312 1 98.44 146 ALA B N 1
ATOM 5345 C CA . ALA B 1 146 ? -17.766 -3.504 -15.438 1 98.44 146 ALA B CA 1
ATOM 5346 C C . ALA B 1 146 ? -17.828 -5.016 -15.242 1 98.44 146 ALA B C 1
ATOM 5348 O O . ALA B 1 146 ? -16.812 -5.707 -15.359 1 98.44 146 ALA B O 1
ATOM 5349 N N . TYR B 1 147 ? -19.016 -5.523 -14.984 1 98.19 147 TYR B N 1
ATOM 5350 C CA . TYR B 1 147 ? -19.188 -6.949 -14.742 1 98.19 147 TYR B CA 1
ATOM 5351 C C . TYR B 1 147 ? -18.797 -7.762 -15.969 1 98.19 147 TYR B C 1
ATOM 5353 O O . TYR B 1 147 ? -18.078 -8.758 -15.867 1 98.19 147 TYR B O 1
ATOM 5361 N N . ILE B 1 148 ? -19.234 -7.371 -17.141 1 97.25 148 ILE B N 1
ATOM 5362 C CA . ILE B 1 148 ? -18.938 -8.062 -18.391 1 97.25 148 ILE B CA 1
ATOM 5363 C C . ILE B 1 148 ? -17.438 -8.07 -18.641 1 97.25 148 ILE B C 1
ATOM 5365 O O . ILE B 1 148 ? -16.859 -9.117 -18.953 1 97.25 148 ILE B O 1
ATOM 5369 N N . ASN B 1 149 ? -16.797 -6.965 -18.422 1 97.44 149 ASN B N 1
ATOM 5370 C CA . ASN B 1 149 ? -15.352 -6.879 -18.625 1 97.44 149 ASN B CA 1
ATOM 5371 C C . ASN B 1 149 ? -14.586 -7.75 -17.625 1 97.44 149 ASN B C 1
ATOM 5373 O O . ASN B 1 149 ? -13.594 -8.383 -17.984 1 97.44 149 ASN B O 1
ATOM 5377 N N . ALA B 1 150 ? -15.047 -7.793 -16.406 1 98.25 150 ALA B N 1
ATOM 5378 C CA . ALA B 1 150 ? -14.359 -8.555 -15.375 1 98.25 150 ALA B CA 1
ATOM 5379 C C . ALA B 1 150 ? -14.391 -10.047 -15.68 1 98.25 150 ALA B C 1
ATOM 5381 O O . ALA B 1 150 ? -13.445 -10.773 -15.359 1 98.25 150 ALA B O 1
ATOM 5382 N N . MET B 1 151 ? -15.43 -10.5 -16.375 1 96.69 151 MET B N 1
ATOM 5383 C CA . MET B 1 151 ? -15.727 -11.93 -16.391 1 96.69 151 MET B CA 1
ATOM 5384 C C . MET B 1 151 ? -15.391 -12.539 -17.75 1 96.69 151 MET B C 1
ATOM 5386 O O . MET B 1 151 ? -15.219 -13.758 -17.859 1 96.69 151 MET B O 1
ATOM 5390 N N . THR B 1 152 ? -15.305 -11.789 -18.797 1 93.56 152 THR B N 1
ATOM 5391 C CA . THR B 1 152 ? -15.164 -12.344 -20.141 1 93.56 152 THR B CA 1
ATOM 5392 C C . THR B 1 152 ? -13.703 -12.359 -20.578 1 93.56 152 THR B C 1
ATOM 5394 O O . THR B 1 152 ? -12.875 -11.641 -20.016 1 93.56 152 THR B O 1
ATOM 5397 N N . GLY B 1 153 ? -13.383 -13.305 -21.562 1 91.38 153 GLY B N 1
ATOM 5398 C CA . GLY B 1 153 ? -11.992 -13.469 -21.969 1 91.38 153 GLY B CA 1
ATOM 5399 C C . GLY B 1 153 ? -11.102 -13.961 -20.859 1 91.38 153 GLY B C 1
ATOM 5400 O O . GLY B 1 153 ? -11.43 -14.93 -20.172 1 91.38 153 GLY B O 1
ATOM 5401 N N . ASN B 1 154 ? -9.969 -13.406 -20.875 1 92.94 154 ASN B N 1
ATOM 5402 C CA . ASN B 1 154 ? -9.164 -13.555 -19.656 1 92.94 154 ASN B CA 1
ATOM 5403 C C . ASN B 1 154 ? -9.711 -12.711 -18.516 1 92.94 154 ASN B C 1
ATOM 5405 O O . ASN B 1 154 ? -9.719 -11.477 -18.609 1 92.94 154 ASN B O 1
ATOM 5409 N N . PRO B 1 155 ? -10.297 -13.344 -17.547 1 96.12 155 PRO B N 1
ATOM 5410 C CA . PRO B 1 155 ? -10.891 -12.539 -16.469 1 96.12 155 PRO B CA 1
ATOM 5411 C C . PRO B 1 155 ? -9.867 -11.641 -15.773 1 96.12 155 PRO B C 1
ATOM 5413 O O . PRO B 1 155 ? -8.664 -11.875 -15.875 1 96.12 155 PRO B O 1
ATOM 5416 N N . GLY B 1 156 ? -10.344 -10.547 -15.094 1 97.75 156 GLY B N 1
ATOM 5417 C CA . GLY B 1 156 ? -9.477 -9.609 -14.406 1 97.75 156 GLY B CA 1
ATOM 5418 C C . GLY B 1 156 ? -10.234 -8.539 -13.648 1 97.75 156 GLY B C 1
ATOM 5419 O O . GLY B 1 156 ? -11.469 -8.469 -13.727 1 97.75 156 GLY B O 1
ATOM 5420 N N . PRO B 1 157 ? -9.516 -7.75 -12.906 1 98.81 157 PRO B N 1
ATOM 5421 C CA . PRO B 1 157 ? -10.18 -6.711 -12.109 1 98.81 157 PRO B CA 1
ATOM 5422 C C . PRO B 1 157 ? -10.672 -5.543 -12.961 1 98.81 157 PRO B C 1
ATOM 5424 O O . PRO B 1 157 ? -10.086 -5.242 -14.008 1 98.81 157 PRO B O 1
ATOM 5427 N N . VAL B 1 158 ? -11.789 -4.93 -12.5 1 98.88 158 VAL B N 1
ATOM 5428 C CA . VAL B 1 158 ? -12.328 -3.691 -13.047 1 98.88 158 VAL B CA 1
ATOM 5429 C C . VAL B 1 158 ? -12.492 -2.66 -11.93 1 98.88 158 VAL B C 1
ATOM 5431 O O . VAL B 1 158 ? -12.531 -3.016 -10.75 1 98.88 158 VAL B O 1
ATOM 5434 N N . HIS B 1 159 ? -12.484 -1.375 -12.305 1 98.88 159 HIS B N 1
ATOM 5435 C CA . HIS B 1 159 ? -12.539 -0.305 -11.32 1 98.88 159 HIS B CA 1
ATOM 5436 C C . HIS B 1 159 ? -13.68 0.659 -11.602 1 98.88 159 HIS B C 1
ATOM 5438 O O . HIS B 1 159 ? -13.805 1.17 -12.719 1 98.88 159 HIS B O 1
ATOM 5444 N N . LEU B 1 160 ? -14.547 0.802 -10.641 1 98.81 160 LEU B N 1
ATOM 5445 C CA . LEU B 1 160 ? -15.602 1.812 -10.648 1 98.81 160 LEU B CA 1
ATOM 5446 C C . LEU B 1 160 ? -15.359 2.857 -9.562 1 98.81 160 LEU B C 1
ATOM 5448 O O . LEU B 1 160 ? -15.375 2.539 -8.367 1 98.81 160 LEU B O 1
ATOM 5452 N N . ASP B 1 161 ? -15.133 4.059 -9.992 1 98.56 161 ASP B N 1
ATOM 5453 C CA . ASP B 1 161 ? -14.953 5.191 -9.094 1 98.56 161 ASP B CA 1
ATOM 5454 C C . ASP B 1 161 ? -16.219 6.039 -9.023 1 98.56 161 ASP B C 1
ATOM 5456 O O . ASP B 1 161 ? -16.594 6.711 -9.992 1 98.56 161 ASP B O 1
ATOM 5460 N N . PHE B 1 162 ? -16.922 6.059 -7.871 1 98.56 162 PHE B N 1
ATOM 5461 C CA . PHE B 1 162 ? -18.172 6.789 -7.746 1 98.56 162 PHE B CA 1
ATOM 5462 C C . PHE B 1 162 ? -17.938 8.156 -7.109 1 98.56 162 PHE B C 1
ATOM 5464 O O . PHE B 1 162 ? -17.266 8.266 -6.086 1 98.56 162 PHE B O 1
ATOM 5471 N N . ALA B 1 163 ? -18.516 9.195 -7.723 1 97.88 163 ALA B N 1
ATOM 5472 C CA . ALA B 1 163 ? -18.578 10.461 -6.996 1 97.88 163 ALA B CA 1
ATOM 5473 C C . ALA B 1 163 ? -19.469 10.336 -5.758 1 97.88 163 ALA B C 1
ATOM 5475 O O . ALA B 1 163 ? -20.5 9.672 -5.789 1 97.88 163 ALA B O 1
ATOM 5476 N N . ARG B 1 164 ? -19.047 10.984 -4.742 1 96.94 164 ARG B N 1
ATOM 5477 C CA . ARG B 1 164 ? -19.719 10.859 -3.455 1 96.94 164 ARG B CA 1
ATOM 5478 C C . ARG B 1 164 ? -21.203 11.234 -3.576 1 96.94 164 ARG B C 1
ATOM 5480 O O . ARG B 1 164 ? -22.062 10.531 -3.066 1 96.94 164 ARG B O 1
ATOM 5487 N N . ASP B 1 165 ? -21.5 12.336 -4.234 1 96.69 165 ASP B N 1
ATOM 5488 C CA . ASP B 1 165 ? -22.875 12.805 -4.375 1 96.69 165 ASP B CA 1
ATOM 5489 C C . ASP B 1 165 ? -23.703 11.852 -5.234 1 96.69 165 ASP B C 1
ATOM 5491 O O . ASP B 1 165 ? -24.906 11.734 -5.062 1 96.69 165 ASP B O 1
ATOM 5495 N N . THR B 1 166 ? -23.031 11.109 -6.168 1 97.38 166 THR B N 1
ATOM 5496 C CA . THR B 1 166 ? -23.719 10.133 -7.004 1 97.38 166 THR B CA 1
ATOM 5497 C C . THR B 1 166 ? -24.297 9 -6.152 1 97.38 166 THR B C 1
ATOM 5499 O O . THR B 1 166 ? -25.391 8.516 -6.422 1 97.38 166 THR B O 1
ATOM 5502 N N . ILE B 1 167 ? -23.625 8.602 -5.113 1 97.69 167 ILE B N 1
ATOM 5503 C CA . ILE B 1 167 ? -24.094 7.469 -4.324 1 97.69 167 ILE B CA 1
ATOM 5504 C C . ILE B 1 167 ? -24.953 7.965 -3.158 1 97.69 167 ILE B C 1
ATOM 5506 O O . ILE B 1 167 ? -25.797 7.234 -2.648 1 97.69 167 ILE B O 1
ATOM 5510 N N . GLU B 1 168 ? -24.797 9.195 -2.691 1 97.38 168 GLU B N 1
ATOM 5511 C CA . GLU B 1 168 ? -25.516 9.719 -1.529 1 97.38 168 GLU B CA 1
ATOM 5512 C C . GLU B 1 168 ? -26.875 10.258 -1.922 1 97.38 168 GLU B C 1
ATOM 5514 O O . GLU B 1 168 ? -27.812 10.227 -1.122 1 97.38 168 GLU B O 1
ATOM 5519 N N . GLN B 1 169 ? -27.094 10.719 -3.152 1 96.62 169 GLN B N 1
ATOM 5520 C CA . GLN B 1 169 ? -28.328 11.383 -3.572 1 96.62 169 GLN B CA 1
ATOM 5521 C C . GLN B 1 169 ? -29.344 10.367 -4.078 1 96.62 169 GLN B C 1
ATOM 5523 O O . GLN B 1 169 ? -28.984 9.266 -4.496 1 96.62 169 GLN B O 1
ATOM 5528 N N . ILE B 1 170 ? -30.609 10.781 -4.035 1 96.75 170 ILE B N 1
ATOM 5529 C CA . ILE B 1 170 ? -31.703 9.977 -4.566 1 96.75 170 ILE B CA 1
ATOM 5530 C C . ILE B 1 170 ? -31.609 9.922 -6.09 1 96.75 170 ILE B C 1
ATOM 5532 O O . ILE B 1 170 ? -31.312 10.93 -6.738 1 96.75 170 ILE B O 1
ATOM 5536 N N . VAL B 1 171 ? -31.844 8.68 -6.547 1 95.5 171 VAL B N 1
ATOM 5537 C CA . VAL B 1 171 ? -31.875 8.492 -7.992 1 95.5 171 VAL B CA 1
ATOM 5538 C C . VAL B 1 171 ? -33.281 8.812 -8.523 1 95.5 171 VAL B C 1
ATOM 5540 O O . VAL B 1 171 ? -34.25 8.164 -8.141 1 95.5 171 VAL B O 1
ATOM 5543 N N . GLU B 1 172 ? -33.562 9.852 -9.297 1 90.06 172 GLU B N 1
ATOM 5544 C CA . GLU B 1 172 ? -34.875 10.352 -9.742 1 90.06 172 GLU B CA 1
ATOM 5545 C C . GLU B 1 172 ? -35.656 9.273 -10.492 1 90.06 172 GLU B C 1
ATOM 5547 O O . GLU B 1 172 ? -36.844 9.078 -10.25 1 90.06 172 GLU B O 1
ATOM 5552 N N . ASP B 1 173 ? -35.156 8.492 -11.375 1 88.88 173 ASP B N 1
ATOM 5553 C CA . ASP B 1 173 ? -35.75 7.426 -12.172 1 88.88 173 ASP B CA 1
ATOM 5554 C C . ASP B 1 173 ? -34.906 6.16 -12.117 1 88.88 173 ASP B C 1
ATOM 5556 O O . ASP B 1 173 ? -34.312 5.762 -13.125 1 88.88 173 ASP B O 1
ATOM 5560 N N . PRO B 1 174 ? -35.094 5.633 -10.891 1 92.88 174 PRO B N 1
ATOM 5561 C CA . PRO B 1 174 ? -34.25 4.441 -10.766 1 92.88 174 PRO B CA 1
ATOM 5562 C C . PRO B 1 174 ? -34.625 3.34 -11.75 1 92.88 174 PRO B C 1
ATOM 5564 O O . PRO B 1 174 ? -35.812 3.086 -11.961 1 92.88 174 PRO B O 1
ATOM 5567 N N . PRO B 1 175 ? -33.688 2.738 -12.375 1 92.31 175 PRO B N 1
ATOM 5568 C CA . PRO B 1 175 ? -33.969 1.653 -13.32 1 92.31 175 PRO B CA 1
ATOM 5569 C C . PRO B 1 175 ? -34.5 0.407 -12.641 1 92.31 175 PRO B C 1
ATOM 5571 O O . PRO B 1 175 ? -34.25 0.174 -11.461 1 92.31 175 PRO B O 1
ATOM 5574 N N . ALA B 1 176 ? -35.25 -0.331 -13.383 1 91.25 176 ALA B N 1
ATOM 5575 C CA . ALA B 1 176 ? -35.656 -1.653 -12.914 1 91.25 176 ALA B CA 1
ATOM 5576 C C . ALA B 1 176 ? -34.5 -2.625 -12.922 1 91.25 176 ALA B C 1
ATOM 5578 O O . ALA B 1 176 ? -33.656 -2.607 -13.844 1 91.25 176 ALA B O 1
ATOM 5579 N N . LEU B 1 177 ? -34.406 -3.385 -11.875 1 94.06 177 LEU B N 1
ATOM 5580 C CA . LEU B 1 177 ? -33.344 -4.379 -11.781 1 94.06 177 LEU B CA 1
ATOM 5581 C C . LEU B 1 177 ? -33.906 -5.785 -11.664 1 94.06 177 LEU B C 1
ATOM 5583 O O . LEU B 1 177 ? -34.844 -6.016 -10.891 1 94.06 177 LEU B O 1
ATOM 5587 N N . PRO B 1 178 ? -33.438 -6.652 -12.484 1 94.56 178 PRO B N 1
ATOM 5588 C CA . PRO B 1 178 ? -33.844 -8.047 -12.266 1 94.56 178 PRO B CA 1
ATOM 5589 C C . PRO B 1 178 ? -33.219 -8.648 -11 1 94.56 178 PRO B C 1
ATOM 5591 O O . PRO B 1 178 ? -32.188 -8.188 -10.531 1 94.56 178 PRO B O 1
ATOM 5594 N N . GLU B 1 179 ? -33.875 -9.656 -10.5 1 95.06 179 GLU B N 1
ATOM 5595 C CA . GLU B 1 179 ? -33.344 -10.367 -9.344 1 95.06 179 GLU B CA 1
ATOM 5596 C C . GLU B 1 179 ? -32 -11.023 -9.68 1 95.06 179 GLU B C 1
ATOM 5598 O O . GLU B 1 179 ? -31.062 -10.945 -8.906 1 95.06 179 GLU B O 1
ATOM 5603 N N . VAL B 1 180 ? -32.031 -11.648 -10.781 1 97.19 180 VAL B N 1
ATOM 5604 C CA . VAL B 1 180 ? -30.828 -12.25 -11.328 1 97.19 180 VAL B CA 1
ATOM 5605 C C . VAL B 1 180 ? -30.484 -11.602 -12.664 1 97.19 180 VAL B C 1
ATOM 5607 O O . VAL B 1 180 ? -31.219 -11.742 -13.641 1 97.19 180 VAL B O 1
ATOM 5610 N N . HIS B 1 181 ? -29.406 -10.891 -12.648 1 96.44 181 HIS B N 1
ATOM 5611 C CA . HIS B 1 181 ? -29.016 -10.195 -13.875 1 96.44 181 HIS B CA 1
ATOM 5612 C C . HIS B 1 181 ? -28.781 -11.18 -15.016 1 96.44 181 HIS B C 1
ATOM 5614 O O . HIS B 1 181 ? -28.094 -12.188 -14.828 1 96.44 181 HIS B O 1
ATOM 5620 N N . PRO B 1 182 ? -29.172 -10.906 -16.188 1 94.44 182 PRO B N 1
ATOM 5621 C CA . PRO B 1 182 ? -29.047 -11.844 -17.312 1 94.44 182 PRO B CA 1
ATOM 5622 C C . PRO B 1 182 ? -27.594 -12.094 -17.703 1 94.44 182 PRO B C 1
ATOM 5624 O O . PRO B 1 182 ? -27.266 -13.172 -18.219 1 94.44 182 PRO B O 1
ATOM 5627 N N . SER B 1 183 ? -26.703 -11.141 -17.469 1 94 183 SER B N 1
ATOM 5628 C CA . SER B 1 183 ? -25.312 -11.289 -17.844 1 94 183 SER B CA 1
ATOM 5629 C C . SER B 1 183 ? -24.672 -12.469 -17.109 1 94 183 SER B C 1
ATOM 5631 O O . SER B 1 183 ? -23.703 -13.055 -17.609 1 94 183 SER B O 1
ATOM 5633 N N . ARG B 1 184 ? -25.234 -12.828 -15.984 1 94.88 184 ARG B N 1
ATOM 5634 C CA . ARG B 1 184 ? -24.688 -13.93 -15.203 1 94.88 184 ARG B CA 1
ATOM 5635 C C . ARG B 1 184 ? -24.672 -15.227 -16 1 94.88 184 ARG B C 1
ATOM 5637 O O . ARG B 1 184 ? -23.828 -16.094 -15.789 1 94.88 184 ARG B O 1
ATOM 5644 N N . SER B 1 185 ? -25.578 -15.375 -16.984 1 93.5 185 SER B N 1
ATOM 5645 C CA . SER B 1 185 ? -25.781 -16.641 -17.672 1 93.5 185 SER B CA 1
ATOM 5646 C C . SER B 1 185 ? -24.828 -16.797 -18.844 1 93.5 185 SER B C 1
ATOM 5648 O O . SER B 1 185 ? -24.469 -17.906 -19.234 1 93.5 185 SER B O 1
ATOM 5650 N N . TRP B 1 186 ? -24.359 -15.703 -19.438 1 90.69 186 TRP B N 1
ATOM 5651 C CA . TRP B 1 186 ? -23.656 -15.891 -20.688 1 90.69 186 TRP B CA 1
ATOM 5652 C C . TRP B 1 186 ? -22.188 -15.484 -20.547 1 90.69 186 TRP B C 1
ATOM 5654 O O . TRP B 1 186 ? -21.359 -15.828 -21.406 1 90.69 186 TRP B O 1
ATOM 5664 N N . VAL B 1 187 ? -21.781 -14.758 -19.531 1 91 187 VAL B N 1
ATOM 5665 C CA . VAL B 1 187 ? -20.422 -14.258 -19.406 1 91 187 VAL B CA 1
ATOM 5666 C C . VAL B 1 187 ? -19.453 -15.422 -19.234 1 91 187 VAL B C 1
ATOM 5668 O O . VAL B 1 187 ? -18.25 -15.289 -19.469 1 91 187 VAL B O 1
ATOM 5671 N N . GLY B 1 188 ? -19.875 -16.547 -18.844 1 86.19 188 GLY B N 1
ATOM 5672 C CA . GLY B 1 188 ? -19.047 -17.734 -18.641 1 86.19 188 GLY B CA 1
ATOM 5673 C C . GLY B 1 188 ? -18.875 -18.547 -19.906 1 86.19 188 GLY B C 1
ATOM 5674 O O . GLY B 1 188 ? -18.078 -19.5 -19.938 1 86.19 188 GLY B O 1
ATOM 5675 N N . HIS B 1 189 ? -19.625 -18.156 -20.969 1 88.31 189 HIS B N 1
ATOM 5676 C CA . HIS B 1 189 ? -19.5 -18.875 -22.234 1 88.31 189 HIS B CA 1
ATOM 5677 C C . HIS B 1 189 ? -18.172 -18.578 -22.922 1 88.31 189 HIS B C 1
ATOM 5679 O O . HIS B 1 189 ? -17.766 -17.422 -23.031 1 88.31 189 HIS B O 1
ATOM 5685 N N . ARG B 1 190 ? -17.5 -19.672 -23.312 1 91.38 190 ARG B N 1
ATOM 5686 C CA . ARG B 1 190 ? -16.172 -19.562 -23.922 1 91.38 190 ARG B CA 1
ATOM 5687 C C . ARG B 1 190 ? -16.203 -20.062 -25.375 1 91.38 190 ARG B C 1
ATOM 5689 O O . ARG B 1 190 ? -16.953 -20.969 -25.703 1 91.38 190 ARG B O 1
ATOM 5696 N N . PRO B 1 191 ? -15.406 -19.438 -26.188 1 92.19 191 PRO B N 1
ATOM 5697 C CA . PRO B 1 191 ? -15.344 -19.875 -27.594 1 92.19 191 PRO B CA 1
ATOM 5698 C C . PRO B 1 191 ? -14.727 -21.266 -27.75 1 92.19 191 PRO B C 1
ATOM 5700 O O . PRO B 1 191 ? -14.008 -21.719 -26.859 1 92.19 191 PRO B O 1
ATOM 5703 N N . VAL B 1 192 ? -15.07 -21.875 -28.859 1 95.56 192 VAL B N 1
ATOM 5704 C CA . VAL B 1 192 ? -14.492 -23.172 -29.188 1 95.56 192 VAL B CA 1
ATOM 5705 C C . VAL B 1 192 ? -13.75 -23.094 -30.516 1 95.56 192 VAL B C 1
ATOM 5707 O O . VAL B 1 192 ? -14.102 -22.297 -31.391 1 95.56 192 VAL B O 1
ATOM 5710 N N . ALA B 1 193 ? -12.727 -23.938 -30.641 1 95.5 193 ALA B N 1
ATOM 5711 C CA . ALA B 1 193 ? -11.922 -23.984 -31.859 1 95.5 193 ALA B CA 1
ATOM 5712 C C . ALA B 1 193 ? -12.703 -24.609 -33 1 95.5 193 ALA B C 1
ATOM 5714 O O . ALA B 1 193 ? -13.516 -25.5 -32.812 1 95.5 193 ALA B O 1
ATOM 5715 N N . ALA B 1 194 ? -12.344 -24.156 -34.25 1 94.69 194 ALA B N 1
ATOM 5716 C CA . ALA B 1 194 ? -12.977 -24.703 -35.438 1 94.69 194 ALA B CA 1
ATOM 5717 C C . ALA B 1 194 ? -12.555 -26.156 -35.656 1 94.69 194 ALA B C 1
ATOM 5719 O O . ALA B 1 194 ? -11.406 -26.516 -35.406 1 94.69 194 ALA B O 1
ATOM 5720 N N . ALA B 1 195 ? -13.477 -26.922 -36.312 1 96.25 195 ALA B N 1
ATOM 5721 C CA . ALA B 1 195 ? -13.242 -28.344 -36.562 1 96.25 195 ALA B CA 1
ATOM 5722 C C . ALA B 1 195 ? -12.016 -28.562 -37.438 1 96.25 195 ALA B C 1
ATOM 5724 O O . ALA B 1 195 ? -11.25 -29.5 -37.25 1 96.25 195 ALA B O 1
ATOM 5725 N N . GLU B 1 196 ? -11.891 -27.719 -38.375 1 96.25 196 GLU B N 1
ATOM 5726 C CA . GLU B 1 196 ? -10.75 -27.828 -39.281 1 96.25 196 GLU B CA 1
ATOM 5727 C C . GLU B 1 196 ? -9.438 -27.656 -38.531 1 96.25 196 GLU B C 1
ATOM 5729 O O . GLU B 1 196 ? -8.445 -28.328 -38.812 1 96.25 196 GLU B O 1
ATOM 5734 N N . GLN B 1 197 ? -9.453 -26.75 -37.656 1 96.31 197 GLN B N 1
ATOM 5735 C CA . GLN B 1 197 ? -8.258 -26.516 -36.844 1 96.31 197 GLN B CA 1
ATOM 5736 C C . GLN B 1 197 ? -7.957 -27.703 -35.938 1 96.31 197 GLN B C 1
ATOM 5738 O O . GLN B 1 197 ? -6.797 -28.078 -35.75 1 96.31 197 GLN B O 1
ATOM 5743 N N . ILE B 1 198 ? -9.016 -28.266 -35.375 1 98.19 198 ILE B N 1
ATOM 5744 C CA . ILE B 1 198 ? -8.875 -29.438 -34.531 1 98.19 198 ILE B CA 1
ATOM 5745 C C . ILE B 1 198 ? -8.25 -30.578 -35.344 1 98.19 198 ILE B C 1
ATOM 5747 O O . ILE B 1 198 ? -7.32 -31.234 -34.875 1 98.19 198 ILE B O 1
ATOM 5751 N N . SER B 1 199 ? -8.75 -30.75 -36.5 1 97.75 199 SER B N 1
ATOM 5752 C CA . SER B 1 199 ? -8.258 -31.828 -37.375 1 97.75 199 SER B CA 1
ATOM 5753 C C . SER B 1 199 ? -6.785 -31.625 -37.719 1 97.75 199 SER B C 1
ATOM 5755 O O . SER B 1 199 ? -6 -32.594 -37.688 1 97.75 199 SER B O 1
ATOM 5757 N N . ALA B 1 200 ? -6.496 -30.453 -38.062 1 97.69 200 ALA B N 1
ATOM 5758 C CA . ALA B 1 200 ? -5.113 -30.141 -38.406 1 97.69 200 ALA B CA 1
ATOM 5759 C C . ALA B 1 200 ? -4.172 -30.375 -37.25 1 97.69 200 ALA B C 1
ATOM 5761 O O . ALA B 1 200 ? -3.078 -30.906 -37.406 1 97.69 200 ALA B O 1
ATOM 5762 N N . VAL B 1 201 ? -4.566 -29.984 -36.062 1 98.31 201 VAL B N 1
ATOM 5763 C CA . VAL B 1 201 ? -3.746 -30.141 -34.875 1 98.31 201 VAL B CA 1
ATOM 5764 C C . VAL B 1 201 ? -3.631 -31.609 -34.5 1 98.31 201 VAL B C 1
ATOM 5766 O O . VAL B 1 201 ? -2.568 -32.062 -34.094 1 98.31 201 VAL B O 1
ATOM 5769 N N . ALA B 1 202 ? -4.727 -32.344 -34.656 1 98.5 202 ALA B N 1
ATOM 5770 C CA . ALA B 1 202 ? -4.719 -33.75 -34.344 1 98.5 202 ALA B CA 1
ATOM 5771 C C . ALA B 1 202 ? -3.664 -34.5 -35.188 1 98.5 202 ALA B C 1
ATOM 5773 O O . ALA B 1 202 ? -2.936 -35.344 -34.688 1 98.5 202 ALA B O 1
ATOM 5774 N N . GLU B 1 203 ? -3.588 -34.156 -36.438 1 98.06 203 GLU B N 1
ATOM 5775 C CA . GLU B 1 203 ? -2.611 -34.781 -37.344 1 98.06 203 GLU B CA 1
ATOM 5776 C C . GLU B 1 203 ? -1.185 -34.469 -36.906 1 98.06 203 GLU B C 1
ATOM 5778 O O . GLU B 1 203 ? -0.317 -35.344 -36.906 1 98.06 203 GLU B O 1
ATOM 5783 N N . ARG B 1 204 ? -0.975 -33.312 -36.531 1 97.75 204 ARG B N 1
ATOM 5784 C CA . ARG B 1 204 ? 0.348 -32.906 -36.062 1 97.75 204 ARG B CA 1
ATOM 5785 C C . ARG B 1 204 ? 0.712 -33.594 -34.75 1 97.75 204 ARG B C 1
ATOM 5787 O O . ARG B 1 204 ? 1.854 -34.031 -34.562 1 97.75 204 ARG B O 1
ATOM 5794 N N . LEU B 1 205 ? -0.253 -33.656 -33.906 1 97.88 205 LEU B N 1
ATOM 5795 C CA . LEU B 1 205 ? -0.046 -34.281 -32.625 1 97.88 205 LEU B CA 1
ATOM 5796 C C . LEU B 1 205 ? 0.295 -35.781 -32.781 1 97.88 205 LEU B C 1
ATOM 5798 O O . LEU B 1 205 ? 1.187 -36.281 -32.125 1 97.88 205 LEU B O 1
ATOM 5802 N N . LEU B 1 206 ? -0.402 -36.406 -33.688 1 97.88 206 LEU B N 1
ATOM 5803 C CA . LEU B 1 206 ? -0.183 -37.812 -33.969 1 97.88 206 LEU B CA 1
ATOM 5804 C C . LEU B 1 206 ? 1.168 -38.062 -34.625 1 97.88 206 LEU B C 1
ATOM 5806 O O . LEU B 1 206 ? 1.79 -39.094 -34.438 1 97.88 206 LEU B O 1
ATOM 5810 N N . ALA B 1 207 ? 1.622 -37.062 -35.344 1 97.12 207 ALA B N 1
ATOM 5811 C CA . ALA B 1 207 ? 2.889 -37.188 -36.062 1 97.12 207 ALA B CA 1
ATOM 5812 C C . ALA B 1 207 ? 4.07 -36.938 -35.125 1 97.12 207 ALA B C 1
ATOM 5814 O O . ALA B 1 207 ? 5.184 -37.375 -35.406 1 97.12 207 ALA B O 1
ATOM 5815 N N . ALA B 1 208 ? 3.85 -36.281 -34.031 1 98 208 ALA B N 1
ATOM 5816 C CA . ALA B 1 208 ? 4.918 -35.938 -33.094 1 98 208 ALA B CA 1
ATOM 5817 C C . ALA B 1 208 ? 5.398 -37.156 -32.312 1 98 208 ALA B C 1
ATOM 5819 O O . ALA B 1 208 ? 4.594 -38 -31.922 1 98 208 ALA B O 1
ATOM 5820 N N . ASP B 1 209 ? 6.691 -37.25 -32.094 1 97.81 209 ASP B N 1
ATOM 5821 C CA . ASP B 1 209 ? 7.277 -38.344 -31.328 1 97.81 209 ASP B CA 1
ATOM 5822 C C . ASP B 1 209 ? 7.219 -38.031 -29.828 1 97.81 209 ASP B C 1
ATOM 5824 O O . ASP B 1 209 ? 6.914 -38.938 -29.016 1 97.81 209 ASP B O 1
ATOM 5828 N N . LYS B 1 210 ? 7.512 -36.781 -29.453 1 98.44 210 LYS B N 1
ATOM 5829 C CA . LYS B 1 210 ? 7.598 -36.375 -28.047 1 98.44 210 LYS B CA 1
ATOM 5830 C C . LYS B 1 210 ? 6.828 -35.094 -27.797 1 98.44 210 LYS B C 1
ATOM 5832 O O . LYS B 1 210 ? 7.414 -34.094 -27.375 1 98.44 210 LYS B O 1
ATOM 5837 N N . PRO B 1 211 ? 5.469 -35.156 -28 1 98.62 211 PRO B N 1
ATOM 5838 C CA . PRO B 1 211 ? 4.68 -33.969 -27.641 1 98.62 211 PRO B CA 1
ATOM 5839 C C . PRO B 1 211 ? 4.57 -33.75 -26.141 1 98.62 211 PRO B C 1
ATOM 5841 O O . PRO B 1 211 ? 4.586 -34.719 -25.375 1 98.62 211 PRO B O 1
ATOM 5844 N N . VAL B 1 212 ? 4.477 -32.531 -25.734 1 98.56 212 VAL B N 1
ATOM 5845 C CA . VAL B 1 212 ? 4.285 -32.188 -24.328 1 98.56 212 VAL B CA 1
ATOM 5846 C C . VAL B 1 212 ? 3.107 -31.219 -24.188 1 98.56 212 VAL B C 1
ATOM 5848 O O . VAL B 1 212 ? 2.936 -30.312 -25.016 1 98.56 212 VAL B O 1
ATOM 5851 N N . ILE B 1 213 ? 2.221 -31.469 -23.234 1 98.75 213 ILE B N 1
ATOM 5852 C CA . ILE B 1 213 ? 1.215 -30.5 -22.828 1 98.75 213 ILE B CA 1
ATOM 5853 C C . ILE B 1 213 ? 1.807 -29.547 -21.781 1 98.75 213 ILE B C 1
ATOM 5855 O O . ILE B 1 213 ? 2.256 -29.984 -20.719 1 98.75 213 ILE B O 1
ATOM 5859 N N . TRP B 1 214 ? 1.956 -28.297 -22.078 1 98.25 214 TRP B N 1
ATOM 5860 C CA . TRP B 1 214 ? 2.385 -27.25 -21.156 1 98.25 214 TRP B CA 1
ATOM 5861 C C . TRP B 1 214 ? 1.203 -26.391 -20.734 1 98.25 214 TRP B C 1
ATOM 5863 O O . TRP B 1 214 ? 0.876 -25.406 -21.391 1 98.25 214 TRP B O 1
ATOM 5873 N N . LEU B 1 215 ? 0.624 -26.781 -19.578 1 98.44 215 LEU B N 1
ATOM 5874 C CA . LEU B 1 215 ? -0.617 -26.203 -19.078 1 98.44 215 LEU B CA 1
ATOM 5875 C C . LEU B 1 215 ? -0.338 -24.938 -18.281 1 98.44 215 LEU B C 1
ATOM 5877 O O . LEU B 1 215 ? 0.503 -24.938 -17.375 1 98.44 215 LEU B O 1
ATOM 5881 N N . GLY B 1 216 ? -1.002 -23.828 -18.688 1 97.38 216 GLY B N 1
ATOM 5882 C CA . GLY B 1 216 ? -0.845 -22.562 -17.984 1 97.38 216 GLY B CA 1
ATOM 5883 C C . GLY B 1 216 ? -1.958 -22.297 -16.984 1 97.38 216 GLY B C 1
ATOM 5884 O O . GLY B 1 216 ? -2.707 -23.219 -16.625 1 97.38 216 GLY B O 1
ATOM 5885 N N . ASN B 1 217 ? -2.006 -21.062 -16.484 1 96.69 217 ASN B N 1
ATOM 5886 C CA . ASN B 1 217 ? -3 -20.641 -15.508 1 96.69 217 ASN B CA 1
ATOM 5887 C C . ASN B 1 217 ? -4.414 -20.719 -16.078 1 96.69 217 ASN B C 1
ATOM 5889 O O . ASN B 1 217 ? -5.391 -20.734 -15.32 1 96.69 217 ASN B O 1
ATOM 5893 N N . GLY B 1 218 ? -4.5 -20.75 -17.375 1 96.94 218 GLY B N 1
ATOM 5894 C CA . GLY B 1 218 ? -5.797 -20.984 -17.984 1 96.94 218 GLY B CA 1
ATOM 5895 C C . GLY B 1 218 ? -6.445 -22.281 -17.547 1 96.94 218 GLY B C 1
ATOM 5896 O O . GLY B 1 218 ? -7.672 -22.391 -17.531 1 96.94 218 GLY B O 1
ATOM 5897 N N . GLY B 1 219 ? -5.625 -23.297 -17.266 1 97.69 219 GLY B N 1
ATOM 5898 C CA . GLY B 1 219 ? -6.152 -24.547 -16.734 1 97.69 219 GLY B CA 1
ATOM 5899 C C . GLY B 1 219 ? -6.883 -24.375 -15.422 1 97.69 219 GLY B C 1
ATOM 5900 O O . GLY B 1 219 ? -7.898 -25.031 -15.172 1 97.69 219 GLY B O 1
ATOM 5901 N N . ASN B 1 220 ? -6.309 -23.5 -14.562 1 97 220 ASN B N 1
ATOM 5902 C CA . ASN B 1 220 ? -6.977 -23.172 -13.305 1 97 220 ASN B CA 1
ATOM 5903 C C . ASN B 1 220 ? -8.273 -22.406 -13.547 1 97 220 ASN B C 1
ATOM 5905 O O . ASN B 1 220 ? -9.312 -22.75 -12.969 1 97 220 ASN B O 1
ATOM 5909 N N . ARG B 1 221 ? -8.234 -21.469 -14.445 1 95.12 221 ARG B N 1
ATOM 5910 C CA . ARG B 1 221 ? -9.367 -20.578 -14.688 1 95.12 221 ARG B CA 1
ATOM 5911 C C . ARG B 1 221 ? -10.5 -21.312 -15.383 1 95.12 221 ARG B C 1
ATOM 5913 O O . ARG B 1 221 ? -11.672 -21.047 -15.125 1 95.12 221 ARG B O 1
ATOM 5920 N N . ALA B 1 222 ? -10.141 -22.25 -16.234 1 95.19 222 ALA B N 1
ATOM 5921 C CA . ALA B 1 222 ? -11.133 -23 -17 1 95.19 222 ALA B CA 1
ATOM 5922 C C . ALA B 1 222 ? -11.57 -24.266 -16.266 1 95.19 222 ALA B C 1
ATOM 5924 O O . ALA B 1 222 ? -12.523 -24.938 -16.672 1 95.19 222 ALA B O 1
ATOM 5925 N N . GLN B 1 223 ? -10.906 -24.625 -15.164 1 95.75 223 GLN B N 1
ATOM 5926 C CA . GLN B 1 223 ? -11.133 -25.891 -14.484 1 95.75 223 GLN B CA 1
ATOM 5927 C C . GLN B 1 223 ? -11.078 -27.062 -15.469 1 95.75 223 GLN B C 1
ATOM 5929 O O . GLN B 1 223 ? -12.008 -27.875 -15.539 1 95.75 223 GLN B O 1
ATOM 5934 N N . ALA B 1 224 ? -9.93 -27.172 -16.062 1 97.88 224 ALA B N 1
ATOM 5935 C CA . ALA B 1 224 ? -9.844 -28.047 -17.234 1 97.88 224 ALA B CA 1
ATOM 5936 C C . ALA B 1 224 ? -9.039 -29.312 -16.922 1 97.88 224 ALA B C 1
ATOM 5938 O O . ALA B 1 224 ? -8.625 -30.031 -17.828 1 97.88 224 ALA B O 1
ATOM 5939 N N . ALA B 1 225 ? -8.844 -29.641 -15.68 1 98.5 225 ALA B N 1
ATOM 5940 C CA . ALA B 1 225 ? -7.984 -30.75 -15.273 1 98.5 225 ALA B CA 1
ATOM 5941 C C . ALA B 1 225 ? -8.398 -32.062 -15.961 1 98.5 225 ALA B C 1
ATOM 5943 O O . ALA B 1 225 ? -7.578 -32.719 -16.594 1 98.5 225 ALA B O 1
ATOM 5944 N N . ASP B 1 226 ? -9.664 -32.406 -15.938 1 98.56 226 ASP B N 1
ATOM 5945 C CA . ASP B 1 226 ? -10.156 -33.688 -16.469 1 98.56 226 ASP B CA 1
ATOM 5946 C C . ASP B 1 226 ? -9.938 -33.781 -17.969 1 98.56 226 ASP B C 1
ATOM 5948 O O . ASP B 1 226 ? -9.484 -34.812 -18.469 1 98.56 226 ASP B O 1
ATOM 5952 N N . ALA B 1 227 ? -10.281 -32.688 -18.641 1 98.75 227 ALA B N 1
ATOM 5953 C CA . ALA B 1 227 ? -10.148 -32.688 -20.094 1 98.75 227 ALA B CA 1
ATOM 5954 C C . ALA B 1 227 ? -8.688 -32.812 -20.516 1 98.75 227 ALA B C 1
ATOM 5956 O O . ALA B 1 227 ? -8.367 -33.594 -21.422 1 98.75 227 ALA B O 1
ATOM 5957 N N . VAL B 1 228 ? -7.809 -32.094 -19.844 1 98.81 228 VAL B N 1
ATOM 5958 C CA . VAL B 1 228 ? -6.383 -32.125 -20.172 1 98.81 228 VAL B CA 1
ATOM 5959 C C . VAL B 1 228 ? -5.797 -33.5 -19.875 1 98.81 228 VAL B C 1
ATOM 5961 O O . VAL B 1 228 ? -5.023 -34.031 -20.672 1 98.81 228 VAL B O 1
ATOM 5964 N N . LEU B 1 229 ? -6.164 -34.094 -18.734 1 98.75 229 LEU B N 1
ATOM 5965 C CA . LEU B 1 229 ? -5.633 -35.406 -18.359 1 98.75 229 LEU B CA 1
ATOM 5966 C C . LEU B 1 229 ? -6.188 -36.5 -19.25 1 98.75 229 LEU B C 1
ATOM 5968 O O . LEU B 1 229 ? -5.492 -37.469 -19.547 1 98.75 229 LEU B O 1
ATOM 5972 N N . ALA B 1 230 ? -7.441 -36.312 -19.688 1 98.75 230 ALA B N 1
ATOM 5973 C CA . ALA B 1 230 ? -8 -37.281 -20.641 1 98.75 230 ALA B CA 1
ATOM 5974 C C . ALA B 1 230 ? -7.188 -37.312 -21.938 1 98.75 230 ALA B C 1
ATOM 5976 O O . ALA B 1 230 ? -6.93 -38.375 -22.5 1 98.75 230 ALA B O 1
ATOM 5977 N N . LEU B 1 231 ? -6.84 -36.125 -22.375 1 98.81 231 LEU B N 1
ATOM 5978 C CA . LEU B 1 231 ? -6.016 -36.031 -23.578 1 98.81 231 LEU B CA 1
ATOM 5979 C C . LEU B 1 231 ? -4.637 -36.625 -23.344 1 98.81 231 LEU B C 1
ATOM 5981 O O . LEU B 1 231 ? -4.137 -37.406 -24.172 1 98.81 231 LEU B O 1
ATOM 5985 N N . ALA B 1 232 ? -4.012 -36.312 -22.234 1 98.81 232 ALA B N 1
ATOM 5986 C CA . ALA B 1 232 ? -2.705 -36.875 -21.859 1 98.81 232 ALA B CA 1
ATOM 5987 C C . ALA B 1 232 ? -2.742 -38.406 -21.812 1 98.81 232 ALA B C 1
ATOM 5989 O O . ALA B 1 232 ? -1.877 -39.062 -22.391 1 98.81 232 ALA B O 1
ATOM 5990 N N . ASP B 1 233 ? -3.756 -38.938 -21.188 1 98.56 233 ASP B N 1
ATOM 5991 C CA . ASP B 1 233 ? -3.906 -40.406 -21.016 1 98.56 233 ASP B CA 1
ATOM 5992 C C . ASP B 1 233 ? -4.152 -41.094 -22.344 1 98.56 233 ASP B C 1
ATOM 5994 O O . ASP B 1 233 ? -3.609 -42.156 -22.609 1 98.56 233 ASP B O 1
ATOM 5998 N N . ALA B 1 234 ? -4.961 -40.438 -23.156 1 98.25 234 ALA B N 1
ATOM 5999 C CA . ALA B 1 234 ? -5.352 -41.062 -24.422 1 98.25 234 ALA B CA 1
ATOM 6000 C C . ALA B 1 234 ? -4.145 -41.25 -25.328 1 98.25 234 ALA B C 1
ATOM 6002 O O . ALA B 1 234 ? -4.086 -42.188 -26.094 1 98.25 234 ALA B O 1
ATOM 6003 N N . LEU B 1 235 ? -3.17 -40.344 -25.203 1 98.38 235 LEU B N 1
ATOM 6004 C CA . LEU B 1 235 ? -2.105 -40.344 -26.203 1 98.38 235 LEU B CA 1
ATOM 6005 C C . LEU B 1 235 ? -0.741 -40.5 -25.547 1 98.38 235 LEU B C 1
ATOM 6007 O O . LEU B 1 235 ? 0.291 -40.438 -26.219 1 98.38 235 LEU B O 1
ATOM 6011 N N . ASN B 1 236 ? -0.725 -40.688 -24.219 1 98.31 236 ASN B N 1
ATOM 6012 C CA . ASN B 1 236 ? 0.502 -40.812 -23.438 1 98.31 236 ASN B CA 1
ATOM 6013 C C . ASN B 1 236 ? 1.411 -39.625 -23.625 1 98.31 236 ASN B C 1
ATOM 6015 O O . ASN B 1 236 ? 2.58 -39.75 -23.984 1 98.31 236 ASN B O 1
ATOM 6019 N N . ILE B 1 237 ? 0.86 -38.469 -23.328 1 98.75 237 ILE B N 1
ATOM 6020 C CA . ILE B 1 237 ? 1.587 -37.219 -23.469 1 98.75 237 ILE B CA 1
ATOM 6021 C C . ILE B 1 237 ? 1.912 -36.656 -22.094 1 98.75 237 ILE B C 1
ATOM 6023 O O . ILE B 1 237 ? 1.022 -36.5 -21.25 1 98.75 237 ILE B O 1
ATOM 6027 N N . PRO B 1 238 ? 3.203 -36.375 -21.75 1 98.5 238 PRO B N 1
ATOM 6028 C CA . PRO B 1 238 ? 3.529 -35.75 -20.469 1 98.5 238 PRO B CA 1
ATOM 6029 C C . PRO B 1 238 ? 2.949 -34.344 -20.328 1 98.5 238 PRO B C 1
ATOM 6031 O O . PRO B 1 238 ? 2.844 -33.625 -21.312 1 98.5 238 PRO B O 1
ATOM 6034 N N . VAL B 1 239 ? 2.547 -34.031 -19.078 1 98.38 239 VAL B N 1
ATOM 6035 C CA . VAL B 1 239 ? 1.988 -32.719 -18.75 1 98.38 239 VAL B CA 1
ATOM 6036 C C . VAL B 1 239 ? 2.926 -32 -17.781 1 98.38 239 VAL B C 1
ATOM 6038 O O . VAL B 1 239 ? 3.361 -32.562 -16.781 1 98.38 239 VAL B O 1
ATOM 6041 N N . ILE B 1 240 ? 3.297 -30.797 -18.109 1 96.69 240 ILE B N 1
ATOM 6042 C CA . ILE B 1 240 ? 3.936 -29.875 -17.188 1 96.69 240 ILE B CA 1
ATOM 6043 C C . ILE B 1 240 ? 3.096 -28.594 -17.078 1 96.69 240 ILE B C 1
ATOM 6045 O O . ILE B 1 240 ? 2.188 -28.375 -17.875 1 96.69 240 ILE B O 1
ATOM 6049 N N . THR B 1 241 ? 3.316 -27.812 -16.031 1 96.25 241 THR B N 1
ATOM 6050 C CA . THR B 1 241 ? 2.596 -26.562 -15.867 1 96.25 241 THR B CA 1
ATOM 6051 C C . THR B 1 241 ? 3.564 -25.391 -15.844 1 96.25 241 THR B C 1
ATOM 6053 O O . THR B 1 241 ? 4.766 -25.562 -15.648 1 96.25 241 THR B O 1
ATOM 6056 N N . THR B 1 242 ? 3.002 -24.219 -16.219 1 94.31 242 THR B N 1
ATOM 6057 C CA . THR B 1 242 ? 3.738 -23 -15.875 1 94.31 242 THR B CA 1
ATOM 6058 C C . THR B 1 242 ? 3.775 -22.812 -14.359 1 94.31 242 THR B C 1
ATOM 6060 O O . THR B 1 242 ? 3.115 -23.531 -13.617 1 94.31 242 THR B O 1
ATOM 6063 N N . PHE B 1 243 ? 4.594 -21.859 -13.953 1 90.69 243 PHE B N 1
ATOM 6064 C CA . PHE B 1 243 ? 4.609 -21.484 -12.539 1 90.69 243 PHE B CA 1
ATOM 6065 C C . PHE B 1 243 ? 3.229 -21.016 -12.086 1 90.69 243 PHE B C 1
ATOM 6067 O O . PHE B 1 243 ? 2.76 -21.406 -11.016 1 90.69 243 PHE B O 1
ATOM 6074 N N . ASN B 1 244 ? 2.557 -20.297 -12.914 1 91.94 244 ASN B N 1
ATOM 6075 C CA . ASN B 1 244 ? 1.226 -19.781 -12.609 1 91.94 244 ASN B CA 1
ATOM 6076 C C . ASN B 1 244 ? 0.159 -20.859 -12.758 1 91.94 244 ASN B C 1
ATOM 6078 O O . ASN B 1 244 ? -0.955 -20.703 -12.25 1 91.94 244 ASN B O 1
ATOM 6082 N N . GLY B 1 245 ? 0.473 -21.906 -13.438 1 95.44 245 GLY B N 1
ATOM 6083 C CA . GLY B 1 245 ? -0.479 -22.969 -13.711 1 95.44 245 GLY B CA 1
ATOM 6084 C C . GLY B 1 245 ? -0.477 -24.062 -12.648 1 95.44 245 GLY B C 1
ATOM 6085 O O . GLY B 1 245 ? -1.279 -24.984 -12.711 1 95.44 245 GLY B O 1
ATOM 6086 N N . MET B 1 246 ? 0.418 -23.891 -11.633 1 94.56 246 MET B N 1
ATOM 6087 C CA . MET B 1 246 ? 0.432 -24.859 -10.555 1 94.56 246 MET B CA 1
ATOM 6088 C C . MET B 1 246 ? -0.953 -25 -9.93 1 94.56 246 MET B C 1
ATOM 6090 O O . MET B 1 246 ? -1.658 -24.016 -9.742 1 94.56 246 MET B O 1
ATOM 6094 N N . GLY B 1 247 ? -1.339 -26.234 -9.664 1 96.06 247 GLY B N 1
ATOM 6095 C CA . GLY B 1 247 ? -2.627 -26.5 -9.047 1 96.06 247 GLY B CA 1
ATOM 6096 C C . GLY B 1 247 ? -3.697 -26.891 -10.047 1 96.06 247 GLY B C 1
ATOM 6097 O O . GLY B 1 247 ? -4.746 -27.422 -9.672 1 96.06 247 GLY B O 1
ATOM 6098 N N . ALA B 1 248 ? -3.412 -26.719 -11.367 1 97.81 248 ALA B N 1
ATOM 6099 C CA . ALA B 1 248 ? -4.414 -26.984 -12.398 1 97.81 248 ALA B CA 1
ATOM 6100 C C . ALA B 1 248 ? -4.633 -28.484 -12.57 1 97.81 248 ALA B C 1
ATOM 6102 O O . ALA B 1 248 ? -5.695 -28.922 -13.031 1 97.81 248 ALA B O 1
ATOM 6103 N N . VAL B 1 249 ? -3.617 -29.281 -12.312 1 98.12 249 VAL B N 1
ATOM 6104 C CA . VAL B 1 249 ? -3.682 -30.734 -12.375 1 98.12 249 VAL B CA 1
ATOM 6105 C C . VAL B 1 249 ? -2.998 -31.344 -11.156 1 98.12 249 VAL B C 1
ATOM 6107 O O . VAL B 1 249 ? -2.131 -30.703 -10.547 1 98.12 249 VAL B O 1
ATOM 6110 N N . PRO B 1 250 ? -3.408 -32.531 -10.75 1 97.38 250 PRO B N 1
ATOM 6111 C CA . PRO B 1 250 ? -2.725 -33.188 -9.625 1 97.38 250 PRO B CA 1
ATOM 6112 C C . PRO B 1 250 ? -1.291 -33.594 -9.961 1 97.38 250 PRO B C 1
ATOM 6114 O O . PRO B 1 250 ? -1.043 -34.188 -11.023 1 97.38 250 PRO B O 1
ATOM 6117 N N . THR B 1 251 ? -0.385 -33.281 -9.062 1 93.31 251 THR B N 1
ATOM 6118 C CA . THR B 1 251 ? 1.012 -33.656 -9.273 1 93.31 251 THR B CA 1
ATOM 6119 C C . THR B 1 251 ? 1.22 -35.156 -9.078 1 93.31 251 THR B C 1
ATOM 6121 O O . THR B 1 251 ? 2.254 -35.688 -9.469 1 93.31 251 THR B O 1
ATOM 6124 N N . THR B 1 252 ? 0.221 -35.812 -8.57 1 94.75 252 THR B N 1
ATOM 6125 C CA . THR B 1 252 ? 0.308 -37.25 -8.305 1 94.75 252 THR B CA 1
ATOM 6126 C C . THR B 1 252 ? -0.079 -38.062 -9.539 1 94.75 252 THR B C 1
ATOM 6128 O O . THR B 1 252 ? 0.11 -39.281 -9.578 1 94.75 252 THR B O 1
ATOM 6131 N N . HIS B 1 253 ? -0.641 -37.438 -10.547 1 97.5 253 HIS B N 1
ATOM 6132 C CA . HIS B 1 253 ? -0.957 -38.125 -11.789 1 97.5 253 HIS B CA 1
ATOM 6133 C C . HIS B 1 253 ? 0.31 -38.594 -12.492 1 97.5 253 HIS B C 1
ATOM 6135 O O . HIS B 1 253 ? 1.286 -37.844 -12.594 1 97.5 253 HIS B O 1
ATOM 6141 N N . PRO B 1 254 ? 0.35 -39.75 -12.984 1 97.25 254 PRO B N 1
ATOM 6142 C CA . PRO B 1 254 ? 1.58 -40.375 -13.5 1 97.25 254 PRO B CA 1
ATOM 6143 C C . PRO B 1 254 ? 2.127 -39.625 -14.727 1 97.25 254 PRO B C 1
ATOM 6145 O O . PRO B 1 254 ? 3.297 -39.812 -15.078 1 97.25 254 PRO B O 1
ATOM 6148 N N . LEU B 1 255 ? 1.35 -38.812 -15.406 1 98.25 255 LEU B N 1
ATOM 6149 C CA . LEU B 1 255 ? 1.808 -38.125 -16.609 1 98.25 255 LEU B CA 1
ATOM 6150 C C . LEU B 1 255 ? 2.104 -36.656 -16.312 1 98.25 255 LEU B C 1
ATOM 6152 O O . LEU B 1 255 ? 2.402 -35.906 -17.219 1 98.25 255 LEU B O 1
ATOM 6156 N N . VAL B 1 256 ? 1.974 -36.25 -15.031 1 97.38 256 VAL B N 1
ATOM 6157 C CA . VAL B 1 256 ? 2.258 -34.875 -14.641 1 97.38 256 VAL B CA 1
ATOM 6158 C C . VAL B 1 256 ? 3.654 -34.781 -14.031 1 97.38 256 VAL B C 1
ATOM 6160 O O . VAL B 1 256 ? 3.982 -35.531 -13.109 1 97.38 256 VAL B O 1
ATOM 6163 N N . PHE B 1 257 ? 4.469 -33.875 -14.555 1 95.25 257 PHE B N 1
ATOM 6164 C CA . PHE B 1 257 ? 5.875 -33.875 -14.172 1 95.25 257 PHE B CA 1
ATOM 6165 C C . PHE B 1 257 ? 6.285 -32.562 -13.555 1 95.25 257 PHE B C 1
ATOM 6167 O O . PHE B 1 257 ? 7.473 -32.219 -13.523 1 95.25 257 PHE B O 1
ATOM 6174 N N . GLY B 1 258 ? 5.316 -31.703 -13.102 1 92.19 258 GLY B N 1
ATOM 6175 C CA . GLY B 1 258 ? 5.617 -30.547 -12.273 1 92.19 258 GLY B CA 1
ATOM 6176 C C . GLY B 1 258 ? 5.629 -29.234 -13.055 1 92.19 258 GLY B C 1
ATOM 6177 O O . GLY B 1 258 ? 5.152 -29.188 -14.188 1 92.19 258 GLY B O 1
ATOM 6178 N N . ALA B 1 259 ? 6.086 -28.172 -12.406 1 92.88 259 ALA B N 1
ATOM 6179 C CA . ALA B 1 259 ? 6.031 -26.812 -12.953 1 92.88 259 ALA B CA 1
ATOM 6180 C C . ALA B 1 259 ? 7.391 -26.391 -13.508 1 92.88 259 ALA B C 1
ATOM 6182 O O . ALA B 1 259 ? 8.43 -26.703 -12.922 1 92.88 259 ALA B O 1
ATOM 6183 N N . LEU B 1 260 ? 7.316 -25.766 -14.625 1 90.56 260 LEU B N 1
ATOM 6184 C CA . LEU B 1 260 ? 8.508 -25.109 -15.164 1 90.56 260 LEU B CA 1
ATOM 6185 C C . LEU B 1 260 ? 8.617 -23.672 -14.656 1 90.56 260 LEU B C 1
ATOM 6187 O O . LEU B 1 260 ? 7.738 -22.859 -14.898 1 90.56 260 LEU B O 1
ATOM 6191 N N . SER B 1 261 ? 9.555 -23.375 -13.773 1 80 261 SER B N 1
ATOM 6192 C CA . SER B 1 261 ? 9.852 -22.047 -13.242 1 80 261 SER B CA 1
ATOM 6193 C C . SER B 1 261 ? 11.344 -21.734 -13.328 1 80 261 SER B C 1
ATOM 6195 O O . SER B 1 261 ? 12.117 -22.531 -13.867 1 80 261 SER B O 1
ATOM 6197 N N . ARG B 1 262 ? 11.734 -20.406 -12.992 1 71.38 262 ARG B N 1
ATOM 6198 C CA . ARG B 1 262 ? 13.156 -20.094 -12.906 1 71.38 262 ARG B CA 1
ATOM 6199 C C . ARG B 1 262 ? 13.891 -21.094 -12.031 1 71.38 262 ARG B C 1
ATOM 6201 O O . ARG B 1 262 ? 15.023 -21.469 -12.328 1 71.38 262 ARG B O 1
ATOM 6208 N N . MET B 1 263 ? 13.203 -21.5 -11.008 1 60.47 263 MET B N 1
ATOM 6209 C CA . MET B 1 263 ? 13.734 -22.453 -10.031 1 60.47 263 MET B CA 1
ATOM 6210 C C . MET B 1 263 ? 13.156 -23.844 -10.234 1 60.47 263 MET B C 1
ATOM 6212 O O . MET B 1 263 ? 13.555 -24.797 -9.57 1 60.47 263 MET B O 1
ATOM 6216 N N . GLY B 1 264 ? 12.492 -23.953 -11.281 1 62.56 264 GLY B N 1
ATOM 6217 C CA . GLY B 1 264 ? 11.766 -25.203 -11.453 1 62.56 264 GLY B CA 1
ATOM 6218 C C . GLY B 1 264 ? 12.617 -26.438 -11.211 1 62.56 264 GLY B C 1
ATOM 6219 O O . GLY B 1 264 ? 13.703 -26.344 -10.633 1 62.56 264 GLY B O 1
ATOM 6220 N N . THR B 1 265 ? 11.961 -27.656 -11.508 1 72.19 265 THR B N 1
ATOM 6221 C CA . THR B 1 265 ? 12.602 -28.922 -11.203 1 72.19 265 THR B CA 1
ATOM 6222 C C . THR B 1 265 ? 13.469 -29.391 -12.375 1 72.19 265 THR B C 1
ATOM 6224 O O . THR B 1 265 ? 13.211 -29.031 -13.523 1 72.19 265 THR B O 1
ATOM 6227 N N . ASN B 1 266 ? 14.57 -29.906 -12.109 1 74.69 266 ASN B N 1
ATOM 6228 C CA . ASN B 1 266 ? 15.391 -30.562 -13.125 1 74.69 266 ASN B CA 1
ATOM 6229 C C . ASN B 1 266 ? 14.562 -31.469 -14.023 1 74.69 266 ASN B C 1
ATOM 6231 O O . ASN B 1 266 ? 14.906 -31.688 -15.188 1 74.69 266 ASN B O 1
ATOM 6235 N N . LEU B 1 267 ? 13.359 -31.734 -13.586 1 83.81 267 LEU B N 1
ATOM 6236 C CA . LEU B 1 267 ? 12.508 -32.656 -14.312 1 83.81 267 LEU B CA 1
ATOM 6237 C C . LEU B 1 267 ? 11.758 -31.953 -15.438 1 83.81 267 LEU B C 1
ATOM 6239 O O . LEU B 1 267 ? 11.719 -32.438 -16.562 1 83.81 267 LEU B O 1
ATOM 6243 N N . THR B 1 268 ? 11.242 -30.844 -15.148 1 89 268 THR B N 1
ATOM 6244 C CA . THR B 1 268 ? 10.383 -30.141 -16.094 1 89 268 THR B CA 1
ATOM 6245 C C . THR B 1 268 ? 11.188 -29.594 -17.266 1 89 268 THR B C 1
ATOM 6247 O O . THR B 1 268 ? 10.719 -29.578 -18.406 1 89 268 THR B O 1
ATOM 6250 N N . THR B 1 269 ? 12.406 -29.188 -16.938 1 87.62 269 THR B N 1
ATOM 6251 C CA . THR B 1 269 ? 13.273 -28.703 -18 1 87.62 269 THR B CA 1
ATOM 6252 C C . THR B 1 269 ? 13.648 -29.828 -18.953 1 87.62 269 THR B C 1
ATOM 6254 O O . THR B 1 269 ? 13.82 -29.594 -20.156 1 87.62 269 THR B O 1
ATOM 6257 N N . ARG B 1 270 ? 13.734 -30.969 -18.484 1 89.06 270 ARG B N 1
ATOM 6258 C CA . ARG B 1 270 ? 14 -32.125 -19.328 1 89.06 270 ARG B CA 1
ATOM 6259 C C . ARG B 1 270 ? 12.82 -32.406 -20.25 1 89.06 270 ARG B C 1
ATOM 6261 O O . ARG B 1 270 ? 13.016 -32.688 -21.438 1 89.06 270 ARG B O 1
ATOM 6268 N N . VAL B 1 271 ? 11.617 -32.344 -19.672 1 93.56 271 VAL B N 1
ATOM 6269 C CA . VAL B 1 271 ? 10.414 -32.656 -20.453 1 93.56 271 VAL B CA 1
ATOM 6270 C C . VAL B 1 271 ? 10.32 -31.703 -21.641 1 93.56 271 VAL B C 1
ATOM 6272 O O . VAL B 1 271 ? 10.156 -32.156 -22.781 1 93.56 271 VAL B O 1
ATOM 6275 N N . VAL B 1 272 ? 10.445 -30.484 -21.438 1 92.88 272 VAL B N 1
ATOM 6276 C CA . VAL B 1 272 ? 10.297 -29.484 -22.5 1 92.88 272 VAL B CA 1
ATOM 6277 C C . VAL B 1 272 ? 11.492 -29.547 -23.438 1 92.88 272 VAL B C 1
ATOM 6279 O O . VAL B 1 272 ? 11.344 -29.406 -24.656 1 92.88 272 VAL B O 1
ATOM 6282 N N . GLY B 1 273 ? 12.68 -29.797 -22.891 1 91.12 273 GLY B N 1
ATOM 6283 C CA . GLY B 1 273 ? 13.898 -29.859 -23.672 1 91.12 273 GLY B CA 1
ATOM 6284 C C . GLY B 1 273 ? 13.898 -31 -24.672 1 91.12 273 GLY B C 1
ATOM 6285 O O . GLY B 1 273 ? 14.492 -30.891 -25.75 1 91.12 273 GLY B O 1
ATOM 6286 N N . GLU B 1 274 ? 13.258 -32.062 -24.375 1 94.19 274 GLU B N 1
ATOM 6287 C CA . GLU B 1 274 ? 13.234 -33.25 -25.219 1 94.19 274 GLU B CA 1
ATOM 6288 C C . GLU B 1 274 ? 12.062 -33.188 -26.188 1 94.19 274 GLU B C 1
ATOM 6290 O O . GLU B 1 274 ? 12.016 -33.969 -27.156 1 94.19 274 GLU B O 1
ATOM 6295 N N . SER B 1 275 ? 11.18 -32.312 -26 1 97.06 275 SER B N 1
ATOM 6296 C CA . SER B 1 275 ? 9.922 -32.312 -26.75 1 97.06 275 SER B CA 1
ATOM 6297 C C . SER B 1 275 ? 10.141 -31.859 -28.203 1 97.06 275 SER B C 1
ATOM 6299 O O . SER B 1 275 ? 11.031 -31.062 -28.469 1 97.06 275 SER B O 1
ATOM 6301 N N . ASP B 1 276 ? 9.367 -32.406 -29.125 1 98.31 276 ASP B N 1
ATOM 6302 C CA . ASP B 1 276 ? 9.414 -31.984 -30.516 1 98.31 276 ASP B CA 1
ATOM 6303 C C . ASP B 1 276 ? 8.141 -31.219 -30.906 1 98.31 276 ASP B C 1
ATOM 6305 O O . ASP B 1 276 ? 8.031 -30.703 -32 1 98.31 276 ASP B O 1
ATOM 6309 N N . LEU B 1 277 ? 7.188 -31.125 -30 1 98.56 277 LEU B N 1
ATOM 6310 C CA . LEU B 1 277 ? 5.961 -30.344 -30.141 1 98.56 277 LEU B CA 1
ATOM 6311 C C . LEU B 1 277 ? 5.438 -29.891 -28.781 1 98.56 277 LEU B C 1
ATOM 6313 O O . LEU B 1 277 ? 5.316 -30.703 -27.859 1 98.56 277 LEU B O 1
ATOM 6317 N N . VAL B 1 278 ? 5.191 -28.625 -28.641 1 98.38 278 VAL B N 1
ATOM 6318 C CA . VAL B 1 278 ? 4.629 -28.094 -27.406 1 98.38 278 VAL B CA 1
ATOM 6319 C C . VAL B 1 278 ? 3.164 -27.719 -27.609 1 98.38 278 VAL B C 1
ATOM 6321 O O . VAL B 1 278 ? 2.84 -26.922 -28.5 1 98.38 278 VAL B O 1
ATOM 6324 N N . LEU B 1 279 ? 2.279 -28.344 -26.891 1 98.62 279 LEU B N 1
ATOM 6325 C CA . LEU B 1 279 ? 0.886 -27.922 -26.781 1 98.62 279 LEU B CA 1
ATOM 6326 C C . LEU B 1 279 ? 0.694 -27 -25.578 1 98.62 279 LEU B C 1
ATOM 6328 O O . LEU B 1 279 ? 0.426 -27.469 -24.469 1 98.62 279 LEU B O 1
ATOM 6332 N N . ALA B 1 280 ? 0.772 -25.672 -25.812 1 98.5 280 ALA B N 1
ATOM 6333 C CA . ALA B 1 280 ? 0.588 -24.672 -24.781 1 98.5 280 ALA B CA 1
ATOM 6334 C C . ALA B 1 280 ? -0.892 -24.359 -24.562 1 98.5 280 ALA B C 1
ATOM 6336 O O . ALA B 1 280 ? -1.481 -23.578 -25.297 1 98.5 280 ALA B O 1
ATOM 6337 N N . LEU B 1 281 ? -1.477 -24.953 -23.516 1 98.62 281 LEU B N 1
ATOM 6338 C CA . LEU B 1 281 ? -2.908 -24.828 -23.266 1 98.62 281 LEU B CA 1
ATOM 6339 C C . LEU B 1 281 ? -3.18 -23.812 -22.156 1 98.62 281 LEU B C 1
ATOM 6341 O O . LEU B 1 281 ? -2.768 -24.016 -21.016 1 98.62 281 LEU B O 1
ATOM 6345 N N . GLY B 1 282 ? -3.982 -22.781 -22.469 1 97.69 282 GLY B N 1
ATOM 6346 C CA . GLY B 1 282 ? -4.199 -21.734 -21.484 1 97.69 282 GLY B CA 1
ATOM 6347 C C . GLY B 1 282 ? -2.906 -21.172 -20.922 1 97.69 282 GLY B C 1
ATOM 6348 O O . GLY B 1 282 ? -2.807 -20.906 -19.719 1 97.69 282 GLY B O 1
ATOM 6349 N N . ASN B 1 283 ? -1.909 -21.062 -21.688 1 97.06 283 ASN B N 1
ATOM 6350 C CA . ASN B 1 283 ? -0.526 -20.734 -21.359 1 97.06 283 ASN B CA 1
ATOM 6351 C C . ASN B 1 283 ? -0.037 -19.531 -22.172 1 97.06 283 ASN B C 1
ATOM 6353 O O . ASN B 1 283 ? 0.043 -19.594 -23.391 1 97.06 283 ASN B O 1
ATOM 6357 N N . SER B 1 284 ? 0.34 -18.469 -21.469 1 93.44 284 SER B N 1
ATOM 6358 C CA . SER B 1 284 ? 0.786 -17.25 -22.141 1 93.44 284 SER B CA 1
ATOM 6359 C C . SER B 1 284 ? 2.256 -17.344 -22.531 1 93.44 284 SER B C 1
ATOM 6361 O O . SER B 1 284 ? 2.787 -16.438 -23.188 1 93.44 284 SER B O 1
ATOM 6363 N N . LEU B 1 285 ? 2.928 -18.422 -22.203 1 94.25 285 LEU B N 1
ATOM 6364 C CA . LEU B 1 285 ? 4.371 -18.547 -22.391 1 94.25 285 LEU B CA 1
ATOM 6365 C C . LEU B 1 285 ? 5.098 -17.359 -21.766 1 94.25 285 LEU B C 1
ATOM 6367 O O . LEU B 1 285 ? 5.898 -16.688 -22.422 1 94.25 285 LEU B O 1
ATOM 6371 N N . ASN B 1 286 ? 4.84 -17.172 -20.469 1 90.44 286 ASN B N 1
ATOM 6372 C CA . ASN B 1 286 ? 5.285 -15.992 -19.75 1 90.44 286 ASN B CA 1
ATOM 6373 C C . ASN B 1 286 ? 6.797 -16 -19.531 1 90.44 286 ASN B C 1
ATOM 6375 O O . ASN B 1 286 ? 7.457 -17 -19.781 1 90.44 286 ASN B O 1
ATOM 6379 N N . ALA B 1 287 ? 7.312 -14.914 -19.031 1 91 287 ALA B N 1
ATOM 6380 C CA . ALA B 1 287 ? 8.742 -14.68 -18.875 1 91 287 ALA B CA 1
ATOM 6381 C C . ALA B 1 287 ? 9.359 -15.664 -17.875 1 91 287 ALA B C 1
ATOM 6383 O O . ALA B 1 287 ? 10.438 -16.203 -18.125 1 91 287 ALA B O 1
ATOM 6384 N N . VAL B 1 288 ? 8.695 -15.977 -16.859 1 88.62 288 VAL B N 1
ATOM 6385 C CA . VAL B 1 288 ? 9.242 -16.781 -15.773 1 88.62 288 VAL B CA 1
ATOM 6386 C C . VAL B 1 288 ? 9.461 -18.219 -16.266 1 88.62 288 VAL B C 1
ATOM 6388 O O . VAL B 1 288 ? 10.539 -18.781 -16.078 1 88.62 288 VAL B O 1
ATOM 6391 N N . SER B 1 289 ? 8.531 -18.734 -16.922 1 90.62 289 SER B N 1
ATOM 6392 C CA . SER B 1 289 ? 8.578 -20.125 -17.328 1 90.62 289 SER B CA 1
ATOM 6393 C C . SER B 1 289 ? 9.461 -20.312 -18.562 1 90.62 289 SER B C 1
ATOM 6395 O O . SER B 1 289 ? 10.008 -21.391 -18.781 1 90.62 289 SER B O 1
ATOM 6397 N N . THR B 1 290 ? 9.672 -19.25 -19.344 1 91.31 290 THR B N 1
ATOM 6398 C CA . THR B 1 290 ? 10.422 -19.359 -20.594 1 91.31 290 THR B CA 1
ATOM 6399 C C . THR B 1 290 ? 11.828 -18.781 -20.438 1 91.31 290 THR B C 1
ATOM 6401 O O . THR B 1 290 ? 12.547 -18.625 -21.422 1 91.31 290 THR B O 1
ATOM 6404 N N . GLY B 1 291 ? 12.18 -18.406 -19.203 1 88.56 291 GLY B N 1
ATOM 6405 C CA . GLY B 1 291 ? 13.469 -17.75 -19.031 1 88.56 291 GLY B CA 1
ATOM 6406 C C . GLY B 1 291 ? 13.586 -16.453 -19.797 1 88.56 291 GLY B C 1
ATOM 6407 O O . GLY B 1 291 ? 14.562 -16.234 -20.516 1 88.56 291 GLY B O 1
ATOM 6408 N N . ARG B 1 292 ? 12.453 -15.633 -19.672 1 90.94 292 ARG B N 1
ATOM 6409 C CA . ARG B 1 292 ? 12.352 -14.352 -20.375 1 90.94 292 ARG B CA 1
ATOM 6410 C C . ARG B 1 292 ? 12.492 -14.531 -21.875 1 90.94 292 ARG B C 1
ATOM 6412 O O . ARG B 1 292 ? 13.281 -13.836 -22.531 1 90.94 292 ARG B O 1
ATOM 6419 N N . TRP B 1 293 ? 11.781 -15.625 -22.328 1 91.44 293 TRP B N 1
ATOM 6420 C CA . TRP B 1 293 ? 11.562 -15.938 -23.734 1 91.44 293 TRP B CA 1
ATOM 6421 C C . TRP B 1 293 ? 12.883 -16.297 -24.422 1 91.44 293 TRP B C 1
ATOM 6423 O O . TRP B 1 293 ? 13 -16.172 -25.641 1 91.44 293 TRP B O 1
ATOM 6433 N N . ARG B 1 294 ? 13.836 -16.781 -23.625 1 90.12 294 ARG B N 1
ATOM 6434 C CA . ARG B 1 294 ? 15.102 -17.25 -24.172 1 90.12 294 ARG B CA 1
ATOM 6435 C C . ARG B 1 294 ? 15.07 -18.75 -24.406 1 90.12 294 ARG B C 1
ATOM 6437 O O . ARG B 1 294 ? 15.914 -19.297 -25.125 1 90.12 294 ARG B O 1
ATOM 6444 N N . LEU B 1 295 ? 14.117 -19.406 -23.797 1 91 295 LEU B N 1
ATOM 6445 C CA . LEU B 1 295 ? 13.984 -20.844 -23.969 1 91 295 LEU B CA 1
ATOM 6446 C C . LEU B 1 295 ? 13.68 -21.188 -25.422 1 91 295 LEU B C 1
ATOM 6448 O O . LEU B 1 295 ? 12.75 -20.641 -26.016 1 91 295 LEU B O 1
ATOM 6452 N N . GLN B 1 296 ? 14.539 -22.016 -25.969 1 92.75 296 GLN B N 1
ATOM 6453 C CA . GLN B 1 296 ? 14.25 -22.5 -27.312 1 92.75 296 GLN B CA 1
ATOM 6454 C C . GLN B 1 296 ? 13.148 -23.547 -27.297 1 92.75 296 GLN B C 1
ATOM 6456 O O . GLN B 1 296 ? 13.203 -24.516 -26.531 1 92.75 296 GLN B O 1
ATOM 6461 N N . LEU B 1 297 ? 12.172 -23.312 -28.078 1 95.44 297 LEU B N 1
ATOM 6462 C CA . LEU B 1 297 ? 11.031 -24.219 -28.156 1 95.44 297 LEU B CA 1
ATOM 6463 C C . LEU B 1 297 ? 10.883 -24.797 -29.562 1 95.44 297 LEU B C 1
ATOM 6465 O O . LEU B 1 297 ? 11.258 -24.156 -30.547 1 95.44 297 LEU B O 1
ATOM 6469 N N . PRO B 1 298 ? 10.438 -26 -29.625 1 96.62 298 PRO B N 1
ATOM 6470 C CA . PRO B 1 298 ? 10 -26.484 -30.938 1 96.62 298 PRO B CA 1
ATOM 6471 C C . PRO B 1 298 ? 8.719 -25.812 -31.422 1 96.62 298 PRO B C 1
ATOM 6473 O O . PRO B 1 298 ? 8.383 -24.719 -30.953 1 96.62 298 PRO B O 1
ATOM 6476 N N . GLU B 1 299 ? 8.102 -26.453 -32.406 1 96.88 299 GLU B N 1
ATOM 6477 C CA . GLU B 1 299 ? 6.809 -25.922 -32.844 1 96.88 299 GLU B CA 1
ATOM 6478 C C . GLU B 1 299 ? 5.82 -25.875 -31.672 1 96.88 299 GLU B C 1
ATOM 6480 O O . GLU B 1 299 ? 5.785 -26.797 -30.844 1 96.88 299 GLU B O 1
ATOM 6485 N N . VAL B 1 300 ? 5.102 -24.766 -31.641 1 98.25 300 VAL B N 1
ATOM 6486 C CA . VAL B 1 300 ? 4.152 -24.547 -30.547 1 98.25 300 VAL B CA 1
ATOM 6487 C C . VAL B 1 300 ? 2.734 -24.469 -31.109 1 98.25 300 VAL B C 1
ATOM 6489 O O . VAL B 1 300 ? 2.496 -23.797 -32.125 1 98.25 300 VAL B O 1
ATOM 6492 N N . ILE B 1 301 ? 1.862 -25.219 -30.609 1 98.5 301 ILE B N 1
ATOM 6493 C CA . ILE B 1 301 ? 0.429 -25 -30.75 1 98.5 301 ILE B CA 1
ATOM 6494 C C . ILE B 1 301 ? -0.118 -24.344 -29.484 1 98.5 301 ILE B C 1
ATOM 6496 O O . ILE B 1 301 ? -0.085 -24.953 -28.406 1 98.5 301 ILE B O 1
ATOM 6500 N N . GLN B 1 302 ? -0.548 -23.156 -29.547 1 98.5 302 GLN B N 1
ATOM 6501 C CA . GLN B 1 302 ? -1.002 -22.406 -28.391 1 98.5 302 GLN B CA 1
ATOM 6502 C C . GLN B 1 302 ? -2.51 -22.172 -28.438 1 98.5 302 GLN B C 1
ATOM 6504 O O . GLN B 1 302 ? -3.033 -21.672 -29.438 1 98.5 302 GLN B O 1
ATOM 6509 N N . VAL B 1 303 ? -3.191 -22.562 -27.391 1 98.25 303 VAL B N 1
ATOM 6510 C CA . VAL B 1 303 ? -4.637 -22.422 -27.25 1 98.25 303 VAL B CA 1
ATOM 6511 C C . VAL B 1 303 ? -4.961 -21.453 -26.125 1 98.25 303 VAL B C 1
ATOM 6513 O O . VAL B 1 303 ? -4.508 -21.625 -25 1 98.25 303 VAL B O 1
ATOM 6516 N N . ASP B 1 304 ? -5.719 -20.469 -26.406 1 96.88 304 ASP B N 1
ATOM 6517 C CA . ASP B 1 304 ? -6.121 -19.484 -25.406 1 96.88 304 ASP B CA 1
ATOM 6518 C C . ASP B 1 304 ? -7.473 -18.859 -25.766 1 96.88 304 ASP B C 1
ATOM 6520 O O . ASP B 1 304 ? -7.832 -18.781 -26.938 1 96.88 304 ASP B O 1
ATOM 6524 N N . VAL B 1 305 ? -8.227 -18.531 -24.75 1 95.88 305 VAL B N 1
ATOM 6525 C CA . VAL B 1 305 ? -9.523 -17.906 -24.969 1 95.88 305 VAL B CA 1
ATOM 6526 C C . VAL B 1 305 ? -9.328 -16.469 -25.438 1 95.88 305 VAL B C 1
ATOM 6528 O O . VAL B 1 305 ? -10.203 -15.891 -26.094 1 95.88 305 VAL B O 1
ATOM 6531 N N . ASP B 1 306 ? -8.242 -15.867 -25.078 1 93.31 306 ASP B N 1
ATOM 6532 C CA . ASP B 1 306 ? -7.883 -14.508 -25.469 1 93.31 306 ASP B CA 1
ATOM 6533 C C . ASP B 1 306 ? -6.875 -14.508 -26.609 1 93.31 306 ASP B C 1
ATOM 6535 O O . ASP B 1 306 ? -5.695 -14.797 -26.406 1 93.31 306 ASP B O 1
ATOM 6539 N N . PRO B 1 307 ? -7.285 -14.094 -27.781 1 92.56 307 PRO B N 1
ATOM 6540 C CA . PRO B 1 307 ? -6.379 -14.141 -28.922 1 92.56 307 PRO B CA 1
ATOM 6541 C C . PRO B 1 307 ? -5.152 -13.25 -28.75 1 92.56 307 PRO B C 1
ATOM 6543 O O . PRO B 1 307 ? -4.113 -13.492 -29.359 1 92.56 307 PRO B O 1
ATOM 6546 N N . THR B 1 308 ? -5.25 -12.25 -27.859 1 90.81 308 THR B N 1
ATOM 6547 C CA . THR B 1 308 ? -4.148 -11.305 -27.688 1 90.81 308 THR B CA 1
ATOM 6548 C C . THR B 1 308 ? -3.004 -11.953 -26.906 1 90.81 308 THR B C 1
ATOM 6550 O O . THR B 1 308 ? -1.888 -11.43 -26.891 1 90.81 308 THR B O 1
ATOM 6553 N N . MET B 1 309 ? -3.248 -13.078 -26.328 1 92.38 309 MET B N 1
ATOM 6554 C CA . MET B 1 309 ? -2.219 -13.797 -25.578 1 92.38 309 MET B CA 1
ATOM 6555 C C . MET B 1 309 ? -1.438 -14.734 -26.484 1 92.38 309 MET B C 1
ATOM 6557 O O . MET B 1 309 ? -0.36 -15.203 -26.125 1 92.38 309 MET B O 1
ATOM 6561 N N . ILE B 1 310 ? -1.878 -14.992 -27.656 1 95 310 ILE B N 1
ATOM 6562 C CA . ILE B 1 310 ? -1.338 -16.031 -28.516 1 95 310 ILE B CA 1
ATOM 6563 C C . ILE B 1 310 ? -0.173 -15.477 -29.344 1 95 310 ILE B C 1
ATOM 6565 O O . ILE B 1 310 ? -0.287 -14.414 -29.953 1 95 310 ILE B O 1
ATOM 6569 N N . GLY B 1 311 ? 0.936 -16.25 -29.297 1 93.12 311 GLY B N 1
ATOM 6570 C CA . GLY B 1 311 ? 2.074 -15.977 -30.172 1 93.12 311 GLY B CA 1
ATOM 6571 C C . GLY B 1 311 ? 2.932 -14.828 -29.672 1 93.12 311 GLY B C 1
ATOM 6572 O O . GLY B 1 311 ? 3.797 -14.336 -30.406 1 93.12 311 GLY B O 1
ATOM 6573 N N . ARG B 1 312 ? 2.611 -14.5 -28.391 1 88.12 312 ARG B N 1
ATOM 6574 C CA . ARG B 1 312 ? 3.422 -13.414 -27.859 1 88.12 312 ARG B CA 1
ATOM 6575 C C . ARG B 1 312 ? 4.887 -13.828 -27.75 1 88.12 312 ARG B C 1
ATOM 6577 O O . ARG B 1 312 ? 5.211 -14.852 -27.156 1 88.12 312 ARG B O 1
ATOM 6584 N N . TYR B 1 313 ? 5.836 -13.344 -28.297 1 89.56 313 TYR B N 1
ATOM 6585 C CA . TYR B 1 313 ? 7.289 -13.445 -28.219 1 89.56 313 TYR B CA 1
ATOM 6586 C C . TYR B 1 313 ? 7.777 -14.734 -28.875 1 89.56 313 TYR B C 1
ATOM 6588 O O . TYR B 1 313 ? 8.984 -14.992 -28.938 1 89.56 313 TYR B O 1
ATOM 6596 N N . TYR B 1 314 ? 6.801 -15.75 -29.266 1 95.06 314 TYR B N 1
ATOM 6597 C CA . TYR B 1 314 ? 7.125 -16.969 -30 1 95.06 314 TYR B CA 1
ATOM 6598 C C . TYR B 1 314 ? 6.277 -17.078 -31.266 1 95.06 314 TYR B C 1
ATOM 6600 O O . TYR B 1 314 ? 5.891 -18.188 -31.656 1 95.06 314 TYR B O 1
ATOM 6608 N N . SER B 1 315 ? 6.039 -16.016 -31.906 1 94.44 315 SER B N 1
ATOM 6609 C CA . SER B 1 315 ? 5.047 -15.945 -32.969 1 94.44 315 SER B CA 1
ATOM 6610 C C . SER B 1 315 ? 5.457 -16.797 -34.188 1 94.44 315 SER B C 1
ATOM 6612 O O . SER B 1 315 ? 4.609 -17.422 -34.812 1 94.44 315 SER B O 1
ATOM 6614 N N . GLU B 1 316 ? 6.719 -16.859 -34.469 1 94.88 316 GLU B N 1
ATOM 6615 C CA . GLU B 1 316 ? 7.199 -17.469 -35.719 1 94.88 316 GLU B CA 1
ATOM 6616 C C . GLU B 1 316 ? 7.039 -18.984 -35.656 1 94.88 316 GLU B C 1
ATOM 6618 O O . GLU B 1 316 ? 6.977 -19.641 -36.719 1 94.88 316 GLU B O 1
ATOM 6623 N N . ILE B 1 317 ? 6.961 -19.516 -34.531 1 96.75 317 ILE B N 1
ATOM 6624 C CA . ILE B 1 317 ? 6.91 -20.969 -34.406 1 96.75 317 ILE B CA 1
ATOM 6625 C C . ILE B 1 317 ? 5.57 -21.391 -33.812 1 96.75 317 ILE B C 1
ATOM 6627 O O . ILE B 1 317 ? 5.41 -22.547 -33.375 1 96.75 317 ILE B O 1
ATOM 6631 N N . THR B 1 318 ? 4.613 -20.422 -33.719 1 97.62 318 THR B N 1
ATOM 6632 C CA . THR B 1 318 ? 3.365 -20.703 -33.031 1 97.62 318 THR B CA 1
ATOM 6633 C C . THR B 1 318 ? 2.209 -20.844 -34 1 97.62 318 THR B C 1
ATOM 6635 O O . THR B 1 318 ? 2.016 -19.984 -34.875 1 97.62 318 THR B O 1
ATOM 6638 N N . THR B 1 319 ? 1.495 -21.938 -33.969 1 97.31 319 THR B N 1
ATOM 6639 C CA . THR B 1 319 ? 0.14 -22.031 -34.5 1 97.31 319 THR B CA 1
ATOM 6640 C C . THR B 1 319 ? -0.888 -21.672 -33.406 1 97.31 319 THR B C 1
ATOM 6642 O O . THR B 1 319 ? -0.963 -22.312 -32.375 1 97.31 319 THR B O 1
ATOM 6645 N N . GLY B 1 320 ? -1.605 -20.672 -33.656 1 97.25 320 GLY B N 1
ATOM 6646 C CA . GLY B 1 320 ? -2.557 -20.172 -32.688 1 97.25 320 GLY B CA 1
ATOM 6647 C C . GLY B 1 320 ? -3.949 -20.75 -32.844 1 97.25 320 GLY B C 1
ATOM 6648 O O . GLY B 1 320 ? -4.418 -20.922 -34 1 97.25 320 GLY B O 1
ATOM 6649 N N . VAL B 1 321 ? -4.559 -21.109 -31.781 1 97.56 321 VAL B N 1
ATOM 6650 C CA . VAL B 1 321 ? -5.949 -21.562 -31.719 1 97.56 321 VAL B CA 1
ATOM 6651 C C . VAL B 1 321 ? -6.707 -20.75 -30.672 1 97.56 321 VAL B C 1
ATOM 6653 O O . VAL B 1 321 ? -6.371 -20.797 -29.484 1 97.56 321 VAL B O 1
ATOM 6656 N N . THR B 1 322 ? -7.656 -19.969 -31.109 1 96.12 322 THR B N 1
ATOM 6657 C CA . THR B 1 322 ? -8.5 -19.25 -30.156 1 96.12 322 THR B CA 1
ATOM 6658 C C . THR B 1 322 ? -9.656 -20.141 -29.688 1 96.12 322 THR B C 1
ATOM 6660 O O . THR B 1 322 ? -10.461 -20.594 -30.5 1 96.12 322 THR B O 1
ATOM 6663 N N . GLY B 1 323 ? -9.719 -20.453 -28.406 1 96.44 323 GLY B N 1
ATOM 6664 C CA . GLY B 1 323 ? -10.781 -21.297 -27.875 1 96.44 323 GLY B CA 1
ATOM 6665 C C . GLY B 1 323 ? -10.539 -21.75 -26.453 1 96.44 323 GLY B C 1
ATOM 6666 O O . GLY B 1 323 ? -9.477 -21.5 -25.891 1 96.44 323 GLY B O 1
ATOM 6667 N N . ASP B 1 324 ? -11.562 -22.406 -25.953 1 97.19 324 ASP B N 1
ATOM 6668 C CA . ASP B 1 324 ? -11.492 -22.984 -24.609 1 97.19 324 ASP B CA 1
ATOM 6669 C C . ASP B 1 324 ? -10.641 -24.25 -24.609 1 97.19 324 ASP B C 1
ATOM 6671 O O . ASP B 1 324 ? -10.836 -25.141 -25.438 1 97.19 324 ASP B O 1
ATOM 6675 N N . LEU B 1 325 ? -9.75 -24.266 -23.641 1 98.06 325 LEU B N 1
ATOM 6676 C CA . LEU B 1 325 ? -8.758 -25.344 -23.672 1 98.06 325 LEU B CA 1
ATOM 6677 C C . LEU B 1 325 ? -9.391 -26.688 -23.328 1 98.06 325 LEU B C 1
ATOM 6679 O O . LEU B 1 325 ? -8.938 -27.734 -23.797 1 98.06 325 LEU B O 1
ATOM 6683 N N . ALA B 1 326 ? -10.414 -26.703 -22.453 1 98.12 326 ALA B N 1
ATOM 6684 C CA . ALA B 1 326 ? -11.086 -27.969 -22.141 1 98.12 326 ALA B CA 1
ATOM 6685 C C . ALA B 1 326 ? -11.812 -28.516 -23.359 1 98.12 326 ALA B C 1
ATOM 6687 O O . ALA B 1 326 ? -11.688 -29.703 -23.688 1 98.12 326 ALA B O 1
ATOM 6688 N N . ALA B 1 327 ? -12.586 -27.641 -23.984 1 97.94 327 ALA B N 1
ATOM 6689 C CA . ALA B 1 327 ? -13.281 -28.047 -25.203 1 97.94 327 ALA B CA 1
ATOM 6690 C C . ALA B 1 327 ? -12.297 -28.516 -26.281 1 97.94 327 ALA B C 1
ATOM 6692 O O . ALA B 1 327 ? -12.547 -29.516 -26.953 1 97.94 327 ALA B O 1
ATOM 6693 N N . PHE B 1 328 ? -11.273 -27.844 -26.438 1 98.38 328 PHE B N 1
ATOM 6694 C CA . PHE B 1 328 ? -10.227 -28.188 -27.391 1 98.38 328 PHE B CA 1
ATOM 6695 C C . PHE B 1 328 ? -9.648 -29.562 -27.078 1 98.38 328 PHE B C 1
ATOM 6697 O O . PHE B 1 328 ? -9.5 -30.391 -27.969 1 98.38 328 PHE B O 1
ATOM 6704 N N . SER B 1 329 ? -9.258 -29.812 -25.828 1 98.69 329 SER B N 1
ATOM 6705 C CA . SER B 1 329 ? -8.68 -31.078 -25.406 1 98.69 329 SER B CA 1
ATOM 6706 C C . SER B 1 329 ? -9.633 -32.25 -25.672 1 98.69 329 SER B C 1
ATOM 6708 O O . SER B 1 329 ? -9.219 -33.281 -26.188 1 98.69 329 SER B O 1
ATOM 6710 N N . ASN B 1 330 ? -10.875 -32.062 -25.344 1 98.5 330 ASN B N 1
ATOM 6711 C CA . ASN B 1 330 ? -11.883 -33.094 -25.594 1 98.5 330 ASN B CA 1
ATOM 6712 C C . ASN B 1 330 ? -12.008 -33.375 -27.094 1 98.5 330 ASN B C 1
ATOM 6714 O O . ASN B 1 330 ? -12.125 -34.531 -27.484 1 98.5 330 ASN B O 1
ATOM 6718 N N . ALA B 1 331 ? -12 -32.312 -27.859 1 98.5 331 ALA B N 1
ATOM 6719 C CA . ALA B 1 331 ? -12.102 -32.5 -29.312 1 98.5 331 ALA B CA 1
ATOM 6720 C C . ALA B 1 331 ? -10.898 -33.25 -29.859 1 98.5 331 ALA B C 1
ATOM 6722 O O . ALA B 1 331 ? -11.039 -34.062 -30.781 1 98.5 331 ALA B O 1
ATOM 6723 N N . LEU B 1 332 ? -9.742 -33.031 -29.359 1 98.56 332 LEU B N 1
ATOM 6724 C CA . LEU B 1 332 ? -8.539 -33.719 -29.812 1 98.56 332 LEU B CA 1
ATOM 6725 C C . LEU B 1 332 ? -8.602 -35.219 -29.453 1 98.56 332 LEU B C 1
ATOM 6727 O O . LEU B 1 332 ? -8.148 -36.062 -30.219 1 98.56 332 LEU B O 1
ATOM 6731 N N . VAL B 1 333 ? -9.086 -35.531 -28.219 1 98.62 333 VAL B N 1
ATOM 6732 C CA . VAL B 1 333 ? -9.258 -36.906 -27.828 1 98.62 333 VAL B CA 1
ATOM 6733 C C . VAL B 1 333 ? -10.125 -37.625 -28.859 1 98.62 333 VAL B C 1
ATOM 6735 O O . VAL B 1 333 ? -9.781 -38.719 -29.328 1 98.62 333 VAL B O 1
ATOM 6738 N N . ALA B 1 334 ? -11.203 -36.969 -29.219 1 98.31 334 ALA B N 1
ATOM 6739 C CA . ALA B 1 334 ? -12.125 -37.562 -30.188 1 98.31 334 ALA B CA 1
ATOM 6740 C C . ALA B 1 334 ? -11.461 -37.719 -31.547 1 98.31 334 ALA B C 1
ATOM 6742 O O . ALA B 1 334 ? -11.594 -38.75 -32.188 1 98.31 334 ALA B O 1
ATOM 6743 N N . ALA B 1 335 ? -10.75 -36.75 -31.938 1 98.31 335 ALA B N 1
ATOM 6744 C CA . ALA B 1 335 ? -10.172 -36.688 -33.281 1 98.31 335 ALA B CA 1
ATOM 6745 C C . ALA B 1 335 ? -9.023 -37.688 -33.406 1 98.31 335 ALA B C 1
ATOM 6747 O O . ALA B 1 335 ? -8.664 -38.094 -34.531 1 98.31 335 ALA B O 1
ATOM 6748 N N . THR B 1 336 ? -8.414 -38.125 -32.344 1 98.25 336 THR B N 1
ATOM 6749 C CA . THR B 1 336 ? -7.242 -39 -32.406 1 98.25 336 THR B CA 1
ATOM 6750 C C . THR B 1 336 ? -7.586 -40.406 -31.953 1 98.25 336 THR B C 1
ATOM 6752 O O . THR B 1 336 ? -6.703 -41.25 -31.844 1 98.25 336 THR B O 1
ATOM 6755 N N . ALA B 1 337 ? -8.828 -40.688 -31.656 1 98 337 ALA B N 1
ATOM 6756 C CA . ALA B 1 337 ? -9.266 -41.906 -31 1 98 337 ALA B CA 1
ATOM 6757 C C . ALA B 1 337 ? -8.812 -43.125 -31.766 1 98 337 ALA B C 1
ATOM 6759 O O . ALA B 1 337 ? -8.359 -44.125 -31.188 1 98 337 ALA B O 1
ATOM 6760 N N . ASP B 1 338 ? -8.82 -43.094 -33.062 1 97.38 338 ASP B N 1
ATOM 6761 C CA . ASP B 1 338 ? -8.555 -44.25 -33.906 1 97.38 338 ASP B CA 1
ATOM 6762 C C . ASP B 1 338 ? -7.074 -44.594 -33.906 1 97.38 338 ASP B C 1
ATOM 6764 O O . ASP B 1 338 ? -6.707 -45.75 -34.219 1 97.38 338 ASP B O 1
ATOM 6768 N N . ARG B 1 339 ? -6.266 -43.719 -33.562 1 97.81 339 ARG B N 1
ATOM 6769 C CA . ARG B 1 339 ? -4.824 -43.969 -33.594 1 97.81 339 ARG B CA 1
ATOM 6770 C C . ARG B 1 339 ? -4.188 -43.75 -32.25 1 97.81 339 ARG B C 1
ATOM 6772 O O . ARG B 1 339 ? -2.969 -43.625 -32.125 1 97.81 339 ARG B O 1
ATOM 6779 N N . ALA B 1 340 ? -4.98 -43.75 -31.219 1 97.75 340 ALA B N 1
ATOM 6780 C CA . ALA B 1 340 ? -4.527 -43.469 -29.859 1 97.75 340 ALA B CA 1
ATOM 6781 C C . ALA B 1 340 ? -3.6 -44.562 -29.344 1 97.75 340 ALA B C 1
ATOM 6783 O O . ALA B 1 340 ? -2.574 -44.281 -28.719 1 97.75 340 ALA B O 1
ATOM 6784 N N . ALA B 1 341 ? -3.967 -45.75 -29.578 1 97.38 341 ALA B N 1
ATOM 6785 C CA . ALA B 1 341 ? -3.197 -46.875 -29.062 1 97.38 341 ALA B CA 1
ATOM 6786 C C . ALA B 1 341 ? -1.784 -46.906 -29.641 1 97.38 341 ALA B C 1
ATOM 6788 O O . ALA B 1 341 ? -0.816 -47.156 -28.922 1 97.38 341 ALA B O 1
ATOM 6789 N N . GLU B 1 342 ? -1.758 -46.688 -30.875 1 97.38 342 GLU B N 1
ATOM 6790 C CA . GLU B 1 342 ? -0.458 -46.625 -31.547 1 97.38 342 GLU B CA 1
ATOM 6791 C C . GLU B 1 342 ? 0.398 -45.5 -31 1 97.38 342 GLU B C 1
ATOM 6793 O O . GLU B 1 342 ? 1.594 -45.656 -30.766 1 97.38 342 GLU B O 1
ATOM 6798 N N . ALA B 1 343 ? -0.235 -44.406 -30.906 1 96.69 343 ALA B N 1
ATOM 6799 C CA . ALA B 1 343 ? 0.463 -43.219 -30.375 1 96.69 343 ALA B CA 1
ATOM 6800 C C . ALA B 1 343 ? 0.971 -43.5 -28.969 1 96.69 343 ALA B C 1
ATOM 6802 O O . ALA B 1 343 ? 2.1 -43.125 -28.625 1 96.69 343 ALA B O 1
ATOM 6803 N N . LYS B 1 344 ? 0.217 -44.094 -28.125 1 97.19 344 LYS B N 1
ATOM 6804 C CA . LYS B 1 344 ? 0.582 -44.406 -26.75 1 97.19 344 LYS B CA 1
ATOM 6805 C C . LYS B 1 344 ? 1.79 -45.344 -26.719 1 97.19 344 LYS B C 1
ATOM 6807 O O . LYS B 1 344 ? 2.717 -45.125 -25.938 1 97.19 344 LYS B O 1
ATOM 6812 N N . ALA B 1 345 ? 1.678 -46.344 -27.531 1 96.88 345 ALA B N 1
ATOM 6813 C CA . ALA B 1 345 ? 2.75 -47.312 -27.547 1 96.88 345 ALA B CA 1
ATOM 6814 C C . ALA B 1 345 ? 4.07 -46.688 -27.984 1 96.88 345 ALA B C 1
ATOM 6816 O O . ALA B 1 345 ? 5.129 -47 -27.438 1 96.88 345 ALA B O 1
ATOM 6817 N N . LYS B 1 346 ? 3.934 -45.844 -28.891 1 96.81 346 LYS B N 1
ATOM 6818 C CA . LYS B 1 346 ? 5.105 -45.156 -29.438 1 96.81 346 LYS B CA 1
ATOM 6819 C C . LYS B 1 346 ? 5.805 -44.312 -28.359 1 96.81 346 LYS B C 1
ATOM 6821 O O . LYS B 1 346 ? 7.027 -44.156 -28.391 1 96.81 346 LYS B O 1
ATOM 6826 N N . ARG B 1 347 ? 5.105 -43.875 -27.391 1 98.06 347 ARG B N 1
ATOM 6827 C CA . ARG B 1 347 ? 5.629 -42.906 -26.438 1 98.06 347 ARG B CA 1
ATOM 6828 C C . ARG B 1 347 ? 5.945 -43.562 -25.109 1 98.06 347 ARG B C 1
ATOM 6830 O O . ARG B 1 347 ? 6.465 -42.938 -24.188 1 98.06 347 ARG B O 1
ATOM 6837 N N . SER B 1 348 ? 5.734 -44.812 -24.953 1 97.81 348 SER B N 1
ATOM 6838 C CA . SER B 1 348 ? 5.797 -45.531 -23.688 1 97.81 348 SER B CA 1
ATOM 6839 C C . SER B 1 348 ? 7.195 -45.5 -23.078 1 97.81 348 SER B C 1
ATOM 6841 O O . SER B 1 348 ? 7.352 -45.25 -21.891 1 97.81 348 SER B O 1
ATOM 6843 N N . ASP B 1 349 ? 8.18 -45.656 -23.906 1 97.75 349 ASP B N 1
ATOM 6844 C CA . ASP B 1 349 ? 9.547 -45.656 -23.406 1 97.75 349 ASP B CA 1
ATOM 6845 C C . ASP B 1 349 ? 9.938 -44.281 -22.875 1 97.75 349 ASP B C 1
ATOM 6847 O O . ASP B 1 349 ? 10.602 -44.188 -21.844 1 97.75 349 ASP B O 1
ATOM 6851 N N . TRP B 1 350 ? 9.562 -43.312 -23.594 1 97.5 350 TRP B N 1
ATOM 6852 C CA . TRP B 1 350 ? 9.859 -41.969 -23.172 1 97.5 350 TRP B CA 1
ATOM 6853 C C . TRP B 1 350 ? 9.188 -41.656 -21.844 1 97.5 350 TRP B C 1
ATOM 6855 O O . TRP B 1 350 ? 9.828 -41.125 -20.938 1 97.5 350 TRP B O 1
ATOM 6865 N N . ILE B 1 351 ? 7.922 -42.062 -21.641 1 97.94 351 ILE B N 1
ATOM 6866 C CA . ILE B 1 351 ? 7.156 -41.812 -20.438 1 97.94 351 ILE B CA 1
ATOM 6867 C C . ILE B 1 351 ? 7.789 -42.562 -19.266 1 97.94 351 ILE B C 1
ATOM 6869 O O . ILE B 1 351 ? 7.918 -42 -18.156 1 97.94 351 ILE B O 1
ATOM 6873 N N . GLN B 1 352 ? 8.172 -43.719 -19.5 1 97.62 352 GLN B N 1
ATOM 6874 C CA . GLN B 1 352 ? 8.82 -44.5 -18.453 1 97.62 352 GLN B CA 1
ATOM 6875 C C . GLN B 1 352 ? 10.109 -43.844 -17.984 1 97.62 352 GLN B C 1
ATOM 6877 O O . GLN B 1 352 ? 10.414 -43.812 -16.797 1 97.62 352 GLN B O 1
ATOM 6882 N N . SER B 1 353 ? 10.828 -43.344 -18.922 1 96.56 353 SER B N 1
ATOM 6883 C CA . SER B 1 353 ? 12.062 -42.625 -18.578 1 96.56 353 SER B CA 1
ATOM 6884 C C . SER B 1 353 ? 11.789 -41.406 -17.734 1 96.56 353 SER B C 1
ATOM 6886 O O . SER B 1 353 ? 12.531 -41.094 -16.812 1 96.56 353 SER B O 1
ATOM 6888 N N . LEU B 1 354 ? 10.773 -40.688 -18.062 1 96.25 354 LEU B N 1
ATOM 6889 C CA . LEU B 1 354 ? 10.391 -39.5 -17.312 1 96.25 354 LEU B CA 1
ATOM 6890 C C . LEU B 1 354 ? 9.914 -39.844 -15.914 1 96.25 354 LEU B C 1
ATOM 6892 O O . LEU B 1 354 ? 10.211 -39.156 -14.945 1 96.25 354 LEU B O 1
ATOM 6896 N N . GLN B 1 355 ? 9.164 -40.906 -15.766 1 97.06 355 GLN B N 1
ATOM 6897 C CA . GLN B 1 355 ? 8.672 -41.375 -14.477 1 97.06 355 GLN B CA 1
ATOM 6898 C C . GLN B 1 355 ? 9.828 -41.812 -13.578 1 97.06 355 GLN B C 1
ATOM 6900 O O . GLN B 1 355 ? 9.797 -41.594 -12.367 1 97.06 355 GLN B O 1
ATOM 6905 N N . GLN B 1 356 ? 10.773 -42.406 -14.18 1 95.62 356 GLN B N 1
ATOM 6906 C CA . GLN B 1 356 ? 11.977 -42.75 -13.43 1 95.62 356 GLN B CA 1
ATOM 6907 C C . GLN B 1 356 ? 12.711 -41.5 -12.961 1 95.62 356 GLN B C 1
ATOM 6909 O O . GLN B 1 356 ? 13.164 -41.406 -11.82 1 95.62 356 GLN B O 1
ATOM 6914 N N . ALA B 1 357 ? 12.828 -40.562 -13.852 1 92.06 357 ALA B N 1
ATOM 6915 C CA . ALA B 1 357 ? 13.461 -39.281 -13.5 1 92.06 357 ALA B CA 1
ATOM 6916 C C . ALA B 1 357 ? 12.719 -38.594 -12.359 1 92.06 357 ALA B C 1
ATOM 6918 O O . ALA B 1 357 ? 13.336 -37.938 -11.516 1 92.06 357 ALA B O 1
ATOM 6919 N N . GLU B 1 358 ? 11.422 -38.688 -12.367 1 93.12 358 GLU B N 1
ATOM 6920 C CA . GLU B 1 358 ? 10.609 -38.094 -11.312 1 93.12 358 GLU B CA 1
ATOM 6921 C C . GLU B 1 358 ? 10.914 -38.75 -9.961 1 93.12 358 GLU B C 1
ATOM 6923 O O . GLU B 1 358 ? 11.031 -38.062 -8.945 1 93.12 358 GLU B O 1
ATOM 6928 N N . LYS B 1 359 ? 10.992 -40.031 -9.938 1 92.69 359 LYS B N 1
ATOM 6929 C CA . LYS B 1 359 ? 11.344 -40.75 -8.711 1 92.69 359 LYS B CA 1
ATOM 6930 C C . LYS B 1 359 ? 12.703 -40.281 -8.18 1 92.69 359 LYS B C 1
ATOM 6932 O O . LYS B 1 359 ? 12.852 -40.031 -6.977 1 92.69 359 LYS B O 1
ATOM 6937 N N . GLU B 1 360 ? 13.586 -40.125 -9.047 1 89.38 360 GLU B N 1
ATOM 6938 C CA . GLU B 1 360 ? 14.93 -39.688 -8.672 1 89.38 360 GLU B CA 1
ATOM 6939 C C . GLU B 1 360 ? 14.898 -38.25 -8.141 1 89.38 360 GLU B C 1
ATOM 6941 O O . GLU B 1 360 ? 15.617 -37.906 -7.199 1 89.38 360 GLU B O 1
ATOM 6946 N N . TRP B 1 361 ? 14.109 -37.438 -8.734 1 88.5 361 TRP B N 1
ATOM 6947 C CA . TRP B 1 361 ? 13.984 -36.062 -8.312 1 88.5 361 TRP B CA 1
ATOM 6948 C C . TRP B 1 361 ? 13.469 -35.969 -6.883 1 88.5 361 TRP B C 1
ATOM 6950 O O . TRP B 1 361 ? 13.961 -35.156 -6.082 1 88.5 361 TRP B O 1
ATOM 6960 N N . TRP B 1 362 ? 12.477 -36.75 -6.547 1 88 362 TRP B N 1
ATOM 6961 C CA . TRP B 1 362 ? 11.898 -36.75 -5.207 1 88 362 TRP B CA 1
ATOM 6962 C C . TRP B 1 362 ? 12.922 -37.188 -4.172 1 88 362 TRP B C 1
ATOM 6964 O O . TRP B 1 362 ? 12.898 -36.719 -3.027 1 88 362 TRP B O 1
ATOM 6974 N N . GLU B 1 363 ? 13.836 -38 -4.574 1 87.12 363 GLU B N 1
ATOM 6975 C CA . GLU B 1 363 ? 14.883 -38.469 -3.68 1 87.12 363 GLU B CA 1
ATOM 6976 C C . GLU B 1 363 ? 15.867 -37.344 -3.328 1 87.12 363 GLU B C 1
ATOM 6978 O O . GLU B 1 363 ? 16.484 -37.375 -2.26 1 87.12 363 GLU B O 1
ATOM 6983 N N . LEU B 1 364 ? 15.969 -36.406 -4.207 1 82.25 364 LEU B N 1
ATOM 6984 C CA . LEU B 1 364 ? 16.859 -35.281 -3.957 1 82.25 364 LEU B CA 1
ATOM 6985 C C . LEU B 1 364 ? 16.375 -34.438 -2.766 1 82.25 364 LEU B C 1
ATOM 6987 O O . LEU B 1 364 ? 17.156 -33.688 -2.166 1 82.25 364 LEU B O 1
ATOM 6991 N N . SER B 1 365 ? 15.102 -34.5 -2.418 1 76.75 365 SER B N 1
ATOM 6992 C CA . SER B 1 365 ? 14.539 -33.656 -1.362 1 76.75 365 SER B CA 1
ATOM 6993 C C . SER B 1 365 ? 14.352 -34.438 -0.072 1 76.75 365 SER B C 1
ATOM 6995 O O . SER B 1 365 ? 13.883 -33.906 0.93 1 76.75 365 SER B O 1
ATOM 6997 N N . ALA B 1 366 ? 14.5 -35.75 -0.025 1 70.75 366 ALA B N 1
ATOM 6998 C CA . ALA B 1 366 ? 14.219 -36.625 1.109 1 70.75 366 ALA B CA 1
ATOM 6999 C C . ALA B 1 366 ? 15.031 -36.219 2.332 1 70.75 366 ALA B C 1
ATOM 7001 O O . ALA B 1 366 ? 14.531 -36.25 3.459 1 70.75 366 ALA B O 1
ATOM 7002 N N . SER B 1 367 ? 16.391 -36.156 2.348 1 60.22 367 SER B N 1
ATOM 7003 C CA . SER B 1 367 ? 17.188 -36.188 3.572 1 60.22 367 SER B CA 1
ATOM 7004 C C . SER B 1 367 ? 17.641 -34.781 3.965 1 60.22 367 SER B C 1
ATOM 7006 O O . SER B 1 367 ? 18.188 -34.062 3.145 1 60.22 367 SER B O 1
ATOM 7008 N N . LEU B 1 368 ? 16.766 -33.625 4.461 1 62.41 368 LEU B N 1
ATOM 7009 C CA . LEU B 1 368 ? 17.797 -32.719 4.941 1 62.41 368 LEU B CA 1
ATOM 7010 C C . LEU B 1 368 ? 17.5 -32.25 6.363 1 62.41 368 LEU B C 1
ATOM 7012 O O . LEU B 1 368 ? 16.516 -31.562 6.598 1 62.41 368 LEU B O 1
ATOM 7016 N N . GLU B 1 369 ? 18.031 -33.031 7.516 1 70.88 369 GLU B N 1
ATOM 7017 C CA . GLU B 1 369 ? 18.141 -32.5 8.875 1 70.88 369 GLU B CA 1
ATOM 7018 C C . GLU B 1 369 ? 18.625 -31.062 8.891 1 70.88 369 GLU B C 1
ATOM 7020 O O . GLU B 1 369 ? 19.359 -30.641 8 1 70.88 369 GLU B O 1
ATOM 7025 N N . PRO B 1 370 ? 18.047 -30.297 9.828 1 76.25 370 PRO B N 1
ATOM 7026 C CA . PRO B 1 370 ? 18.578 -28.953 9.953 1 76.25 370 PRO B CA 1
ATOM 7027 C C . PRO B 1 370 ? 20.078 -28.938 10.289 1 76.25 370 PRO B C 1
ATOM 7029 O O . PRO B 1 370 ? 20.578 -29.875 10.914 1 76.25 370 PRO B O 1
ATOM 7032 N N . GLU B 1 371 ? 20.766 -27.922 9.812 1 77.25 371 GLU B N 1
ATOM 7033 C CA . GLU B 1 371 ? 22.188 -27.766 10.141 1 77.25 371 GLU B CA 1
ATOM 7034 C C . GLU B 1 371 ? 22.359 -27.172 11.547 1 77.25 371 GLU B C 1
ATOM 7036 O O . GLU B 1 371 ? 23.359 -27.453 12.219 1 77.25 371 GLU B O 1
ATOM 7041 N N . ASN B 1 372 ? 21.375 -26.328 11.961 1 84.31 372 ASN B N 1
ATOM 7042 C CA . ASN B 1 372 ? 21.453 -25.656 13.258 1 84.31 372 ASN B CA 1
ATOM 7043 C C . ASN B 1 372 ? 20.453 -26.234 14.25 1 84.31 372 ASN B C 1
ATOM 7045 O O . ASN B 1 372 ? 19.281 -26.406 13.922 1 84.31 372 ASN B O 1
ATOM 7049 N N . GLU B 1 373 ? 21 -26.438 15.477 1 84.38 373 GLU B N 1
ATOM 7050 C CA . GLU B 1 373 ? 20.156 -26.984 16.531 1 84.38 373 GLU B CA 1
ATOM 7051 C C . GLU B 1 373 ? 19.047 -26 16.906 1 84.38 373 GLU B C 1
ATOM 7053 O O . GLU B 1 373 ? 19.25 -24.781 16.891 1 84.38 373 GLU B O 1
ATOM 7058 N N . GLY B 1 374 ? 17.953 -26.516 17.203 1 89.5 374 GLY B N 1
ATOM 7059 C CA . GLY B 1 374 ? 16.844 -25.672 17.656 1 89.5 374 GLY B CA 1
ATOM 7060 C C . GLY B 1 374 ? 16.109 -25.016 16.5 1 89.5 374 GLY B C 1
ATOM 7061 O O . GLY B 1 374 ? 15.352 -24.062 16.719 1 89.5 374 GLY B O 1
ATOM 7062 N N . THR B 1 375 ? 16.375 -25.375 15.281 1 93.31 375 THR B N 1
ATOM 7063 C CA . THR B 1 375 ? 15.695 -24.859 14.094 1 93.31 375 THR B CA 1
ATOM 7064 C C . THR B 1 375 ? 15.125 -26.016 13.273 1 93.31 375 THR B C 1
ATOM 7066 O O . THR B 1 375 ? 15.383 -27.188 13.562 1 93.31 375 THR B O 1
ATOM 7069 N N . VAL B 1 376 ? 14.289 -25.703 12.375 1 94.44 376 VAL B N 1
ATOM 7070 C CA . VAL B 1 376 ? 13.695 -26.688 11.477 1 94.44 376 VAL B CA 1
ATOM 7071 C C . VAL B 1 376 ? 14.078 -26.375 10.031 1 94.44 376 VAL B C 1
ATOM 7073 O O . VAL B 1 376 ? 14.062 -25.219 9.617 1 94.44 376 VAL B O 1
ATOM 7076 N N . SER B 1 377 ? 14.477 -27.422 9.266 1 92.56 377 SER B N 1
ATOM 7077 C CA . SER B 1 377 ? 14.789 -27.219 7.855 1 92.56 377 SER B CA 1
ATOM 7078 C C . SER B 1 377 ? 13.523 -26.953 7.047 1 92.56 377 SER B C 1
ATOM 7080 O O . SER B 1 377 ? 12.484 -27.578 7.266 1 92.56 377 SER B O 1
ATOM 7082 N N . PRO B 1 378 ? 13.641 -25.984 6.117 1 92.75 378 PRO B N 1
ATOM 7083 C CA . PRO B 1 378 ? 12.445 -25.641 5.348 1 92.75 378 PRO B CA 1
ATOM 7084 C C . PRO B 1 378 ? 11.875 -26.828 4.574 1 92.75 378 PRO B C 1
ATOM 7086 O O . PRO B 1 378 ? 10.656 -27 4.512 1 92.75 378 PRO B O 1
ATOM 7089 N N . ALA B 1 379 ? 12.719 -27.656 3.957 1 90.88 379 ALA B N 1
ATOM 7090 C CA . ALA B 1 379 ? 12.258 -28.828 3.232 1 90.88 379 ALA B CA 1
ATOM 7091 C C . ALA B 1 379 ? 11.523 -29.797 4.164 1 90.88 379 ALA B C 1
ATOM 7093 O O . ALA B 1 379 ? 10.516 -30.391 3.779 1 90.88 379 ALA B O 1
ATOM 7094 N N . ALA B 1 380 ? 12.031 -29.906 5.414 1 91.44 380 ALA B N 1
ATOM 7095 C CA . ALA B 1 380 ? 11.414 -30.797 6.406 1 91.44 380 ALA B CA 1
ATOM 7096 C C . ALA B 1 380 ? 10.031 -30.281 6.809 1 91.44 380 ALA B C 1
ATOM 7098 O O . ALA B 1 380 ? 9.117 -31.062 7.062 1 91.44 380 ALA B O 1
ATOM 7099 N N . VAL B 1 381 ? 9.898 -28.984 6.859 1 94.5 381 VAL B N 1
ATOM 7100 C CA . VAL B 1 381 ? 8.617 -28.391 7.199 1 94.5 381 VAL B CA 1
ATOM 7101 C C . VAL B 1 381 ? 7.559 -28.797 6.176 1 94.5 381 VAL B C 1
ATOM 7103 O O . VAL B 1 381 ? 6.488 -29.281 6.543 1 94.5 381 VAL B O 1
ATOM 7106 N N . VAL B 1 382 ? 7.848 -28.625 4.875 1 94 382 VAL B N 1
ATOM 7107 C CA . VAL B 1 382 ? 6.879 -28.891 3.814 1 94 382 VAL B CA 1
ATOM 7108 C C . VAL B 1 382 ? 6.527 -30.375 3.797 1 94 382 VAL B C 1
ATOM 7110 O O . VAL B 1 382 ? 5.352 -30.75 3.705 1 94 382 VAL B O 1
ATOM 7113 N N . ARG B 1 383 ? 7.492 -31.234 3.943 1 90.06 383 ARG B N 1
ATOM 7114 C CA . ARG B 1 383 ? 7.266 -32.688 3.943 1 90.06 383 ARG B CA 1
ATOM 7115 C C . ARG B 1 383 ? 6.406 -33.094 5.129 1 90.06 383 ARG B C 1
ATOM 7117 O O . ARG B 1 383 ? 5.488 -33.906 4.98 1 90.06 383 ARG B O 1
ATOM 7124 N N . ALA B 1 384 ? 6.777 -32.531 6.254 1 91.69 384 ALA B N 1
ATOM 7125 C CA . ALA B 1 384 ? 6.039 -32.875 7.469 1 91.69 384 ALA B CA 1
ATOM 7126 C C . ALA B 1 384 ? 4.582 -32.406 7.363 1 91.69 384 ALA B C 1
ATOM 7128 O O . ALA B 1 384 ? 3.676 -33.125 7.793 1 91.69 384 ALA B O 1
ATOM 7129 N N . LEU B 1 385 ? 4.383 -31.281 6.82 1 95.44 385 LEU B N 1
ATOM 7130 C CA . LEU B 1 385 ? 3.037 -30.719 6.723 1 95.44 385 LEU B CA 1
ATOM 7131 C C . LEU B 1 385 ? 2.182 -31.531 5.75 1 95.44 385 LEU B C 1
ATOM 7133 O O . LEU B 1 385 ? 0.962 -31.609 5.906 1 95.44 385 LEU B O 1
ATOM 7137 N N . ARG B 1 386 ? 2.744 -32.156 4.719 1 91.25 386 ARG B N 1
ATOM 7138 C CA . ARG B 1 386 ? 2.02 -33 3.752 1 91.25 386 ARG B CA 1
ATOM 7139 C C . ARG B 1 386 ? 1.29 -34.125 4.441 1 91.25 386 ARG B C 1
ATOM 7141 O O . ARG B 1 386 ? 0.207 -34.531 4.012 1 91.25 386 ARG B O 1
ATOM 7148 N N . ASP B 1 387 ? 1.884 -34.562 5.488 1 85.38 387 ASP B N 1
ATOM 7149 C CA . ASP B 1 387 ? 1.378 -35.75 6.16 1 85.38 387 ASP B CA 1
ATOM 7150 C C . ASP B 1 387 ? 0.157 -35.438 7.016 1 85.38 387 ASP B C 1
ATOM 7152 O O . ASP B 1 387 ? -0.668 -36.312 7.289 1 85.38 387 ASP B O 1
ATOM 7156 N N . VAL B 1 388 ? 0.056 -34.219 7.395 1 94.44 388 VAL B N 1
ATOM 7157 C CA . VAL B 1 388 ? -0.938 -33.938 8.43 1 94.44 388 VAL B CA 1
ATOM 7158 C C . VAL B 1 388 ? -1.997 -32.969 7.879 1 94.44 388 VAL B C 1
ATOM 7160 O O . VAL B 1 388 ? -3.068 -32.844 8.469 1 94.44 388 VAL B O 1
ATOM 7163 N N . THR B 1 389 ? -1.752 -32.344 6.785 1 96.94 389 THR B N 1
ATOM 7164 C CA . THR B 1 389 ? -2.719 -31.422 6.195 1 96.94 389 THR B CA 1
ATOM 7165 C C . THR B 1 389 ? -3.836 -32.188 5.496 1 96.94 389 THR B C 1
ATOM 7167 O O . THR B 1 389 ? -3.574 -33.125 4.746 1 96.94 389 THR B O 1
ATOM 7170 N N . PRO B 1 390 ? -5.09 -31.812 5.684 1 96 390 PRO B N 1
ATOM 7171 C CA . PRO B 1 390 ? -6.188 -32.469 4.969 1 96 390 PRO B CA 1
ATOM 7172 C C . PRO B 1 390 ? -6.016 -32.438 3.453 1 96 390 PRO B C 1
ATOM 7174 O O . PRO B 1 390 ? -5.562 -31.422 2.908 1 96 390 PRO B O 1
ATOM 7177 N N . THR B 1 391 ? -6.473 -33.469 2.779 1 92.06 391 THR B N 1
ATOM 7178 C CA . THR B 1 391 ? -6.273 -33.594 1.341 1 92.06 391 THR B CA 1
ATOM 7179 C C . THR B 1 391 ? -7.047 -32.531 0.581 1 92.06 391 THR B C 1
ATOM 7181 O O . THR B 1 391 ? -6.625 -32.094 -0.497 1 92.06 391 THR B O 1
ATOM 7184 N N . ASP B 1 392 ? -8.039 -32.062 1.202 1 93.44 392 ASP B N 1
ATOM 7185 C CA . ASP B 1 392 ? -8.891 -31.094 0.516 1 93.44 392 ASP B CA 1
ATOM 7186 C C . ASP B 1 392 ? -8.492 -29.656 0.868 1 93.44 392 ASP B C 1
ATOM 7188 O O . ASP B 1 392 ? -9.125 -28.703 0.42 1 93.44 392 ASP B O 1
ATOM 7192 N N . ALA B 1 393 ? -7.418 -29.516 1.598 1 97.31 393 ALA B N 1
ATOM 7193 C CA . ALA B 1 393 ? -6.98 -28.188 2.02 1 97.31 393 ALA B CA 1
ATOM 7194 C C . ALA B 1 393 ? -6.441 -27.375 0.838 1 97.31 393 ALA B C 1
ATOM 7196 O O . ALA B 1 393 ? -5.84 -27.953 -0.079 1 97.31 393 ALA B O 1
ATOM 7197 N N . VAL B 1 394 ? -6.762 -26.094 0.852 1 97.75 394 VAL B N 1
ATOM 7198 C CA . VAL B 1 394 ? -6.09 -25.188 -0.068 1 97.75 394 VAL B CA 1
ATOM 7199 C C . VAL B 1 394 ? -4.723 -24.797 0.491 1 97.75 394 VAL B C 1
ATOM 7201 O O . VAL B 1 394 ? -4.617 -24.375 1.642 1 97.75 394 VAL B O 1
ATOM 7204 N N . LEU B 1 395 ? -3.686 -25.031 -0.253 1 98.31 395 LEU B N 1
ATOM 7205 C CA . LEU B 1 395 ? -2.357 -24.547 0.1 1 98.31 395 LEU B CA 1
ATOM 7206 C C . LEU B 1 395 ? -2.121 -23.156 -0.472 1 98.31 395 LEU B C 1
ATOM 7208 O O . LEU B 1 395 ? -2.33 -22.922 -1.666 1 98.31 395 LEU B O 1
ATOM 7212 N N . ILE B 1 396 ? -1.657 -22.25 0.39 1 98.5 396 ILE B N 1
ATOM 7213 C CA . ILE B 1 396 ? -1.385 -20.891 -0.043 1 98.5 396 ILE B CA 1
ATOM 7214 C C . ILE B 1 396 ? 0.026 -20.484 0.38 1 98.5 396 ILE B C 1
ATOM 7216 O O . ILE B 1 396 ? 0.208 -19.812 1.399 1 98.5 396 ILE B O 1
ATOM 7220 N N . PRO B 1 397 ? 0.982 -20.859 -0.385 1 98.06 397 PRO B N 1
ATOM 7221 C CA . PRO B 1 397 ? 2.322 -20.312 -0.144 1 98.06 397 PRO B CA 1
ATOM 7222 C C . PRO B 1 397 ? 2.457 -18.859 -0.574 1 98.06 397 PRO B C 1
ATOM 7224 O O . PRO B 1 397 ? 1.957 -18.469 -1.634 1 98.06 397 PRO B O 1
ATOM 7227 N N . ASP B 1 398 ? 3.123 -18.062 0.228 1 98.12 398 ASP B N 1
ATOM 7228 C CA . ASP B 1 398 ? 3.342 -16.656 -0.092 1 98.12 398 ASP B CA 1
ATOM 7229 C C . ASP B 1 398 ? 4.527 -16.484 -1.04 1 98.12 398 ASP B C 1
ATOM 7231 O O . ASP B 1 398 ? 5.156 -17.469 -1.435 1 98.12 398 ASP B O 1
ATOM 7235 N N . ALA B 1 399 ? 4.746 -15.25 -1.507 1 95.69 399 ALA B N 1
ATOM 7236 C CA . ALA B 1 399 ? 5.938 -14.922 -2.289 1 95.69 399 ALA B CA 1
ATOM 7237 C C . ALA B 1 399 ? 7.207 -15.188 -1.491 1 95.69 399 ALA B C 1
ATOM 7239 O O . ALA B 1 399 ? 7.172 -15.281 -0.261 1 95.69 399 ALA B O 1
ATOM 7240 N N . GLY B 1 400 ? 8.273 -15.352 -2.191 1 94.25 400 GLY B N 1
ATOM 7241 C CA . GLY B 1 400 ? 9.547 -15.625 -1.548 1 94.25 400 GLY B CA 1
ATOM 7242 C C . GLY B 1 400 ? 9.82 -17.109 -1.357 1 94.25 400 GLY B C 1
ATOM 7243 O O . GLY B 1 400 ? 9.336 -17.938 -2.133 1 94.25 400 GLY B O 1
ATOM 7244 N N . ASN B 1 401 ? 10.609 -17.406 -0.327 1 95.44 401 ASN B N 1
ATOM 7245 C CA . ASN B 1 401 ? 11.078 -18.766 -0.117 1 95.44 401 ASN B CA 1
ATOM 7246 C C . ASN B 1 401 ? 9.914 -19.734 0.117 1 95.44 401 ASN B C 1
ATOM 7248 O O . ASN B 1 401 ? 9.961 -20.875 -0.32 1 95.44 401 ASN B O 1
ATOM 7252 N N . PRO B 1 402 ? 8.82 -19.281 0.817 1 96.19 402 PRO B N 1
ATOM 7253 C CA . PRO B 1 402 ? 7.699 -20.219 0.96 1 96.19 402 PRO B CA 1
ATOM 7254 C C . PRO B 1 402 ? 7.16 -20.703 -0.384 1 96.19 402 PRO B C 1
ATOM 7256 O O . PRO B 1 402 ? 6.816 -21.875 -0.525 1 96.19 402 PRO B O 1
ATOM 7259 N N . GLY B 1 403 ? 7.129 -19.828 -1.348 1 93.94 403 GLY B N 1
ATOM 7260 C CA . GLY B 1 403 ? 6.703 -20.219 -2.684 1 93.94 403 GLY B CA 1
ATOM 7261 C C . GLY B 1 403 ? 7.645 -21.203 -3.35 1 93.94 403 GLY B C 1
ATOM 7262 O O . GLY B 1 403 ? 7.207 -22.094 -4.066 1 93.94 403 GLY B O 1
ATOM 7263 N N . VAL B 1 404 ? 8.914 -21.047 -3.115 1 91.44 404 VAL B N 1
ATOM 7264 C CA . VAL B 1 404 ? 9.914 -21.922 -3.711 1 91.44 404 VAL B CA 1
ATOM 7265 C C . VAL B 1 404 ? 9.828 -23.312 -3.068 1 91.44 404 VAL B C 1
ATOM 7267 O O . VAL B 1 404 ? 9.758 -24.312 -3.77 1 91.44 404 VAL B O 1
ATOM 7270 N N . TRP B 1 405 ? 9.75 -23.328 -1.781 1 92.12 405 TRP B N 1
ATOM 7271 C CA . TRP B 1 405 ? 9.719 -24.594 -1.053 1 92.12 405 TRP B CA 1
ATOM 7272 C C . TRP B 1 405 ? 8.43 -25.359 -1.347 1 92.12 405 TRP B C 1
ATOM 7274 O O . TRP B 1 405 ? 8.391 -26.578 -1.207 1 92.12 405 TRP B O 1
ATOM 7284 N N . SER B 1 406 ? 7.438 -24.641 -1.81 1 92.5 406 SER B N 1
ATOM 7285 C CA . SER B 1 406 ? 6.145 -25.266 -2.07 1 92.5 406 SER B CA 1
ATOM 7286 C C . SER B 1 406 ? 6.219 -26.203 -3.275 1 92.5 406 SER B C 1
ATOM 7288 O O . SER B 1 406 ? 5.316 -27.016 -3.49 1 92.5 406 SER B O 1
ATOM 7290 N N . PHE B 1 407 ? 7.328 -26.219 -4.039 1 89.81 407 PHE B N 1
ATOM 7291 C CA . PHE B 1 407 ? 7.516 -27.172 -5.121 1 89.81 407 PHE B CA 1
ATOM 7292 C C . PHE B 1 407 ? 7.578 -28.594 -4.578 1 89.81 407 PHE B C 1
ATOM 7294 O O . PHE B 1 407 ? 7.367 -29.562 -5.316 1 89.81 407 PHE B O 1
ATOM 7301 N N . LEU B 1 408 ? 7.859 -28.672 -3.303 1 89.94 408 LEU B N 1
ATOM 7302 C CA . LEU B 1 408 ? 7.953 -29.984 -2.664 1 89.94 408 LEU B CA 1
ATOM 7303 C C . LEU B 1 408 ? 6.586 -30.438 -2.158 1 89.94 408 LEU B C 1
ATOM 7305 O O . LEU B 1 408 ? 6.484 -31.469 -1.477 1 89.94 408 LEU B O 1
ATOM 7309 N N . TRP B 1 409 ? 5.574 -29.703 -2.494 1 93.12 409 TRP B N 1
ATOM 7310 C CA . TRP B 1 409 ? 4.215 -30.047 -2.09 1 93.12 409 TRP B CA 1
ATOM 7311 C C . TRP B 1 409 ? 3.539 -30.922 -3.141 1 93.12 409 TRP B C 1
ATOM 7313 O O . TRP B 1 409 ? 3.527 -30.578 -4.324 1 93.12 409 TRP B O 1
ATOM 7323 N N . GLU B 1 410 ? 2.996 -32.031 -2.738 1 90.69 410 GLU B N 1
ATOM 7324 C CA . GLU B 1 410 ? 2.213 -32.906 -3.617 1 90.69 410 GLU B CA 1
ATOM 7325 C C . GLU B 1 410 ? 0.746 -32.469 -3.637 1 90.69 410 GLU B C 1
ATOM 7327 O O . GLU B 1 410 ? 0.131 -32.312 -2.582 1 90.69 410 GLU B O 1
ATOM 7332 N N . MET B 1 411 ? 0.239 -32.281 -4.801 1 92.69 411 MET B N 1
ATOM 7333 C CA . MET B 1 411 ? -1.16 -31.906 -4.977 1 92.69 411 MET B CA 1
ATOM 7334 C C . MET B 1 411 ? -1.98 -33.094 -5.496 1 92.69 411 MET B C 1
ATOM 7336 O O . MET B 1 411 ? -1.913 -33.406 -6.684 1 92.69 411 MET B O 1
ATOM 7340 N N . GLU B 1 412 ? -2.834 -33.594 -4.664 1 93.69 412 GLU B N 1
ATOM 7341 C CA . GLU B 1 412 ? -3.664 -34.75 -5.035 1 93.69 412 GLU B CA 1
ATOM 7342 C C . GLU B 1 412 ? -4.934 -34.281 -5.754 1 93.69 412 GLU B C 1
ATOM 7344 O O . GLU B 1 412 ? -5.473 -35.031 -6.586 1 93.69 412 GLU B O 1
ATOM 7349 N N . LYS B 1 413 ? -5.375 -33.188 -5.359 1 95.69 413 LYS B N 1
ATOM 7350 C CA . LYS B 1 413 ? -6.578 -32.594 -5.957 1 95.69 413 LYS B CA 1
ATOM 7351 C C . LYS B 1 413 ? -6.262 -31.297 -6.68 1 95.69 413 LYS B C 1
ATOM 7353 O O . LYS B 1 413 ? -5.48 -30.484 -6.188 1 95.69 413 LYS B O 1
ATOM 7358 N N . PRO B 1 414 ? -6.832 -31.156 -7.902 1 97.12 414 PRO B N 1
ATOM 7359 C CA . PRO B 1 414 ? -6.633 -29.891 -8.594 1 97.12 414 PRO B CA 1
ATOM 7360 C C . PRO B 1 414 ? -7.367 -28.734 -7.922 1 97.12 414 PRO B C 1
ATOM 7362 O O . PRO B 1 414 ? -8.258 -28.953 -7.094 1 97.12 414 PRO B O 1
ATOM 7365 N N . TYR B 1 415 ? -6.93 -27.547 -8.188 1 96.69 415 TYR B N 1
ATOM 7366 C CA . TYR B 1 415 ? -7.574 -26.281 -7.824 1 96.69 415 TYR B CA 1
ATOM 7367 C C . TYR B 1 415 ? -7.527 -26.062 -6.316 1 96.69 415 TYR B C 1
ATOM 7369 O O . TYR B 1 415 ? -8.445 -25.469 -5.742 1 96.69 415 TYR B O 1
ATOM 7377 N N . ARG B 1 416 ? -6.5 -26.641 -5.641 1 96.56 416 ARG B N 1
ATOM 7378 C CA . ARG B 1 416 ? -6.285 -26.484 -4.203 1 96.56 416 ARG B CA 1
ATOM 7379 C C . ARG B 1 416 ? -4.965 -25.781 -3.924 1 96.56 416 ARG B C 1
ATOM 7381 O O . ARG B 1 416 ? -4.328 -26.031 -2.896 1 96.56 416 ARG B O 1
ATOM 7388 N N . TYR B 1 417 ? -4.582 -24.922 -4.848 1 97.06 417 TYR B N 1
ATOM 7389 C CA . TYR B 1 417 ? -3.309 -24.219 -4.734 1 97.06 417 TYR B CA 1
ATOM 7390 C C . TYR B 1 417 ? -3.406 -22.812 -5.316 1 97.06 417 TYR B C 1
ATOM 7392 O O . TYR B 1 417 ? -3.766 -22.641 -6.48 1 97.06 417 TYR B O 1
ATOM 7400 N N . ILE B 1 418 ? -3.098 -21.766 -4.492 1 96.94 418 ILE B N 1
ATOM 7401 C CA . ILE B 1 418 ? -2.963 -20.422 -5.055 1 96.94 418 ILE B CA 1
ATOM 7402 C C . ILE B 1 418 ? -1.755 -19.719 -4.438 1 96.94 418 ILE B C 1
ATOM 7404 O O . ILE B 1 418 ? -1.465 -19.906 -3.252 1 96.94 418 ILE B O 1
ATOM 7408 N N . LYS B 1 419 ? -1.038 -19.016 -5.188 1 95.88 419 LYS B N 1
ATOM 7409 C CA . LYS B 1 419 ? 0.118 -18.219 -4.781 1 95.88 419 LYS B CA 1
ATOM 7410 C C . LYS B 1 419 ? 0.272 -16.984 -5.664 1 95.88 419 LYS B C 1
ATOM 7412 O O . LYS B 1 419 ? -0.2 -16.969 -6.805 1 95.88 419 LYS B O 1
ATOM 7417 N N . PRO B 1 420 ? 0.889 -15.891 -5.133 1 95.94 420 PRO B N 1
ATOM 7418 C CA . PRO B 1 420 ? 1.169 -14.758 -6.016 1 95.94 420 PRO B CA 1
ATOM 7419 C C . PRO B 1 420 ? 2.332 -15.023 -6.969 1 95.94 420 PRO B C 1
ATOM 7421 O O . PRO B 1 420 ? 3.455 -15.273 -6.523 1 95.94 420 PRO B O 1
ATOM 7424 N N . VAL B 1 421 ? 2.084 -15 -8.281 1 92.75 421 VAL B N 1
ATOM 7425 C CA . VAL B 1 421 ? 3.129 -15.336 -9.242 1 92.75 421 VAL B CA 1
ATOM 7426 C C . VAL B 1 421 ? 3.338 -14.172 -10.203 1 92.75 421 VAL B C 1
ATOM 7428 O O . VAL B 1 421 ? 4.445 -13.641 -10.32 1 92.75 421 VAL B O 1
ATOM 7431 N N . GLY B 1 422 ? 2.24 -13.734 -10.836 1 91.69 422 GLY B N 1
ATOM 7432 C CA . GLY B 1 422 ? 2.355 -12.711 -11.859 1 91.69 422 GLY B CA 1
ATOM 7433 C C . GLY B 1 422 ? 2.992 -11.43 -11.352 1 91.69 422 GLY B C 1
ATOM 7434 O O . GLY B 1 422 ? 4.031 -11 -11.867 1 91.69 422 GLY B O 1
ATOM 7435 N N . PHE B 1 423 ? 2.375 -10.859 -10.328 1 94.62 423 PHE B N 1
ATOM 7436 C CA . PHE B 1 423 ? 2.912 -9.633 -9.75 1 94.62 423 PHE B CA 1
ATOM 7437 C C . PHE B 1 423 ? 3.908 -9.953 -8.641 1 94.62 423 PHE B C 1
ATOM 7439 O O . PHE B 1 423 ? 4.781 -9.141 -8.336 1 94.62 423 PHE B O 1
ATOM 7446 N N . GLY B 1 424 ? 3.725 -11.117 -7.996 1 95.62 424 GLY B N 1
ATOM 7447 C CA . GLY B 1 424 ? 4.672 -11.594 -6.996 1 95.62 424 GLY B CA 1
ATOM 7448 C C . GLY B 1 424 ? 4.645 -10.781 -5.715 1 95.62 424 GLY B C 1
ATOM 7449 O O . GLY B 1 424 ? 5.676 -10.625 -5.055 1 95.62 424 GLY B O 1
ATOM 7450 N N . ASN B 1 425 ? 3.551 -10.18 -5.355 1 97.25 425 ASN B N 1
ATOM 7451 C CA . ASN B 1 425 ? 3.48 -9.312 -4.184 1 97.25 425 ASN B CA 1
ATOM 7452 C C . ASN B 1 425 ? 3.531 -10.125 -2.889 1 97.25 425 ASN B C 1
ATOM 7454 O O . ASN B 1 425 ? 2.836 -11.133 -2.754 1 97.25 425 ASN B O 1
ATOM 7458 N N . MET B 1 426 ? 4.367 -9.719 -1.969 1 97.56 426 MET B N 1
ATOM 7459 C CA . MET B 1 426 ? 4.34 -10.211 -0.594 1 97.56 426 MET B CA 1
ATOM 7460 C C . MET B 1 426 ? 3.078 -9.75 0.125 1 97.56 426 MET B C 1
ATOM 7462 O O . MET B 1 426 ? 2.387 -8.844 -0.349 1 97.56 426 MET B O 1
ATOM 7466 N N . GLY B 1 427 ? 2.783 -10.367 1.247 1 97.81 427 GLY B N 1
ATOM 7467 C CA . GLY B 1 427 ? 1.593 -10 2 1 97.81 427 GLY B CA 1
ATOM 7468 C C . GLY B 1 427 ? 0.323 -10.609 1.438 1 97.81 427 GLY B C 1
ATOM 7469 O O . GLY B 1 427 ? -0.775 -10.102 1.679 1 97.81 427 GLY B O 1
ATOM 7470 N N . PHE B 1 428 ? 0.407 -11.688 0.688 1 98.56 428 PHE B N 1
ATOM 7471 C CA . PHE B 1 428 ? -0.699 -12.297 -0.041 1 98.56 428 PHE B CA 1
ATOM 7472 C C . PHE B 1 428 ? -1.358 -13.391 0.789 1 98.56 428 PHE B C 1
ATOM 7474 O O . PHE B 1 428 ? -2.584 -13.438 0.906 1 98.56 428 PHE B O 1
ATOM 7481 N N . ALA B 1 429 ? -0.671 -14.242 1.453 1 98.81 429 ALA B N 1
ATOM 7482 C CA . ALA B 1 429 ? -1.155 -15.523 1.952 1 98.81 429 ALA B CA 1
ATOM 7483 C C . ALA B 1 429 ? -2.176 -15.328 3.07 1 98.81 429 ALA B C 1
ATOM 7485 O O . ALA B 1 429 ? -3.205 -16.016 3.105 1 98.81 429 ALA B O 1
ATOM 7486 N N . LEU B 1 430 ? -1.904 -14.422 3.963 1 98.88 430 LEU B N 1
ATOM 7487 C CA . LEU B 1 430 ? -2.809 -14.242 5.094 1 98.88 430 LEU B CA 1
ATOM 7488 C C . LEU B 1 430 ? -4.156 -1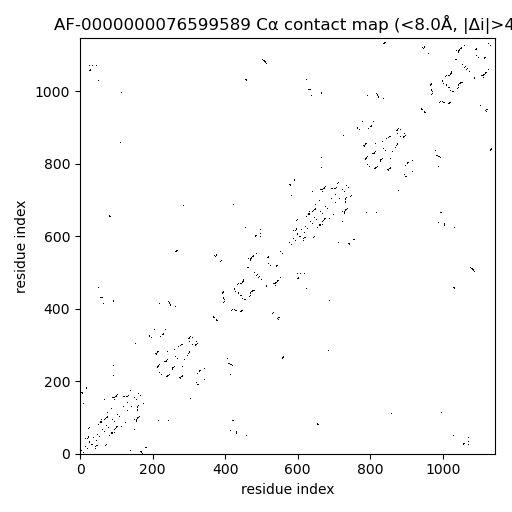3.703 4.633 1 98.88 430 LEU B C 1
ATOM 7490 O O . LEU B 1 430 ? -5.195 -14.32 4.879 1 98.88 430 LEU B O 1
ATOM 7494 N N . PRO B 1 431 ? -4.203 -12.586 3.881 1 98.88 431 PRO B N 1
ATOM 7495 C CA . PRO B 1 431 ? -5.508 -12.141 3.385 1 98.88 431 PRO B CA 1
ATOM 7496 C C . PRO B 1 431 ? -6.184 -13.172 2.488 1 98.88 431 PRO B C 1
ATOM 7498 O O . PRO B 1 431 ? -7.406 -13.336 2.537 1 98.88 431 PRO B O 1
ATOM 7501 N N . ALA B 1 432 ? -5.398 -13.883 1.679 1 98.88 432 ALA B N 1
ATOM 7502 C CA . ALA B 1 432 ? -5.957 -14.898 0.797 1 98.88 432 ALA B CA 1
ATOM 7503 C C . ALA B 1 432 ? -6.602 -16.031 1.602 1 98.88 432 ALA B C 1
ATOM 7505 O O . ALA B 1 432 ? -7.633 -16.578 1.202 1 98.88 432 ALA B O 1
ATOM 7506 N N . SER B 1 433 ? -5.992 -16.406 2.729 1 98.81 433 SER B N 1
ATOM 7507 C CA . SER B 1 433 ? -6.559 -17.422 3.602 1 98.81 433 SER B CA 1
ATOM 7508 C C . SER B 1 433 ? -7.918 -17 4.141 1 98.81 433 SER B C 1
ATOM 7510 O O . SER B 1 433 ? -8.852 -17.797 4.18 1 98.81 433 SER B O 1
ATOM 7512 N N . ILE B 1 434 ? -8.031 -15.75 4.504 1 98.81 434 ILE B N 1
ATOM 7513 C CA . ILE B 1 434 ? -9.281 -15.219 5.027 1 98.81 434 ILE B CA 1
ATOM 7514 C C . ILE B 1 434 ? -10.352 -15.242 3.939 1 98.81 434 ILE B C 1
ATOM 7516 O O . ILE B 1 434 ? -11.492 -15.641 4.191 1 98.81 434 ILE B O 1
ATOM 7520 N N . ALA B 1 435 ? -9.961 -14.859 2.719 1 98.75 435 ALA B N 1
ATOM 7521 C CA . ALA B 1 435 ? -10.898 -14.891 1.598 1 98.75 435 ALA B CA 1
ATOM 7522 C C . ALA B 1 435 ? -11.367 -16.312 1.312 1 98.75 435 ALA B C 1
ATOM 7524 O O . ALA B 1 435 ? -12.508 -16.531 0.914 1 98.75 435 ALA B O 1
ATOM 7525 N N . SER B 1 436 ? -10.445 -17.281 1.499 1 98.38 436 SER B N 1
ATOM 7526 C CA . SER B 1 436 ? -10.789 -18.672 1.254 1 98.38 436 SER B CA 1
ATOM 7527 C C . SER B 1 436 ? -11.922 -19.141 2.164 1 98.38 436 SER B C 1
ATOM 7529 O O . SER B 1 436 ? -12.883 -19.75 1.704 1 98.38 436 SER B O 1
ATOM 7531 N N . VAL B 1 437 ? -11.859 -18.781 3.434 1 97.5 437 VAL B N 1
ATOM 7532 C CA . VAL B 1 437 ? -12.883 -19.219 4.383 1 97.5 437 VAL B CA 1
ATOM 7533 C C . VAL B 1 437 ? -14.133 -18.359 4.234 1 97.5 437 VAL B C 1
ATOM 7535 O O . VAL B 1 437 ? -15.242 -18.797 4.531 1 97.5 437 VAL B O 1
ATOM 7538 N N . ALA B 1 438 ? -13.938 -17.094 3.764 1 97.56 438 ALA B N 1
ATOM 7539 C CA . ALA B 1 438 ? -15.109 -16.297 3.434 1 97.56 438 ALA B CA 1
ATOM 7540 C C . ALA B 1 438 ? -15.938 -16.953 2.336 1 97.56 438 ALA B C 1
ATOM 7542 O O . ALA B 1 438 ? -17.172 -16.938 2.383 1 97.56 438 ALA B O 1
ATOM 7543 N N . ALA B 1 439 ? -15.25 -17.562 1.391 1 96.88 439 ALA B N 1
ATOM 7544 C CA . ALA B 1 439 ? -15.898 -18.234 0.265 1 96.88 439 ALA B CA 1
ATOM 7545 C C . ALA B 1 439 ? -16.5 -19.562 0.691 1 96.88 439 ALA B C 1
ATOM 7547 O O . ALA B 1 439 ? -17.578 -19.953 0.215 1 96.88 439 ALA B O 1
ATOM 7548 N N . ASP B 1 440 ? -15.805 -20.312 1.528 1 96.94 440 ASP B N 1
ATOM 7549 C CA . ASP B 1 440 ? -16.203 -21.625 2.035 1 96.94 440 ASP B CA 1
ATOM 7550 C C . ASP B 1 440 ? -15.727 -21.828 3.473 1 96.94 440 ASP B C 1
ATOM 7552 O O . ASP B 1 440 ? -14.609 -22.297 3.701 1 96.94 440 ASP B O 1
ATOM 7556 N N . PRO B 1 441 ? -16.594 -21.578 4.426 1 96.5 441 PRO B N 1
ATOM 7557 C CA . PRO B 1 441 ? -16.203 -21.531 5.836 1 96.5 441 PRO B CA 1
ATOM 7558 C C . PRO B 1 441 ? -15.664 -22.875 6.336 1 96.5 441 PRO B C 1
ATOM 7560 O O . PRO B 1 441 ? -14.984 -22.938 7.359 1 96.5 441 PRO B O 1
ATOM 7563 N N . ASP B 1 442 ? -15.938 -23.953 5.586 1 95.62 442 ASP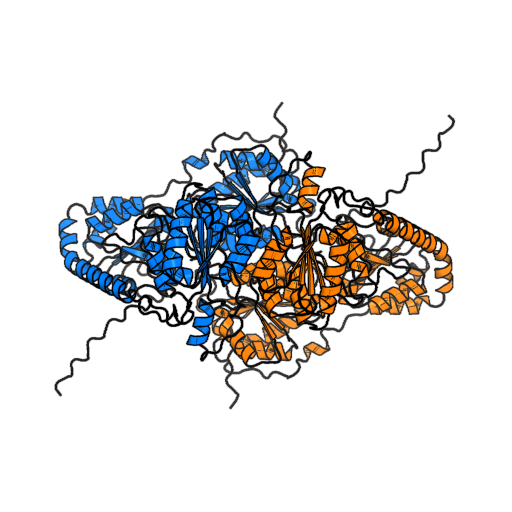 B N 1
ATOM 7564 C CA . ASP B 1 442 ? -15.547 -25.281 6.047 1 95.62 442 ASP B CA 1
ATOM 7565 C C . ASP B 1 442 ? -14.273 -25.75 5.359 1 95.62 442 ASP B C 1
ATOM 7567 O O . ASP B 1 442 ? -13.727 -26.797 5.707 1 95.62 442 ASP B O 1
ATOM 7571 N N . ARG B 1 443 ? -13.766 -25 4.43 1 95.06 443 ARG B N 1
ATOM 7572 C CA . ARG B 1 443 ? -12.586 -25.391 3.666 1 95.06 443 ARG B CA 1
ATOM 7573 C C . ARG B 1 443 ? -11.32 -25.234 4.504 1 95.06 443 ARG B C 1
ATOM 7575 O O . ARG B 1 443 ? -11.008 -24.125 4.961 1 95.06 443 ARG B O 1
ATOM 7582 N N . PRO B 1 444 ? -10.586 -26.359 4.723 1 98.19 444 PRO B N 1
ATOM 7583 C CA . PRO B 1 444 ? -9.297 -26.188 5.398 1 98.19 444 PRO B CA 1
ATOM 7584 C C . PRO B 1 444 ? -8.289 -25.406 4.559 1 98.19 444 PRO B C 1
ATOM 7586 O O . PRO B 1 444 ? -8.25 -25.562 3.334 1 98.19 444 PRO B O 1
ATOM 7589 N N . VAL B 1 445 ? -7.512 -24.578 5.23 1 98.69 445 VAL B N 1
ATOM 7590 C CA . VAL B 1 445 ? -6.5 -23.766 4.559 1 98.69 445 VAL B CA 1
ATOM 7591 C C . VAL B 1 445 ? -5.164 -23.891 5.281 1 98.69 445 VAL B C 1
ATOM 7593 O O . VAL B 1 445 ? -5.105 -23.828 6.512 1 98.69 445 VAL B O 1
ATOM 7596 N N . LEU B 1 446 ? -4.125 -24.172 4.562 1 98.75 446 LEU B N 1
ATOM 7597 C CA . LEU B 1 446 ? -2.754 -24.094 5.055 1 98.75 446 LEU B CA 1
ATOM 7598 C C . LEU B 1 446 ? -1.987 -22.984 4.34 1 98.75 446 LEU B C 1
ATOM 7600 O O . LEU B 1 446 ? -1.802 -23.031 3.123 1 98.75 446 LEU B O 1
ATOM 7604 N N . ALA B 1 447 ? -1.604 -22 5.074 1 98.75 447 ALA B N 1
ATOM 7605 C CA . ALA B 1 447 ? -0.786 -20.922 4.516 1 98.75 447 ALA B CA 1
ATOM 7606 C C . ALA B 1 447 ? 0.669 -21.062 4.953 1 98.75 447 ALA B C 1
ATOM 7608 O O . ALA B 1 447 ? 0.949 -21.328 6.125 1 98.75 447 ALA B O 1
ATOM 7609 N N . LEU B 1 448 ? 1.593 -21 4.027 1 98.56 448 LEU B N 1
ATOM 7610 C CA . LEU B 1 448 ? 3.023 -20.875 4.281 1 98.56 448 LEU B CA 1
ATOM 7611 C C . LEU B 1 448 ? 3.502 -19.453 4.02 1 98.56 448 LEU B C 1
ATOM 7613 O O . LEU B 1 448 ? 3.486 -18.984 2.877 1 98.56 448 LEU B O 1
ATOM 7617 N N . ILE B 1 449 ? 3.941 -18.781 5.078 1 98.62 449 ILE B N 1
ATOM 7618 C CA . ILE B 1 449 ? 4.258 -17.375 4.938 1 98.62 449 ILE B CA 1
ATOM 7619 C C . ILE B 1 449 ? 5.617 -17.078 5.566 1 98.62 449 ILE B C 1
ATOM 7621 O O . ILE B 1 449 ? 5.898 -17.531 6.684 1 98.62 449 ILE B O 1
ATOM 7625 N N . GLY B 1 450 ? 6.531 -16.391 4.824 1 98.12 450 GLY B N 1
ATOM 7626 C CA . GLY B 1 450 ? 7.75 -15.891 5.445 1 98.12 450 GLY B CA 1
ATOM 7627 C C . GLY B 1 450 ? 7.496 -14.789 6.457 1 98.12 450 GLY B C 1
ATOM 7628 O O . GLY B 1 450 ? 6.523 -14.047 6.344 1 98.12 450 GLY B O 1
ATOM 7629 N N . ASP B 1 451 ? 8.453 -14.664 7.418 1 97.88 451 ASP B N 1
ATOM 7630 C CA . ASP B 1 451 ? 8.281 -13.633 8.445 1 97.88 451 ASP B CA 1
ATOM 7631 C C . ASP B 1 451 ? 8.305 -12.234 7.832 1 97.88 451 ASP B C 1
ATOM 7633 O O . ASP B 1 451 ? 7.645 -11.32 8.328 1 97.88 451 ASP B O 1
ATOM 7637 N N . GLY B 1 452 ? 9.094 -12.031 6.75 1 97.62 452 GLY B N 1
ATOM 7638 C CA . GLY B 1 452 ? 9.078 -10.758 6.047 1 97.62 452 GLY B CA 1
ATOM 7639 C C . GLY B 1 452 ? 7.73 -10.43 5.438 1 97.62 452 GLY B C 1
ATOM 7640 O O . GLY B 1 452 ? 7.207 -9.328 5.629 1 97.62 452 GLY B O 1
ATOM 7641 N N . SER B 1 453 ? 7.148 -11.367 4.742 1 98.12 453 SER B N 1
ATOM 7642 C CA . SER B 1 453 ? 5.855 -11.188 4.09 1 98.12 453 SER B CA 1
ATOM 7643 C C . SER B 1 453 ? 4.742 -10.992 5.113 1 98.12 453 SER B C 1
ATOM 7645 O O . SER B 1 453 ? 3.852 -10.164 4.918 1 98.12 453 SER B O 1
ATOM 7647 N N . LEU B 1 454 ? 4.758 -11.734 6.203 1 98.5 454 LEU B N 1
ATOM 7648 C CA . LEU B 1 454 ? 3.736 -11.586 7.23 1 98.5 454 LEU B CA 1
ATOM 7649 C C . LEU B 1 454 ? 3.74 -10.172 7.797 1 98.5 454 LEU B C 1
ATOM 7651 O O . LEU B 1 454 ? 2.682 -9.617 8.109 1 98.5 454 LEU B O 1
ATOM 7655 N N . GLY B 1 455 ? 4.906 -9.602 7.918 1 97.69 455 GLY B N 1
ATOM 7656 C CA . GLY B 1 455 ? 5.02 -8.25 8.43 1 97.69 455 GLY B CA 1
ATOM 7657 C C . GLY B 1 455 ? 4.25 -7.23 7.613 1 97.69 455 GLY B C 1
ATOM 7658 O O . GLY B 1 455 ? 3.809 -6.207 8.141 1 97.69 455 GLY B O 1
ATOM 7659 N N . MET B 1 456 ? 3.967 -7.508 6.359 1 97.94 456 MET B N 1
ATOM 7660 C CA . MET B 1 456 ? 3.316 -6.566 5.453 1 97.94 456 MET B CA 1
ATOM 7661 C C . MET B 1 456 ? 1.803 -6.59 5.633 1 97.94 456 MET B C 1
ATOM 7663 O O . MET B 1 456 ? 1.107 -5.66 5.223 1 97.94 456 MET B O 1
ATOM 7667 N N . SER B 1 457 ? 1.29 -7.652 6.191 1 97.88 457 SER B N 1
ATOM 7668 C CA . SER B 1 457 ? -0.148 -7.773 6.402 1 97.88 457 SER B CA 1
ATOM 7669 C C . SER B 1 457 ? -0.462 -8.18 7.84 1 97.88 457 SER B C 1
ATOM 7671 O O . SER B 1 457 ? -1.515 -8.758 8.109 1 97.88 457 SER B O 1
ATOM 7673 N N . LEU B 1 458 ? 0.396 -7.844 8.75 1 98.38 458 LEU B N 1
ATOM 7674 C CA . LEU B 1 458 ? 0.37 -8.344 10.117 1 98.38 458 LEU B CA 1
ATOM 7675 C C . LEU B 1 458 ? -0.943 -7.984 10.805 1 98.38 458 LEU B C 1
ATOM 7677 O O . LEU B 1 458 ? -1.474 -8.773 11.594 1 98.38 458 LEU B O 1
ATOM 7681 N N . GLY B 1 459 ? -1.452 -6.816 10.531 1 98.19 459 GLY B N 1
ATOM 7682 C CA . GLY B 1 459 ? -2.691 -6.383 11.156 1 98.19 459 GLY B CA 1
ATOM 7683 C C . GLY B 1 459 ? -3.859 -7.309 10.867 1 98.19 459 GLY B C 1
ATOM 7684 O O . GLY B 1 459 ? -4.797 -7.395 11.664 1 98.19 459 GLY B O 1
ATOM 7685 N N . GLU B 1 460 ? -3.818 -8.062 9.789 1 98.75 460 GLU B N 1
ATOM 7686 C CA . GLU B 1 460 ? -4.93 -8.906 9.359 1 98.75 460 GLU B CA 1
ATOM 7687 C C . GLU B 1 460 ? -5.047 -10.156 10.227 1 98.75 460 GLU B C 1
ATOM 7689 O O . GLU B 1 460 ? -6.02 -10.906 10.117 1 98.75 460 GLU B O 1
ATOM 7694 N N . LEU B 1 461 ? -4.043 -10.422 11.109 1 98.81 461 LEU B N 1
ATOM 7695 C CA . LEU B 1 461 ? -4.242 -11.484 12.094 1 98.81 461 LEU B CA 1
ATOM 7696 C C . LEU B 1 461 ? -5.504 -11.234 12.906 1 98.81 461 LEU B C 1
ATOM 7698 O O . LEU B 1 461 ? -6.215 -12.18 13.266 1 98.81 461 LEU B O 1
ATOM 7702 N N . GLU B 1 462 ? -5.77 -9.961 13.219 1 98.62 462 GLU B N 1
ATOM 7703 C CA . GLU B 1 462 ? -7.004 -9.617 13.914 1 98.62 462 GLU B CA 1
ATOM 7704 C C . GLU B 1 462 ? -8.227 -9.906 13.055 1 98.62 462 GLU B C 1
ATOM 7706 O O . GLU B 1 462 ? -9.25 -10.383 13.555 1 98.62 462 GLU B O 1
ATOM 7711 N N . THR B 1 463 ? -8.18 -9.578 11.742 1 98.69 463 THR B N 1
ATOM 7712 C CA . THR B 1 463 ? -9.273 -9.906 10.836 1 98.69 463 THR B CA 1
ATOM 7713 C C . THR B 1 463 ? -9.539 -11.414 10.828 1 98.69 463 THR B C 1
ATOM 7715 O O . THR B 1 463 ? -10.695 -11.844 10.828 1 98.69 463 THR B O 1
ATOM 7718 N N . LEU B 1 464 ? -8.43 -12.172 10.805 1 98.62 464 LEU B N 1
ATOM 7719 C CA . LEU B 1 464 ? -8.539 -13.625 10.867 1 98.62 464 LEU B CA 1
ATOM 7720 C C . LEU B 1 464 ? -9.234 -14.062 12.148 1 98.62 464 LEU B C 1
ATOM 7722 O O . LEU B 1 464 ? -10.078 -14.961 12.133 1 98.62 464 LEU B O 1
ATOM 7726 N N . ALA B 1 465 ? -8.844 -13.438 13.242 1 98.44 465 ALA B N 1
ATOM 7727 C CA . ALA B 1 465 ? -9.453 -13.758 14.531 1 98.44 465 ALA B CA 1
ATOM 7728 C C . ALA B 1 465 ? -10.961 -13.523 14.492 1 98.44 465 ALA B C 1
ATOM 7730 O O . ALA B 1 465 ? -11.734 -14.32 15.047 1 98.44 465 ALA B O 1
ATOM 7731 N N . ARG B 1 466 ? -11.43 -12.453 13.844 1 97.44 466 ARG B N 1
ATOM 7732 C CA . ARG B 1 466 ? -12.852 -12.141 13.742 1 97.44 466 ARG B CA 1
ATOM 7733 C C . ARG B 1 466 ? -13.555 -13.117 12.805 1 97.44 466 ARG B C 1
ATOM 7735 O O . ARG B 1 466 ? -14.68 -13.547 13.078 1 97.44 466 ARG B O 1
ATOM 7742 N N . LYS B 1 467 ? -12.914 -13.438 11.688 1 97.19 467 LYS B N 1
ATOM 7743 C CA . LYS B 1 467 ? -13.555 -14.25 10.656 1 97.19 467 LYS B CA 1
ATOM 7744 C C . LYS B 1 467 ? -13.656 -15.703 11.086 1 97.19 467 LYS B C 1
ATOM 7746 O O . LYS B 1 467 ? -14.648 -16.375 10.797 1 97.19 467 LYS B O 1
ATOM 7751 N N . GLY B 1 468 ? -12.539 -16.25 11.703 1 97.44 468 GLY B N 1
ATOM 7752 C CA . GLY B 1 468 ? -12.492 -17.656 12.094 1 97.44 468 GLY B CA 1
ATOM 7753 C C . GLY B 1 468 ? -12.258 -18.594 10.922 1 97.44 468 GLY B C 1
ATOM 7754 O O . GLY B 1 468 ? -11.758 -18.188 9.875 1 97.44 468 GLY B O 1
ATOM 7755 N N . GLY B 1 469 ? -12.477 -19.953 11.156 1 97.62 469 GLY B N 1
ATOM 7756 C CA . GLY B 1 469 ? -12.359 -20.969 10.133 1 97.62 469 GLY B CA 1
ATOM 7757 C C . GLY B 1 469 ? -11.172 -21.891 10.344 1 97.62 469 GLY B C 1
ATOM 7758 O O . GLY B 1 469 ? -10.352 -21.656 11.234 1 97.62 469 GLY B O 1
ATOM 7759 N N . PRO B 1 470 ? -11.148 -22.984 9.633 1 98.5 470 PRO B N 1
ATOM 7760 C CA . PRO B 1 470 ? -10.07 -23.969 9.75 1 98.5 470 PRO B CA 1
ATOM 7761 C C . PRO B 1 470 ? -8.812 -23.562 8.984 1 98.5 470 PRO B C 1
ATOM 7763 O O . PRO B 1 470 ? -8.43 -24.234 8.016 1 98.5 470 PRO B O 1
ATOM 7766 N N . ILE B 1 471 ? -8.148 -22.562 9.5 1 98.69 471 ILE B N 1
ATOM 7767 C CA . ILE B 1 471 ? -6.969 -22 8.867 1 98.69 471 ILE B CA 1
ATOM 7768 C C . ILE B 1 471 ? -5.75 -22.203 9.766 1 98.69 471 ILE B C 1
ATOM 7770 O O . ILE B 1 471 ? -5.781 -21.844 10.945 1 98.69 471 ILE B O 1
ATOM 7774 N N . VAL B 1 472 ? -4.734 -22.75 9.227 1 98.88 472 VAL B N 1
ATOM 7775 C CA . VAL B 1 472 ? -3.445 -22.812 9.906 1 98.88 472 VAL B CA 1
ATOM 7776 C C . VAL B 1 472 ? -2.424 -21.953 9.164 1 98.88 472 VAL B C 1
ATOM 7778 O O . VAL B 1 472 ? -2.146 -22.203 7.984 1 98.88 472 VAL B O 1
ATOM 7781 N N . ILE B 1 473 ? -1.938 -20.953 9.812 1 98.81 473 ILE B N 1
ATOM 7782 C CA . ILE B 1 473 ? -0.867 -20.109 9.297 1 98.81 473 ILE B CA 1
ATOM 7783 C C . ILE B 1 473 ? 0.478 -20.594 9.828 1 98.81 473 ILE B C 1
ATOM 7785 O O . ILE B 1 473 ? 0.728 -20.562 11.031 1 98.81 473 ILE B O 1
ATOM 7789 N N . VAL B 1 474 ? 1.312 -21.031 8.945 1 98.81 474 VAL B N 1
ATOM 7790 C CA . VAL B 1 474 ? 2.666 -21.438 9.312 1 98.81 474 VAL B CA 1
ATOM 7791 C C . VAL B 1 474 ? 3.658 -20.344 8.898 1 98.81 474 VAL B C 1
ATOM 7793 O O . VAL B 1 474 ? 3.873 -20.125 7.703 1 98.81 474 VAL B O 1
ATOM 7796 N N . VAL B 1 475 ? 4.254 -19.734 9.898 1 98.75 475 VAL B N 1
ATOM 7797 C CA . VAL B 1 475 ? 5.258 -18.703 9.656 1 98.75 475 VAL B CA 1
ATOM 7798 C C . VAL B 1 475 ? 6.645 -19.328 9.57 1 98.75 475 VAL B C 1
ATOM 7800 O O . VAL B 1 475 ? 7.137 -19.891 10.547 1 98.75 475 VAL B O 1
ATOM 7803 N N . LEU B 1 476 ? 7.18 -19.281 8.398 1 98.12 476 LEU B N 1
ATOM 7804 C CA . LEU B 1 476 ? 8.57 -19.688 8.219 1 98.12 476 LEU B CA 1
ATOM 7805 C C . LEU B 1 476 ? 9.516 -18.547 8.617 1 98.12 476 LEU B C 1
ATOM 7807 O O . LEU B 1 476 ? 9.891 -17.734 7.781 1 98.12 476 LEU B O 1
ATOM 7811 N N . ASN B 1 477 ? 9.961 -18.578 9.883 1 98.19 477 ASN B N 1
ATOM 7812 C CA . ASN B 1 477 ? 10.633 -17.453 10.523 1 98.19 477 ASN B CA 1
ATOM 7813 C C . ASN B 1 477 ? 12.148 -17.625 10.516 1 98.19 477 ASN B C 1
ATOM 7815 O O . ASN B 1 477 ? 12.703 -18.281 11.398 1 98.19 477 ASN B O 1
ATOM 7819 N N . ASP B 1 478 ? 12.789 -16.984 9.586 1 96.81 478 ASP B N 1
ATOM 7820 C CA . ASP B 1 478 ? 14.25 -16.984 9.578 1 96.81 478 ASP B CA 1
ATOM 7821 C C . ASP B 1 478 ? 14.789 -15.594 9.93 1 96.81 478 ASP B C 1
ATOM 7823 O O . ASP B 1 478 ? 15.961 -15.297 9.672 1 96.81 478 ASP B O 1
ATOM 7827 N N . SER B 1 479 ? 13.914 -14.656 10.406 1 97.19 479 SER B N 1
ATOM 7828 C CA . SER B 1 479 ? 14.227 -13.305 10.852 1 97.19 479 SER B CA 1
ATOM 7829 C C . SER B 1 479 ? 14.945 -12.516 9.758 1 97.19 479 SER B C 1
ATOM 7831 O O . SER B 1 479 ? 15.938 -11.828 10.031 1 97.19 479 SER B O 1
ATOM 7833 N N . SER B 1 480 ? 14.453 -12.68 8.539 1 97.44 480 SER B N 1
ATOM 7834 C CA . SER B 1 480 ? 15.07 -11.969 7.422 1 97.44 480 SER B CA 1
ATOM 7835 C C . SER B 1 480 ? 14.156 -11.969 6.195 1 97.44 480 SER B C 1
ATOM 7837 O O . SER B 1 480 ? 13.227 -12.773 6.113 1 97.44 480 SER B O 1
ATOM 7839 N N . TYR B 1 481 ? 14.359 -11.016 5.309 1 97.69 481 TYR B N 1
ATOM 7840 C CA . TYR B 1 481 ? 13.961 -11.266 3.928 1 97.69 481 TYR B CA 1
ATOM 7841 C C . TYR B 1 481 ? 14.805 -12.367 3.301 1 97.69 481 TYR B C 1
ATOM 7843 O O . TYR B 1 481 ? 15.75 -12.078 2.559 1 97.69 481 TYR B O 1
ATOM 7851 N N . GLY B 1 482 ? 14.406 -13.602 3.6 1 96.81 482 GLY B N 1
ATOM 7852 C CA . GLY B 1 482 ? 15.258 -14.766 3.404 1 96.81 482 GLY B CA 1
ATOM 7853 C C . GLY B 1 482 ? 15.695 -14.945 1.962 1 96.81 482 GLY B C 1
ATOM 7854 O O . GLY B 1 482 ? 16.859 -15.266 1.692 1 96.81 482 GLY B O 1
ATOM 7855 N N . ASN B 1 483 ? 14.781 -14.805 1.025 1 96.44 483 ASN B N 1
ATOM 7856 C CA . ASN B 1 483 ? 15.117 -14.992 -0.382 1 96.44 483 ASN B CA 1
ATOM 7857 C C . ASN B 1 483 ? 16.141 -13.969 -0.856 1 96.44 483 ASN B C 1
ATOM 7859 O O . ASN B 1 483 ? 17.109 -14.32 -1.537 1 96.44 483 ASN B O 1
ATOM 7863 N N . ILE B 1 484 ? 16 -12.711 -0.479 1 97 484 ILE B N 1
ATOM 7864 C CA . ILE B 1 484 ? 16.891 -11.633 -0.885 1 97 484 ILE B CA 1
ATOM 7865 C C . ILE B 1 484 ? 18.234 -11.766 -0.163 1 97 484 ILE B C 1
ATOM 7867 O O . ILE B 1 484 ? 19.297 -11.531 -0.754 1 97 484 ILE B O 1
ATOM 7871 N N . ARG B 1 485 ? 18.188 -12.117 1.092 1 97.44 485 ARG B N 1
ATOM 7872 C CA . ARG B 1 485 ? 19.422 -12.375 1.824 1 97.44 485 ARG B CA 1
ATOM 7873 C C . ARG B 1 485 ? 20.266 -13.43 1.122 1 97.44 485 ARG B C 1
ATOM 7875 O O . ARG B 1 485 ? 21.484 -13.273 0.986 1 97.44 485 ARG B O 1
ATOM 7882 N N . GLN B 1 486 ? 19.625 -14.531 0.772 1 96.31 486 GLN B N 1
ATOM 7883 C CA . GLN B 1 486 ? 20.312 -15.625 0.092 1 96.31 486 GLN B CA 1
ATOM 7884 C C . GLN B 1 486 ? 20.922 -15.156 -1.231 1 96.31 486 GL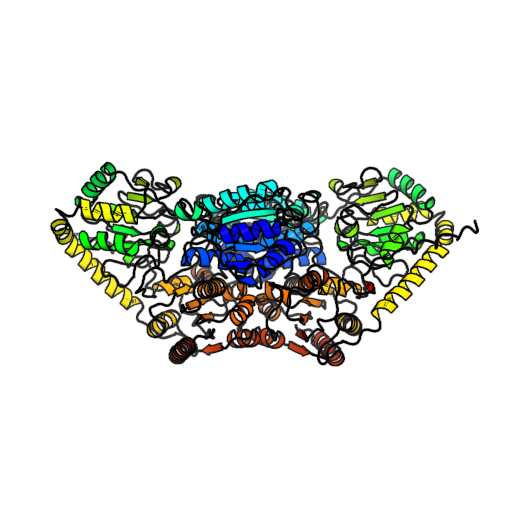N B C 1
ATOM 7886 O O . GLN B 1 486 ? 22.031 -15.547 -1.588 1 96.31 486 GLN B O 1
ATOM 7891 N N . GLU B 1 487 ? 20.188 -14.305 -1.921 1 95.06 487 GLU B N 1
ATOM 7892 C CA . GLU B 1 487 ? 20.688 -13.734 -3.164 1 95.06 487 GLU B CA 1
ATOM 7893 C C . GLU B 1 487 ? 21.922 -12.867 -2.912 1 95.06 487 GLU B C 1
ATOM 7895 O O . GLU B 1 487 ? 22.875 -12.898 -3.686 1 95.06 487 GLU B O 1
ATOM 7900 N N . GLN B 1 488 ? 21.844 -12.023 -1.872 1 96.81 488 GLN B N 1
ATOM 7901 C CA . GLN B 1 488 ? 22.984 -11.188 -1.508 1 96.81 488 GLN B CA 1
ATOM 7902 C C . GLN B 1 488 ? 24.219 -12.039 -1.19 1 96.81 488 GLN B C 1
ATOM 7904 O O . GLN B 1 488 ? 25.312 -11.758 -1.667 1 96.81 488 GLN B O 1
ATOM 7909 N N . VAL B 1 489 ? 24.031 -13.094 -0.466 1 96 489 VAL B N 1
ATOM 7910 C CA . VAL B 1 489 ? 25.125 -13.977 -0.074 1 96 489 VAL B CA 1
ATOM 7911 C C . VAL B 1 489 ? 25.75 -14.609 -1.315 1 96 489 VAL B C 1
ATOM 7913 O O . VAL B 1 489 ? 26.969 -14.688 -1.431 1 96 489 VAL B O 1
ATOM 7916 N N . LEU B 1 490 ? 24.938 -14.969 -2.238 1 94.56 490 LEU B N 1
ATOM 7917 C CA . LEU B 1 490 ? 25.375 -15.695 -3.422 1 94.56 490 LEU B CA 1
ATOM 7918 C C . LEU B 1 490 ? 26.078 -14.758 -4.402 1 94.56 490 LEU B C 1
ATOM 7920 O O . LEU B 1 490 ? 27.078 -15.133 -5.027 1 94.56 490 LEU B O 1
ATOM 7924 N N . HIS B 1 491 ? 25.578 -13.5 -4.484 1 94.62 491 HIS B N 1
ATOM 7925 C CA . HIS B 1 491 ? 25.984 -12.695 -5.633 1 94.62 491 HIS B CA 1
ATOM 7926 C C . HIS B 1 491 ? 26.797 -11.484 -5.203 1 94.62 491 HIS B C 1
ATOM 7928 O O . HIS B 1 491 ? 27.391 -10.797 -6.039 1 94.62 491 HIS B O 1
ATOM 7934 N N . PHE B 1 492 ? 26.875 -11.219 -3.922 1 96.06 492 PHE B N 1
ATOM 7935 C CA . PHE B 1 492 ? 27.562 -10.023 -3.455 1 96.06 492 PHE B CA 1
ATOM 7936 C C . PHE B 1 492 ? 28.578 -10.375 -2.369 1 96.06 492 PHE B C 1
ATOM 7938 O O . PHE B 1 492 ? 28.641 -9.703 -1.338 1 96.06 492 PHE B O 1
ATOM 7945 N N . ASN B 1 493 ? 29.328 -11.422 -2.586 1 95.06 493 ASN B N 1
ATOM 7946 C CA . ASN B 1 493 ? 30.469 -11.844 -1.774 1 95.06 493 ASN B CA 1
ATOM 7947 C C . ASN B 1 493 ? 30.094 -11.992 -0.305 1 95.06 493 ASN B C 1
ATOM 7949 O O . ASN B 1 493 ? 30.828 -11.57 0.582 1 95.06 493 ASN B O 1
ATOM 7953 N N . GLY B 1 494 ? 28.859 -12.422 -0.089 1 94.88 494 GLY B N 1
ATOM 7954 C CA . GLY B 1 494 ? 28.406 -12.711 1.265 1 94.88 494 GLY B CA 1
ATOM 7955 C C . GLY B 1 494 ? 27.984 -11.469 2.029 1 94.88 494 GLY B C 1
ATOM 7956 O O . GLY B 1 494 ? 27.562 -11.555 3.184 1 94.88 494 GLY B O 1
ATOM 7957 N N . ARG B 1 495 ? 28.062 -10.281 1.401 1 96.56 495 ARG B N 1
ATOM 7958 C CA . ARG B 1 495 ? 27.672 -9.031 2.045 1 96.56 495 ARG B CA 1
ATOM 7959 C C . ARG B 1 495 ? 26.156 -8.883 2.072 1 96.56 495 ARG B C 1
ATOM 7961 O O . ARG B 1 495 ? 25.484 -9.141 1.072 1 96.56 495 ARG B O 1
ATOM 7968 N N . THR B 1 496 ? 25.609 -8.625 3.26 1 97.31 496 THR B N 1
ATOM 7969 C CA . THR B 1 496 ? 24.156 -8.445 3.367 1 97.31 496 THR B CA 1
ATOM 7970 C C . THR B 1 496 ? 23.828 -7.07 3.928 1 97.31 496 THR B C 1
ATOM 7972 O O . THR B 1 496 ? 24.594 -6.512 4.715 1 97.31 496 THR B O 1
ATOM 7975 N N . ILE B 1 497 ? 22.734 -6.484 3.479 1 98.06 497 ILE B N 1
ATOM 7976 C CA . ILE B 1 497 ? 22.219 -5.203 3.951 1 98.06 497 ILE B CA 1
ATOM 7977 C C . ILE B 1 497 ? 20.703 -5.18 3.82 1 98.06 497 ILE B C 1
ATOM 7979 O O . ILE B 1 497 ? 20.156 -5.676 2.836 1 98.06 497 ILE B O 1
ATOM 7983 N N . GLY B 1 498 ? 20.062 -4.652 4.82 1 97.56 498 GLY B N 1
ATOM 7984 C CA . GLY B 1 498 ? 18.641 -4.34 4.734 1 97.56 498 GLY B CA 1
ATOM 7985 C C . GLY B 1 498 ? 17.766 -5.57 4.711 1 97.56 498 GLY B C 1
ATOM 7986 O O . GLY B 1 498 ? 16.641 -5.527 4.203 1 97.56 498 GLY B O 1
ATOM 7987 N N . VAL B 1 499 ? 18.234 -6.73 5.234 1 97.81 499 VAL B N 1
ATOM 7988 C CA . VAL B 1 499 ? 17.453 -7.949 5.059 1 97.81 499 VAL B CA 1
ATOM 7989 C C . VAL B 1 499 ? 17.25 -8.633 6.41 1 97.81 499 VAL B C 1
ATOM 7991 O O . VAL B 1 499 ? 16.406 -9.523 6.543 1 97.81 499 VAL B O 1
ATOM 7994 N N . ASP B 1 500 ? 17.984 -8.25 7.418 1 97.5 500 ASP B N 1
ATOM 7995 C CA . ASP B 1 500 ? 17.938 -8.961 8.695 1 97.5 500 ASP B CA 1
ATOM 7996 C C . ASP B 1 500 ? 17.016 -8.242 9.688 1 97.5 500 ASP B C 1
ATOM 7998 O O . ASP B 1 500 ? 17.125 -7.031 9.867 1 97.5 500 ASP B O 1
ATOM 8002 N N . PHE B 1 501 ? 16.141 -8.977 10.312 1 97.38 501 PHE B N 1
ATOM 8003 C CA . PHE B 1 501 ? 15.219 -8.492 11.336 1 97.38 501 PHE B CA 1
ATOM 8004 C C . PHE B 1 501 ? 15.656 -8.953 12.719 1 97.38 501 PHE B C 1
ATOM 8006 O O . PHE B 1 501 ? 16.516 -9.828 12.852 1 97.38 501 PHE B O 1
ATOM 8013 N N . HIS B 1 502 ? 15.008 -8.289 13.758 1 94.62 502 HIS B N 1
ATOM 8014 C CA . HIS B 1 502 ? 15.039 -8.859 15.094 1 94.62 502 HIS B CA 1
ATOM 8015 C C . HIS B 1 502 ? 14.203 -10.141 15.164 1 94.62 502 HIS B C 1
ATOM 8017 O O . HIS B 1 502 ? 13.336 -10.367 14.312 1 94.62 502 HIS B O 1
ATOM 8023 N N . ASP B 1 503 ? 14.594 -10.953 16.094 1 93.75 503 ASP B N 1
ATOM 8024 C CA . ASP B 1 503 ? 13.781 -12.141 16.328 1 93.75 503 ASP B CA 1
ATOM 8025 C C . ASP B 1 503 ? 12.398 -11.766 16.859 1 93.75 503 ASP B C 1
ATOM 8027 O O . ASP B 1 503 ? 12.266 -11.344 18 1 93.75 503 ASP B O 1
ATOM 8031 N N . VAL B 1 504 ? 11.422 -11.875 16.047 1 97.88 504 VAL B N 1
ATOM 8032 C CA . VAL B 1 504 ? 10.047 -11.594 16.422 1 97.88 504 VAL B CA 1
ATOM 8033 C C . VAL B 1 504 ? 9.352 -12.883 16.859 1 97.88 504 VAL B C 1
ATOM 8035 O O . VAL B 1 504 ? 9.438 -13.898 16.156 1 97.88 504 VAL B O 1
ATOM 8038 N N . ASP B 1 505 ? 8.711 -12.906 18 1 98.56 505 ASP B N 1
ATOM 8039 C CA . ASP B 1 505 ? 7.863 -14.016 18.438 1 98.56 505 ASP B CA 1
ATOM 8040 C C . ASP B 1 505 ? 6.449 -13.875 17.891 1 98.56 505 ASP B C 1
ATOM 8042 O O . ASP B 1 505 ? 5.559 -13.359 18.562 1 98.56 505 ASP B O 1
ATOM 8046 N N . PHE B 1 506 ? 6.273 -14.445 16.719 1 98.75 506 PHE B N 1
ATOM 8047 C CA . PHE B 1 506 ? 4.996 -14.258 16.047 1 98.75 506 PHE B CA 1
ATOM 8048 C C . PHE B 1 506 ? 3.879 -14.984 16.781 1 98.75 506 PHE B C 1
ATOM 8050 O O . PHE B 1 506 ? 2.699 -14.672 16.594 1 98.75 506 PHE B O 1
ATOM 8057 N N . ALA B 1 507 ? 4.199 -16.031 17.562 1 98.81 507 ALA B N 1
ATOM 8058 C CA . ALA B 1 507 ? 3.174 -16.656 18.391 1 98.81 507 ALA B CA 1
ATOM 8059 C C . ALA B 1 507 ? 2.643 -15.664 19.438 1 98.81 507 ALA B C 1
ATOM 8061 O O . ALA B 1 507 ? 1.434 -15.586 19.656 1 98.81 507 ALA B O 1
ATOM 8062 N N . GLN B 1 508 ? 3.541 -14.938 20.047 1 98.56 508 GLN B N 1
ATOM 8063 C CA . GLN B 1 508 ? 3.15 -13.922 21.031 1 98.56 508 GLN B CA 1
ATOM 8064 C C . GLN B 1 508 ? 2.34 -12.812 20.359 1 98.56 508 GLN B C 1
ATOM 8066 O O . GLN B 1 508 ? 1.351 -12.336 20.922 1 98.56 508 GLN B O 1
ATOM 8071 N N . VAL B 1 509 ? 2.783 -12.391 19.219 1 98.75 509 VAL B N 1
ATOM 8072 C CA . VAL B 1 509 ? 2.068 -11.367 18.453 1 98.75 509 VAL B CA 1
ATOM 8073 C C . VAL B 1 509 ? 0.643 -11.836 18.172 1 98.75 509 VAL B C 1
ATOM 8075 O O . VAL B 1 509 ? -0.316 -11.094 18.406 1 98.75 509 VAL B O 1
ATOM 8078 N N . ALA B 1 510 ? 0.539 -13.094 17.656 1 98.81 510 ALA B N 1
ATOM 8079 C CA . ALA B 1 510 ? -0.767 -13.648 17.328 1 98.81 510 ALA B CA 1
ATOM 8080 C C . ALA B 1 510 ? -1.676 -13.711 18.547 1 98.81 510 ALA B C 1
ATOM 8082 O O . ALA B 1 510 ? -2.877 -13.445 18.453 1 98.81 510 ALA B O 1
ATOM 8083 N N . LYS B 1 511 ? -1.134 -14.039 19.672 1 98.44 511 LYS B N 1
ATOM 8084 C CA . LYS B 1 511 ? -1.915 -14.07 20.906 1 98.44 511 LYS B CA 1
ATOM 8085 C C . LYS B 1 511 ? -2.496 -12.695 21.219 1 98.44 511 LYS B C 1
ATOM 8087 O O . LYS B 1 511 ? -3.664 -12.586 21.609 1 98.44 511 LYS B O 1
ATOM 8092 N N . GLY B 1 512 ? -1.64 -11.688 21.047 1 98.44 512 GLY B N 1
ATOM 8093 C CA . GLY B 1 512 ? -2.121 -10.336 21.281 1 98.44 512 GLY B CA 1
ATOM 8094 C C . GLY B 1 512 ? -3.238 -9.938 20.328 1 98.44 512 GLY B C 1
ATOM 8095 O O . GLY B 1 512 ? -4.055 -9.078 20.656 1 98.44 512 GLY B O 1
ATOM 8096 N N . MET B 1 513 ? -3.252 -10.594 19.203 1 98.12 513 MET B N 1
ATOM 8097 C CA . MET B 1 513 ? -4.234 -10.281 18.172 1 98.12 513 MET B CA 1
ATOM 8098 C C . MET B 1 513 ? -5.492 -11.125 18.328 1 98.12 513 MET B C 1
ATOM 8100 O O . MET B 1 513 ? -6.438 -11.008 17.547 1 98.12 513 MET B O 1
ATOM 8104 N N . GLY B 1 514 ? -5.535 -12.039 19.25 1 97.75 514 GLY B N 1
ATOM 8105 C CA . GLY B 1 514 ? -6.723 -12.828 19.547 1 97.75 514 GLY B CA 1
ATOM 8106 C C . GLY B 1 514 ? -6.691 -14.219 18.953 1 97.75 514 GLY B C 1
ATOM 8107 O O . GLY B 1 514 ? -7.73 -14.867 18.828 1 97.75 514 GLY B O 1
ATOM 8108 N N . LEU B 1 515 ? -5.488 -14.742 18.609 1 98.62 515 LEU B N 1
ATOM 8109 C CA . LEU B 1 515 ? -5.391 -16.047 17.953 1 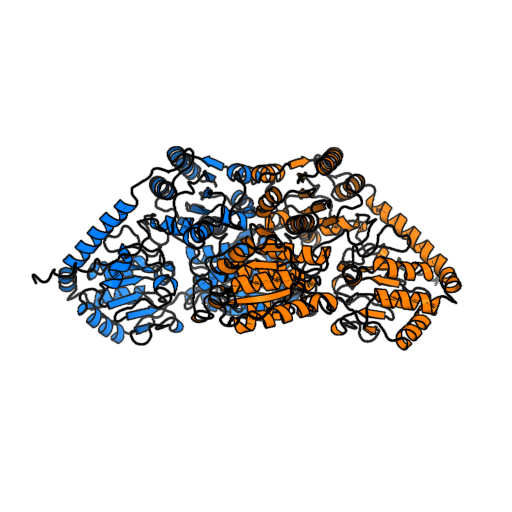98.62 515 LEU B CA 1
ATOM 8110 C C . LEU B 1 515 ? -4.621 -17.031 18.812 1 98.62 515 LEU B C 1
ATOM 8112 O O . LEU B 1 515 ? -3.668 -16.656 19.5 1 98.62 515 LEU B O 1
ATOM 8116 N N . ALA B 1 516 ? -5.031 -18.328 18.75 1 98.62 516 ALA B N 1
ATOM 8117 C CA . ALA B 1 516 ? -4.184 -19.391 19.266 1 98.62 516 ALA B CA 1
ATOM 8118 C C . ALA B 1 516 ? -2.904 -19.531 18.453 1 98.62 516 ALA B C 1
ATOM 8120 O O . ALA B 1 516 ? -2.906 -19.297 17.234 1 98.62 516 ALA B O 1
ATOM 8121 N N . SER B 1 517 ? -1.877 -19.812 19.156 1 98.81 517 SER B N 1
ATOM 8122 C CA . SER B 1 517 ? -0.589 -19.844 18.469 1 98.81 517 SER B CA 1
ATOM 8123 C C . SER B 1 517 ? 0.444 -20.641 19.25 1 98.81 517 SER B C 1
ATOM 8125 O O . SER B 1 517 ? 0.256 -20.906 20.438 1 98.81 517 SER B O 1
ATOM 8127 N N . LYS B 1 518 ? 1.473 -21.047 18.625 1 98.75 518 LYS B N 1
ATOM 8128 C CA . LYS B 1 518 ? 2.6 -21.734 19.234 1 98.75 518 LYS B CA 1
ATOM 8129 C C . LYS B 1 518 ? 3.883 -21.516 18.438 1 98.75 518 LYS B C 1
ATOM 8131 O O . LYS B 1 518 ? 3.863 -21.531 17.203 1 98.75 518 LYS B O 1
ATOM 8136 N N . ARG B 1 519 ? 4.949 -21.203 19.141 1 98.44 519 ARG B N 1
ATOM 8137 C CA . ARG B 1 519 ? 6.277 -21.172 18.531 1 98.44 519 ARG B CA 1
ATOM 8138 C C . ARG B 1 519 ? 6.945 -22.547 18.625 1 98.44 519 ARG B C 1
ATOM 8140 O O . ARG B 1 519 ? 6.945 -23.172 19.688 1 98.44 519 ARG B O 1
ATOM 8147 N N . VAL B 1 520 ? 7.441 -23.094 17.484 1 97.88 520 VAL B N 1
ATOM 8148 C CA . VAL B 1 520 ? 8.008 -24.438 17.453 1 97.88 520 VAL B CA 1
ATOM 8149 C C . VAL B 1 520 ? 9.445 -24.375 16.938 1 97.88 520 VAL B C 1
ATOM 8151 O O . VAL B 1 520 ? 9.766 -23.562 16.062 1 97.88 520 VAL B O 1
ATOM 8154 N N . THR B 1 521 ? 10.328 -25.281 17.422 1 96.38 521 THR B N 1
ATOM 8155 C CA . THR B 1 521 ? 11.734 -25.375 17.031 1 96.38 521 THR B CA 1
ATOM 8156 C C . THR B 1 521 ? 12.102 -26.797 16.641 1 96.38 521 THR B C 1
ATOM 8158 O O . THR B 1 521 ? 13.281 -27.109 16.453 1 96.38 521 THR B O 1
ATOM 8161 N N . ASP B 1 522 ? 11.055 -27.656 16.547 1 93.81 522 ASP B N 1
ATOM 8162 C CA . ASP B 1 522 ? 11.266 -29.047 16.172 1 93.81 522 ASP B CA 1
ATOM 8163 C C . ASP B 1 522 ? 10.133 -29.562 15.281 1 93.81 522 ASP B C 1
ATOM 8165 O O . ASP B 1 522 ? 8.977 -29.172 15.461 1 93.81 522 ASP B O 1
ATOM 8169 N N . VAL B 1 523 ? 10.5 -30.484 14.422 1 92.88 523 VAL B N 1
ATOM 8170 C CA . VAL B 1 523 ? 9.586 -30.922 13.367 1 92.88 523 VAL B CA 1
ATOM 8171 C C . VAL B 1 523 ? 8.445 -31.734 13.984 1 92.88 523 VAL B C 1
ATOM 8173 O O . VAL B 1 523 ? 7.301 -31.656 13.516 1 92.88 523 VAL B O 1
ATOM 8176 N N . ASN B 1 524 ? 8.703 -32.562 14.992 1 93.31 524 ASN B N 1
ATOM 8177 C CA . ASN B 1 524 ? 7.652 -33.344 15.617 1 93.31 524 ASN B CA 1
ATOM 8178 C C . ASN B 1 524 ? 6.613 -32.469 16.297 1 93.31 524 ASN B C 1
ATOM 8180 O O . ASN B 1 524 ? 5.414 -32.75 16.234 1 93.31 524 ASN B O 1
ATOM 8184 N N . ASP B 1 525 ? 7.152 -31.484 16.906 1 95.88 525 ASP B N 1
ATOM 8185 C CA . ASP B 1 525 ? 6.262 -30.516 17.531 1 95.88 525 ASP B CA 1
ATOM 8186 C C . ASP B 1 525 ? 5.406 -29.797 16.484 1 95.88 525 ASP B C 1
ATOM 8188 O O . ASP B 1 525 ? 4.227 -29.531 16.719 1 95.88 525 ASP B O 1
ATOM 8192 N N . LEU B 1 526 ? 5.996 -29.469 15.367 1 96.38 526 LEU B N 1
ATOM 8193 C CA . LEU B 1 526 ? 5.27 -28.859 14.266 1 96.38 526 LEU B CA 1
ATOM 8194 C C . LEU B 1 526 ? 4.117 -29.766 13.812 1 96.38 526 LEU B C 1
ATOM 8196 O O . LEU B 1 526 ? 2.982 -29.297 13.68 1 96.38 526 LEU B O 1
ATOM 8200 N N . VAL B 1 527 ? 4.398 -31.031 13.617 1 96.19 527 VAL B N 1
ATOM 8201 C CA . VAL B 1 527 ? 3.43 -32 13.125 1 96.19 527 VAL B CA 1
ATOM 8202 C C . VAL B 1 527 ? 2.264 -32.125 14.109 1 96.19 527 VAL B C 1
ATOM 8204 O O . VAL B 1 527 ? 1.1 -32 13.711 1 96.19 527 VAL B O 1
ATOM 8207 N N . GLU B 1 528 ? 2.543 -32.25 15.359 1 96.94 528 GLU B N 1
ATOM 8208 C CA . GLU B 1 528 ? 1.51 -32.406 16.375 1 96.94 528 GLU B CA 1
ATOM 8209 C C . GLU B 1 528 ? 0.656 -31.141 16.484 1 96.94 528 GLU B C 1
ATOM 8211 O O . GLU B 1 528 ? -0.571 -31.219 16.562 1 96.94 528 GLU B O 1
ATOM 8216 N N . THR B 1 529 ? 1.333 -30.047 16.422 1 97.81 529 THR B N 1
ATOM 8217 C CA . THR B 1 529 ? 0.647 -28.766 16.547 1 97.81 529 THR B CA 1
ATOM 8218 C C . THR B 1 529 ? -0.321 -28.562 15.391 1 97.81 529 THR B C 1
ATOM 8220 O O . THR B 1 529 ? -1.475 -28.172 15.594 1 97.81 529 THR B O 1
ATOM 8223 N N . VAL B 1 530 ? 0.093 -28.812 14.195 1 98.19 530 VAL B N 1
ATOM 8224 C CA . VAL B 1 530 ? -0.724 -28.562 13.016 1 98.19 530 VAL B CA 1
ATOM 8225 C C . VAL B 1 530 ? -1.872 -29.562 12.961 1 98.19 530 VAL B C 1
ATOM 8227 O O . VAL B 1 530 ? -3 -29.219 12.609 1 98.19 530 VAL B O 1
ATOM 8230 N N . LYS B 1 531 ? -1.558 -30.828 13.273 1 97.19 531 LYS B N 1
ATOM 8231 C CA . LYS B 1 531 ? -2.605 -31.844 13.344 1 97.19 531 LYS B CA 1
ATOM 8232 C C . LYS B 1 531 ? -3.715 -31.422 14.305 1 97.19 531 LYS B C 1
ATOM 8234 O O . LYS B 1 531 ? -4.895 -31.453 13.953 1 97.19 531 LYS B O 1
ATOM 8239 N N . ASP B 1 532 ? -3.342 -30.984 15.469 1 97.5 532 ASP B N 1
ATOM 8240 C CA . ASP B 1 532 ? -4.293 -30.547 16.484 1 97.5 532 ASP B CA 1
ATOM 8241 C C . ASP B 1 532 ? -5.055 -29.312 16.031 1 97.5 532 ASP B C 1
ATOM 8243 O O . ASP B 1 532 ? -6.254 -29.172 16.281 1 97.5 532 ASP B O 1
ATOM 8247 N N . ALA B 1 533 ? -4.344 -28.438 15.352 1 97.81 533 ALA B N 1
ATOM 8248 C CA . ALA B 1 533 ? -4.957 -27.188 14.883 1 97.81 533 ALA B CA 1
ATOM 8249 C C . ALA B 1 533 ? -6.07 -27.469 13.883 1 97.81 533 ALA B C 1
ATOM 8251 O O . ALA B 1 533 ? -7.152 -26.891 13.969 1 97.81 533 ALA B O 1
ATOM 8252 N N . PHE B 1 534 ? -5.859 -28.344 12.961 1 97.38 534 PHE B N 1
ATOM 8253 C CA . PHE B 1 534 ? -6.883 -28.672 11.977 1 97.38 534 PHE B CA 1
ATOM 8254 C C . PHE B 1 534 ? -8.055 -29.391 12.633 1 97.38 534 PHE B C 1
ATOM 8256 O O . PHE B 1 534 ? -9.203 -29.234 12.227 1 97.38 534 PHE B O 1
ATOM 8263 N N . ALA B 1 535 ? -7.773 -30.203 13.625 1 96.38 535 ALA B N 1
ATOM 8264 C CA . ALA B 1 535 ? -8.836 -30.906 14.344 1 96.38 535 ALA B CA 1
ATOM 8265 C C . ALA B 1 535 ? -9.758 -29.922 15.062 1 96.38 535 ALA B C 1
ATOM 8267 O O . ALA B 1 535 ? -10.961 -30.172 15.172 1 96.38 535 ALA B O 1
ATOM 8268 N N . ASP B 1 536 ? -9.297 -28.812 15.492 1 95.81 536 ASP B N 1
ATOM 8269 C CA . ASP B 1 536 ? -10.047 -27.812 16.234 1 95.81 536 ASP B CA 1
ATOM 8270 C C . ASP B 1 536 ? -10.891 -26.938 15.305 1 95.81 536 ASP B C 1
ATOM 8272 O O . ASP B 1 536 ? -11.828 -26.266 15.75 1 95.81 536 ASP B O 1
ATOM 8276 N N . SER B 1 537 ? -10.617 -26.828 14.062 1 96.12 537 SER B N 1
ATOM 8277 C CA . SER B 1 537 ? -11.328 -26.078 13.031 1 96.12 537 SER B CA 1
ATOM 8278 C C . SER B 1 537 ? -11.383 -24.594 13.367 1 96.12 537 SER B C 1
ATOM 8280 O O . SER B 1 537 ? -12.383 -23.922 13.102 1 96.12 537 SER B O 1
ATOM 8282 N N . GLN B 1 538 ? -10.391 -24.062 14.133 1 97.44 538 GLN B N 1
ATOM 8283 C CA . GLN B 1 538 ? -10.195 -22.641 14.438 1 97.44 538 GLN B CA 1
ATOM 8284 C C . GLN B 1 538 ? -8.852 -22.156 13.914 1 97.44 538 GLN B C 1
ATOM 8286 O O . GLN B 1 538 ? -7.918 -22.938 13.734 1 97.44 538 GLN B O 1
ATOM 8291 N N . PRO B 1 539 ? -8.781 -20.844 13.664 1 98.56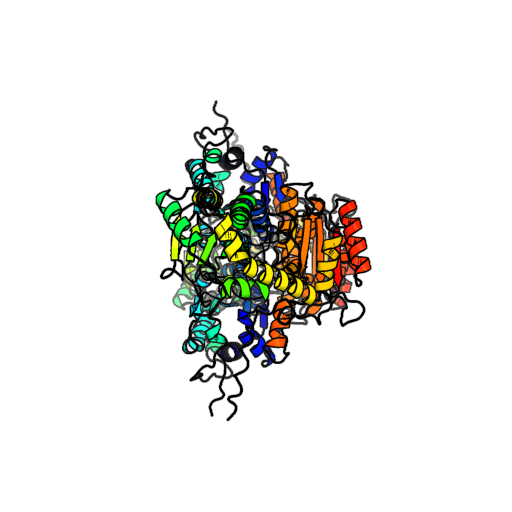 539 PRO B N 1
ATOM 8292 C CA . PRO B 1 539 ? -7.496 -20.344 13.18 1 98.56 539 PRO B CA 1
ATOM 8293 C C . PRO B 1 539 ? -6.355 -20.578 14.172 1 98.56 539 PRO B C 1
ATOM 8295 O O . PRO B 1 539 ? -6.551 -20.453 15.383 1 98.56 539 PRO B O 1
ATOM 8298 N N . PHE B 1 540 ? -5.258 -20.969 13.688 1 98.88 540 PHE B N 1
ATOM 8299 C CA . PHE B 1 540 ? -4.078 -21.219 14.5 1 98.88 540 PHE B CA 1
ATOM 8300 C C . PHE B 1 540 ? -2.818 -20.734 13.805 1 98.88 540 PHE B C 1
ATOM 8302 O O . PHE B 1 540 ? -2.67 -20.891 12.594 1 98.88 540 PHE B O 1
ATOM 8309 N N . VAL B 1 541 ? -1.949 -20 14.516 1 98.88 541 VAL B N 1
ATOM 8310 C CA . VAL B 1 541 ? -0.682 -19.516 13.984 1 98.88 541 VAL B CA 1
ATOM 8311 C C . VAL B 1 541 ? 0.471 -20.344 14.562 1 98.88 541 VAL B C 1
ATOM 8313 O O . VAL B 1 541 ? 0.602 -20.453 15.789 1 98.88 541 VAL B O 1
ATOM 8316 N N . VAL B 1 542 ? 1.278 -20.906 13.727 1 98.88 542 VAL B N 1
ATOM 8317 C CA . VAL B 1 542 ? 2.479 -21.625 14.141 1 98.88 542 VAL B CA 1
ATOM 8318 C C . VAL B 1 542 ? 3.721 -20.859 13.695 1 98.88 542 VAL B C 1
ATOM 8320 O O . VAL B 1 542 ? 3.943 -20.672 12.5 1 98.88 542 VAL B O 1
ATOM 8323 N N . ASP B 1 543 ? 4.48 -20.391 14.648 1 98.81 543 ASP B N 1
ATOM 8324 C CA . ASP B 1 543 ? 5.758 -19.734 14.375 1 98.81 543 ASP B CA 1
ATOM 8325 C C . ASP B 1 543 ? 6.906 -20.734 14.383 1 98.81 543 ASP B C 1
ATOM 8327 O O . ASP B 1 543 ? 7.344 -21.172 15.445 1 98.81 543 ASP B O 1
ATOM 8331 N N . VAL B 1 544 ? 7.395 -21.047 13.188 1 98.25 544 VAL B N 1
ATOM 8332 C CA . VAL B 1 544 ? 8.461 -22.031 13.047 1 98.25 544 VAL B CA 1
ATOM 8333 C C . VAL B 1 544 ? 9.812 -21.328 12.961 1 98.25 544 VAL B C 1
ATOM 8335 O O . VAL B 1 544 ? 10.07 -20.578 12.016 1 98.25 544 VAL B O 1
ATOM 8338 N N . VAL B 1 545 ? 10.703 -21.578 13.914 1 97.81 545 VAL B N 1
ATOM 8339 C CA . VAL B 1 545 ? 12.062 -21.047 13.836 1 97.81 545 VAL B CA 1
ATOM 8340 C C . VAL B 1 545 ? 12.852 -21.828 12.789 1 97.81 545 VAL B C 1
ATOM 8342 O O . VAL B 1 545 ? 13.258 -22.969 13.023 1 97.81 545 VAL B O 1
ATOM 8345 N N . LEU B 1 546 ? 13.125 -21.219 11.703 1 96 546 LEU B N 1
ATOM 8346 C CA . LEU B 1 546 ? 13.672 -21.906 10.531 1 96 546 LEU B CA 1
ATOM 8347 C C . LEU B 1 5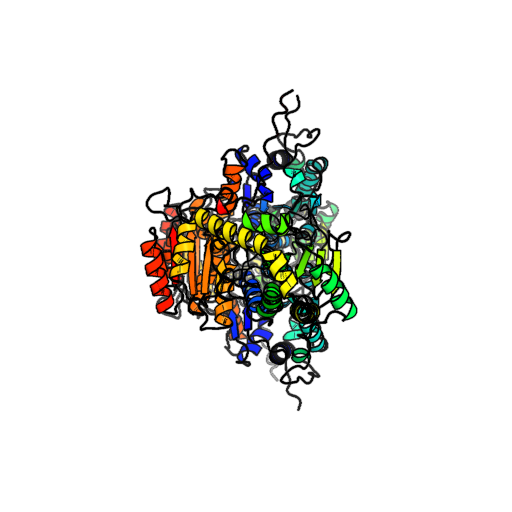46 ? 15.195 -21.844 10.547 1 96 546 LEU B C 1
ATOM 8349 O O . LEU B 1 546 ? 15.789 -20.859 10.984 1 96 546 LEU B O 1
ATOM 8353 N N . ASP B 1 547 ? 15.797 -22.906 9.984 1 92.81 547 ASP B N 1
ATOM 8354 C CA . ASP B 1 547 ? 17.234 -22.922 9.75 1 92.81 547 ASP B CA 1
ATOM 8355 C C . ASP B 1 547 ? 17.609 -22.031 8.555 1 92.81 547 ASP B C 1
ATOM 8357 O O . ASP B 1 547 ? 17.203 -22.328 7.426 1 92.81 547 ASP B O 1
ATOM 8361 N N . ARG B 1 548 ? 18.391 -21.094 8.75 1 89.31 548 ARG B N 1
ATOM 8362 C CA . ARG B 1 548 ? 18.734 -20.125 7.723 1 89.31 548 ARG B CA 1
ATOM 8363 C C . ARG B 1 548 ? 19.797 -20.672 6.781 1 89.31 548 ARG B C 1
ATOM 8365 O O . ARG B 1 548 ? 20.078 -20.078 5.742 1 89.31 548 ARG B O 1
ATOM 8372 N N . SER B 1 549 ? 20.312 -21.797 7.102 1 88.19 549 SER B N 1
ATOM 8373 C CA . SER B 1 549 ? 21.438 -22.312 6.328 1 88.19 549 SER B CA 1
ATOM 8374 C C . SER B 1 549 ? 20.969 -22.875 4.984 1 88.19 549 SER B C 1
ATOM 8376 O O . SER B 1 549 ? 21.75 -22.938 4.031 1 88.19 549 SER B O 1
ATOM 8378 N N . ALA B 1 550 ? 19.688 -23.281 4.969 1 87 550 ALA B N 1
ATOM 8379 C CA . ALA B 1 550 ? 19.156 -23.812 3.711 1 87 550 ALA B CA 1
ATOM 8380 C C . ALA B 1 550 ? 18.938 -22.688 2.699 1 87 550 ALA B C 1
ATOM 8382 O O . ALA B 1 550 ? 18.266 -21.703 2.994 1 87 550 ALA B O 1
ATOM 8383 N N . ASN B 1 551 ? 19.594 -22.812 1.594 1 89.06 551 ASN B N 1
ATOM 8384 C CA . ASN B 1 551 ? 19.484 -21.828 0.528 1 89.06 551 ASN B CA 1
ATOM 8385 C C . ASN B 1 551 ? 18.625 -22.328 -0.627 1 89.06 551 ASN B C 1
ATOM 8387 O O . ASN B 1 551 ? 19 -23.297 -1.294 1 89.06 551 ASN B O 1
ATOM 8391 N N . ALA B 1 552 ? 17.531 -21.656 -0.873 1 89.31 552 ALA B N 1
ATOM 8392 C CA . ALA B 1 552 ? 16.578 -22.078 -1.894 1 89.31 552 ALA B CA 1
ATOM 8393 C C . ALA B 1 552 ? 17.172 -21.953 -3.291 1 89.31 552 ALA B C 1
ATOM 8395 O O . ALA B 1 552 ? 16.812 -22.703 -4.199 1 89.31 552 ALA B O 1
ATOM 8396 N N . TRP B 1 553 ? 18.172 -21.094 -3.457 1 88.31 553 TRP B N 1
ATOM 8397 C CA . TRP B 1 553 ? 18.766 -20.828 -4.766 1 88.31 553 TRP B CA 1
ATOM 8398 C C . TRP B 1 553 ? 19.719 -21.953 -5.16 1 88.31 553 TRP B C 1
ATOM 8400 O O . TRP B 1 553 ? 20.031 -22.125 -6.34 1 88.31 553 TRP B O 1
ATOM 8410 N N . THR B 1 554 ? 20.188 -22.703 -4.215 1 87.12 554 THR B N 1
ATOM 8411 C CA . THR B 1 554 ? 21.219 -23.703 -4.496 1 87.12 554 THR B CA 1
ATOM 8412 C C . THR B 1 554 ? 20.719 -25.094 -4.098 1 87.12 554 THR B C 1
ATOM 8414 O O . THR B 1 554 ? 21.469 -26.078 -4.215 1 87.12 554 THR B O 1
ATOM 8417 N N . TYR B 1 555 ? 19.531 -25.141 -3.645 1 87 555 TYR B N 1
ATOM 8418 C CA . TYR B 1 555 ? 19 -26.422 -3.217 1 87 555 TYR B CA 1
ATOM 8419 C C . TYR B 1 555 ? 18.969 -27.422 -4.375 1 87 555 TYR B C 1
ATOM 8421 O O . TYR B 1 555 ? 18.469 -27.109 -5.457 1 87 555 TYR B O 1
ATOM 8429 N N . PRO B 1 556 ? 19.406 -28.609 -4.254 1 82.75 556 PRO B N 1
ATOM 8430 C CA . PRO B 1 556 ? 19.609 -29.562 -5.355 1 82.75 556 PRO B CA 1
ATOM 8431 C C . PRO B 1 556 ? 18.328 -29.828 -6.152 1 82.75 556 PRO B C 1
ATOM 8433 O O . PRO B 1 556 ? 18.375 -29.938 -7.379 1 82.75 556 PRO B O 1
ATOM 8436 N N . ALA B 1 557 ? 17.25 -29.859 -5.496 1 83.44 557 ALA B N 1
ATOM 8437 C CA . ALA B 1 557 ? 15.992 -30.172 -6.164 1 83.44 557 ALA B CA 1
ATOM 8438 C C . ALA B 1 557 ? 15.516 -29.016 -7.043 1 83.44 557 ALA B C 1
ATOM 8440 O O . ALA B 1 557 ? 14.641 -29.203 -7.895 1 83.44 557 ALA B O 1
ATOM 8441 N N . PHE B 1 558 ? 16.109 -27.875 -6.855 1 84.06 558 PHE B N 1
ATOM 8442 C CA . PHE B 1 558 ? 15.578 -26.703 -7.547 1 84.06 558 PHE B CA 1
ATOM 8443 C C . PHE B 1 558 ? 16.531 -26.234 -8.641 1 84.06 558 PHE B C 1
ATOM 8445 O O . PHE B 1 558 ? 16.297 -25.219 -9.281 1 84.06 558 PHE B O 1
ATOM 8452 N N . VAL B 1 559 ? 17.578 -27.016 -8.883 1 78.75 559 VAL B N 1
ATOM 8453 C CA . VAL B 1 559 ? 18.531 -26.703 -9.945 1 78.75 559 VAL B CA 1
ATOM 8454 C C . VAL B 1 559 ? 18.062 -27.297 -11.266 1 78.75 559 VAL B C 1
ATOM 8456 O O . VAL B 1 559 ? 17.562 -28.422 -11.297 1 78.75 559 VAL B O 1
ATOM 8459 N N . PRO B 1 560 ? 18.188 -26.516 -12.32 1 76.38 560 PRO B N 1
ATOM 8460 C CA . PRO B 1 560 ? 17.734 -27.016 -13.625 1 76.38 560 PRO B CA 1
ATOM 8461 C C . PRO B 1 560 ? 18.516 -28.266 -14.07 1 76.38 560 PRO B C 1
ATOM 8463 O O . PRO B 1 560 ? 19.672 -28.453 -13.688 1 76.38 560 PRO B O 1
ATOM 8466 N N . PHE B 1 561 ? 17.844 -29.094 -14.953 1 71.75 561 PHE B N 1
ATOM 8467 C CA . PHE B 1 561 ? 18.453 -30.297 -15.523 1 71.75 561 PHE B CA 1
ATOM 8468 C C . PHE B 1 561 ? 19.531 -29.922 -16.531 1 71.75 561 PHE B C 1
ATOM 8470 O O . PHE B 1 561 ? 19.312 -29.078 -17.406 1 71.75 561 PHE B O 1
ATOM 8477 N N . LYS B 1 562 ? 20.938 -30.203 -16.422 1 61.97 562 LYS B N 1
ATOM 8478 C CA . LYS B 1 562 ? 22.016 -30.062 -17.406 1 61.97 562 LYS B CA 1
ATOM 8479 C C . LYS B 1 562 ? 22.297 -31.391 -18.094 1 61.97 562 LYS B C 1
ATOM 8481 O O . LYS B 1 562 ? 22.672 -32.375 -17.453 1 61.97 562 LYS B O 1
ATOM 8486 N N . ALA B 1 563 ? 21.922 -31.375 -19.438 1 52.06 563 ALA B N 1
ATOM 8487 C CA . ALA B 1 563 ? 22.203 -32.594 -20.188 1 52.06 563 ALA B CA 1
ATOM 8488 C C . ALA B 1 563 ? 23.703 -32.875 -20.219 1 52.06 563 ALA B C 1
ATOM 8490 O O . ALA B 1 563 ? 24.516 -31.969 -20.375 1 52.06 563 ALA B O 1
ATOM 8491 N N . THR B 1 564 ? 24.219 -33.75 -19.484 1 42.84 564 THR B N 1
ATOM 8492 C CA . THR B 1 564 ? 25.609 -34.156 -19.641 1 42.84 564 THR B CA 1
ATOM 8493 C C . THR B 1 564 ? 26 -34.25 -21.109 1 42.84 564 THR B C 1
ATOM 8495 O O . THR B 1 564 ? 25.297 -34.875 -21.906 1 42.84 564 THR B O 1
ATOM 8498 N N . ALA B 1 565 ? 26.766 -33.219 -21.594 1 39.94 565 ALA B N 1
ATOM 8499 C CA . ALA B 1 565 ? 27.406 -33.438 -22.891 1 39.94 565 ALA B CA 1
ATOM 8500 C C . ALA B 1 565 ? 28 -34.844 -22.969 1 39.94 565 ALA B C 1
ATOM 8502 O O . ALA B 1 565 ? 28.578 -35.344 -22 1 39.94 565 ALA B O 1
ATOM 8503 N N . PRO B 1 566 ? 27.766 -35.562 -24.062 1 31.89 566 PRO B N 1
ATOM 8504 C CA . PRO B 1 566 ? 28.609 -36.719 -24.219 1 31.89 566 PRO B CA 1
ATOM 8505 C C . PRO B 1 566 ? 30.109 -36.406 -24.094 1 31.89 566 PRO B C 1
ATOM 8507 O O . PRO B 1 566 ? 30.531 -35.312 -24.438 1 31.89 566 PRO B O 1
ATOM 8510 N N . ALA B 1 567 ? 30.844 -37 -23.203 1 36.81 567 ALA B N 1
ATOM 8511 C CA . ALA B 1 567 ? 32.312 -36.875 -23.234 1 36.81 567 ALA B CA 1
ATOM 8512 C C . ALA B 1 567 ? 32.844 -37 -24.656 1 36.81 567 ALA B C 1
ATOM 8514 O O . ALA B 1 567 ? 32.344 -37.812 -25.438 1 36.81 567 ALA B O 1
ATOM 8515 N N . PRO B 1 568 ? 33.625 -35.844 -25.141 1 34.5 568 PRO B N 1
ATOM 8516 C CA . PRO B 1 568 ? 34.25 -36.031 -26.438 1 34.5 568 PRO B CA 1
ATOM 8517 C C . PRO B 1 568 ? 34.875 -37.406 -26.609 1 34.5 568 PRO B C 1
ATOM 8519 O O . PRO B 1 568 ? 35.344 -38 -25.625 1 34.5 568 PRO B O 1
ATOM 8522 N N . GLN B 1 569 ? 34.5 -38.188 -27.562 1 34.12 569 GLN B N 1
ATOM 8523 C CA . GLN B 1 569 ? 35.281 -39.344 -28.016 1 34.12 569 GLN B CA 1
ATOM 8524 C C . GLN B 1 569 ? 36.719 -38.938 -28.297 1 34.12 569 GLN B C 1
ATOM 8526 O O . GLN B 1 569 ? 37 -37.969 -28.969 1 34.12 569 GLN B O 1
ATOM 8531 N N . GLN B 1 570 ? 37.656 -39.25 -27.281 1 36.09 570 GLN B N 1
ATOM 8532 C CA . GLN B 1 570 ? 39.094 -39.25 -27.484 1 36.09 570 GLN B CA 1
ATOM 8533 C C . GLN B 1 570 ? 39.469 -39.781 -28.859 1 36.09 570 GLN B C 1
ATOM 8535 O O . GLN B 1 570 ? 39.156 -40.938 -29.172 1 36.09 570 GLN B O 1
ATOM 8540 N N . ASP B 1 571 ? 39.344 -38.969 -29.859 1 24.38 571 ASP B N 1
ATOM 8541 C CA . ASP B 1 571 ? 40.031 -39.406 -31.062 1 24.38 571 ASP B CA 1
ATOM 8542 C C . ASP B 1 571 ? 41.469 -39.75 -30.766 1 24.38 571 ASP B C 1
ATOM 8544 O O . ASP B 1 571 ? 42.188 -38.969 -30.094 1 24.38 571 ASP B O 1
ATOM 8548 N N . ALA B 1 572 ? 41.688 -41.062 -30.719 1 33.72 572 ALA B N 1
ATOM 8549 C CA . ALA B 1 572 ? 42.938 -41.781 -30.906 1 33.72 572 ALA B CA 1
ATOM 8550 C C . ALA B 1 572 ? 43.781 -41.156 -32.031 1 33.72 572 ALA B C 1
ATOM 8552 O O . ALA B 1 572 ? 44.812 -41.688 -32.406 1 33.72 572 ALA B O 1
ATOM 8553 N N . ASP B 1 573 ? 43.656 -39.75 -32.5 1 22.52 573 ASP B N 1
ATOM 8554 C CA . ASP B 1 573 ? 44.875 -39.438 -33.219 1 22.52 573 ASP B CA 1
ATOM 8555 C C . ASP B 1 573 ? 46 -39 -32.281 1 22.52 573 ASP B C 1
ATOM 8557 O O . ASP B 1 573 ? 45.75 -38.281 -31.297 1 22.52 573 ASP B O 1
#

Sequence (1146 aa):
MSEKITGGQLVVKMLESLGVTHVFGVVGGQTLAITDAIIDTPSIEFVHTRHEGAAAVMADAYGRLTRRPAVAIATTGPGATNLLTGVGGAFRDSSPAIIITCNNNGANIHKDDAQNADHVQIFAPFTKYARLVAHGSSIKQAMEEAYINAMTGNPGPVHLDFARDTIEQIVEDPPALPEVHPSRSWVGHRPVAAAEQISAVAERLLAADKPVIWLGNGGNRAQAADAVLALADALNIPVITTFNGMGAVPTTHPLVFGALSRMGTNLTTRVVGESDLVLALGNSLNAVSTGRWRLQLPEVIQVDVDPTMIGRYYSEITTGVTGDLAAFSNALVAATADRAAEAKAKRSDWIQSLQQAEKEWWELSASLEPENEGTVSPAAVVRALRDVTPTDAVLIPDAGNPGVWSFLWEMEKPYRYIKPVGFGNMGFALPASIASVAADPDRPVLALIGDGSLGMSLGELETLARKGGPIVIVVLNDSSYGNIRQEQVLHFNGRTIGVDFHDVDFAQVAKGMGLASKRVTDVNDLVETVKDAFADSQPFVVDVVLDRSANAWTYPAFVPFKATAPAPQQDADMSEKITGGQLVVKMLESLGVTHVFGVVGGQTLAITDAIIDTPSIEFVHTRHEGAAAVMADAYGRLTRRPAVAIATTGPGATNLLTGVGGAFRDSSPAIIITCNNNGANIHKDDAQNADHVQIFAPFTKYARLVAHGSSIKQAMEEAYINAMTGNPGPVHLDFARDTIEQIVEDPPALPEVHPSRSWVGHRPVAAAEQISAVAERLLAADKPVIWLGNGGNRAQAADAVLALADALNIPVITTFNGMGAVPTTHPLVFGALSRMGTNLTTRVVGESDLVLALGNSLNAVSTGRWRLQLPEVIQVDVDPTMIGRYYSEITTGVTGDLAAFSNALVAATADRAAEAKAKRSDWIQSLQQAEKEWWELSASLEPENEGTVSPAAVVRALRDVTPTDAVLIPDAGNPGVWSFLWEMEKPYRYIKPVGFGNMGFALPASIASVAADPDRPVLALIGDGSLGMSLGELETLARKGGPIVIVVLNDSSYGNIRQEQVLHFNGRTIGVDFHDVDFAQVAKGMGLASKRVTDVNDLVETVKDAFADSQPFVVDVVLDRSANAWTYPAFVPFKATAPAPQQDAD

Foldseek 3Di:
DPDWDFLLLLLQLLCQQAPAQEEEEADDPLNCLNVVNVVVPNSHDYQYAPALCLRLLLQLLLQLQPVDGYEREFEAAPRLLRNQLSLQLQQQLLGQYEYEYEYEALVCAVNPDPSHDDNQVSNVVRAQEEDEDRALVCSNVRSVVQRLSQRAFRHHYYYYYYYSNRRGDTHDPDDDGDSHHPCSPPSNDFFAFDLVVLLVVLVVLLVWLAEAEEEESLLSSLLQQVLQVLLCVLQVHAYEYALSNPQSYFCPPLRYQYYQFLLAFLLVLVSQVPGQEYEYEQHLCDCGRCVHVPNDGHAYEHEGCHQVSFCVSNVVRYDYTHIRRNNSSNSSSVSCNVCRVVSNVSCVVVSVVSSVVSVVLLVLLPDWDFPDALAGALSNQQVLCLVQADLQAAEEEEAAPSSLSCSNHGRPHGSRYDYRDRSRDALNFLSSQLSVCVSPQAHAYEYEHEPVSCVVRVLCLLSLLVSWFNYEYEYAYQQWSLQVQLVCCVPVVHDDDDTGHPDDDVCVSSVVSNAHEEEGRDSVVSSVVSNVSNVVGTYYYYYGHHRSVDHSNPRNRRDHNDDPDPDPPPPPD/DPDWDFLLLLLQLLCQQAPAQEEEEADDPLNCLNVVNVVVPNSHDYQYAPALCLRLLLQLLLQLQPVDGYEREFEAAPRLLRNQLSLQLQQQLLGQYEYEYEYEALVCAVNPDPSHDDNQVSNVVRAQEEDEDRALVCSNVRVVVQRLSQRAFRHHYYYYYYYSNRRGDIDPDRDDGDSHHPCSPPSNDFFAFDLVVLLVVLVVVLVWLAEAEEEESLLSSLLQQVLQVLLCVLQVHAYEYALSNPQSYFCPPLRYQYYQFLLAFLLVLVSQVPTQEYEYEQHLCDCGRCVHVPNDGHAYEHEGCDQVSFCVSNVVRYDYTHIRRNNSSNSSSVSCNVCRVVSNVSCVVVSVVSSVVSVVLLVLLPDDAFPDALAGALSLQQVLCLVQADLQAAEEEEAAPSSLSCSNHGRPHGSRYDYRDRSRDALNFLSSQLSVCVSPQAHAYEYEHEPVSCVVRVLCLLSLLVSWFNYEYEYAYQQWSLQVQLVCCVPVVHDDDDTGHPDDDVCVSSVVSNAAEEEGRDSVVSNVVSNVSNVVGTYYYYYGHHRSVDHSNPRNRRDHNDDPDDDPDPPPD